Protein AF-0000000076552785 (afdb_homodimer)

Organism: NCBI:txid570835

Solvent-accessible surface area (backbone atoms only — not comparable to full-atom values): 45585 Å² total; per-residue (Å²): 137,87,78,84,79,91,76,84,92,82,88,76,88,84,87,91,82,83,87,80,86,81,86,78,82,76,82,75,79,79,81,74,72,75,74,73,79,79,72,74,72,74,62,76,78,62,68,53,62,39,38,68,69,53,44,40,52,40,20,77,73,41,15,27,67,57,55,25,51,53,31,51,42,54,27,35,51,18,46,29,50,49,29,61,46,51,78,46,39,34,40,36,37,34,40,32,50,36,43,78,82,39,64,87,55,67,40,73,65,37,52,42,48,60,18,32,40,37,45,29,45,31,38,64,45,79,33,63,58,36,49,61,30,36,26,48,23,33,49,32,45,31,53,22,44,47,23,48,44,48,33,50,51,49,52,48,43,40,52,46,51,48,39,50,46,51,26,46,43,22,47,53,47,28,52,50,28,50,49,50,42,60,60,47,50,55,52,47,54,50,41,51,53,33,37,76,70,63,74,42,53,70,66,57,45,48,53,48,52,52,50,50,50,50,32,52,50,45,28,48,53,23,49,46,46,27,56,43,31,50,44,54,41,38,49,51,25,12,48,84,74,53,67,91,65,48,46,78,43,78,79,91,62,92,75,93,80,57,85,54,70,66,59,45,40,57,49,18,76,74,44,28,32,60,45,51,19,28,52,36,37,28,55,20,27,49,30,44,25,53,27,32,53,14,66,30,38,63,45,41,35,40,31,44,31,40,36,38,40,55,77,36,80,46,78,47,81,46,78,48,66,67,76,69,76,86,69,44,44,59,66,58,30,48,51,28,50,52,43,26,53,50,27,47,52,49,28,52,51,40,50,55,47,46,47,49,43,30,52,52,24,49,53,49,29,54,52,32,47,51,53,39,46,53,38,73,71,41,51,56,58,51,31,50,50,48,25,53,50,30,46,52,29,31,76,69,68,71,40,48,69,65,52,26,53,49,27,45,49,50,27,49,52,50,53,52,47,44,49,52,34,46,42,52,28,56,43,25,53,47,42,30,26,54,34,24,42,43,88,80,68,100,139,78,79,76,80,80,74,77,77,76,78,72,77,70,76,72,73,79,73,79,76,73,76,69,72,74,73,77,74,73,79,67,70,74,73,73,78,77,74,73,73,73,61,81,71,66,67,51,64,39,39,67,69,51,45,40,54,40,19,75,74,42,15,63,70,58,56,57,51,52,48,51,41,54,53,35,53,54,47,29,56,61,30,60,56,74,78,71,69,44,83,46,74,50,79,41,71,68,48,78,92,39,64,91,53,69,39,73,64,37,51,41,49,60,16,32,42,37,44,28,46,31,41,63,47,79,32,66,58,39,49,61,31,38,25,49,23,34,48,33,47,31,53,22,43,48,24,48,43,48,33,50,50,50,52,47,43,40,52,44,52,48,38,50,46,50,27,47,42,23,48,52,48,26,53,50,27,49,49,51,39,60,61,48,49,54,52,46,54,51,41,52,52,33,38,75,71,63,75,43,55,70,69,55,43,48,53,50,51,53,50,50,50,51,33,52,51,46,31,54,53,23,49,49,47,27,54,52,30,50,52,57,40,37,54,53,26,13,63,83,74,53,67,89,67,48,46,80,43,77,80,91,64,93,74,92,80,59,84,53,68,67,58,46,40,58,46,18,76,75,44,27,30,60,47,50,18,30,51,33,39,28,54,22,27,48,30,44,26,52,30,33,52,14,65,31,37,60,46,38,36,40,32,44,31,41,36,38,39,55,77,36,63,24,35,25,43,38,38,37,35,55,44,70,76,61,47,45,44,59,19,58,30,47,22,30,49,34,44,26,53,25,28,46,27,46,27,52,39,40,50,37,48,45,48,41,43,30,51,43,24,48,49,48,28,52,48,31,46,52,54,39,48,54,40,72,72,43,50,57,58,49,32,50,49,47,26,52,51,32,45,52,29,33,77,71,68,72,39,51,68,67,55,27,53,50,28,45,50,51,28,50,52,49,55,52,49,45,49,52,36,47,42,51,29,54,43,25,51,48,44,31,26,54,34,24,41,42,86,81,69,98

Secondary structure (DSSP, 8-state):
------------------------------------------------EE-HHHHHHHHHHH-HHHHHHHHHHHHHHHHHHHHTPPPPPEEEEEEEEE-TT-GGG-SHHHHHHT-EEEEEEEEEE--TTHHHHHHHHHHHHHHHHHHHHHHHHHHHHHHHHHHHHHHHHHHHHHHHHHHHHHHHHHHHHHHHHHHHHTSS-HHHHHHHHHHHHHHHHHHHHHHHHHHHHHHHHHHHH-GGGS-TT-EE------------HHHHHHHHHHH-HHHHHHHHHHHHHHHHHHHHHHHTSPPEEEEEEEEEETTEEEEEEEEEE---SS-SSHHHHHHHHHHHHHHHHHHHHHHHHHHHHHHHHHHHHHHHHHHHHHIIIIIHHHHHHHHHHHHHHHHTTSS-HHHHHHHHHHHHHHHHHHHHHHHHHHHHHHHHHHHHT-S---/------------------------------------------------EE-HHHHHHHHHHH-HHHHHHHHHHHHHHHHHHHHTPPPPPEEEEEEE---TT-GGG-SHHHHHHT-EEEEEEEEEE--TTHHHHHHHHHHHHHHHHHHHHHHHHHHHHHHHHHHHHHHHHHHHHHHHHHHHHHHHHHHHHHHHHHHHHTSS-HHHHHHHHHHHHHHHHHHHHHHHHHHHHHHHHHHHH-GGGS-TT-EE------------HHHHHHHHHHH-HHHHHHHHHHHHHHHHHHHHHHHTSPPEEEEEEEEEETTEEEEEEEEEEE--SS-SSHHHHHHHHHHHHHHHHHHHHHHHHHHHHHHHHHHHHHHHHHHHHHIIIIIHHHHHHHHHHHHHHHHTTSS-HHHHHHHHHHHHHHHHHHHHHHHHHHHHHHHHHHHHT-S---

Radius of gyration: 43.54 Å; Cα contacts (8 Å, |Δi|>4): 1171; chains: 2; bounding box: 84×146×122 Å

InterPro domains:
  IPR003423 Outer membrane efflux protein [PF02321] (56-238)
  IPR003423 Outer membrane efflux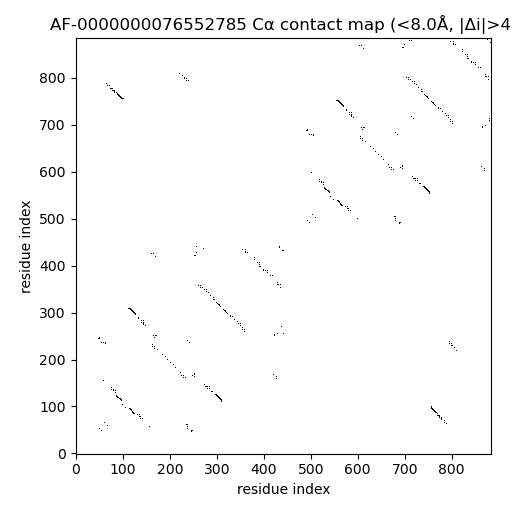 protein [PF02321] (267-438)
  IPR010131 Multidrug resistance outer membrane protein MdtP/Nodulation protein T-like [PTHR30203] (11-438)

Nearest PDB structures (foldseek):
  5iuy-assembly1_A  TM=8.165E-01  e=3.822E-18  Pseudomonas aeruginosa PAO1
  4k7r-assembly1_A  TM=7.882E-01  e=1.301E-18  Escherichia coli K-12
  5azs-assembly1_B  TM=8.243E-01  e=1.071E-17  Pseudomonas aeruginosa PAO1
  5azs-assembly1_C  TM=8.173E-01  e=8.475E-18  Pseudomonas aeruginosa PAO1
  4mt4-assembly1_C  TM=8.279E-01  e=8.028E-17  Campylobacter jejuni

pLDDT: mean 86.81, std 20.61, range [17.77, 98.88]

Sequence (884 aa):
MCLPRLRLPILLVTVSFFGVAGAQSPPAPNQTPSPPPAQALAQNQGSVTISLDDAIQMALQHNHNLLAARTTIQQNEAEEITANLRPNPVLIGDAQFLPVFQPSQFSSDYLDNTAQFDLGVGYLFERGKKRQHRLQAAKDLTTVTRSQVADNERSLGFSVASQFINVELAESTLELAMQDLKSFQNTVDIGEARYKAGDIGEGDLLKIKLQMLQFQTDVSAAQLAKVQGLSDLRQLLGYESIAPDYDVAGAFDYQPVKGNLEDFQAKALVSRPDLQAAQQGVTAANSQHELQKAIGKRDVTGQVNYTHISSLNTVSLFGQIQMPIFDRNQGEIARAGFAITQAQEQAKFTTGQVLTDVRDAFENLRTNDKVVGLYRSGYLDQAKQSRDISEYAYRHGAASLLDFLDAERSYRATQLGYRQALASYLLTIEQLRQAVGTRSLPMCLPRLRLPILLVTVSFFGVAGAQSPPAPNQTPSPPPAQALAQNQGSVTISLDDAIQMALQHNHNLLAARTTIQQNEAEEITANLRPNPVLIGDAQFLPVFQPSQFSSDYLDNTAQFDLGVGYLFERGKKRQHRLQAAKDLTTVTRSQVADNERSLGFSVASQFINVELAESTLELAMQDLKSFQNTVDIGEARYKAGDIGEGDLLKIKLQMLQFQTDVSAAQLAKVQGLSDLRQLLGYESIAPDYDVAGAFDYQPVKGNLEDFQAKALVSRPDLQAAQQGVTAANSQHELQKAIGKRDVTGQVNYTHISSLNTVSLFGQIQMPIFDRNQGEIARAGFAITQAQEQAKFTTGQVLTDVRDAFENLRTNDKVVGLYRSGYLDQAKQSRDISEYAYRHGAASLLDFLDAERSYRATQLGYRQALASYLLTIEQLRQAVGTRSLP

Structure (mmCIF, N/CA/C/O backbone):
data_AF-0000000076552785-model_v1
#
loop_
_entity.id
_entity.type
_entity.pdbx_description
1 polymer 'Cobalt-zinc-cadmium efflux system outer membrane protein'
#
loop_
_atom_site.group_PDB
_atom_site.id
_atom_site.type_symbol
_atom_site.label_atom_id
_atom_site.label_alt_id
_atom_site.label_comp_id
_atom_site.label_asym_id
_atom_site.label_entity_id
_atom_site.label_seq_id
_atom_site.pdbx_PDB_ins_code
_atom_site.Cartn_x
_atom_site.Cartn_y
_atom_site.Cartn_z
_atom_site.occupancy
_atom_site.B_iso_or_equiv
_atom_site.auth_seq_id
_atom_site.auth_comp_id
_atom_site.auth_asym_id
_atom_site.auth_atom_id
_atom_site.pdbx_PDB_model_num
ATOM 1 N N . MET A 1 1 ? 15.812 -77.938 -18.062 1 21.67 1 MET A N 1
ATOM 2 C CA . MET A 1 1 ? 16.734 -78.438 -17.047 1 21.67 1 MET A CA 1
ATOM 3 C C . MET A 1 1 ? 16.297 -78.062 -15.648 1 21.67 1 MET A C 1
ATOM 5 O O . MET A 1 1 ? 15.562 -77.062 -15.484 1 21.67 1 MET A O 1
ATOM 9 N N . CYS A 1 2 ? 16.906 -78.5 -14.492 1 23.67 2 CYS A N 1
ATOM 10 C CA . CYS A 1 2 ? 16.719 -78.812 -13.07 1 23.67 2 CYS A CA 1
ATOM 11 C C . CYS A 1 2 ? 16.484 -77.5 -12.281 1 23.67 2 CYS A C 1
ATOM 13 O O . CYS A 1 2 ? 17 -76.438 -12.648 1 23.67 2 CYS A O 1
ATOM 15 N N . LEU A 1 3 ? 15.516 -77.5 -11.242 1 26.86 3 LEU A N 1
ATOM 16 C CA . LEU A 1 3 ? 14.758 -76.938 -10.148 1 26.86 3 LEU A CA 1
ATOM 17 C C . LEU A 1 3 ? 15.672 -76.5 -9 1 26.86 3 LEU A C 1
ATOM 19 O O . LEU A 1 3 ? 16 -77.312 -8.148 1 26.86 3 LEU A O 1
ATOM 23 N N . PRO A 1 4 ? 16.781 -75.75 -9.273 1 20.81 4 PRO A N 1
ATOM 24 C CA . PRO A 1 4 ? 17.625 -76.125 -8.133 1 20.81 4 PRO A CA 1
ATOM 25 C C . PRO A 1 4 ? 16.953 -75.812 -6.793 1 20.81 4 PRO A C 1
ATOM 27 O O . PRO A 1 4 ? 16.016 -75 -6.73 1 20.81 4 PRO A O 1
ATOM 30 N N . ARG A 1 5 ? 17.75 -76.062 -5.691 1 20.19 5 ARG A N 1
ATOM 31 C CA . ARG A 1 5 ? 17.781 -76.812 -4.418 1 20.19 5 ARG A CA 1
ATOM 32 C C . ARG A 1 5 ? 17.438 -75.875 -3.258 1 20.19 5 ARG A C 1
ATOM 34 O O . ARG A 1 5 ? 16.703 -76.25 -2.352 1 20.19 5 ARG A O 1
ATOM 41 N N . LEU A 1 6 ? 18.062 -74.625 -2.912 1 19.69 6 LEU A N 1
ATOM 42 C CA . LEU A 1 6 ? 18.891 -74.75 -1.722 1 19.69 6 LEU A CA 1
ATOM 43 C C . LEU A 1 6 ? 18.125 -74.375 -0.469 1 19.69 6 LEU A C 1
ATOM 45 O O . LEU A 1 6 ? 17.547 -73.25 -0.41 1 19.69 6 LEU A O 1
ATOM 49 N N . ARG A 1 7 ? 17.984 -75.125 0.552 1 20.06 7 ARG A N 1
ATOM 50 C CA . ARG A 1 7 ? 17.391 -75.438 1.847 1 20.06 7 ARG A CA 1
ATOM 51 C C . ARG A 1 7 ? 17.859 -74.5 2.912 1 20.06 7 ARG A C 1
ATOM 53 O O . ARG A 1 7 ? 17.047 -73.938 3.689 1 20.06 7 ARG A O 1
ATOM 60 N N . LEU A 1 8 ? 19.203 -74.125 3.336 1 20.19 8 LEU A N 1
ATOM 61 C CA . LEU A 1 8 ? 19.531 -74.75 4.586 1 20.19 8 LEU A CA 1
ATOM 62 C C . LEU A 1 8 ? 19.078 -73.938 5.785 1 20.19 8 LEU A C 1
ATOM 64 O O . LEU A 1 8 ? 18.812 -72.75 5.656 1 20.19 8 LEU A O 1
ATOM 68 N N . PRO A 1 9 ? 20.047 -73.5 6.758 1 21.58 9 PRO A N 1
ATOM 69 C CA . PRO A 1 9 ? 20.25 -74.062 8.109 1 21.58 9 PRO A CA 1
ATOM 70 C C . PRO A 1 9 ? 19.609 -73.188 9.188 1 21.58 9 PRO A C 1
ATOM 72 O O . PRO A 1 9 ? 19.297 -72 8.93 1 21.58 9 PRO A O 1
ATOM 75 N N . ILE A 1 10 ? 19.812 -73.438 10.594 1 20.86 10 ILE A N 1
ATOM 76 C CA . ILE A 1 10 ? 19.297 -73.812 11.914 1 20.86 10 ILE A CA 1
ATOM 77 C C . ILE A 1 10 ? 19.609 -72.688 12.891 1 20.86 10 ILE A C 1
ATOM 79 O O . ILE A 1 10 ? 18.781 -72.312 13.734 1 20.86 10 ILE A O 1
ATOM 83 N N . LEU A 1 11 ? 20.688 -71.812 12.867 1 19.89 11 LEU A N 1
ATOM 84 C CA . LEU A 1 11 ? 21.469 -71.875 14.102 1 19.89 11 LEU A CA 1
ATOM 85 C C . LEU A 1 11 ? 20.75 -71.188 15.258 1 19.89 11 LEU A C 1
ATOM 87 O O . LEU A 1 11 ? 20.156 -70.125 15.07 1 19.89 11 LEU A O 1
ATOM 91 N N . LEU A 1 12 ? 20.984 -71.625 16.594 1 19.33 12 LEU A N 1
ATOM 92 C CA . LEU A 1 12 ? 20.547 -71.875 17.969 1 19.33 12 LEU A CA 1
ATOM 93 C C . LEU A 1 12 ? 20.859 -70.688 18.859 1 19.33 12 LEU A C 1
ATOM 95 O O . LEU A 1 12 ? 20.188 -70.5 19.875 1 19.33 12 LEU A O 1
ATOM 99 N N . VAL A 1 13 ? 21.75 -69.75 18.625 1 19.88 13 VAL A N 1
ATOM 100 C CA . VAL A 1 13 ? 22.641 -69.625 19.766 1 19.88 13 VAL A CA 1
ATOM 101 C C . VAL A 1 13 ? 21.875 -69.062 20.969 1 19.88 13 VAL A C 1
ATOM 103 O O . VAL A 1 13 ? 21 -68.188 20.797 1 19.88 13 VAL A O 1
ATOM 106 N N . THR A 1 14 ? 22.453 -69.188 22.188 1 18.62 14 THR A N 1
ATOM 107 C CA . THR A 1 14 ? 22.281 -69.562 23.594 1 18.62 14 THR A CA 1
ATOM 108 C C . THR A 1 14 ? 21.922 -68.312 24.406 1 18.62 14 THR A C 1
ATOM 110 O O . THR A 1 14 ? 20.906 -68.25 25.109 1 18.62 14 THR A O 1
ATOM 113 N N . VAL A 1 15 ? 22.859 -67.75 25.406 1 18.64 15 VAL A N 1
ATOM 114 C CA . VAL A 1 15 ? 22.953 -68.125 26.812 1 18.64 15 VAL A CA 1
ATOM 115 C C . VAL A 1 15 ? 22.438 -66.938 27.688 1 18.64 15 VAL A C 1
ATOM 117 O O . VAL A 1 15 ? 21.562 -67.125 28.531 1 18.64 15 VAL A O 1
ATOM 120 N N . SER A 1 16 ? 23.375 -66.062 28.359 1 18.91 16 SER A N 1
ATOM 121 C CA . SER A 1 16 ? 23.656 -66.062 29.797 1 18.91 16 SER A CA 1
ATOM 122 C C . SER A 1 16 ? 22.812 -65 30.531 1 18.91 16 SER A C 1
ATOM 124 O O . SER A 1 16 ? 22.391 -64 29.953 1 18.91 16 SER A O 1
ATOM 126 N N . PHE A 1 17 ? 22.688 -65.125 32.031 1 19.62 17 PHE A N 1
ATOM 127 C CA . PHE A 1 17 ? 21.859 -65.062 33.219 1 19.62 17 PHE A CA 1
ATOM 128 C C . PHE A 1 17 ? 22.047 -63.688 33.875 1 19.62 17 PHE A C 1
ATOM 130 O O . PHE A 1 17 ? 21.203 -63.219 34.625 1 19.62 17 PHE A O 1
ATOM 137 N N . PHE A 1 18 ? 23.141 -62.875 33.688 1 19.19 18 PHE A N 1
ATOM 138 C CA . PHE A 1 18 ? 23.734 -62.531 34.969 1 19.19 18 PHE A CA 1
ATOM 139 C C . PHE A 1 18 ? 22.797 -61.656 35.781 1 19.19 18 PHE A C 1
ATOM 141 O O . PHE A 1 18 ? 21.922 -60.969 35.219 1 19.19 18 PHE A O 1
ATOM 148 N N . GLY A 1 19 ? 23.312 -61.25 37.031 1 19.11 19 GLY A N 1
ATOM 149 C CA . GLY A 1 19 ? 23.094 -61.125 38.438 1 19.11 19 GLY A CA 1
ATOM 150 C C . GLY A 1 19 ? 22.391 -59.812 38.812 1 19.11 19 GLY A C 1
ATOM 151 O O . GLY A 1 19 ? 22.359 -58.875 38.031 1 19.11 19 GLY A O 1
ATOM 152 N N . VAL A 1 20 ? 22.094 -59.688 40.188 1 20.88 20 VAL A N 1
ATOM 153 C CA . VAL A 1 20 ? 21.141 -59.281 41.188 1 20.88 20 VAL A CA 1
ATOM 154 C C . VAL A 1 20 ? 21.406 -57.844 41.625 1 20.88 20 VAL A C 1
ATOM 156 O O . VAL A 1 20 ? 20.562 -57.188 42.25 1 20.88 20 VAL A O 1
ATOM 159 N N . ALA A 1 21 ? 22.516 -57.062 41.156 1 19.06 21 ALA A N 1
ATOM 160 C CA . ALA A 1 21 ? 23.094 -56.406 42.312 1 19.06 21 ALA A CA 1
ATOM 161 C C . ALA A 1 21 ? 22.156 -55.375 42.906 1 19.06 21 ALA A C 1
ATOM 163 O O . ALA A 1 21 ? 21.391 -54.75 42.156 1 19.06 21 ALA A O 1
ATOM 164 N N . GLY A 1 22 ? 22.25 -55.094 44.25 1 17.77 22 GLY A N 1
ATOM 165 C CA . GLY A 1 22 ? 21.594 -54.656 45.438 1 17.77 22 GLY A CA 1
ATOM 166 C C . GLY A 1 22 ? 21.359 -53.156 45.5 1 17.77 22 GLY A C 1
ATOM 167 O O . GLY A 1 22 ? 20.281 -52.688 45.875 1 17.77 22 GLY A O 1
ATOM 168 N N . ALA A 1 23 ? 22.562 -52.25 45.469 1 20.83 23 ALA A N 1
ATOM 169 C CA . ALA A 1 23 ? 22.906 -51.469 46.656 1 20.83 23 ALA A CA 1
ATOM 170 C C . ALA A 1 23 ? 21.922 -50.344 46.875 1 20.83 23 ALA A C 1
ATOM 172 O O . ALA A 1 23 ? 21.172 -49.969 45.938 1 20.83 23 ALA A O 1
ATOM 173 N N . GLN A 1 24 ? 22.469 -49.094 47.094 1 19.3 24 GLN A N 1
ATOM 174 C CA . GLN A 1 24 ? 22.609 -48.281 48.281 1 19.3 24 GLN A CA 1
ATOM 175 C C . GLN A 1 24 ? 21.734 -47.031 48.188 1 19.3 24 GLN A C 1
ATOM 177 O O . GLN A 1 24 ? 21.438 -46.562 47.094 1 19.3 24 GLN A O 1
ATOM 182 N N . SER A 1 25 ? 21.141 -46.656 49.312 1 23.5 25 SER A N 1
ATOM 183 C CA . SER A 1 25 ? 20.094 -45.75 49.781 1 23.5 25 SER A CA 1
ATOM 184 C C . SER A 1 25 ? 20.5 -44.281 49.562 1 23.5 25 SER A C 1
ATOM 186 O O . SER A 1 25 ? 19.734 -43.375 49.906 1 23.5 25 SER A O 1
ATOM 188 N N . PRO A 1 26 ? 21.203 -43.875 48.375 1 23.98 26 PRO A N 1
ATOM 189 C CA . PRO A 1 26 ? 21.969 -42.688 48.812 1 23.98 26 PRO A CA 1
ATOM 190 C C . PRO A 1 26 ? 21.109 -41.656 49.531 1 23.98 26 PRO A C 1
ATOM 192 O O . PRO A 1 26 ? 19.891 -41.594 49.281 1 23.98 26 PRO A O 1
ATOM 195 N N . PRO A 1 27 ? 21.812 -40.906 50.344 1 22.31 27 PRO A N 1
ATOM 196 C CA . PRO A 1 27 ? 21.531 -40.031 51.469 1 22.31 27 PRO A CA 1
ATOM 197 C C . PRO A 1 27 ? 20.688 -38.812 51.094 1 22.31 27 PRO A C 1
ATOM 199 O O . PRO A 1 27 ? 20.469 -38.562 49.906 1 22.31 27 PRO A O 1
ATOM 202 N N . ALA A 1 28 ? 20.906 -37.688 51.938 1 28.16 28 ALA A N 1
ATOM 203 C CA . ALA A 1 28 ? 20.219 -36.656 52.719 1 28.16 28 ALA A CA 1
ATOM 204 C C . ALA A 1 28 ? 19.969 -35.438 51.844 1 28.16 28 ALA A C 1
ATOM 206 O O . ALA A 1 28 ? 19.375 -34.438 52.312 1 28.16 28 ALA A O 1
ATOM 207 N N . PRO A 1 29 ? 19.594 -35.344 50.5 1 24.16 29 PRO A N 1
ATOM 208 C CA . PRO A 1 29 ? 20.109 -34.094 49.938 1 24.16 29 PRO A CA 1
ATOM 209 C C . PRO A 1 29 ? 19.734 -32.875 50.781 1 24.16 29 PRO A C 1
ATOM 211 O O . PRO A 1 29 ? 18.688 -32.875 51.438 1 24.16 29 PRO A O 1
ATOM 214 N N . ASN A 1 30 ? 20.797 -32.031 51.094 1 25.94 30 ASN A N 1
ATOM 215 C CA . ASN A 1 30 ? 20.938 -30.781 51.812 1 25.94 30 ASN A CA 1
ATOM 216 C C . ASN A 1 30 ? 19.891 -29.766 51.375 1 25.94 30 ASN A C 1
ATOM 218 O O . ASN A 1 30 ? 19.438 -29.781 50.219 1 25.94 30 ASN A O 1
ATOM 222 N N . GLN A 1 31 ? 19.406 -29.062 52.438 1 25.84 31 GLN A N 1
ATOM 223 C CA . GLN A 1 31 ? 18.359 -28.062 52.594 1 25.84 31 GLN A CA 1
ATOM 224 C C . GLN A 1 31 ? 18.594 -26.859 51.688 1 25.84 31 GLN A C 1
ATOM 226 O O . GLN A 1 31 ? 19.594 -26.156 51.844 1 25.84 31 GLN A O 1
ATOM 231 N N . THR A 1 32 ? 18.516 -27.016 50.344 1 29.83 32 THR A N 1
ATOM 232 C CA . THR A 1 32 ? 18.859 -25.844 49.562 1 29.83 32 THR A CA 1
ATOM 233 C C . THR A 1 32 ? 18.156 -24.609 50.094 1 29.83 32 THR A C 1
ATOM 235 O O . THR A 1 32 ? 16.953 -24.594 50.312 1 29.83 32 THR A O 1
ATOM 238 N N . PRO A 1 33 ? 19.031 -23.719 50.688 1 31.62 33 PRO A N 1
ATOM 239 C CA . PRO A 1 33 ? 18.547 -22.484 51.281 1 31.62 33 PRO A CA 1
ATOM 240 C C . PRO A 1 33 ? 17.531 -21.75 50.406 1 31.62 33 PRO A C 1
ATOM 242 O O . PRO A 1 33 ? 17.531 -21.906 49.188 1 31.62 33 PRO A O 1
ATOM 245 N N . SER A 1 34 ? 16.438 -21.328 51.125 1 31.81 34 SER A N 1
ATOM 246 C CA . SER A 1 34 ? 15.281 -20.609 50.594 1 31.81 34 SER A CA 1
ATOM 247 C C . SER A 1 34 ? 15.711 -19.422 49.75 1 31.81 34 SER A C 1
ATOM 249 O O . SER A 1 34 ? 16.562 -18.641 50.156 1 31.81 34 SER A O 1
ATOM 251 N N . PRO A 1 35 ? 15.695 -19.625 48.375 1 34.31 35 PRO A N 1
ATOM 252 C CA . PRO A 1 35 ? 16.219 -18.5 47.625 1 34.31 35 PRO A CA 1
ATOM 253 C C . PRO A 1 35 ? 15.719 -17.156 48.156 1 34.31 35 PRO A C 1
ATOM 255 O O . PRO A 1 35 ? 14.633 -17.078 48.719 1 34.31 35 PRO A O 1
ATOM 258 N N . PRO A 1 36 ? 16.672 -16.281 48.531 1 34.56 36 PRO A N 1
ATOM 259 C CA . PRO A 1 36 ? 16.328 -14.969 49.094 1 34.56 36 PRO A CA 1
ATOM 260 C C . PRO A 1 36 ? 15.172 -14.305 48.344 1 34.56 36 PRO A C 1
ATOM 262 O O . PRO A 1 36 ? 14.938 -14.586 47.156 1 34.56 36 PRO A O 1
ATOM 265 N N . PRO A 1 37 ? 14.234 -13.719 49.125 1 29.11 37 PRO A N 1
ATOM 266 C CA . PRO A 1 37 ? 13.055 -13.07 48.562 1 29.11 37 PRO A CA 1
ATOM 267 C C . PRO A 1 37 ? 13.406 -12.117 47.406 1 29.11 37 PRO A C 1
ATOM 269 O O . PRO A 1 37 ? 14.477 -11.516 47.406 1 29.11 37 PRO A O 1
ATOM 272 N N . ALA A 1 38 ? 12.914 -12.398 46.156 1 32.34 38 ALA A N 1
ATOM 273 C CA . ALA A 1 38 ? 13.039 -11.547 45 1 32.34 38 ALA A CA 1
ATOM 274 C C . ALA A 1 38 ? 12.82 -10.078 45.344 1 32.34 38 ALA A C 1
ATOM 276 O O . ALA A 1 38 ? 11.719 -9.688 45.719 1 32.34 38 ALA A O 1
ATOM 277 N N . GLN A 1 39 ? 13.781 -9.422 46.062 1 30.56 39 GLN A N 1
ATOM 278 C CA . GLN A 1 39 ? 13.641 -7.973 46.094 1 30.56 39 GLN A CA 1
ATOM 279 C C . GLN A 1 39 ? 13.125 -7.434 44.75 1 30.56 39 GLN A C 1
ATOM 281 O O . GLN A 1 39 ? 13.75 -7.641 43.719 1 30.56 39 GLN A O 1
ATOM 286 N N . ALA A 1 40 ? 11.867 -7.332 44.656 1 32.97 40 ALA A N 1
ATOM 287 C CA . ALA A 1 40 ? 11.195 -6.57 43.594 1 32.97 40 ALA A CA 1
ATOM 288 C C . ALA A 1 40 ? 11.93 -5.262 43.312 1 32.97 40 ALA A C 1
ATOM 290 O O . ALA A 1 40 ? 11.812 -4.301 44.094 1 32.97 40 ALA A O 1
ATOM 291 N N . LEU A 1 41 ? 13.273 -5.336 43 1 30.48 41 LEU A N 1
ATOM 292 C CA . LEU A 1 41 ? 13.742 -4.027 42.562 1 30.48 41 LEU A CA 1
ATOM 293 C C . LEU A 1 41 ? 12.727 -3.355 41.656 1 30.48 41 LEU A C 1
ATOM 295 O O . LEU A 1 41 ? 12.391 -3.883 40.594 1 30.48 41 LEU A O 1
ATOM 299 N N . ALA A 1 42 ? 11.695 -2.836 42.125 1 32.72 42 ALA A N 1
ATOM 300 C CA . ALA A 1 42 ? 11.016 -1.726 41.469 1 32.72 42 ALA A CA 1
ATOM 301 C C . ALA A 1 42 ? 12.008 -0.853 40.688 1 32.72 42 ALA A C 1
ATOM 303 O O . ALA A 1 42 ? 12.578 0.086 41.25 1 32.72 42 ALA A O 1
ATOM 304 N N . GLN A 1 43 ? 13.023 -1.445 40 1 34.31 43 GLN A N 1
ATOM 305 C CA . GLN A 1 43 ? 13.898 -0.552 39.25 1 34.31 43 GLN A CA 1
ATOM 306 C C . GLN A 1 43 ? 13.102 0.56 38.562 1 34.31 43 GLN A C 1
ATOM 308 O O . GLN A 1 43 ? 12.023 0.316 38.031 1 34.31 43 GLN A O 1
ATOM 313 N N . ASN A 1 44 ? 13.094 1.696 39.031 1 36.47 44 ASN A N 1
ATOM 314 C CA . ASN A 1 44 ? 12.711 2.934 38.375 1 36.47 44 ASN A CA 1
ATOM 315 C C . ASN A 1 44 ? 12.883 2.828 36.875 1 36.47 44 ASN A C 1
ATOM 317 O O . ASN A 1 44 ? 14.008 2.83 36.375 1 36.47 44 ASN A O 1
ATOM 321 N N . GLN A 1 45 ? 12.359 1.936 36.219 1 42.81 45 GLN A N 1
ATOM 322 C CA . GLN A 1 45 ? 12.492 1.666 34.781 1 42.81 45 GLN A CA 1
ATOM 323 C C . GLN A 1 45 ? 12.609 2.963 33.969 1 42.81 45 GLN A C 1
ATOM 325 O O . GLN A 1 45 ? 11.625 3.689 33.812 1 42.81 45 GLN A O 1
ATOM 330 N N . GLY A 1 46 ? 13.586 3.76 34.219 1 49.25 46 GLY A N 1
ATOM 331 C CA . GLY A 1 46 ? 13.977 4.961 33.5 1 49.25 46 GLY A CA 1
ATOM 332 C C . GLY A 1 46 ? 13.688 4.883 32 1 49.25 46 GLY A C 1
ATOM 333 O O . GLY A 1 46 ? 13.508 3.793 31.453 1 49.25 46 GLY A O 1
ATOM 334 N N . SER A 1 47 ? 13.195 5.961 31.391 1 68.19 47 SER A N 1
ATOM 335 C CA . SER A 1 47 ? 12.898 6.109 29.969 1 68.19 47 SER A CA 1
ATOM 336 C C . SER A 1 47 ? 14.047 5.602 29.109 1 68.19 47 SER A C 1
ATOM 338 O O . SER A 1 47 ? 15.203 5.969 29.328 1 68.19 47 SER A O 1
ATOM 340 N N . VAL A 1 48 ? 14 4.383 28.562 1 86.19 48 VAL A N 1
ATOM 341 C CA . VAL A 1 48 ? 14.953 3.783 27.625 1 86.19 48 VAL A CA 1
ATOM 342 C C . VAL A 1 48 ? 15.242 4.754 26.484 1 86.19 48 VAL A C 1
ATOM 344 O O . VAL A 1 48 ? 14.32 5.293 25.875 1 86.19 48 VAL A O 1
ATOM 347 N N . THR A 1 49 ? 16.484 5.188 26.406 1 93.62 49 THR A N 1
ATOM 348 C CA . THR A 1 49 ? 16.906 6.023 25.297 1 93.62 49 THR A CA 1
ATOM 349 C C . THR A 1 49 ? 17.672 5.199 24.25 1 93.62 49 THR A C 1
ATOM 351 O O . THR A 1 49 ? 18.453 4.32 24.609 1 93.62 49 THR A O 1
ATOM 354 N N . ILE A 1 50 ? 17.359 5.43 23 1 95.94 50 ILE A N 1
ATOM 355 C CA . ILE A 1 50 ? 18.016 4.668 21.953 1 95.94 50 ILE A CA 1
ATOM 356 C C . ILE A 1 50 ? 18.734 5.621 21 1 95.94 50 ILE A C 1
ATOM 358 O O . ILE A 1 50 ? 18.266 6.738 20.766 1 95.94 50 ILE A O 1
ATOM 362 N N . SER A 1 51 ? 19.891 5.137 20.469 1 96.19 51 SER A N 1
ATOM 363 C CA . SER A 1 51 ? 20.641 5.875 19.453 1 96.19 51 SER A CA 1
ATOM 364 C C . SER A 1 51 ? 20.109 5.562 18.062 1 96.19 51 SER A C 1
ATOM 366 O O . SER A 1 51 ? 19.266 4.68 17.891 1 96.19 51 SER A O 1
ATOM 368 N N . LEU A 1 52 ? 20.578 6.324 17.109 1 95.81 52 LEU A N 1
ATOM 369 C CA . LEU A 1 52 ? 20.188 6.074 15.727 1 95.81 52 LEU A CA 1
ATOM 370 C C . LEU A 1 52 ? 20.594 4.672 15.289 1 95.81 52 LEU A C 1
ATOM 372 O O . LEU A 1 52 ? 19.797 3.953 14.68 1 95.81 52 LEU A O 1
ATOM 376 N N . ASP A 1 53 ? 21.812 4.238 15.625 1 95.12 53 ASP A N 1
ATOM 377 C CA . ASP A 1 53 ? 22.297 2.908 15.266 1 95.12 53 ASP A CA 1
ATOM 378 C C . ASP A 1 53 ? 21.453 1.823 15.93 1 95.12 53 ASP A C 1
ATOM 380 O O . ASP A 1 53 ? 21.125 0.815 15.305 1 95.12 53 ASP A O 1
ATOM 384 N N . ASP A 1 54 ? 21.125 2.086 17.188 1 96.12 54 ASP A N 1
ATOM 385 C CA . ASP A 1 54 ? 20.234 1.156 17.891 1 96.12 54 ASP A CA 1
ATOM 386 C C . ASP A 1 54 ? 18.891 1.045 17.188 1 96.12 54 ASP A C 1
ATOM 388 O O . ASP A 1 54 ? 18.359 -0.056 17.016 1 96.12 54 ASP A O 1
ATOM 392 N N . ALA A 1 55 ? 18.391 2.207 16.797 1 97.38 55 ALA A N 1
ATOM 393 C CA . ALA A 1 55 ? 17.078 2.244 16.156 1 97.38 55 ALA A CA 1
ATOM 394 C C . ALA A 1 55 ? 17.078 1.462 14.844 1 97.38 55 ALA A C 1
ATOM 396 O O . ALA A 1 55 ? 16.172 0.676 14.57 1 97.38 55 ALA A O 1
ATOM 397 N N . ILE A 1 56 ? 18.125 1.645 14.078 1 97.5 56 ILE A N 1
ATOM 398 C CA . ILE A 1 56 ? 18.219 0.955 12.797 1 97.5 56 ILE A CA 1
ATOM 399 C C . ILE A 1 56 ? 18.344 -0.55 13.031 1 97.5 56 ILE A C 1
ATOM 401 O O . ILE A 1 56 ? 17.656 -1.342 12.375 1 97.5 56 ILE A O 1
ATOM 405 N N . GLN A 1 57 ? 19.141 -0.945 13.992 1 97.31 57 GLN A N 1
ATOM 406 C CA . GLN A 1 57 ? 19.312 -2.363 14.289 1 97.31 57 GLN A CA 1
ATOM 407 C C . GLN A 1 57 ? 18.016 -2.992 14.781 1 97.31 57 GLN A C 1
ATOM 409 O O . GLN A 1 57 ? 17.672 -4.102 14.375 1 97.31 57 GLN A O 1
ATOM 414 N N . MET A 1 58 ? 17.328 -2.273 15.625 1 97.38 58 MET A N 1
ATOM 415 C CA . MET A 1 58 ? 16.047 -2.762 16.125 1 97.38 58 MET A CA 1
ATOM 416 C C . MET A 1 58 ? 15.055 -2.943 14.977 1 97.38 58 MET A C 1
ATOM 418 O O . MET A 1 58 ? 14.352 -3.953 14.914 1 97.38 58 MET A O 1
ATOM 422 N N . ALA A 1 59 ? 14.992 -1.922 14.07 1 98.19 59 ALA A N 1
ATOM 423 C CA . ALA A 1 59 ? 14.078 -2.002 12.93 1 98.19 59 ALA A CA 1
ATOM 424 C C . ALA A 1 59 ? 14.406 -3.193 12.039 1 98.19 59 ALA A C 1
ATOM 426 O O . ALA A 1 59 ? 13.516 -3.91 11.594 1 98.19 59 ALA A O 1
ATOM 427 N N . LEU A 1 60 ? 15.727 -3.418 11.828 1 97.88 60 LEU A N 1
ATOM 428 C CA . LEU A 1 60 ? 16.156 -4.516 10.969 1 97.88 60 LEU A CA 1
ATOM 429 C C . LEU A 1 60 ? 15.789 -5.863 11.594 1 97.88 60 LEU A C 1
ATOM 431 O O . LEU A 1 60 ? 15.539 -6.836 10.875 1 97.88 60 LEU A O 1
ATOM 435 N N . GLN A 1 61 ? 15.633 -5.895 12.875 1 97.44 61 GLN A N 1
ATOM 436 C CA . GLN A 1 61 ? 15.383 -7.156 13.562 1 97.44 61 GLN A CA 1
ATOM 437 C C . GLN A 1 61 ? 13.891 -7.367 13.797 1 97.44 61 GLN A C 1
ATOM 439 O O . GLN A 1 61 ? 13.414 -8.508 13.812 1 97.44 61 GLN A O 1
ATOM 444 N N . HIS A 1 62 ? 13.141 -6.25 13.93 1 97.25 62 HIS A N 1
ATOM 445 C CA . HIS A 1 62 ? 11.812 -6.445 14.5 1 97.25 62 HIS A CA 1
ATOM 446 C C . HIS A 1 62 ? 10.734 -5.824 13.617 1 97.25 62 HIS A C 1
ATOM 448 O O . HIS A 1 62 ? 9.539 -5.98 13.883 1 97.25 62 HIS A O 1
ATOM 454 N N . ASN A 1 63 ? 11.109 -5.062 12.594 1 97.88 63 ASN A N 1
ATOM 455 C CA . ASN A 1 63 ? 10.102 -4.488 11.719 1 97.88 63 ASN A CA 1
ATOM 456 C C . ASN A 1 63 ? 9.289 -5.57 11.008 1 97.88 63 ASN A C 1
ATOM 458 O O . ASN A 1 63 ? 9.836 -6.34 10.211 1 97.88 63 ASN A O 1
ATOM 462 N N . HIS A 1 64 ? 8.031 -5.598 11.242 1 97.44 64 HIS A N 1
ATOM 463 C CA . HIS A 1 64 ? 7.195 -6.711 10.797 1 97.44 64 HIS A CA 1
ATOM 464 C C . HIS A 1 64 ? 7.047 -6.711 9.281 1 97.44 64 HIS A C 1
ATOM 466 O O . HIS A 1 64 ? 6.922 -7.773 8.664 1 97.44 64 HIS A O 1
ATOM 472 N N . ASN A 1 65 ? 7.078 -5.539 8.625 1 97.06 65 ASN A N 1
ATOM 473 C CA . ASN A 1 65 ? 7.039 -5.5 7.168 1 97.06 65 ASN A CA 1
ATOM 474 C C . ASN A 1 65 ? 8.289 -6.129 6.555 1 97.06 65 ASN A C 1
ATOM 476 O O . ASN A 1 65 ? 8.195 -6.836 5.555 1 97.06 65 ASN A O 1
ATOM 480 N N . LEU A 1 66 ? 9.438 -5.875 7.164 1 97.75 66 LEU A N 1
ATOM 481 C CA . LEU A 1 66 ? 10.68 -6.48 6.684 1 97.75 66 LEU A CA 1
ATOM 482 C C . LEU A 1 66 ? 10.672 -7.988 6.922 1 97.75 66 LEU A C 1
ATOM 484 O O . LEU A 1 66 ? 11.086 -8.758 6.055 1 97.75 66 LEU A O 1
ATOM 488 N N . LEU A 1 67 ? 10.188 -8.367 8.117 1 97.44 67 LEU A N 1
ATOM 489 C CA . LEU A 1 67 ? 10.125 -9.789 8.422 1 97.44 67 LEU A CA 1
ATOM 490 C C . LEU A 1 67 ? 9.195 -10.516 7.453 1 97.44 67 LEU A C 1
ATOM 492 O O . LEU A 1 67 ? 9.508 -11.625 7.012 1 97.44 67 LEU A O 1
ATOM 496 N N . ALA A 1 68 ? 8.094 -9.875 7.102 1 97.38 68 ALA A N 1
ATOM 497 C CA . ALA A 1 68 ? 7.199 -10.438 6.09 1 97.38 68 ALA A CA 1
ATOM 498 C C . ALA A 1 68 ? 7.902 -10.555 4.738 1 97.38 68 ALA A C 1
ATOM 500 O O . ALA A 1 68 ? 7.785 -11.57 4.055 1 97.38 68 ALA A O 1
ATOM 501 N N . ALA A 1 69 ? 8.641 -9.516 4.379 1 97 69 ALA A N 1
ATOM 502 C CA . ALA A 1 69 ? 9.359 -9.523 3.107 1 97 69 ALA A CA 1
ATOM 503 C C . ALA A 1 69 ? 10.406 -10.633 3.074 1 97 69 ALA A C 1
ATOM 505 O O . ALA A 1 69 ? 10.625 -11.258 2.033 1 97 69 ALA A O 1
ATOM 506 N N . ARG A 1 70 ? 11.031 -10.938 4.152 1 97.81 70 ARG A N 1
ATOM 507 C CA . ARG A 1 70 ? 12.062 -11.969 4.23 1 97.81 70 ARG A CA 1
ATOM 508 C C . ARG A 1 70 ? 11.469 -13.352 3.998 1 97.81 70 ARG A C 1
ATOM 510 O O . ARG A 1 70 ? 12.156 -14.25 3.502 1 97.81 70 ARG A O 1
ATOM 517 N N . THR A 1 71 ? 10.18 -13.523 4.336 1 98.06 71 THR A N 1
ATOM 518 C CA . THR A 1 71 ? 9.539 -14.812 4.102 1 98.06 71 THR A CA 1
ATOM 519 C C . THR A 1 71 ? 9.438 -15.102 2.607 1 98.06 71 THR A C 1
ATOM 521 O O . THR A 1 71 ? 9.328 -16.266 2.201 1 98.06 71 THR A O 1
ATOM 524 N N . THR A 1 72 ? 9.492 -14.07 1.757 1 97.88 72 THR A N 1
ATOM 525 C CA . THR A 1 72 ? 9.414 -14.266 0.313 1 97.88 72 THR A CA 1
ATOM 526 C C . THR A 1 72 ? 10.633 -15.031 -0.194 1 97.88 72 THR A C 1
ATOM 528 O O . THR A 1 72 ? 10.531 -15.828 -1.13 1 97.88 72 THR A O 1
ATOM 531 N N . ILE A 1 73 ? 11.805 -14.82 0.439 1 98.25 73 ILE A N 1
ATOM 532 C CA . ILE A 1 73 ? 12.992 -15.586 0.101 1 98.25 73 ILE A CA 1
ATOM 533 C C . ILE A 1 73 ? 12.742 -17.078 0.37 1 98.25 73 ILE A C 1
ATOM 535 O O . ILE A 1 73 ? 13.016 -17.922 -0.484 1 98.25 73 ILE A O 1
ATOM 539 N N . GLN A 1 74 ? 12.133 -17.359 1.536 1 97.94 74 GLN A N 1
ATOM 540 C CA . GLN A 1 74 ? 11.836 -18.734 1.915 1 97.94 74 GLN A CA 1
ATOM 541 C C . GLN A 1 74 ? 10.805 -19.344 0.977 1 97.94 74 GLN A C 1
ATOM 543 O O . GLN A 1 74 ? 10.906 -20.531 0.622 1 97.94 74 GLN A O 1
ATOM 548 N N . GLN A 1 75 ? 9.852 -18.562 0.626 1 98.31 75 GLN A N 1
ATOM 549 C CA . GLN A 1 75 ? 8.852 -19.031 -0.322 1 98.31 75 GLN A CA 1
ATOM 550 C C . GLN A 1 75 ? 9.484 -19.375 -1.67 1 98.31 75 GLN A C 1
ATOM 552 O O . GLN A 1 75 ? 9.156 -20.391 -2.285 1 98.31 75 GLN A O 1
ATOM 557 N N . ASN A 1 76 ? 10.438 -18.516 -2.131 1 98.12 76 ASN A N 1
ATOM 558 C CA . ASN A 1 76 ? 11.156 -18.812 -3.363 1 98.12 76 ASN A CA 1
ATOM 559 C C . ASN A 1 76 ? 12.016 -20.078 -3.227 1 98.12 76 ASN A C 1
ATOM 561 O O . ASN A 1 76 ? 12.125 -20.859 -4.168 1 98.12 76 ASN A O 1
ATOM 565 N N . GLU A 1 77 ? 12.594 -20.266 -2.068 1 98.38 77 GLU A N 1
ATOM 566 C CA . GLU A 1 77 ? 13.367 -21.469 -1.812 1 98.38 77 GLU A CA 1
ATOM 567 C C . GLU A 1 77 ? 12.477 -22.719 -1.866 1 98.38 77 GLU A C 1
ATOM 569 O O . GLU A 1 77 ? 12.906 -23.766 -2.346 1 98.38 77 GLU A O 1
ATOM 574 N N . ALA A 1 78 ? 11.273 -22.578 -1.353 1 98.38 78 ALA A N 1
ATOM 575 C CA . ALA A 1 78 ? 10.305 -23.672 -1.461 1 98.38 78 ALA A CA 1
ATOM 576 C C . ALA A 1 78 ? 9.977 -23.969 -2.92 1 98.38 78 ALA A C 1
ATOM 578 O O . ALA A 1 78 ? 9.789 -25.125 -3.301 1 98.38 78 ALA A O 1
ATOM 579 N N . GLU A 1 79 ? 9.953 -22.953 -3.742 1 97.62 79 GLU A N 1
ATOM 580 C CA . GLU A 1 79 ? 9.703 -23.125 -5.168 1 97.62 79 GLU A CA 1
ATOM 581 C C . GLU A 1 79 ? 10.859 -23.859 -5.844 1 97.62 79 GLU A C 1
ATOM 583 O O . GLU A 1 79 ? 10.656 -24.562 -6.836 1 97.62 79 GLU A O 1
ATOM 588 N N . GLU A 1 80 ? 12.078 -23.719 -5.316 1 98.5 80 GLU A N 1
ATOM 589 C CA . GLU A 1 80 ? 13.211 -24.484 -5.812 1 98.5 80 GLU A CA 1
ATOM 590 C C . GLU A 1 80 ? 13.016 -25.969 -5.582 1 98.5 80 GLU A C 1
ATOM 592 O O . GLU A 1 80 ? 13.43 -26.797 -6.402 1 98.5 80 GLU A O 1
ATOM 597 N N . ILE A 1 81 ? 12.375 -26.328 -4.43 1 98.19 81 ILE A N 1
ATOM 598 C CA . ILE A 1 81 ? 12.07 -27.719 -4.152 1 98.19 81 ILE A CA 1
ATOM 599 C C . ILE A 1 81 ? 11.141 -28.266 -5.238 1 98.19 81 ILE A C 1
ATOM 601 O O . ILE A 1 81 ? 11.406 -29.328 -5.82 1 98.19 81 ILE A O 1
ATOM 605 N N . THR A 1 82 ? 10.125 -27.5 -5.551 1 97.38 82 THR A N 1
ATOM 606 C CA . THR A 1 82 ? 9.172 -27.906 -6.578 1 97.38 82 THR A CA 1
ATOM 607 C C . THR A 1 82 ? 9.859 -28.031 -7.934 1 97.38 82 THR A C 1
ATOM 609 O O . THR A 1 82 ? 9.617 -28.984 -8.672 1 97.38 82 THR A O 1
ATOM 612 N N . ALA A 1 83 ? 10.734 -27.062 -8.195 1 97.69 83 ALA A N 1
ATOM 613 C CA . ALA A 1 83 ? 11.414 -27.016 -9.484 1 97.69 83 ALA A CA 1
ATOM 614 C C . ALA A 1 83 ? 12.336 -28.219 -9.664 1 97.69 83 ALA A C 1
ATOM 616 O O . ALA A 1 83 ? 12.617 -28.625 -10.789 1 97.69 83 ALA A O 1
ATOM 617 N N . ASN A 1 84 ? 12.766 -28.859 -8.586 1 97.5 84 ASN A N 1
ATOM 618 C CA . ASN A 1 84 ? 13.727 -29.938 -8.633 1 97.5 84 ASN A CA 1
ATOM 619 C C . ASN A 1 84 ? 13.039 -31.312 -8.617 1 97.5 84 ASN A C 1
ATOM 621 O O . ASN A 1 84 ? 13.695 -32.344 -8.516 1 97.5 84 ASN A O 1
ATOM 625 N N . LEU A 1 85 ? 11.727 -31.359 -8.727 1 96.5 85 LEU A N 1
ATOM 626 C CA . LEU A 1 85 ? 10.992 -32.625 -8.625 1 96.5 85 LEU A CA 1
ATOM 627 C C . LEU A 1 85 ? 10.953 -33.344 -9.969 1 96.5 85 LEU A C 1
ATOM 629 O O . LEU A 1 85 ? 10.852 -32.688 -11.016 1 96.5 85 LEU A O 1
ATOM 633 N N . ARG A 1 86 ? 11 -34.656 -9.914 1 96.56 86 ARG A N 1
ATOM 634 C CA . ARG A 1 86 ? 10.789 -35.531 -11.078 1 96.56 86 ARG A CA 1
ATOM 635 C C . ARG A 1 86 ? 9.328 -35.938 -11.203 1 96.56 86 ARG A C 1
ATOM 637 O O . ARG A 1 86 ? 8.594 -35.938 -10.211 1 96.56 86 ARG A O 1
ATOM 644 N N . PRO A 1 87 ? 8.938 -36.156 -12.469 1 95.19 87 PRO A N 1
ATOM 645 C CA . PRO A 1 87 ? 7.574 -36.656 -12.594 1 95.19 87 PRO A CA 1
ATOM 646 C C . PRO A 1 87 ? 7.371 -37.969 -11.859 1 95.19 87 PRO A C 1
ATOM 648 O O . PRO A 1 87 ? 8.305 -38.781 -11.734 1 95.19 87 PRO A O 1
ATOM 651 N N . ASN A 1 88 ? 6.18 -38.25 -11.367 1 95.25 88 ASN A N 1
ATOM 652 C CA . ASN A 1 88 ? 5.832 -39.5 -10.703 1 95.25 88 ASN A CA 1
ATOM 653 C C . ASN A 1 88 ? 5.426 -40.562 -11.711 1 95.25 88 ASN A C 1
ATOM 655 O O . ASN A 1 88 ? 4.82 -40.281 -12.742 1 95.25 88 ASN A O 1
ATOM 659 N N . PRO A 1 89 ? 5.73 -41.781 -11.469 1 96.5 89 PRO A N 1
ATOM 660 C CA . PRO A 1 89 ? 5.172 -42.875 -12.289 1 96.5 89 PRO A CA 1
ATOM 661 C C . PRO A 1 89 ? 3.67 -43.062 -12.086 1 96.5 89 PRO A C 1
ATOM 663 O O . PRO A 1 89 ? 3.133 -42.656 -11.055 1 96.5 89 PRO A O 1
ATOM 666 N N . VAL A 1 90 ? 3.086 -43.625 -13.078 1 96.25 90 VAL A N 1
ATOM 667 C CA . VAL A 1 90 ? 1.652 -43.875 -13.016 1 96.25 90 VAL A CA 1
ATOM 668 C C . VAL A 1 90 ? 1.401 -45.375 -13.039 1 96.25 90 VAL A C 1
ATOM 670 O O . VAL A 1 90 ? 1.88 -46.094 -13.93 1 96.25 90 VAL A O 1
ATOM 673 N N . LEU A 1 91 ? 0.71 -45.906 -12.008 1 96.25 91 LEU A N 1
ATOM 674 C CA . LEU A 1 91 ? 0.298 -47.281 -11.945 1 96.25 91 LEU A CA 1
ATOM 675 C C . LEU A 1 91 ? -1.077 -47.469 -12.578 1 96.25 91 LEU A C 1
ATOM 677 O O . LEU A 1 91 ? -2.012 -46.75 -12.281 1 96.25 91 LEU A O 1
ATOM 681 N N . ILE A 1 92 ? -1.129 -48.375 -13.477 1 95.19 92 ILE A N 1
ATOM 682 C CA . ILE A 1 92 ? -2.385 -48.688 -14.156 1 95.19 92 ILE A CA 1
ATOM 683 C C . ILE A 1 92 ? -2.729 -50.156 -13.984 1 95.19 92 ILE A C 1
ATOM 685 O O . ILE A 1 92 ? -1.85 -51.031 -14.062 1 95.19 92 ILE A O 1
ATOM 689 N N . GLY A 1 93 ? -3.938 -50.531 -13.633 1 93.81 93 GLY A N 1
ATOM 690 C CA . GLY A 1 93 ? -4.457 -51.906 -13.562 1 93.81 93 GLY A CA 1
ATOM 691 C C . GLY A 1 93 ? -5.852 -52.031 -14.148 1 93.81 93 GLY A C 1
ATOM 692 O O . GLY A 1 93 ? -6.652 -51.094 -14.078 1 93.81 93 GLY A O 1
ATOM 693 N N . ASP A 1 94 ? -5.977 -53.25 -14.812 1 91.44 94 ASP A N 1
ATOM 694 C CA . ASP A 1 94 ? -7.336 -53.469 -15.289 1 91.44 94 ASP A CA 1
ATOM 695 C C . ASP A 1 94 ? -7.672 -54.969 -15.328 1 91.44 94 ASP A C 1
ATOM 697 O O . ASP A 1 94 ? -6.777 -55.812 -15.273 1 91.44 94 ASP A O 1
ATOM 701 N N . ALA A 1 95 ? -8.898 -55.312 -15.148 1 90.81 95 ALA A N 1
ATOM 702 C CA . ALA A 1 95 ? -9.516 -56.625 -15.375 1 90.81 95 ALA A CA 1
ATOM 703 C C . ALA A 1 95 ? -10.578 -56.531 -16.469 1 90.81 95 ALA A C 1
ATOM 705 O O . ALA A 1 95 ? -11.523 -55.75 -16.375 1 90.81 95 ALA A O 1
ATOM 706 N N . GLN A 1 96 ? -10.305 -57.312 -17.5 1 88.44 96 GLN A N 1
ATOM 707 C CA . GLN A 1 96 ? -11.195 -57.219 -18.656 1 88.44 96 GLN A CA 1
ATOM 708 C C . GLN A 1 96 ? -11.891 -58.562 -18.906 1 88.44 96 GLN A C 1
ATOM 710 O O . GLN A 1 96 ? -11.438 -59.594 -18.438 1 88.44 96 GLN A O 1
ATOM 715 N N . PHE A 1 97 ? -13.016 -58.5 -19.578 1 84.69 97 PHE A N 1
ATOM 716 C CA . PHE A 1 97 ? -13.82 -59.594 -20.047 1 84.69 97 PHE A CA 1
ATOM 717 C C . PHE A 1 97 ? -14.383 -60.406 -18.875 1 84.69 97 PHE A C 1
ATOM 719 O O . PHE A 1 97 ? -14.422 -61.625 -18.922 1 84.69 97 PHE A O 1
ATOM 726 N N . LEU A 1 98 ? -14.711 -59.812 -17.938 1 84.69 98 LEU A N 1
ATOM 727 C CA . LEU A 1 98 ? -15.359 -60.469 -16.812 1 84.69 98 LEU A CA 1
ATOM 728 C C . LEU A 1 98 ? -16.797 -60.844 -17.172 1 84.69 98 LEU A C 1
ATOM 730 O O . LEU A 1 98 ? -17.562 -60.031 -17.672 1 84.69 98 LEU A O 1
ATOM 734 N N . PRO A 1 99 ? -17.094 -62.094 -17 1 79.94 99 PRO A N 1
ATOM 735 C CA . PRO A 1 99 ? -18.406 -62.562 -17.406 1 79.94 99 PRO A CA 1
ATOM 736 C C . PRO A 1 99 ? -19.5 -62.219 -16.391 1 79.94 99 PRO A C 1
ATOM 738 O O . PRO A 1 99 ? -20.234 -63.094 -15.93 1 79.94 99 PRO A O 1
ATOM 741 N N . VAL A 1 100 ? -19.688 -61.031 -16.219 1 80.06 100 VAL A N 1
ATOM 742 C CA . VAL A 1 100 ? -20.594 -60.594 -15.156 1 80.06 100 VAL A CA 1
ATOM 743 C C . VAL A 1 100 ? -22.031 -60.938 -15.547 1 80.06 100 VAL A C 1
ATOM 745 O O . VAL A 1 100 ? -22.891 -61.125 -14.68 1 80.06 100 VAL A O 1
ATOM 748 N N . PHE A 1 101 ? -22.234 -61.062 -16.844 1 81.31 101 PHE A N 1
ATOM 749 C CA . PHE A 1 101 ? -23.594 -61.312 -17.312 1 81.31 101 PHE A CA 1
ATOM 750 C C . PHE A 1 101 ? -23.828 -62.812 -17.531 1 81.31 101 PHE A C 1
ATOM 752 O O . PHE A 1 101 ? -24.922 -63.219 -17.906 1 81.31 101 PHE A O 1
ATOM 759 N N . GLN A 1 102 ? -22.828 -63.625 -17.312 1 79.44 102 GLN A N 1
ATOM 760 C CA . GLN A 1 102 ? -22.938 -65.062 -17.344 1 79.44 102 GLN A CA 1
ATOM 761 C C . GLN A 1 102 ? -22.266 -65.688 -16.141 1 79.44 102 GLN A C 1
ATOM 763 O O . GLN A 1 102 ? -21.234 -66.375 -16.266 1 79.44 102 GLN A O 1
ATOM 768 N N . PRO A 1 103 ? -23.016 -65.688 -14.961 1 77.31 103 PRO A N 1
ATOM 769 C CA . PRO A 1 103 ? -22.391 -66.125 -13.711 1 77.31 103 PRO A CA 1
ATOM 770 C C . PRO A 1 103 ? -22 -67.562 -13.734 1 77.31 103 PRO A C 1
ATOM 772 O O . PRO A 1 103 ? -21.078 -68 -13.023 1 77.31 103 PRO A O 1
ATOM 775 N N . SER A 1 104 ? -22.703 -68.25 -14.609 1 79.62 104 SER A N 1
ATOM 776 C CA . SER A 1 104 ? -22.391 -69.688 -14.688 1 79.62 104 SER A CA 1
ATOM 777 C C . SER A 1 104 ? -20.984 -69.875 -15.234 1 79.62 104 SER A C 1
ATOM 779 O O . SER A 1 104 ? -20.375 -70.938 -15 1 79.62 104 SER A O 1
ATOM 781 N N . GLN A 1 105 ? -20.594 -68.875 -15.852 1 74.69 105 GLN A N 1
ATOM 782 C CA . GLN A 1 105 ? -19.281 -69 -16.484 1 74.69 105 GLN A CA 1
ATOM 783 C C . GLN A 1 105 ? -18.172 -68.5 -15.562 1 74.69 105 GLN A C 1
ATOM 785 O O . GLN A 1 105 ? -16.984 -68.625 -15.875 1 74.69 105 GLN A O 1
ATOM 790 N N . PHE A 1 106 ? -18.656 -68 -14.32 1 78.62 106 PHE A N 1
ATOM 791 C CA . PHE A 1 106 ? -17.641 -67.5 -13.398 1 78.62 106 PHE A CA 1
ATOM 792 C C . PHE A 1 106 ? -16.906 -68.688 -12.727 1 78.62 106 PHE A C 1
ATOM 794 O O . PHE A 1 106 ? -17.328 -69.125 -11.68 1 78.62 106 PHE A O 1
ATOM 801 N N . SER A 1 107 ? -16.016 -69.188 -13.359 1 81.06 107 SER A N 1
ATOM 802 C CA . SER A 1 107 ? -15.211 -70.312 -12.883 1 81.06 107 SER A CA 1
ATOM 803 C C . SER A 1 107 ? -13.719 -70 -12.977 1 81.06 107 SER A C 1
ATOM 805 O O . SER A 1 107 ? -13.32 -69 -13.633 1 81.06 107 SER A O 1
ATOM 807 N N . SER A 1 108 ? -12.969 -70.688 -12.203 1 80.81 108 SER A N 1
ATOM 808 C CA . SER A 1 108 ? -11.516 -70.562 -12.266 1 80.81 108 SER A CA 1
ATOM 809 C C . SER A 1 108 ? -10.992 -70.75 -13.68 1 80.81 108 SER A C 1
ATOM 811 O O . SER A 1 108 ? -10.055 -70.125 -14.117 1 80.81 108 SER A O 1
ATOM 813 N N . ASP A 1 109 ? -11.695 -71.688 -14.289 1 80.62 109 ASP A N 1
ATOM 814 C CA . ASP A 1 109 ? -11.297 -72 -15.656 1 80.62 109 ASP A CA 1
ATOM 815 C C . ASP A 1 109 ? -11.555 -70.812 -16.578 1 80.62 109 ASP A C 1
ATOM 817 O O . ASP A 1 109 ? -10.719 -70.5 -17.438 1 80.62 109 ASP A O 1
ATOM 821 N N . TYR A 1 110 ? -12.594 -70.125 -16.469 1 80.44 110 TYR A N 1
ATOM 822 C CA . TYR A 1 110 ? -12.93 -69 -17.281 1 80.44 110 TYR A CA 1
ATOM 823 C C . TYR A 1 110 ? -11.953 -67.875 -17.031 1 80.44 110 TYR A C 1
ATOM 825 O O . TYR A 1 110 ? -11.453 -67.25 -17.969 1 80.44 110 TYR A O 1
ATOM 833 N N . LEU A 1 111 ? -11.695 -67.688 -15.734 1 78.62 111 LEU A N 1
ATOM 834 C CA . LEU A 1 111 ? -10.82 -66.562 -15.359 1 78.62 111 LEU A CA 1
ATOM 835 C C . LEU A 1 111 ? -9.414 -66.812 -15.906 1 78.62 111 LEU A C 1
ATOM 837 O O . LEU A 1 111 ? -8.758 -65.812 -16.312 1 78.62 111 LEU A O 1
ATOM 841 N N . ASP A 1 112 ? -9.07 -67.938 -15.93 1 80 112 ASP A N 1
ATOM 842 C CA . ASP A 1 112 ? -7.719 -68.25 -16.391 1 80 112 ASP A CA 1
ATOM 843 C C . ASP A 1 112 ? -7.645 -68.25 -17.922 1 80 112 ASP A C 1
ATOM 845 O O . ASP A 1 112 ? -6.605 -67.938 -18.484 1 80 112 ASP A O 1
ATOM 849 N N . ASN A 1 113 ? -8.805 -68.562 -18.547 1 81 113 ASN A N 1
ATOM 850 C CA . ASN A 1 113 ? -8.695 -68.812 -19.984 1 81 113 ASN A CA 1
ATOM 851 C C . ASN A 1 113 ? -9.359 -67.688 -20.781 1 81 113 ASN A C 1
ATOM 853 O O . ASN A 1 113 ? -9.117 -67.562 -21.984 1 81 113 ASN A O 1
ATOM 857 N N . THR A 1 114 ? -10.125 -66.812 -20.141 1 80.62 114 THR A N 1
ATOM 858 C CA . THR A 1 114 ? -10.883 -65.875 -20.938 1 80.62 114 THR A CA 1
ATOM 859 C C . THR A 1 114 ? -10.68 -64.438 -20.406 1 80.62 114 THR A C 1
ATOM 861 O O . THR A 1 114 ? -10.461 -63.531 -21.172 1 80.62 114 THR A O 1
ATOM 864 N N . ALA A 1 115 ? -10.602 -64.375 -19.062 1 82.56 115 ALA A N 1
ATOM 865 C CA . ALA A 1 115 ? -10.43 -63.031 -18.484 1 82.56 115 ALA A CA 1
ATOM 866 C C . ALA A 1 115 ? -9.016 -62.531 -18.719 1 82.56 115 ALA A C 1
ATOM 868 O O . ALA A 1 115 ? -8.086 -63.312 -18.922 1 82.56 115 ALA A O 1
ATOM 869 N N . GLN A 1 116 ? -8.961 -61.188 -18.844 1 88.56 116 GLN A N 1
ATOM 870 C CA . GLN A 1 116 ? -7.672 -60.531 -19.016 1 88.56 116 GLN A CA 1
ATOM 871 C C . GLN A 1 116 ? -7.332 -59.625 -17.828 1 88.56 116 GLN A C 1
ATOM 873 O O . GLN A 1 116 ? -8.188 -58.875 -17.344 1 88.56 116 GLN A O 1
ATOM 878 N N . PHE A 1 117 ? -6.117 -59.844 -17.281 1 91.06 117 PHE A N 1
ATOM 879 C CA . PHE A 1 117 ? -5.609 -59 -16.203 1 91.06 117 PHE A CA 1
ATOM 880 C C . PHE A 1 117 ? -4.352 -58.25 -16.641 1 91.06 117 PHE A C 1
ATOM 882 O O . PHE A 1 117 ? -3.418 -58.875 -17.172 1 91.06 117 PHE A O 1
ATOM 889 N N . ASP A 1 118 ? -4.445 -56.938 -16.469 1 92.81 118 ASP A N 1
ATOM 890 C CA . ASP A 1 118 ? -3.289 -56.125 -16.812 1 92.81 118 ASP A CA 1
ATOM 891 C C . ASP A 1 118 ? -2.793 -55.344 -15.609 1 92.81 118 ASP A C 1
ATOM 893 O O . ASP A 1 118 ? -3.594 -54.844 -14.82 1 92.81 118 ASP A O 1
ATOM 897 N N . LEU A 1 119 ? -1.468 -55.25 -15.422 1 94.69 119 LEU A N 1
ATOM 898 C CA . LEU A 1 119 ? -0.757 -54.344 -14.523 1 94.69 119 LEU A CA 1
ATOM 899 C C . LEU A 1 119 ? 0.368 -53.625 -15.25 1 94.69 119 LEU A C 1
ATOM 901 O O . LEU A 1 119 ? 1.184 -54.25 -15.922 1 94.69 119 LEU A O 1
ATOM 905 N N . GLY A 1 120 ? 0.275 -52.312 -15.141 1 96.06 120 GLY A N 1
ATOM 906 C CA . GLY A 1 120 ? 1.27 -51.562 -15.875 1 96.06 120 GLY A CA 1
ATOM 907 C C . GLY A 1 120 ? 1.805 -50.375 -15.109 1 96.06 120 GLY A C 1
ATOM 908 O O . GLY A 1 120 ? 1.188 -49.906 -14.133 1 96.06 120 GLY A O 1
ATOM 909 N N . VAL A 1 121 ? 2.977 -49.906 -15.469 1 96.25 121 VAL A N 1
ATOM 910 C CA . VAL A 1 121 ? 3.605 -48.719 -14.938 1 96.25 121 VAL A CA 1
ATOM 911 C C . VAL A 1 121 ? 4.047 -47.812 -16.078 1 96.25 121 VAL A C 1
ATOM 913 O O . VAL A 1 121 ? 4.699 -48.281 -17.031 1 96.25 121 VAL A O 1
ATOM 916 N N . GLY A 1 122 ? 3.521 -46.594 -15.992 1 96.31 122 GLY A N 1
ATOM 917 C CA . GLY A 1 122 ? 3.936 -45.562 -16.938 1 96.31 122 GLY A CA 1
ATOM 918 C C . GLY A 1 122 ? 4.82 -44.5 -16.328 1 96.31 122 GLY A C 1
ATOM 919 O O . GLY A 1 122 ? 4.656 -44.156 -15.156 1 96.31 122 GLY A O 1
ATOM 920 N N . TYR A 1 123 ? 5.75 -43.969 -17.156 1 96 123 TYR A N 1
ATOM 921 C CA . TYR A 1 123 ? 6.668 -42.969 -16.688 1 96 123 TYR A CA 1
ATOM 922 C C . TYR A 1 123 ? 6.977 -41.938 -17.781 1 96 123 TYR A C 1
ATOM 924 O O . TYR A 1 123 ? 7.172 -42.344 -18.938 1 96 123 TYR A O 1
ATOM 932 N N . LEU A 1 124 ? 6.918 -40.688 -17.375 1 96.12 124 LEU A N 1
ATOM 933 C CA . LEU A 1 124 ? 7.254 -39.594 -18.297 1 96.12 124 LEU A CA 1
ATOM 934 C C . LEU A 1 124 ? 8.727 -39.219 -18.188 1 96.12 124 LEU A C 1
ATOM 936 O O . LEU A 1 124 ? 9.195 -38.812 -17.125 1 96.12 124 LEU A O 1
ATOM 940 N N . PHE A 1 125 ? 9.461 -39.469 -19.219 1 95.75 125 PHE A N 1
ATOM 941 C CA . PHE A 1 125 ? 10.875 -39.094 -19.297 1 95.75 125 PHE A CA 1
ATOM 942 C C . PHE A 1 125 ? 11.031 -37.656 -19.844 1 95.75 125 PHE A C 1
ATOM 944 O O . PHE A 1 125 ? 10.781 -37.438 -21.016 1 95.75 125 PHE A O 1
ATOM 951 N N . GLU A 1 126 ? 11.461 -36.812 -18.969 1 95.88 126 GLU A N 1
ATOM 952 C CA . GLU A 1 126 ? 11.703 -35.438 -19.391 1 95.88 126 GLU A CA 1
ATOM 953 C C . GLU A 1 126 ? 12.984 -35.312 -20.203 1 95.88 126 GLU A C 1
ATOM 955 O O . GLU A 1 126 ? 14.016 -35.906 -19.844 1 95.88 126 GLU A O 1
ATOM 960 N N . ARG A 1 127 ? 12.859 -34.562 -21.297 1 95.12 127 ARG A N 1
ATOM 961 C CA . ARG A 1 127 ? 14.016 -34.375 -22.172 1 95.12 127 ARG A CA 1
ATOM 962 C C . ARG A 1 127 ? 14.492 -32.938 -22.156 1 95.12 127 ARG A C 1
ATOM 964 O O . ARG A 1 127 ? 13.82 -32.062 -21.609 1 95.12 127 ARG A O 1
ATOM 971 N N . GLY A 1 128 ? 15.688 -32.688 -22.625 1 96.12 128 GLY A N 1
ATOM 972 C CA . GLY A 1 128 ? 16.219 -31.359 -22.766 1 96.12 128 GLY A CA 1
ATOM 973 C C . GLY A 1 128 ? 16.75 -30.781 -21.469 1 96.12 128 GLY A C 1
ATOM 974 O O . GLY A 1 128 ? 16.844 -29.562 -21.312 1 96.12 128 GLY A O 1
ATOM 975 N N . LYS A 1 129 ? 17.016 -31.594 -20.453 1 97.56 129 LYS A N 1
ATOM 976 C CA . LYS A 1 129 ? 17.5 -31.172 -19.156 1 97.56 129 LYS A CA 1
ATOM 977 C C . LYS A 1 129 ? 16.516 -30.203 -18.484 1 97.56 129 LYS A C 1
ATOM 979 O O . LYS A 1 129 ? 16.938 -29.219 -17.875 1 97.56 129 LYS A O 1
ATOM 984 N N . LYS A 1 130 ? 15.273 -30.359 -18.625 1 97.44 130 LYS A N 1
ATOM 985 C CA . LYS A 1 130 ? 14.211 -29.5 -18.125 1 97.44 130 LYS A CA 1
ATOM 986 C C . LYS A 1 130 ? 14.336 -29.281 -16.625 1 97.44 130 LYS A C 1
ATOM 988 O O . LYS A 1 130 ? 14.211 -28.156 -16.141 1 97.44 130 LYS A O 1
ATOM 993 N N . ARG A 1 131 ? 14.594 -30.391 -15.898 1 97.5 131 ARG A N 1
ATOM 994 C CA . ARG A 1 131 ? 14.703 -30.281 -14.445 1 97.5 131 ARG A CA 1
ATOM 995 C C . ARG A 1 131 ? 15.844 -29.359 -14.055 1 97.5 131 ARG A C 1
ATOM 997 O O . ARG A 1 131 ? 15.68 -28.5 -13.18 1 97.5 131 ARG A O 1
ATOM 1004 N N . GLN A 1 132 ? 16.938 -29.531 -14.711 1 98.12 132 GLN A N 1
ATOM 1005 C CA . GLN A 1 132 ? 18.094 -28.703 -14.422 1 98.12 132 GLN A CA 1
ATOM 1006 C C . GLN A 1 132 ? 17.812 -27.234 -14.734 1 98.12 132 GLN A C 1
ATOM 1008 O O . GLN A 1 132 ? 18.141 -26.359 -13.945 1 98.12 132 GLN A O 1
ATOM 1013 N N . HIS A 1 133 ? 17.156 -26.953 -15.883 1 98.5 133 HIS A N 1
ATOM 1014 C CA . HIS A 1 133 ? 16.859 -25.594 -16.281 1 98.5 133 HIS A CA 1
ATOM 1015 C C . HIS A 1 133 ? 15.773 -24.984 -15.383 1 98.5 133 HIS A C 1
ATOM 1017 O O . HIS A 1 133 ? 15.82 -23.797 -15.055 1 98.5 133 HIS A O 1
ATOM 1023 N N . ARG A 1 134 ? 14.812 -25.812 -15 1 98.19 134 ARG A N 1
ATOM 1024 C CA . ARG A 1 134 ? 13.773 -25.359 -14.078 1 98.19 134 ARG A CA 1
ATOM 1025 C C . ARG A 1 134 ? 14.375 -24.953 -12.734 1 98.19 134 ARG A C 1
ATOM 1027 O O . ARG A 1 134 ? 14.039 -23.891 -12.195 1 98.19 134 ARG A O 1
ATOM 1034 N N . LEU A 1 135 ? 15.273 -25.781 -12.195 1 98.56 135 LEU A N 1
ATOM 1035 C CA . LEU A 1 135 ? 15.914 -25.5 -10.914 1 98.56 135 LEU A CA 1
ATOM 1036 C C . LEU A 1 135 ? 16.781 -24.25 -11.008 1 98.56 135 LEU A C 1
ATOM 1038 O O . LEU A 1 135 ? 16.75 -23.391 -10.117 1 98.56 135 LEU A O 1
ATOM 1042 N N . GLN A 1 136 ? 17.5 -24.156 -12.078 1 98.69 136 GLN A N 1
ATOM 1043 C CA . GLN A 1 136 ? 18.359 -23 -12.242 1 98.69 136 GLN A CA 1
ATOM 1044 C C . GLN A 1 136 ? 17.547 -21.703 -12.336 1 98.69 136 GLN A C 1
ATOM 1046 O O . GLN A 1 136 ? 17.922 -20.688 -11.727 1 98.69 136 GLN A O 1
ATOM 1051 N N . ALA A 1 137 ? 16.453 -21.688 -13.086 1 98.62 137 ALA A N 1
ATOM 1052 C CA . ALA A 1 137 ? 15.57 -20.531 -13.18 1 98.62 137 ALA A CA 1
ATOM 1053 C C . ALA A 1 137 ? 15.023 -20.141 -11.812 1 98.62 137 ALA A C 1
ATOM 1055 O O . ALA A 1 137 ? 14.969 -18.953 -11.469 1 98.62 137 ALA A O 1
ATOM 1056 N N . ALA A 1 138 ? 14.648 -21.125 -11.062 1 98.69 138 ALA A N 1
ATOM 1057 C CA . ALA A 1 138 ? 14.125 -20.875 -9.719 1 98.69 138 ALA A CA 1
ATOM 1058 C C . ALA A 1 138 ? 15.203 -20.281 -8.812 1 98.69 138 ALA A C 1
ATOM 1060 O O . ALA A 1 138 ? 14.938 -19.344 -8.07 1 98.69 138 ALA A O 1
ATOM 1061 N N . LYS A 1 139 ? 16.406 -20.859 -8.883 1 98.81 139 LYS A N 1
ATOM 1062 C CA . LYS A 1 139 ? 17.516 -20.375 -8.062 1 98.81 139 LYS A CA 1
ATOM 1063 C C . LYS A 1 139 ? 17.859 -18.922 -8.414 1 98.81 139 LYS A C 1
ATOM 1065 O O . LYS A 1 139 ? 18.109 -18.109 -7.523 1 98.81 139 LYS A O 1
ATOM 1070 N N . ASP A 1 140 ? 17.859 -18.656 -9.711 1 98.75 140 ASP A N 1
ATOM 1071 C CA . ASP A 1 140 ? 18.188 -17.297 -10.148 1 98.75 140 ASP A CA 1
ATOM 1072 C C . ASP A 1 140 ? 17.109 -16.312 -9.688 1 98.75 140 ASP A C 1
ATOM 1074 O O . ASP A 1 140 ? 17.422 -15.18 -9.305 1 98.75 140 ASP A O 1
ATOM 1078 N N . LEU A 1 141 ? 15.898 -16.703 -9.695 1 98.31 141 LEU A N 1
ATOM 1079 C CA . LEU A 1 141 ? 14.828 -15.852 -9.188 1 98.31 141 LEU A CA 1
ATOM 1080 C C . LEU A 1 141 ? 14.984 -15.617 -7.691 1 98.31 141 LEU A C 1
ATOM 1082 O O . LEU A 1 141 ? 14.734 -14.508 -7.207 1 98.31 141 LEU A O 1
ATOM 1086 N N . THR A 1 142 ? 15.398 -16.688 -6.957 1 98.69 142 THR A N 1
ATOM 1087 C CA . THR A 1 142 ? 15.648 -16.547 -5.527 1 98.69 142 THR A CA 1
ATOM 1088 C C . THR A 1 142 ? 16.75 -15.523 -5.266 1 98.69 142 THR A C 1
ATOM 1090 O O . THR A 1 142 ? 16.656 -14.719 -4.34 1 98.69 142 THR A O 1
ATOM 1093 N N . THR A 1 143 ? 17.734 -15.562 -6.129 1 98.69 143 THR A N 1
ATOM 1094 C CA . THR A 1 143 ? 18.844 -14.625 -5.996 1 98.69 143 THR A CA 1
ATOM 1095 C C . THR A 1 143 ? 18.375 -13.188 -6.203 1 98.69 143 THR A C 1
ATOM 1097 O O . THR A 1 143 ? 18.766 -12.289 -5.465 1 98.69 143 THR A O 1
ATOM 1100 N N . VAL A 1 144 ? 17.5 -12.93 -7.16 1 98.62 144 VAL A N 1
ATOM 1101 C CA . VAL A 1 144 ? 16.922 -11.609 -7.398 1 98.62 144 VAL A CA 1
ATOM 1102 C C . VAL A 1 144 ? 16.141 -11.164 -6.16 1 98.62 144 VAL A C 1
ATOM 1104 O O . VAL A 1 144 ? 16.312 -10.031 -5.695 1 98.62 144 VAL A O 1
ATOM 1107 N N . THR A 1 145 ? 15.367 -12.062 -5.594 1 98.62 145 THR A N 1
ATOM 1108 C CA . THR A 1 145 ? 14.523 -11.75 -4.441 1 98.62 145 THR A CA 1
ATOM 1109 C C . THR A 1 145 ? 15.383 -11.406 -3.227 1 98.62 145 THR A C 1
ATOM 1111 O O . THR A 1 145 ? 15.031 -10.516 -2.447 1 98.62 145 THR A O 1
ATOM 1114 N N . ARG A 1 146 ? 16.484 -12.117 -3.092 1 98.62 146 ARG A N 1
ATOM 1115 C CA . ARG A 1 146 ? 17.391 -11.805 -1.993 1 98.62 146 ARG A CA 1
ATOM 1116 C C . ARG A 1 146 ? 17.891 -10.367 -2.086 1 98.62 146 ARG A C 1
ATOM 1118 O O . ARG A 1 146 ? 17.922 -9.648 -1.082 1 98.62 146 ARG A O 1
ATOM 1125 N N . SER A 1 147 ? 18.203 -9.898 -3.293 1 98.44 147 SER A N 1
ATOM 1126 C CA . SER A 1 147 ? 18.641 -8.523 -3.49 1 98.44 147 SER A CA 1
ATOM 1127 C C . SER A 1 147 ? 17.5 -7.539 -3.309 1 98.44 147 SER A C 1
ATOM 1129 O O . SER A 1 147 ? 17.703 -6.426 -2.822 1 98.44 147 SER A O 1
ATOM 1131 N N . GLN A 1 148 ? 16.344 -7.918 -3.666 1 98.19 148 GLN A N 1
ATOM 1132 C CA . GLN A 1 148 ? 15.172 -7.07 -3.455 1 98.19 148 GLN A CA 1
ATOM 1133 C C . GLN A 1 148 ? 14.891 -6.883 -1.968 1 98.19 148 GLN A C 1
ATOM 1135 O O . GLN A 1 148 ? 14.539 -5.785 -1.531 1 98.19 148 GLN A O 1
ATOM 1140 N N . VAL A 1 149 ? 15.07 -7.984 -1.18 1 98.38 149 VAL A N 1
ATOM 1141 C CA . VAL A 1 149 ? 14.875 -7.895 0.264 1 98.38 149 VAL A CA 1
ATOM 1142 C C . VAL A 1 149 ? 15.969 -7.023 0.876 1 98.38 149 VAL A C 1
ATOM 1144 O O . VAL A 1 149 ? 15.711 -6.238 1.791 1 98.38 149 VAL A O 1
ATOM 1147 N N . ALA A 1 150 ? 17.141 -7.148 0.338 1 97.75 150 ALA A N 1
ATOM 1148 C CA . ALA A 1 150 ? 18.234 -6.277 0.781 1 97.75 150 ALA A CA 1
ATOM 1149 C C . ALA A 1 150 ? 17.906 -4.812 0.499 1 97.75 150 ALA A C 1
ATOM 1151 O O . ALA A 1 150 ? 18.266 -3.93 1.284 1 97.75 150 ALA A O 1
ATOM 1152 N N . ASP A 1 151 ? 17.25 -4.523 -0.575 1 97.69 151 ASP A N 1
ATOM 1153 C CA . ASP A 1 151 ? 16.844 -3.16 -0.907 1 97.69 151 ASP A CA 1
ATOM 1154 C C . ASP A 1 151 ? 15.773 -2.66 0.051 1 97.69 151 ASP A C 1
ATOM 1156 O O . ASP A 1 151 ? 15.742 -1.476 0.394 1 97.69 151 ASP A O 1
ATOM 1160 N N . ASN A 1 152 ? 14.891 -3.562 0.466 1 97.5 152 ASN A N 1
ATOM 1161 C CA . ASN A 1 152 ? 13.93 -3.217 1.508 1 97.5 152 ASN A CA 1
ATOM 1162 C C . ASN A 1 152 ? 14.633 -2.807 2.801 1 97.5 152 ASN A C 1
ATOM 1164 O O . ASN A 1 152 ? 14.203 -1.866 3.473 1 97.5 152 ASN A O 1
ATOM 1168 N N . GLU A 1 153 ? 15.648 -3.52 3.078 1 97.62 153 GLU A N 1
ATOM 1169 C CA . GLU A 1 153 ? 16.422 -3.203 4.273 1 97.62 153 GLU A CA 1
ATOM 1170 C C . GLU A 1 153 ? 17.062 -1.82 4.168 1 97.62 153 GLU A C 1
ATOM 1172 O O . GLU A 1 153 ? 17.031 -1.047 5.129 1 97.62 153 GLU A O 1
ATOM 1177 N N . ARG A 1 154 ? 17.562 -1.495 3.006 1 96.38 154 ARG A N 1
ATOM 1178 C CA . ARG A 1 154 ? 18.141 -0.18 2.754 1 96.38 154 ARG A CA 1
ATOM 1179 C C . ARG A 1 154 ? 17.094 0.918 2.904 1 96.38 154 ARG A C 1
ATOM 1181 O O . ARG A 1 154 ? 17.344 1.929 3.568 1 96.38 154 ARG A O 1
ATOM 1188 N N . SER A 1 155 ? 15.953 0.719 2.324 1 97 155 SER A N 1
ATOM 1189 C CA . SER A 1 155 ? 14.867 1.693 2.389 1 97 155 SER A CA 1
ATOM 1190 C C . SER A 1 155 ? 14.383 1.881 3.822 1 97 155 SER A C 1
ATOM 1192 O O . SER A 1 155 ? 14.102 3.004 4.246 1 97 155 SER A O 1
ATOM 1194 N N . LEU A 1 156 ? 14.336 0.749 4.582 1 97.62 156 LEU A N 1
ATOM 1195 C CA . LEU A 1 156 ? 13.914 0.821 5.977 1 97.62 156 LEU A CA 1
ATOM 1196 C C . LEU A 1 156 ? 14.922 1.604 6.809 1 97.62 156 LEU A C 1
ATOM 1198 O O . LEU A 1 156 ? 14.547 2.43 7.641 1 97.62 156 LEU A O 1
ATOM 1202 N N . GLY A 1 157 ? 16.188 1.32 6.492 1 97.56 157 GLY A N 1
ATOM 1203 C CA . GLY A 1 157 ? 17.219 2.078 7.195 1 97.56 157 GLY A CA 1
ATOM 1204 C C . GLY A 1 157 ? 17.078 3.578 7.016 1 97.56 157 GLY A C 1
ATOM 1205 O O . GLY A 1 157 ? 17.172 4.336 7.984 1 97.56 157 GLY A O 1
ATOM 1206 N N . PHE A 1 158 ? 16.812 4.02 5.836 1 97 158 PHE A N 1
ATOM 1207 C CA . PHE A 1 158 ? 16.625 5.434 5.547 1 97 158 PHE A CA 1
ATOM 1208 C C . PHE A 1 158 ? 15.375 5.973 6.234 1 97 158 PHE A C 1
ATOM 1210 O O . PHE A 1 158 ? 15.391 7.07 6.797 1 97 158 PHE A O 1
ATOM 1217 N N . SER A 1 159 ? 14.273 5.23 6.164 1 98.25 159 SER A N 1
ATOM 1218 C CA . SER A 1 159 ? 13.031 5.664 6.793 1 98.25 159 SER A CA 1
ATOM 1219 C C . SER A 1 159 ? 13.203 5.863 8.297 1 98.25 159 SER A C 1
ATOM 1221 O O . SER A 1 159 ? 12.727 6.848 8.859 1 98.25 159 SER A O 1
ATOM 1223 N N . VAL A 1 160 ? 13.906 4.918 8.898 1 98.25 160 VAL A N 1
ATOM 1224 C CA . VAL A 1 160 ? 14.156 5.004 10.328 1 98.25 160 VAL A CA 1
ATOM 1225 C C . VAL A 1 160 ? 15.031 6.223 10.625 1 98.25 160 VAL A C 1
ATOM 1227 O O . VAL A 1 160 ? 14.719 7.008 11.523 1 98.25 160 VAL A O 1
ATOM 1230 N N . ALA A 1 161 ? 16.062 6.414 9.859 1 97.5 161 ALA A N 1
ATOM 1231 C CA . ALA A 1 161 ? 16.969 7.543 10.078 1 97.5 161 ALA A CA 1
ATOM 1232 C C . ALA A 1 161 ? 16.25 8.867 9.898 1 97.5 161 ALA A C 1
ATOM 1234 O O . ALA A 1 161 ? 16.422 9.789 10.695 1 97.5 161 ALA A O 1
ATOM 1235 N N . SER A 1 162 ? 15.477 8.969 8.836 1 97.75 162 SER A N 1
ATOM 1236 C CA . SER A 1 162 ? 14.711 10.18 8.57 1 97.75 162 SER A CA 1
ATOM 1237 C C . SER A 1 162 ? 13.75 10.492 9.711 1 97.75 162 SER A C 1
ATOM 1239 O O . SER A 1 162 ? 13.68 11.633 10.18 1 97.75 162 SER A O 1
ATOM 1241 N N . GLN A 1 163 ? 13.047 9.445 10.148 1 97.94 163 GLN A N 1
ATOM 1242 C CA . GLN A 1 163 ? 12.102 9.641 11.242 1 97.94 163 GLN A CA 1
ATOM 1243 C C . GLN A 1 163 ? 12.828 9.969 12.547 1 97.94 163 GLN A C 1
ATOM 1245 O O . GLN A 1 163 ? 12.336 10.766 13.352 1 97.94 163 GLN A O 1
ATOM 1250 N N . PHE A 1 164 ? 13.969 9.383 12.742 1 97.88 164 PHE A N 1
ATOM 1251 C CA . PHE A 1 164 ? 14.789 9.664 13.914 1 97.88 164 PHE A CA 1
ATOM 1252 C C . PHE A 1 164 ? 15.195 11.133 13.945 1 97.88 164 PHE A C 1
ATOM 1254 O O . PHE A 1 164 ? 15.055 11.805 14.977 1 97.88 164 PHE A O 1
ATOM 1261 N N . ILE A 1 165 ? 15.633 11.672 12.836 1 97.69 165 ILE A N 1
ATOM 1262 C CA . ILE A 1 165 ? 16.047 13.07 12.727 1 97.69 165 ILE A CA 1
ATOM 1263 C C . ILE A 1 165 ? 14.836 13.977 12.938 1 97.69 165 ILE A C 1
ATOM 1265 O O . ILE A 1 165 ? 14.953 15.039 13.562 1 97.69 165 ILE A O 1
ATOM 1269 N N . ASN A 1 166 ? 13.703 13.555 12.445 1 97.5 166 ASN A N 1
ATOM 1270 C CA . ASN A 1 166 ? 12.484 14.32 12.664 1 97.5 166 ASN A CA 1
ATOM 1271 C C . ASN A 1 166 ? 12.141 14.414 14.148 1 97.5 166 ASN A C 1
ATOM 1273 O O . ASN A 1 166 ? 11.68 15.453 14.625 1 97.5 166 ASN A O 1
ATOM 1277 N N . VAL A 1 167 ? 12.367 13.32 14.859 1 97.56 167 VAL A N 1
ATOM 1278 C CA . VAL A 1 167 ? 12.117 13.328 16.297 1 97.56 167 VAL A CA 1
ATOM 1279 C C . VAL A 1 167 ? 13.109 14.258 17 1 97.56 167 VAL A C 1
ATOM 1281 O O . VAL A 1 167 ? 12.742 15.023 17.891 1 97.56 167 VAL A O 1
ATOM 1284 N N . GLU A 1 168 ? 14.352 14.242 16.562 1 97.19 168 GLU A N 1
ATOM 1285 C CA . GLU A 1 168 ? 15.352 15.141 17.125 1 97.19 168 GLU A CA 1
ATOM 1286 C C . GLU A 1 168 ? 14.984 16.609 16.875 1 97.19 168 GLU A C 1
ATOM 1288 O O . GLU A 1 168 ? 15.133 17.453 17.766 1 97.19 168 GLU A O 1
ATOM 1293 N N . LEU A 1 169 ? 14.531 16.859 15.656 1 97.56 169 LEU A N 1
ATOM 1294 C CA . LEU A 1 169 ? 14.078 18.203 15.328 1 97.56 169 LEU A CA 1
ATOM 1295 C C . LEU A 1 169 ? 12.914 18.625 16.219 1 97.56 169 LEU A C 1
ATOM 1297 O O . LEU A 1 169 ? 12.906 19.734 16.75 1 97.56 169 LEU A O 1
ATOM 1301 N N . ALA A 1 170 ? 11.969 17.719 16.375 1 97.12 170 ALA A N 1
ATOM 1302 C CA . ALA A 1 170 ? 10.805 18.016 17.219 1 97.12 170 ALA A CA 1
ATOM 1303 C C . ALA A 1 170 ? 11.219 18.281 18.656 1 97.12 170 ALA A C 1
ATOM 1305 O O . ALA A 1 170 ? 10.703 19.188 19.297 1 97.12 170 ALA A O 1
ATOM 1306 N N . GLU A 1 171 ? 12.141 17.531 19.125 1 96.19 171 GLU A N 1
ATOM 1307 C CA . GLU A 1 171 ? 12.641 17.703 20.484 1 96.19 171 GLU A CA 1
ATOM 1308 C C . GLU A 1 171 ? 13.352 19.047 20.656 1 96.19 171 GLU A C 1
ATOM 1310 O O . GLU A 1 171 ? 13.102 19.766 21.625 1 96.19 171 GLU A O 1
ATOM 1315 N N . SER A 1 172 ? 14.18 19.375 19.734 1 96.69 172 SER A N 1
ATOM 1316 C CA . SER A 1 172 ? 14.898 20.641 19.766 1 96.69 172 SER A CA 1
ATOM 1317 C C . SER A 1 172 ? 13.93 21.828 19.672 1 96.69 172 SER A C 1
ATOM 1319 O O . SER A 1 172 ? 14.102 22.828 20.375 1 96.69 172 SER A O 1
ATOM 1321 N N . THR A 1 173 ? 12.945 21.641 18.828 1 97.12 173 THR A N 1
ATOM 1322 C CA . THR A 1 173 ? 11.938 22.688 18.672 1 97.12 173 THR A CA 1
ATOM 1323 C C . THR A 1 173 ? 11.133 22.875 19.953 1 97.12 173 THR A C 1
ATOM 1325 O O . THR A 1 173 ? 10.812 24 20.344 1 97.12 173 THR A O 1
ATOM 1328 N N . LEU A 1 174 ? 10.828 21.781 20.594 1 96.62 174 LEU A N 1
ATOM 1329 C CA . LEU A 1 174 ? 10.109 21.844 21.859 1 96.62 174 LEU A CA 1
ATOM 1330 C C . LEU A 1 174 ? 10.938 22.547 22.922 1 96.62 174 LEU A C 1
ATOM 1332 O O . LEU A 1 174 ? 10.43 23.391 23.656 1 96.62 174 LEU A O 1
ATOM 1336 N N . GLU A 1 175 ? 12.188 22.281 22.969 1 96.06 175 GLU A N 1
ATOM 1337 C CA . GLU A 1 175 ? 13.086 22.938 23.922 1 96.06 175 GLU A CA 1
ATOM 1338 C C . GLU A 1 175 ? 13.117 24.438 23.703 1 96.06 175 GLU A C 1
ATOM 1340 O O . GLU A 1 175 ? 13.031 25.219 24.656 1 96.06 175 GLU A O 1
ATOM 1345 N N . LEU A 1 176 ? 13.203 24.812 22.438 1 95.88 176 LEU A N 1
ATOM 1346 C CA . LEU A 1 176 ? 13.203 26.234 22.109 1 95.88 176 LEU A CA 1
ATOM 1347 C C . LEU A 1 176 ? 11.883 26.891 22.5 1 95.88 176 LEU A C 1
ATOM 1349 O O . LEU A 1 176 ? 11.883 27.969 23.094 1 95.88 176 LEU A O 1
ATOM 1353 N N . ALA A 1 177 ? 10.82 26.219 22.141 1 95.81 177 ALA A N 1
ATOM 1354 C CA . ALA A 1 177 ? 9.5 26.781 22.438 1 95.81 177 ALA A CA 1
ATOM 1355 C C . ALA A 1 177 ? 9.312 26.953 23.938 1 95.81 177 ALA A C 1
ATOM 1357 O O . ALA A 1 177 ? 8.766 27.969 24.391 1 95.81 177 ALA A O 1
ATOM 1358 N N . MET A 1 178 ? 9.75 26.016 24.703 1 96 178 MET A N 1
ATOM 1359 C CA . MET A 1 178 ? 9.641 26.094 26.156 1 96 178 MET A CA 1
ATOM 1360 C C . MET A 1 178 ? 10.5 27.219 26.719 1 96 178 MET A C 1
ATOM 1362 O O . MET A 1 178 ? 10.078 27.938 27.625 1 96 178 MET A O 1
ATOM 1366 N N . GLN A 1 179 ? 11.656 27.422 26.172 1 94.12 179 GLN A N 1
ATOM 1367 C CA . GLN A 1 179 ? 12.531 28.516 26.578 1 94.12 179 GLN A CA 1
ATOM 1368 C C . GLN A 1 179 ? 11.906 29.875 26.25 1 94.12 179 GLN A C 1
ATOM 1370 O O . GLN A 1 179 ? 11.961 30.797 27.062 1 94.12 179 GLN A O 1
ATOM 1375 N N . ASP A 1 180 ? 11.352 29.922 25.062 1 92.38 180 ASP A N 1
ATOM 1376 C CA . ASP A 1 180 ? 10.695 31.156 24.656 1 92.38 180 ASP A CA 1
ATOM 1377 C C . ASP A 1 180 ? 9.531 31.5 25.594 1 92.38 180 ASP A C 1
ATOM 1379 O O . ASP A 1 180 ? 9.375 32.656 26 1 92.38 180 ASP A O 1
ATOM 1383 N N . LEU A 1 181 ? 8.758 30.516 25.859 1 93.25 181 LEU A N 1
ATOM 1384 C CA . LEU A 1 181 ? 7.609 30.719 26.734 1 93.25 181 LEU A CA 1
ATOM 1385 C C . LEU A 1 181 ? 8.055 31.188 28.109 1 93.25 181 LEU A C 1
ATOM 1387 O O . LEU A 1 181 ? 7.516 32.156 28.641 1 93.25 181 LEU A O 1
ATOM 1391 N N . LYS A 1 182 ? 9.023 30.609 28.641 1 93.12 182 LYS A N 1
ATOM 1392 C CA . LYS A 1 182 ? 9.539 30.953 29.953 1 93.12 182 LYS A CA 1
ATOM 1393 C C . LYS A 1 182 ? 10.117 32.375 29.969 1 93.12 182 LYS A C 1
ATOM 1395 O O . LYS A 1 182 ? 9.852 33.125 30.891 1 93.12 182 LYS A O 1
ATOM 1400 N N . SER A 1 183 ? 10.859 32.719 28.891 1 88.88 183 SER A N 1
ATOM 1401 C CA . SER A 1 183 ? 11.492 34.031 28.812 1 88.88 183 SER A CA 1
ATOM 1402 C C . SER A 1 183 ? 10.445 35.125 28.641 1 88.88 183 SER A C 1
ATOM 1404 O O . SER A 1 183 ? 10.594 36.219 29.219 1 88.88 183 SER A O 1
ATOM 1406 N N . PHE A 1 184 ? 9.367 34.844 27.953 1 91.19 184 PHE A N 1
ATOM 1407 C CA . PHE A 1 184 ? 8.383 35.875 27.625 1 91.19 184 PHE A CA 1
ATOM 1408 C C . PHE A 1 184 ? 7.438 36.094 28.797 1 91.19 184 PHE A C 1
ATOM 1410 O O . PHE A 1 184 ? 6.777 37.125 28.875 1 91.19 184 PHE A O 1
ATOM 1417 N N . GLN A 1 185 ? 7.348 35.156 29.734 1 91.06 185 GLN A N 1
ATOM 1418 C CA . GLN A 1 185 ? 6.523 35.312 30.938 1 91.06 185 GLN A CA 1
ATOM 1419 C C . GLN A 1 185 ? 6.949 36.531 31.75 1 91.06 185 GLN A C 1
ATOM 1421 O O . GLN A 1 185 ? 6.105 37.25 32.281 1 91.06 185 GLN A O 1
ATOM 1426 N N . ASN A 1 186 ? 8.172 36.781 31.766 1 87.81 186 ASN A N 1
ATOM 1427 C CA . ASN A 1 186 ? 8.68 37.969 32.438 1 87.81 186 ASN A CA 1
ATOM 1428 C C . ASN A 1 186 ? 8.195 39.25 31.781 1 87.81 186 ASN A C 1
ATOM 1430 O O . ASN A 1 186 ? 7.875 40.25 32.469 1 87.81 186 ASN A O 1
ATOM 1434 N N . THR A 1 187 ? 8.195 39.188 30.516 1 87.56 187 THR A N 1
ATOM 1435 C CA . THR A 1 187 ? 7.715 40.312 29.766 1 87.56 187 THR A CA 1
ATOM 1436 C C . THR A 1 187 ? 6.242 40.594 30.062 1 87.56 187 THR A C 1
ATOM 1438 O O . THR A 1 187 ? 5.816 41.75 30.172 1 87.56 187 THR A O 1
ATOM 1441 N N . VAL A 1 188 ? 5.484 39.594 30.141 1 89.44 188 VAL A N 1
ATOM 1442 C CA . VAL A 1 188 ? 4.066 39.719 30.453 1 89.44 188 VAL A CA 1
ATOM 1443 C C . VAL A 1 188 ? 3.906 40.312 31.844 1 89.44 188 VAL A C 1
ATOM 1445 O O . VAL A 1 188 ? 3.113 41.25 32.031 1 89.44 188 VAL A O 1
ATOM 1448 N N . ASP A 1 189 ? 4.699 39.938 32.812 1 90.94 189 ASP A N 1
ATOM 1449 C CA . ASP A 1 189 ? 4.629 40.438 34.188 1 90.94 189 ASP A CA 1
ATOM 1450 C C . ASP A 1 189 ? 4.961 41.906 34.25 1 90.94 189 ASP A C 1
ATOM 1452 O O . ASP A 1 189 ? 4.254 42.688 34.875 1 90.94 189 ASP A O 1
ATOM 1456 N N . ILE A 1 190 ? 5.918 42.219 33.5 1 87.38 190 ILE A N 1
ATOM 1457 C CA . ILE A 1 190 ? 6.328 43.594 33.438 1 87.38 190 ILE A CA 1
ATOM 1458 C C . ILE A 1 190 ? 5.258 44.438 32.719 1 87.38 190 ILE A C 1
ATOM 1460 O O . ILE A 1 190 ? 4.922 45.531 33.156 1 87.38 190 ILE A O 1
ATOM 1464 N N . GLY A 1 191 ? 4.734 43.875 31.625 1 87.38 191 GLY A N 1
ATOM 1465 C CA . GLY A 1 191 ? 3.678 44.562 30.906 1 87.38 191 GLY A CA 1
ATOM 1466 C C . GLY A 1 191 ? 2.438 44.812 31.734 1 87.38 191 GLY A C 1
ATOM 1467 O O . GLY A 1 191 ? 1.847 45.875 31.688 1 87.38 191 GLY A O 1
ATOM 1468 N N . GLU A 1 192 ? 2.15 43.938 32.562 1 89.75 192 GLU A N 1
ATOM 1469 C CA . GLU A 1 192 ? 0.999 44.062 33.469 1 89.75 192 GLU A CA 1
ATOM 1470 C C . GLU A 1 192 ? 1.245 45.156 34.5 1 89.75 192 GLU A C 1
ATOM 1472 O O . GLU A 1 192 ? 0.36 45.938 34.812 1 89.75 192 GLU A O 1
ATOM 1477 N N . ALA A 1 193 ? 2.432 45.156 35.031 1 90.38 193 ALA A N 1
ATOM 1478 C CA . ALA A 1 193 ? 2.799 46.188 36.031 1 90.38 193 ALA A CA 1
ATOM 1479 C C . ALA A 1 193 ? 2.793 47.562 35.406 1 90.38 193 ALA A C 1
ATOM 1481 O O . ALA A 1 193 ? 2.309 48.531 36.031 1 90.38 193 ALA A O 1
ATOM 1482 N N . ARG A 1 194 ? 3.232 47.688 34.25 1 89.31 194 ARG A N 1
ATOM 1483 C CA . ARG A 1 194 ? 3.301 49 33.562 1 89.31 194 ARG A CA 1
ATOM 1484 C C . ARG A 1 194 ? 1.91 49.469 33.188 1 89.31 194 ARG A C 1
ATOM 1486 O O . ARG A 1 194 ? 1.644 50.688 33.188 1 89.31 194 ARG A O 1
ATOM 1493 N N . TYR A 1 195 ? 1.095 48.531 32.812 1 89.06 195 TYR A N 1
ATOM 1494 C CA . TYR A 1 195 ? -0.282 48.906 32.5 1 89.06 195 TYR A CA 1
ATOM 1495 C C . TYR A 1 195 ? -1.005 49.438 33.719 1 89.06 195 TYR A C 1
ATOM 1497 O O . TYR A 1 195 ? -1.701 50.438 33.656 1 89.06 195 TYR A O 1
ATOM 1505 N N . LYS A 1 196 ? -0.79 48.812 34.844 1 91.25 196 LYS A N 1
ATOM 1506 C CA . LYS A 1 196 ? -1.396 49.25 36.094 1 91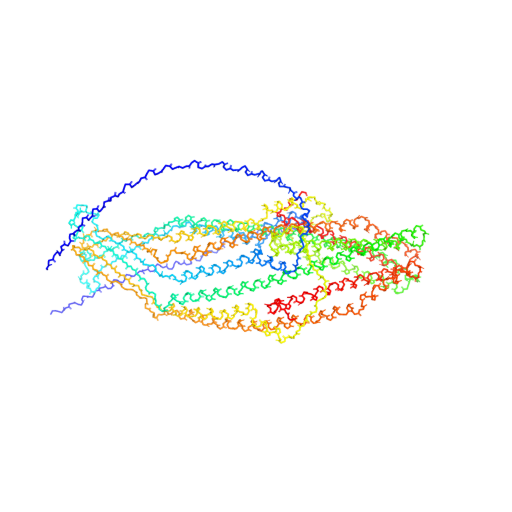.25 196 LYS A CA 1
ATOM 1507 C C . LYS A 1 196 ? -0.879 50.625 36.5 1 91.25 196 LYS A C 1
ATOM 1509 O O . LYS A 1 196 ? -1.625 51.438 37.062 1 91.25 196 LYS A O 1
ATOM 1514 N N . ALA A 1 197 ? 0.358 50.875 36.094 1 91.12 197 ALA A N 1
ATOM 1515 C CA . ALA A 1 197 ? 0.987 52.156 36.438 1 91.12 197 ALA A CA 1
ATOM 1516 C C . ALA A 1 197 ? 0.62 53.219 35.406 1 91.12 197 ALA A C 1
ATOM 1518 O O . ALA A 1 197 ? 0.931 54.406 35.594 1 91.12 197 ALA A O 1
ATOM 1519 N N . GLY A 1 198 ? -0.032 52.844 34.281 1 87.5 198 GLY A N 1
ATOM 1520 C CA . GLY A 1 198 ? -0.466 53.781 33.25 1 87.5 198 GLY A CA 1
ATOM 1521 C C . GLY A 1 198 ? 0.611 54.094 32.219 1 87.5 198 GLY A C 1
ATOM 1522 O O . GLY A 1 198 ? 0.468 55 31.438 1 87.5 198 GLY A O 1
ATOM 1523 N N . ASP A 1 199 ? 1.62 53.312 32.312 1 87.12 199 ASP A N 1
ATOM 1524 C CA . ASP A 1 199 ? 2.773 53.562 31.438 1 87.12 199 ASP A CA 1
ATOM 1525 C C . ASP A 1 199 ? 2.51 53.062 30.016 1 87.12 199 ASP A C 1
ATOM 1527 O O . ASP A 1 199 ? 3.105 53.562 29.062 1 87.12 199 ASP A O 1
ATOM 1531 N N . ILE A 1 200 ? 1.698 52 29.859 1 84.56 200 ILE A N 1
ATOM 1532 C CA . ILE A 1 200 ? 1.38 51.5 28.531 1 84.56 200 ILE A CA 1
ATOM 1533 C C . ILE A 1 200 ? -0.134 51.375 28.391 1 84.56 200 ILE A C 1
ATOM 1535 O O . ILE A 1 200 ? -0.862 51.312 29.375 1 84.56 200 ILE A O 1
ATOM 1539 N N . GLY A 1 201 ? -0.557 51.469 27.188 1 80.25 201 GLY A N 1
ATOM 1540 C CA . GLY A 1 201 ? -1.976 51.344 26.891 1 80.25 201 GLY A CA 1
ATOM 1541 C C . GLY A 1 201 ? -2.475 49.906 26.922 1 80.25 201 GLY A C 1
ATOM 1542 O O . GLY A 1 201 ? -1.681 48.969 27 1 80.25 201 GLY A O 1
ATOM 1543 N N . GLU A 1 202 ? -3.74 49.812 26.906 1 76.19 202 GLU A N 1
ATOM 1544 C CA . GLU A 1 202 ? -4.387 48.5 26.891 1 76.19 202 GLU A CA 1
ATOM 1545 C C . GLU A 1 202 ? -4.02 47.719 25.625 1 76.19 202 GLU A C 1
ATOM 1547 O O . GLU A 1 202 ? -3.893 46.5 25.656 1 76.19 202 GLU A O 1
ATOM 1552 N N . GLY A 1 203 ? -3.844 48.438 24.594 1 74.62 203 GLY A N 1
ATOM 1553 C CA . GLY A 1 203 ? -3.453 47.844 23.328 1 74.62 203 GLY A CA 1
ATOM 1554 C C . GLY A 1 203 ? -2.098 47.156 23.391 1 74.62 203 GLY A C 1
ATOM 1555 O O . GLY A 1 203 ? -1.923 46.062 22.859 1 74.62 203 GLY A O 1
ATOM 1556 N N . ASP A 1 204 ? -1.272 47.812 24.094 1 80.88 204 ASP A N 1
ATOM 1557 C CA . ASP A 1 204 ? 0.068 47.25 24.219 1 80.88 204 ASP A CA 1
ATOM 1558 C C . ASP A 1 204 ? 0.048 45.969 25.062 1 80.88 204 ASP A C 1
ATOM 1560 O O . ASP A 1 204 ? 0.681 44.969 24.719 1 80.88 204 ASP A O 1
ATOM 1564 N N . LEU A 1 205 ? -0.663 46 26.125 1 82.81 205 LEU A N 1
ATOM 1565 C CA . LEU A 1 205 ? -0.775 44.844 26.969 1 82.81 205 LEU A CA 1
ATOM 1566 C C . LEU A 1 205 ? -1.421 43.688 26.219 1 82.81 205 LEU A C 1
ATOM 1568 O O . LEU A 1 205 ? -0.992 42.531 26.344 1 82.81 205 LEU A O 1
ATOM 1572 N N . LEU A 1 206 ? -2.395 44.031 25.438 1 75.62 206 LEU A N 1
ATOM 1573 C CA . LEU A 1 206 ? -3.055 43 24.641 1 75.62 206 LEU A CA 1
ATOM 1574 C C . LEU A 1 206 ? -2.08 42.375 23.656 1 75.62 206 LEU A C 1
ATOM 1576 O O . LEU A 1 206 ? -2.1 41.156 23.453 1 75.62 206 LEU A O 1
ATOM 1580 N N . LYS A 1 207 ? -1.276 43.125 23 1 80.88 207 LYS A N 1
ATOM 1581 C CA . LYS A 1 207 ? -0.276 42.625 22.078 1 80.88 207 LYS A CA 1
ATOM 1582 C C . LYS A 1 207 ? 0.673 41.656 22.781 1 80.88 207 LYS A C 1
ATOM 1584 O O . LYS A 1 207 ? 1.029 40.625 22.219 1 80.88 207 LYS A O 1
ATOM 1589 N N . ILE A 1 208 ? 1.064 41.938 23.984 1 84.81 208 ILE A N 1
ATOM 1590 C CA . ILE A 1 208 ? 1.958 41.094 24.766 1 84.81 208 ILE A CA 1
ATOM 1591 C C . ILE A 1 208 ? 1.262 39.781 25.109 1 84.81 208 ILE A C 1
ATOM 1593 O O . ILE A 1 208 ? 1.848 38.688 24.953 1 84.81 208 ILE A O 1
ATOM 1597 N N . LYS A 1 209 ? 0.03 39.938 25.438 1 81.5 209 LYS A N 1
ATOM 1598 C CA . LYS A 1 209 ? -0.725 38.75 25.828 1 81.5 209 LYS A CA 1
ATOM 1599 C C . LYS A 1 209 ? -0.976 37.844 24.609 1 81.5 209 LYS A C 1
ATOM 1601 O O . LYS A 1 209 ? -0.933 36.625 24.734 1 81.5 209 LYS A O 1
ATOM 1606 N N . LEU A 1 210 ? -1.217 38.438 23.5 1 77.38 210 LEU A N 1
ATOM 1607 C CA . LEU A 1 210 ? -1.416 37.656 22.281 1 77.38 210 LEU A CA 1
ATOM 1608 C C . LEU A 1 210 ? -0.136 36.938 21.891 1 77.38 210 LEU A C 1
ATOM 1610 O O . LEU A 1 210 ? -0.185 35.812 21.375 1 77.38 210 LEU A O 1
ATOM 1614 N N . GLN A 1 211 ? 0.924 37.625 22.094 1 86.12 211 GLN A N 1
ATOM 1615 C CA . GLN A 1 211 ? 2.199 36.969 21.812 1 86.12 211 GLN A CA 1
ATOM 1616 C C . GLN A 1 211 ? 2.439 35.812 22.75 1 86.12 211 GLN A C 1
ATOM 1618 O O . GLN A 1 211 ? 2.975 34.781 22.344 1 86.12 211 GLN A O 1
ATOM 1623 N N . MET A 1 212 ? 2.09 35.938 23.984 1 86.06 212 MET A N 1
ATOM 1624 C CA . MET A 1 212 ? 2.188 34.844 24.938 1 86.06 212 MET A CA 1
ATOM 1625 C C . MET A 1 212 ? 1.346 33.656 24.484 1 86.06 212 MET A C 1
ATOM 1627 O O . MET A 1 212 ? 1.796 32.5 24.562 1 86.06 212 MET A O 1
ATOM 1631 N N . LEU A 1 213 ? 0.192 33.938 24.031 1 80.5 213 LEU A N 1
ATOM 1632 C CA . LEU A 1 213 ? -0.689 32.906 23.531 1 80.5 213 LEU A CA 1
ATOM 1633 C C . LEU A 1 213 ? -0.039 32.156 22.359 1 80.5 213 LEU A C 1
ATOM 1635 O O . LEU A 1 213 ? -0.142 30.938 22.281 1 80.5 213 LEU A O 1
ATOM 1639 N N . GLN A 1 214 ? 0.567 32.906 21.484 1 86.31 214 GLN A N 1
ATOM 1640 C CA . GLN A 1 214 ? 1.263 32.281 20.359 1 86.31 214 GLN A CA 1
ATOM 1641 C C . GLN A 1 214 ? 2.355 31.328 20.844 1 86.31 214 GLN A C 1
ATOM 1643 O O . GLN A 1 214 ? 2.523 30.234 20.297 1 86.31 214 GLN A O 1
ATOM 1648 N N . PHE A 1 215 ? 3.09 31.719 21.891 1 89.75 215 PHE A N 1
ATOM 1649 C CA . PHE A 1 215 ? 4.164 30.875 22.406 1 89.75 215 PHE A CA 1
ATOM 1650 C C . PHE A 1 215 ? 3.598 29.625 23.062 1 89.75 215 PHE A C 1
ATOM 1652 O O . PHE A 1 215 ? 4.176 28.547 22.953 1 89.75 215 PHE A O 1
ATOM 1659 N N . GLN A 1 216 ? 2.502 29.812 23.734 1 86.69 216 GLN A N 1
ATOM 1660 C CA . GLN A 1 216 ? 1.84 28.656 24.328 1 86.69 216 GLN A CA 1
ATOM 1661 C C . GLN A 1 216 ? 1.389 27.672 23.266 1 86.69 216 GLN A C 1
ATOM 1663 O O . GLN A 1 216 ? 1.552 26.453 23.422 1 86.69 216 GLN A O 1
ATOM 1668 N N . THR A 1 217 ? 0.859 28.156 22.172 1 86.5 217 THR A N 1
ATOM 1669 C CA . THR A 1 217 ? 0.441 27.328 21.047 1 86.5 217 THR A CA 1
ATOM 1670 C C . THR A 1 217 ? 1.645 26.641 20.406 1 86.5 217 THR A C 1
ATOM 1672 O O . THR A 1 217 ? 1.561 25.484 20 1 86.5 217 THR A O 1
ATOM 1675 N N . ASP A 1 218 ? 2.729 27.359 20.359 1 91.62 218 ASP A N 1
ATOM 1676 C CA . ASP A 1 218 ? 3.949 26.797 19.797 1 91.62 218 ASP A CA 1
ATOM 1677 C C . ASP A 1 218 ? 4.43 25.594 20.609 1 91.62 218 ASP A C 1
ATOM 1679 O O . ASP A 1 218 ? 4.871 24.594 20.062 1 91.62 218 ASP A O 1
ATOM 1683 N N . VAL A 1 219 ? 4.367 25.75 21.938 1 92.31 219 VAL A N 1
ATOM 1684 C CA . VAL A 1 219 ? 4.777 24.656 22.812 1 92.31 219 VAL A CA 1
ATOM 1685 C C . VAL A 1 219 ? 3.873 23.453 22.578 1 92.31 219 VAL A C 1
ATOM 1687 O O . VAL A 1 219 ? 4.359 22.328 22.438 1 92.31 219 VAL A O 1
ATOM 1690 N N . SER A 1 220 ? 2.592 23.656 22.531 1 89.12 220 SER A N 1
ATOM 1691 C CA . SER A 1 220 ? 1.641 22.578 22.312 1 89.12 220 SER A CA 1
ATOM 1692 C C . SER A 1 220 ? 1.881 21.875 20.984 1 89.12 220 SER A C 1
ATOM 1694 O O . SER A 1 220 ? 1.867 20.656 20.891 1 89.12 220 SER A O 1
ATOM 1696 N N . ALA A 1 221 ? 2.119 22.656 19.922 1 91.56 221 ALA A N 1
ATOM 1697 C CA . ALA A 1 221 ? 2.379 22.109 18.594 1 91.56 221 ALA A CA 1
ATOM 1698 C C . ALA A 1 221 ? 3.67 21.297 18.578 1 91.56 221 ALA A C 1
ATOM 1700 O O . ALA A 1 221 ? 3.73 20.234 17.969 1 91.56 221 ALA A O 1
ATOM 1701 N N . ALA A 1 222 ? 4.676 21.844 19.266 1 94.62 222 ALA A N 1
ATOM 1702 C CA . ALA A 1 222 ? 5.957 21.156 19.297 1 94.62 222 ALA A CA 1
ATOM 1703 C C . ALA A 1 222 ? 5.848 19.844 20.094 1 94.62 222 ALA A C 1
ATOM 1705 O O . ALA A 1 222 ? 6.473 18.844 19.734 1 94.62 222 ALA A O 1
ATOM 1706 N N . GLN A 1 223 ? 5.09 19.875 21.156 1 94 223 GLN A N 1
ATOM 1707 C CA . GLN A 1 223 ? 4.859 18.672 21.938 1 94 223 GLN A CA 1
ATOM 1708 C C . GLN A 1 223 ? 4.156 17.594 21.109 1 94 223 GLN A C 1
ATOM 1710 O O . GLN A 1 223 ? 4.531 16.422 21.172 1 94 223 GLN A O 1
ATOM 1715 N N . LEU A 1 224 ? 3.201 17.953 20.406 1 93 224 LEU A N 1
ATOM 1716 C CA . LEU A 1 224 ? 2.482 17.031 19.547 1 93 224 LEU A CA 1
ATOM 1717 C C . LEU A 1 224 ? 3.418 16.406 18.516 1 93 224 LEU A C 1
ATOM 1719 O O . LEU A 1 224 ? 3.387 15.203 18.281 1 93 224 LEU A O 1
ATOM 1723 N N . ALA A 1 225 ? 4.215 17.266 17.891 1 95.75 225 ALA A N 1
ATOM 1724 C CA . ALA A 1 225 ? 5.148 16.781 16.875 1 95.75 225 ALA A CA 1
ATOM 1725 C C . ALA A 1 225 ? 6.09 15.727 17.453 1 95.75 225 ALA A C 1
ATOM 1727 O O . ALA A 1 225 ? 6.387 14.727 16.781 1 95.75 225 ALA A O 1
ATOM 1728 N N . LYS A 1 226 ? 6.566 15.961 18.641 1 95.88 226 LYS A N 1
ATOM 1729 C CA . LYS A 1 226 ? 7.469 15.008 19.281 1 95.88 226 LYS A CA 1
ATOM 1730 C C . LYS A 1 226 ? 6.762 13.688 19.562 1 95.88 226 LYS A C 1
ATOM 1732 O O . LYS A 1 226 ? 7.273 12.617 19.234 1 95.88 226 LYS A O 1
ATOM 1737 N N . VAL A 1 227 ? 5.613 13.734 20.141 1 94.69 227 VAL A N 1
ATOM 1738 C CA . VAL A 1 227 ? 4.863 12.539 20.516 1 94.69 227 VAL A CA 1
ATOM 1739 C C . VAL A 1 227 ? 4.52 11.742 19.266 1 94.69 227 VAL A C 1
ATOM 1741 O O . VAL A 1 227 ? 4.688 10.516 19.234 1 94.69 227 VAL A O 1
ATOM 1744 N N . GLN A 1 228 ? 4.074 12.398 18.234 1 94.5 228 GLN A N 1
ATOM 1745 C CA . GLN A 1 228 ? 3.75 11.727 16.984 1 94.5 228 GLN A CA 1
ATOM 1746 C C . GLN A 1 228 ? 5 11.141 16.328 1 94.5 228 GLN A C 1
ATOM 1748 O O . GLN A 1 228 ? 4.965 10.031 15.797 1 94.5 228 GLN A O 1
ATOM 1753 N N . GLY A 1 229 ? 6.055 11.961 16.375 1 96.69 229 GLY A N 1
ATOM 1754 C CA . GLY A 1 229 ? 7.309 11.461 15.828 1 96.69 229 GLY A CA 1
ATOM 1755 C C . GLY A 1 229 ? 7.777 10.188 16.5 1 96.69 229 GLY A C 1
ATOM 1756 O O . GLY A 1 229 ? 8.188 9.234 15.812 1 96.69 229 GLY A O 1
ATOM 1757 N N . LEU A 1 230 ? 7.695 10.18 17.781 1 96.25 230 LEU A N 1
ATOM 1758 C CA . LEU A 1 230 ? 8.117 9 18.547 1 96.25 230 LEU A CA 1
ATOM 1759 C C . LEU A 1 230 ? 7.203 7.816 18.25 1 96.25 230 LEU A C 1
ATOM 1761 O O . LEU A 1 230 ? 7.668 6.676 18.172 1 96.25 230 LEU A O 1
ATOM 1765 N N . SER A 1 231 ? 5.953 8.07 18.156 1 94.81 231 SER A N 1
ATOM 1766 C CA . SER A 1 231 ? 4.996 7.016 17.828 1 94.81 231 SER A CA 1
ATOM 1767 C C . SER A 1 231 ? 5.277 6.402 16.469 1 94.81 231 SER A C 1
ATOM 1769 O O . SER A 1 231 ? 5.289 5.18 16.312 1 94.81 231 SER A O 1
ATOM 1771 N N . ASP A 1 232 ? 5.535 7.238 15.492 1 95.88 232 ASP A N 1
ATOM 1772 C CA . ASP A 1 232 ? 5.832 6.77 14.141 1 95.88 232 ASP A CA 1
ATOM 1773 C C . ASP A 1 232 ? 7.148 5.996 14.109 1 95.88 232 ASP A C 1
ATOM 1775 O O . ASP A 1 232 ? 7.262 4.988 13.406 1 95.88 232 ASP A O 1
ATOM 1779 N N . LEU A 1 233 ? 8.109 6.508 14.852 1 97.38 233 LEU A N 1
ATOM 1780 C CA . LEU A 1 233 ? 9.383 5.797 14.914 1 97.38 233 LEU A CA 1
ATOM 1781 C C . LEU A 1 233 ? 9.203 4.414 15.531 1 97.38 233 LEU A C 1
ATOM 1783 O O . LEU A 1 233 ? 9.758 3.434 15.047 1 97.38 233 LEU A O 1
ATOM 1787 N N . ARG A 1 234 ? 8.414 4.328 16.562 1 96.12 234 ARG A N 1
ATOM 1788 C CA . ARG A 1 234 ? 8.164 3.057 17.234 1 96.12 234 ARG A CA 1
ATOM 1789 C C . ARG A 1 234 ? 7.582 2.031 16.266 1 96.12 234 ARG A C 1
ATOM 1791 O O . ARG A 1 234 ? 7.949 0.855 16.312 1 96.12 234 ARG A O 1
ATOM 1798 N N . GLN A 1 235 ? 6.695 2.48 15.406 1 95.5 235 GLN A N 1
ATOM 1799 C CA . GLN A 1 235 ? 6.109 1.601 14.398 1 95.5 235 GLN A CA 1
ATOM 1800 C C . GLN A 1 235 ? 7.184 1.029 13.477 1 95.5 235 GLN A C 1
ATOM 1802 O O . GLN A 1 235 ? 7.148 -0.154 13.133 1 95.5 235 GLN A O 1
ATOM 1807 N N . LEU A 1 236 ? 8.172 1.835 13.086 1 97.19 236 LEU A N 1
ATOM 1808 C CA . LEU A 1 236 ? 9.242 1.391 12.203 1 97.19 236 LEU A CA 1
ATOM 1809 C C . LEU A 1 236 ? 10.148 0.388 12.914 1 97.19 236 LEU A C 1
ATOM 1811 O O . LEU A 1 236 ? 10.703 -0.515 12.281 1 97.19 236 LEU A O 1
ATOM 1815 N N . LEU A 1 237 ? 10.328 0.512 14.242 1 97.06 237 LEU A N 1
ATOM 1816 C CA . LEU A 1 237 ? 11.242 -0.318 15.023 1 97.06 237 LEU A CA 1
ATOM 1817 C C . LEU A 1 237 ? 10.633 -1.692 15.281 1 97.06 237 LEU A C 1
ATOM 1819 O O . LEU A 1 237 ? 11.352 -2.643 15.609 1 97.06 237 LEU A O 1
ATOM 1823 N N . GLY A 1 238 ? 9.43 -1.891 15 1 95 238 GLY A N 1
ATOM 1824 C CA . GLY A 1 238 ? 8.641 -2.984 15.547 1 95 238 GLY A CA 1
ATOM 1825 C C . GLY A 1 238 ? 7.918 -2.615 16.828 1 95 238 GLY A C 1
ATOM 1826 O O . GLY A 1 238 ? 8.523 -2.588 17.906 1 95 238 GLY A O 1
ATOM 1827 N N . TYR A 1 239 ? 6.734 -2.398 16.734 1 91.25 239 TYR A N 1
ATOM 1828 C CA . TYR A 1 239 ? 5.918 -1.749 17.75 1 91.25 239 TYR A CA 1
ATOM 1829 C C . TYR A 1 239 ? 6.18 -2.359 19.125 1 91.25 239 TYR A C 1
ATOM 1831 O O . TYR A 1 239 ? 6.289 -1.641 20.125 1 91.25 239 TYR A O 1
ATOM 1839 N N . GLU A 1 240 ? 6.387 -3.627 19.234 1 92.69 240 GLU A N 1
ATOM 1840 C CA . GLU A 1 240 ? 6.535 -4.312 20.516 1 92.69 240 GLU A CA 1
ATOM 1841 C C . GLU A 1 240 ? 8 -4.363 20.953 1 92.69 240 GLU A C 1
ATOM 1843 O O . GLU A 1 240 ? 8.312 -4.809 22.062 1 92.69 240 GLU A O 1
ATOM 1848 N N . SER A 1 241 ? 8.859 -3.912 20.125 1 93.31 241 SER A N 1
ATOM 1849 C CA . SER A 1 241 ? 10.289 -4.145 20.344 1 93.31 241 SER A CA 1
ATOM 1850 C C . SER A 1 241 ? 10.852 -3.17 21.359 1 93.31 241 SER A C 1
ATOM 1852 O O . SER A 1 241 ? 11.961 -3.365 21.875 1 93.31 241 SER A O 1
ATOM 1854 N N . ILE A 1 242 ? 10.086 -2.113 21.656 1 92.38 242 ILE A N 1
ATOM 1855 C CA . ILE A 1 242 ? 10.562 -1.108 22.594 1 92.38 242 ILE A CA 1
ATOM 1856 C C . ILE A 1 242 ? 9.398 -0.63 23.469 1 92.38 242 ILE A C 1
ATOM 1858 O O . ILE A 1 242 ? 8.242 -0.661 23.047 1 92.38 242 ILE A O 1
ATOM 1862 N N . ALA A 1 243 ? 9.75 -0.158 24.625 1 91.38 243 ALA A N 1
ATOM 1863 C CA . ALA A 1 243 ? 8.734 0.315 25.562 1 91.38 243 ALA A CA 1
ATOM 1864 C C . ALA A 1 243 ? 8.086 1.605 25.062 1 91.38 243 ALA A C 1
ATOM 1866 O O . ALA A 1 243 ? 8.703 2.373 24.328 1 91.38 243 ALA A O 1
ATOM 1867 N N . PRO A 1 244 ? 6.867 1.916 25.453 1 88.38 244 PRO A N 1
ATOM 1868 C CA . PRO A 1 244 ? 6.148 3.104 24.984 1 88.38 244 PRO A CA 1
ATOM 1869 C C . PRO A 1 244 ? 6.793 4.406 25.453 1 88.38 244 PRO A C 1
ATOM 1871 O O . PRO A 1 244 ? 6.656 5.438 24.797 1 88.38 244 PRO A O 1
ATOM 1874 N N . ASP A 1 245 ? 7.457 4.398 26.578 1 90.44 245 ASP A N 1
ATOM 1875 C CA . ASP A 1 245 ? 8.008 5.629 27.141 1 90.44 245 ASP A CA 1
ATOM 1876 C C . ASP A 1 245 ? 9.477 5.793 26.766 1 90.44 245 ASP A C 1
ATOM 1878 O O . ASP A 1 245 ? 10.227 6.469 27.469 1 90.44 245 ASP A O 1
ATOM 1882 N N . TYR A 1 246 ? 9.836 5.344 25.625 1 94.06 246 TYR A N 1
ATOM 1883 C CA . TYR A 1 246 ? 11.219 5.484 25.188 1 94.06 246 TYR A CA 1
ATOM 1884 C C . TYR A 1 246 ? 11.477 6.879 24.641 1 94.06 246 TYR A C 1
ATOM 1886 O O . TYR A 1 246 ? 10.539 7.648 24.406 1 94.06 246 TYR A O 1
ATOM 1894 N N . ASP A 1 247 ? 12.742 7.199 24.594 1 94.81 247 ASP A N 1
ATOM 1895 C CA . ASP A 1 247 ? 13.172 8.453 23.984 1 94.81 247 ASP A CA 1
ATOM 1896 C C . ASP A 1 247 ? 14.43 8.258 23.141 1 94.81 247 ASP A C 1
ATOM 1898 O O . ASP A 1 247 ? 14.977 7.152 23.094 1 94.81 247 ASP A O 1
ATOM 1902 N N . VAL A 1 248 ? 14.727 9.234 22.359 1 94.31 248 VAL A N 1
ATOM 1903 C CA . VAL A 1 248 ? 15.875 9.117 21.484 1 94.31 248 VAL A CA 1
ATOM 1904 C C . VAL A 1 248 ? 17.094 9.805 22.109 1 94.31 248 VAL A C 1
ATOM 1906 O O . VAL A 1 248 ? 16.938 10.812 22.812 1 94.31 248 VAL A O 1
ATOM 1909 N N . ALA A 1 249 ? 18.188 9.07 21.922 1 88.75 249 ALA A N 1
ATOM 1910 C CA . ALA A 1 249 ? 19.453 9.633 22.359 1 88.75 249 ALA A CA 1
ATOM 1911 C C . ALA A 1 249 ? 20.312 10.094 21.172 1 88.75 249 ALA A C 1
ATOM 1913 O O . ALA A 1 249 ? 20.281 9.477 20.109 1 88.75 249 ALA A O 1
ATOM 1914 N N . GLY A 1 250 ? 20.828 11.281 21.188 1 77.62 250 GLY A N 1
ATOM 1915 C CA . GLY A 1 250 ? 21.734 11.727 20.141 1 77.62 250 GLY A CA 1
ATOM 1916 C C . GLY A 1 250 ? 21.906 13.234 20.109 1 77.62 250 GLY A C 1
ATOM 1917 O O . GLY A 1 250 ? 21.125 13.969 20.719 1 77.62 250 GLY A O 1
ATOM 1918 N N . ALA A 1 251 ? 23.031 13.516 19.562 1 79.25 251 ALA A N 1
ATOM 1919 C CA . ALA A 1 251 ? 23.328 14.945 19.438 1 79.25 251 ALA A CA 1
ATOM 1920 C C . ALA A 1 251 ? 22.719 15.516 18.156 1 79.25 251 ALA A C 1
ATOM 1922 O O . ALA A 1 251 ? 22.938 14.984 17.078 1 79.25 251 ALA A O 1
ATOM 1923 N N . PHE A 1 252 ? 21.688 16.312 18.25 1 92 252 PHE A N 1
ATOM 1924 C CA . PHE A 1 252 ? 21.172 17.094 17.141 1 92 252 PHE A CA 1
ATOM 1925 C C . PHE A 1 252 ? 22.125 18.234 16.781 1 92 252 PHE A C 1
ATOM 1927 O O . PHE A 1 252 ? 21.875 19.391 17.125 1 92 252 PHE A O 1
ATOM 1934 N N . ASP A 1 253 ? 23.266 17.703 16.219 1 93 253 ASP A N 1
ATOM 1935 C CA . ASP A 1 253 ? 24.344 18.641 15.945 1 93 253 ASP A CA 1
ATOM 1936 C C . ASP A 1 253 ? 24.938 18.438 14.555 1 93 253 ASP A C 1
ATOM 1938 O O . ASP A 1 253 ? 24.734 17.375 13.945 1 93 253 ASP A O 1
ATOM 1942 N N . TYR A 1 254 ? 25.625 19.422 14.117 1 94.06 254 TYR A N 1
ATOM 1943 C CA . TYR A 1 254 ? 26.281 19.406 12.812 1 94.06 254 TYR A CA 1
ATOM 1944 C C . TYR A 1 254 ? 27.344 18.328 12.758 1 94.06 254 TYR A C 1
ATOM 1946 O O . TYR A 1 254 ? 28.109 18.141 13.711 1 94.06 254 TYR A O 1
ATOM 1954 N N . GLN A 1 255 ? 27.344 17.516 11.664 1 90.94 255 GLN A N 1
ATOM 1955 C CA . GLN A 1 255 ? 28.312 16.469 11.383 1 90.94 255 GLN A CA 1
ATOM 1956 C C . GLN A 1 255 ? 28.938 16.656 10.008 1 90.94 255 GLN A C 1
ATOM 1958 O O . GLN A 1 255 ? 28.281 16.469 8.984 1 90.94 255 GLN A O 1
ATOM 1963 N N . PRO A 1 256 ? 30.219 16.969 9.945 1 91.44 256 PRO A N 1
ATOM 1964 C CA . PRO A 1 256 ? 30.828 17.156 8.633 1 91.44 256 PRO A CA 1
ATOM 1965 C C . PRO A 1 256 ? 30.984 15.867 7.848 1 91.44 256 PRO A C 1
ATOM 1967 O O . PRO A 1 256 ? 31.25 14.812 8.438 1 91.44 256 PRO A O 1
ATOM 1970 N N . VAL A 1 257 ? 30.719 15.875 6.574 1 91.12 257 VAL A N 1
ATOM 1971 C CA . VAL A 1 257 ? 30.906 14.75 5.664 1 91.12 257 VAL A CA 1
ATOM 1972 C C . VAL A 1 257 ? 31.969 15.086 4.625 1 91.12 257 VAL A C 1
ATOM 1974 O O . VAL A 1 257 ? 31.953 16.172 4.043 1 91.12 257 VAL A O 1
ATOM 1977 N N . LYS A 1 258 ? 32.906 14.117 4.469 1 90.19 258 LYS A N 1
ATOM 1978 C CA . LYS A 1 258 ? 33.969 14.305 3.479 1 90.19 258 LYS A CA 1
ATOM 1979 C C . LYS A 1 258 ? 33.844 13.305 2.336 1 90.19 258 LYS A C 1
ATOM 1981 O O . LYS A 1 258 ? 33.25 12.234 2.504 1 90.19 258 LYS A O 1
ATOM 1986 N N . GLY A 1 259 ? 34.312 13.641 1.168 1 91.38 259 GLY A N 1
ATOM 1987 C CA . GLY A 1 259 ? 34.312 12.766 0.006 1 91.38 259 GLY A CA 1
ATOM 1988 C C . GLY A 1 259 ? 33.969 13.492 -1.284 1 91.38 259 GLY A C 1
ATOM 1989 O O . GLY A 1 259 ? 33.625 14.672 -1.268 1 91.38 259 GLY A O 1
ATOM 1990 N N . ASN A 1 260 ? 34.188 12.766 -2.393 1 93.94 260 ASN A N 1
ATOM 1991 C CA . ASN A 1 260 ? 33.875 13.359 -3.686 1 93.94 260 ASN A CA 1
ATOM 1992 C C . ASN A 1 260 ? 32.812 12.539 -4.43 1 93.94 260 ASN A C 1
ATOM 1994 O O . ASN A 1 260 ? 32.562 11.383 -4.082 1 93.94 260 ASN A O 1
ATOM 1998 N N . LEU A 1 261 ? 32.188 13.203 -5.309 1 96.38 261 LEU A N 1
ATOM 1999 C CA . LEU A 1 261 ? 31.078 12.641 -6.062 1 96.38 261 LEU A CA 1
ATOM 2000 C C . LEU A 1 261 ? 31.484 11.352 -6.762 1 96.38 261 LEU A C 1
ATOM 2002 O O . LEU A 1 261 ? 30.766 10.352 -6.703 1 96.38 261 LEU A O 1
ATOM 2006 N N . GLU A 1 262 ? 32.656 11.312 -7.336 1 96.5 262 GLU A N 1
ATOM 2007 C CA . GLU A 1 262 ? 33.125 10.172 -8.109 1 96.5 262 GLU A CA 1
ATOM 2008 C C . GLU A 1 262 ? 33.312 8.938 -7.223 1 96.5 262 GLU A C 1
ATOM 2010 O O . GLU A 1 262 ? 32.969 7.828 -7.613 1 96.5 262 GLU A O 1
ATOM 2015 N N . ASP A 1 263 ? 33.875 9.156 -6.086 1 95.5 263 ASP A N 1
ATOM 2016 C CA . ASP A 1 263 ? 34.062 8.055 -5.156 1 95.5 263 ASP A CA 1
ATOM 2017 C C . ASP A 1 263 ? 32.75 7.484 -4.676 1 95.5 263 ASP A C 1
ATOM 2019 O O . ASP A 1 263 ? 32.562 6.266 -4.578 1 95.5 263 ASP A O 1
ATOM 2023 N N . PHE A 1 264 ? 31.781 8.336 -4.387 1 97 264 PHE A N 1
ATOM 2024 C CA . PHE A 1 264 ? 30.469 7.891 -3.934 1 97 264 PHE A CA 1
ATOM 2025 C C . PHE A 1 264 ? 29.75 7.125 -5.035 1 97 264 PHE A C 1
ATOM 2027 O O . PHE A 1 264 ? 29.094 6.113 -4.773 1 97 264 PHE A O 1
ATOM 2034 N N . GLN A 1 265 ? 29.859 7.625 -6.258 1 97.5 265 GLN A N 1
ATOM 2035 C CA . GLN A 1 265 ? 29.219 6.945 -7.383 1 97.5 265 GLN A CA 1
ATOM 2036 C C . GLN A 1 265 ? 29.844 5.57 -7.613 1 97.5 265 GLN A C 1
ATOM 2038 O O . GLN A 1 265 ? 29.125 4.598 -7.859 1 97.5 265 GLN A O 1
ATOM 2043 N N . ALA A 1 266 ? 31.172 5.461 -7.508 1 96.44 266 ALA A N 1
ATOM 2044 C CA . ALA A 1 266 ? 31.859 4.188 -7.676 1 96.44 266 ALA A CA 1
ATOM 2045 C C . ALA A 1 266 ? 31.422 3.186 -6.609 1 96.44 266 ALA A C 1
ATOM 2047 O O . ALA A 1 266 ? 31.188 2.012 -6.91 1 96.44 266 ALA A O 1
ATOM 2048 N N . LYS A 1 267 ? 31.312 3.65 -5.43 1 96.12 267 LYS A N 1
ATOM 2049 C CA . LYS A 1 267 ? 30.891 2.795 -4.328 1 96.12 267 LYS A CA 1
ATOM 2050 C C . LYS A 1 267 ? 29.438 2.35 -4.504 1 96.12 267 LYS A C 1
ATOM 2052 O O . LYS A 1 267 ? 29.109 1.193 -4.242 1 96.12 267 LYS A O 1
ATOM 2057 N N . ALA A 1 268 ? 28.531 3.23 -4.965 1 97.81 268 ALA A N 1
ATOM 2058 C CA . ALA A 1 268 ? 27.109 2.932 -5.156 1 97.81 268 ALA A CA 1
ATOM 2059 C C . ALA A 1 268 ? 26.922 1.856 -6.219 1 97.81 268 ALA A C 1
ATOM 2061 O O . ALA A 1 268 ? 26.047 0.994 -6.086 1 97.81 268 ALA A O 1
ATOM 2062 N N . LEU A 1 269 ? 27.812 1.886 -7.223 1 97.38 269 LEU A N 1
ATOM 2063 C CA . LEU A 1 269 ? 27.672 0.946 -8.336 1 97.38 269 LEU A CA 1
ATOM 2064 C C . LEU A 1 269 ? 27.953 -0.481 -7.871 1 97.38 269 LEU A C 1
ATOM 2066 O O . LEU A 1 269 ? 27.516 -1.44 -8.523 1 97.38 269 LEU A O 1
ATOM 2070 N N . VAL A 1 270 ? 28.578 -0.628 -6.684 1 95.12 270 VAL A N 1
ATOM 2071 C CA . VAL A 1 270 ? 28.922 -1.956 -6.188 1 95.12 270 VAL A CA 1
ATOM 2072 C C . VAL A 1 270 ? 28.016 -2.314 -5.004 1 95.12 270 VAL A C 1
ATOM 2074 O O . VAL A 1 270 ? 27.734 -3.49 -4.77 1 95.12 270 VAL A O 1
ATOM 2077 N N . SER A 1 271 ? 27.453 -1.324 -4.371 1 94.81 271 SER A N 1
ATOM 2078 C CA . SER A 1 271 ? 26.828 -1.573 -3.078 1 94.81 271 SER A CA 1
ATOM 2079 C C . SER A 1 271 ? 25.297 -1.545 -3.188 1 94.81 271 SER A C 1
ATOM 2081 O O . SER A 1 271 ? 24.609 -2.064 -2.316 1 94.81 271 SER A O 1
ATOM 2083 N N . ARG A 1 272 ? 24.719 -0.938 -4.234 1 97.38 272 ARG A N 1
ATOM 2084 C CA . ARG A 1 272 ? 23.266 -0.727 -4.328 1 97.38 272 ARG A CA 1
ATOM 2085 C C . ARG A 1 272 ? 22.547 -2.033 -4.633 1 97.38 272 ARG A C 1
ATOM 2087 O O . ARG A 1 272 ? 22.688 -2.59 -5.723 1 97.38 272 ARG A O 1
ATOM 2094 N N . PRO A 1 273 ? 21.719 -2.477 -3.674 1 97.94 273 PRO A N 1
ATOM 2095 C CA . PRO A 1 273 ? 21.047 -3.764 -3.869 1 97.94 273 PRO A CA 1
ATOM 2096 C C . PRO A 1 273 ? 20.031 -3.732 -5.016 1 97.94 273 PRO A C 1
ATOM 2098 O O . PRO A 1 273 ? 19.781 -4.762 -5.648 1 97.94 273 PRO A O 1
ATOM 2101 N N . ASP A 1 274 ? 19.406 -2.572 -5.328 1 98.12 274 ASP A N 1
ATOM 2102 C CA . ASP A 1 274 ? 18.469 -2.488 -6.438 1 98.12 274 ASP A CA 1
ATOM 2103 C C . ASP A 1 274 ? 19.172 -2.705 -7.773 1 98.12 274 ASP A C 1
ATOM 2105 O O . ASP A 1 274 ? 18.609 -3.346 -8.672 1 98.12 274 ASP A O 1
ATOM 2109 N N . LEU A 1 275 ? 20.406 -2.215 -7.883 1 98.44 275 LEU A N 1
ATOM 2110 C CA . LEU A 1 275 ? 21.188 -2.477 -9.086 1 98.44 275 LEU A CA 1
ATOM 2111 C C . LEU A 1 275 ? 21.562 -3.951 -9.18 1 98.44 275 LEU A C 1
ATOM 2113 O O . LEU A 1 275 ? 21.484 -4.555 -10.25 1 98.44 275 LEU A O 1
ATOM 2117 N N . GLN A 1 276 ? 21.953 -4.527 -8.055 1 98.44 276 GLN A N 1
ATOM 2118 C CA . GLN A 1 276 ? 22.266 -5.953 -8.039 1 98.44 276 GLN A CA 1
ATOM 2119 C C . GLN A 1 276 ? 21.047 -6.781 -8.469 1 98.44 276 GLN A C 1
ATOM 2121 O O . GLN A 1 276 ? 21.188 -7.711 -9.266 1 98.44 276 GLN A O 1
ATOM 2126 N N . ALA A 1 277 ? 19.844 -6.43 -7.965 1 98.69 277 ALA A N 1
ATOM 2127 C CA . ALA A 1 277 ? 18.609 -7.129 -8.344 1 98.69 277 ALA A CA 1
ATOM 2128 C C . ALA A 1 277 ? 18.359 -7.023 -9.844 1 98.69 277 ALA A C 1
ATOM 2130 O O . ALA A 1 277 ? 17.984 -8.008 -10.492 1 98.69 277 ALA A O 1
ATOM 2131 N N . ALA A 1 278 ? 18.609 -5.832 -10.367 1 98.69 278 ALA A N 1
ATOM 2132 C CA . ALA A 1 278 ? 18.391 -5.625 -11.797 1 98.69 278 ALA A CA 1
ATOM 2133 C C . ALA A 1 278 ? 19.344 -6.465 -12.625 1 98.69 278 ALA A C 1
ATOM 2135 O O . ALA A 1 278 ? 18.953 -7.086 -13.617 1 98.69 278 ALA A O 1
ATOM 2136 N N . GLN A 1 279 ? 20.625 -6.52 -12.242 1 98.69 279 GLN A N 1
ATOM 2137 C CA . GLN A 1 279 ? 21.625 -7.32 -12.945 1 98.69 279 GLN A CA 1
ATOM 2138 C C . GLN A 1 279 ? 21.312 -8.812 -12.828 1 98.69 279 GLN A C 1
ATOM 2140 O O . GLN A 1 279 ? 21.406 -9.547 -13.812 1 98.69 279 GLN A O 1
ATOM 2145 N N . GLN A 1 280 ? 20.938 -9.164 -11.633 1 98.81 280 GLN A N 1
ATOM 2146 C CA . GLN A 1 280 ? 20.547 -10.555 -11.422 1 98.81 280 GLN A CA 1
ATOM 2147 C C . GLN A 1 280 ? 19.266 -10.883 -12.195 1 98.81 280 GLN A C 1
ATOM 2149 O O . GLN A 1 280 ? 19.062 -12.031 -12.594 1 98.81 280 GLN A O 1
ATOM 2154 N N . GLY A 1 281 ? 18.438 -9.859 -12.438 1 98.75 281 GLY A N 1
ATOM 2155 C CA . GLY A 1 281 ? 17.25 -10.031 -13.25 1 98.75 281 GLY A CA 1
ATOM 2156 C C . GLY A 1 281 ? 17.547 -10.445 -14.68 1 98.75 281 GLY A C 1
ATOM 2157 O O . GLY A 1 281 ? 16.812 -11.234 -15.281 1 98.75 281 GLY A O 1
ATOM 2158 N N . VAL A 1 282 ? 18.641 -9.992 -15.211 1 98.81 282 VAL A N 1
ATOM 2159 C CA . VAL A 1 282 ? 19.078 -10.391 -16.547 1 98.81 282 VAL A CA 1
ATOM 2160 C C . VAL A 1 282 ? 19.469 -11.867 -16.531 1 98.81 282 VAL A C 1
ATOM 2162 O O . VAL A 1 282 ? 19.094 -12.617 -17.438 1 98.81 282 VAL A O 1
ATOM 2165 N N . THR A 1 283 ? 20.188 -12.273 -15.508 1 98.81 283 THR A N 1
ATOM 2166 C CA . THR A 1 283 ? 20.594 -13.672 -15.359 1 98.81 283 THR A CA 1
ATOM 2167 C C . THR A 1 283 ? 19.375 -14.57 -15.234 1 98.81 283 THR A C 1
ATOM 2169 O O . THR A 1 283 ? 19.312 -15.641 -15.852 1 98.81 283 THR A O 1
ATOM 2172 N N . ALA A 1 284 ? 18.391 -14.117 -14.453 1 98.81 284 ALA A N 1
ATOM 2173 C CA . ALA A 1 284 ? 17.156 -14.883 -14.281 1 98.81 284 ALA A CA 1
ATOM 2174 C C . ALA A 1 284 ? 16.391 -15.008 -15.594 1 98.81 284 ALA A C 1
ATOM 2176 O O . ALA A 1 284 ? 15.844 -16.062 -15.906 1 98.81 284 ALA A O 1
ATOM 2177 N N . ALA A 1 285 ? 16.391 -13.898 -16.344 1 98.81 285 ALA A N 1
ATOM 2178 C CA . ALA A 1 285 ? 15.727 -13.938 -17.656 1 98.81 285 ALA A CA 1
ATOM 2179 C C . ALA A 1 285 ? 16.422 -14.922 -18.594 1 98.81 285 ALA A C 1
ATOM 2181 O O . ALA A 1 285 ? 15.758 -15.633 -19.359 1 98.81 285 ALA A O 1
ATOM 2182 N N . ASN A 1 286 ? 17.75 -14.977 -18.578 1 98.88 286 ASN A N 1
ATOM 2183 C CA . ASN A 1 286 ? 18.5 -15.938 -19.375 1 98.88 286 ASN A CA 1
ATOM 2184 C C . ASN A 1 286 ? 18.156 -17.375 -19 1 98.88 286 ASN A C 1
ATOM 2186 O O . ASN A 1 286 ? 17.953 -18.219 -19.875 1 98.88 286 ASN A O 1
ATOM 2190 N N . SER A 1 287 ? 18.094 -17.531 -17.688 1 98.81 287 SER A N 1
ATOM 2191 C CA . SER A 1 287 ? 17.766 -18.875 -17.234 1 98.81 287 SER A CA 1
ATOM 2192 C C . SER A 1 287 ? 16.344 -19.25 -17.641 1 98.81 287 SER A C 1
ATOM 2194 O O . SER A 1 287 ? 16.062 -20.406 -17.984 1 98.81 287 SER A O 1
ATOM 2196 N N . GLN A 1 288 ? 15.438 -18.312 -17.672 1 98.75 288 GLN A N 1
ATOM 2197 C CA . GLN A 1 288 ? 14.07 -18.562 -18.109 1 98.75 288 GLN A CA 1
ATOM 2198 C C . GLN A 1 288 ? 14.023 -18.875 -19.609 1 98.75 288 GLN A C 1
ATOM 2200 O O . GLN A 1 288 ? 13.242 -19.719 -20.047 1 98.75 288 GLN A O 1
ATOM 2205 N N . HIS A 1 289 ? 14.867 -18.203 -20.359 1 98.81 289 HIS A N 1
ATOM 2206 C CA . HIS A 1 289 ? 14.961 -18.469 -21.781 1 98.81 289 HIS A CA 1
ATOM 2207 C C . HIS A 1 289 ? 15.445 -19.891 -22.047 1 98.81 289 HIS A C 1
ATOM 2209 O O . HIS A 1 289 ? 14.883 -20.609 -22.891 1 98.81 289 HIS A O 1
ATOM 2215 N N . GLU A 1 290 ? 16.391 -20.328 -21.297 1 98.75 290 GLU A N 1
ATOM 2216 C CA . GLU A 1 290 ? 16.906 -21.688 -21.438 1 98.75 290 GLU A CA 1
ATOM 2217 C C . GLU A 1 290 ? 15.844 -22.719 -21.047 1 98.75 290 GLU A C 1
ATOM 2219 O O . GLU A 1 290 ? 15.742 -23.781 -21.656 1 98.75 290 GLU A O 1
ATOM 2224 N N . LEU A 1 291 ? 15.086 -22.375 -20.047 1 98.62 291 LEU A N 1
ATOM 2225 C CA . LEU A 1 291 ? 13.992 -23.266 -19.625 1 98.62 291 LEU A CA 1
ATOM 2226 C C . LEU A 1 291 ? 12.945 -23.391 -20.734 1 98.62 291 LEU A C 1
ATOM 2228 O O . LEU A 1 291 ? 12.469 -24.484 -21.016 1 98.62 291 LEU A O 1
ATOM 2232 N N . GLN A 1 292 ? 12.664 -22.266 -21.406 1 98.5 292 GLN A N 1
ATOM 2233 C CA . GLN A 1 292 ? 11.672 -22.312 -22.469 1 98.5 292 GLN A CA 1
ATOM 2234 C C . GLN A 1 292 ? 12.172 -23.125 -23.656 1 98.5 292 GLN A C 1
ATOM 2236 O O . GLN A 1 292 ? 11.391 -23.828 -24.312 1 98.5 292 GLN A O 1
ATOM 2241 N N . LYS A 1 293 ? 13.461 -23.094 -23.969 1 98.19 293 LYS A N 1
ATOM 2242 C CA . LYS A 1 293 ? 14.039 -23.953 -25 1 98.19 293 LYS A CA 1
ATOM 2243 C C . LYS A 1 293 ? 13.914 -25.422 -24.625 1 98.19 293 LYS A C 1
ATOM 2245 O O . LYS A 1 293 ? 13.586 -26.266 -25.484 1 98.19 293 LYS A O 1
ATOM 2250 N N . ALA A 1 294 ? 14.156 -25.609 -23.344 1 97.88 294 ALA A N 1
ATOM 2251 C CA . ALA A 1 294 ? 14.039 -26.984 -22.859 1 97.88 294 ALA A CA 1
ATOM 2252 C C . ALA A 1 294 ? 12.602 -27.484 -22.953 1 97.88 294 ALA A C 1
ATOM 2254 O O . ALA A 1 294 ? 12.359 -28.641 -23.328 1 97.88 294 ALA A O 1
ATOM 2255 N N . ILE A 1 295 ? 11.617 -26.625 -22.672 1 96.94 295 ILE A N 1
ATOM 2256 C CA . ILE A 1 295 ? 10.203 -26.969 -22.719 1 96.94 295 ILE A CA 1
ATOM 2257 C C . ILE A 1 295 ? 9.797 -27.297 -24.156 1 96.94 295 ILE A C 1
ATOM 2259 O O . ILE A 1 295 ? 8.906 -28.109 -24.391 1 96.94 295 ILE A O 1
ATOM 2263 N N . GLY A 1 296 ? 10.547 -26.766 -25.141 1 95.25 296 GLY A N 1
ATOM 2264 C CA . GLY A 1 296 ? 10.289 -27.062 -26.547 1 95.25 296 GLY A CA 1
ATOM 2265 C C . GLY A 1 296 ? 10.672 -28.469 -26.938 1 95.25 296 GLY A C 1
ATOM 2266 O O . GLY A 1 296 ? 10.195 -28.984 -27.953 1 95.25 296 GLY A O 1
ATOM 2267 N N . LYS A 1 297 ? 11.453 -29.031 -26.078 1 95.25 297 LYS A N 1
ATOM 2268 C CA . LYS A 1 297 ? 11.805 -30.422 -26.344 1 95.25 297 LYS A CA 1
ATOM 2269 C C . LYS A 1 297 ? 10.742 -31.375 -25.812 1 95.25 297 LYS A C 1
ATOM 2271 O O . LYS A 1 297 ? 10.414 -31.344 -24.625 1 95.25 297 LYS A O 1
ATOM 2276 N N . ARG A 1 298 ? 10.156 -32.125 -26.609 1 92.19 298 ARG A N 1
ATOM 2277 C CA . ARG A 1 298 ? 9 -32.938 -26.25 1 92.19 298 ARG A CA 1
ATOM 2278 C C . ARG A 1 298 ? 9.406 -34.125 -25.359 1 92.19 298 ARG A C 1
ATOM 2280 O O . ARG A 1 298 ? 10.461 -34.719 -25.578 1 92.19 298 ARG A O 1
ATOM 2287 N N . ASP A 1 299 ? 8.656 -34.406 -24.359 1 95.31 299 ASP A N 1
ATOM 2288 C CA . ASP A 1 299 ? 8.844 -35.5 -23.422 1 95.31 299 ASP A CA 1
ATOM 2289 C C . ASP A 1 299 ? 8.344 -36.812 -24.031 1 95.31 299 ASP A C 1
ATOM 2291 O O . ASP A 1 299 ? 7.578 -36.812 -25 1 95.31 299 ASP A O 1
ATOM 2295 N N . VAL A 1 300 ? 8.875 -37.938 -23.516 1 96.19 300 VAL A N 1
ATOM 2296 C CA . VAL A 1 300 ? 8.484 -39.281 -23.953 1 96.19 300 VAL A CA 1
ATOM 2297 C C . VAL A 1 300 ? 7.883 -40.031 -22.781 1 96.19 300 VAL A C 1
ATOM 2299 O O . VAL A 1 300 ? 8.43 -40.031 -21.672 1 96.19 300 VAL A O 1
ATOM 2302 N N . THR A 1 301 ? 6.75 -40.594 -23.031 1 96.38 301 THR A N 1
ATOM 2303 C CA . THR A 1 301 ? 6.148 -41.438 -22.016 1 96.38 301 THR A CA 1
ATOM 2304 C C . THR A 1 301 ? 6.293 -42.906 -22.375 1 96.38 301 THR A C 1
ATOM 2306 O O . THR A 1 301 ? 6.004 -43.312 -23.5 1 96.38 301 THR A O 1
ATOM 2309 N N . GLY A 1 302 ? 6.875 -43.625 -21.422 1 96.38 302 GLY A N 1
ATOM 2310 C CA . GLY A 1 302 ? 6.953 -45.062 -21.547 1 96.38 302 GLY A CA 1
ATOM 2311 C C . GLY A 1 302 ? 6.066 -45.812 -20.562 1 96.38 302 GLY A C 1
ATOM 2312 O O . GLY A 1 302 ? 5.871 -45.344 -19.438 1 96.38 302 GLY A O 1
ATOM 2313 N N . GLN A 1 303 ? 5.52 -46.906 -21.078 1 95.69 303 GLN A N 1
ATOM 2314 C CA . GLN A 1 303 ? 4.672 -47.75 -20.219 1 95.69 303 GLN A CA 1
ATOM 2315 C C . GLN A 1 303 ? 4.926 -49.219 -20.453 1 95.69 303 GLN A C 1
ATOM 2317 O O . GLN A 1 303 ? 5.105 -49.656 -21.578 1 95.69 303 GLN A O 1
ATOM 2322 N N . VAL A 1 304 ? 5.09 -49.969 -19.406 1 95.94 304 VAL A N 1
ATOM 2323 C CA . VAL A 1 304 ? 5.219 -51.438 -19.438 1 95.94 304 VAL A CA 1
ATOM 2324 C C . VAL A 1 304 ? 4.008 -52.062 -18.766 1 95.94 304 VAL A C 1
ATOM 2326 O O . VAL A 1 304 ? 3.609 -51.656 -17.672 1 95.94 304 VAL A O 1
ATOM 2329 N N . ASN A 1 305 ? 3.477 -52.938 -19.547 1 94.38 305 ASN A N 1
ATOM 2330 C CA . ASN A 1 305 ? 2.312 -53.625 -19.016 1 94.38 305 ASN A CA 1
ATOM 2331 C C . ASN A 1 305 ? 2.539 -55.125 -18.938 1 94.38 305 ASN A C 1
ATOM 2333 O O . ASN A 1 305 ? 3.143 -55.719 -19.844 1 94.38 305 ASN A O 1
ATOM 2337 N N . TYR A 1 306 ? 2.164 -55.75 -17.828 1 94.38 306 TYR A N 1
ATOM 2338 C CA . TYR A 1 306 ? 2.01 -57.219 -17.688 1 94.38 306 TYR A CA 1
ATOM 2339 C C . TYR A 1 306 ? 0.562 -57.625 -17.922 1 94.38 306 TYR A C 1
ATOM 2341 O O . TYR A 1 306 ? -0.356 -57.062 -17.312 1 94.38 306 TYR A O 1
ATOM 2349 N N . THR A 1 307 ? 0.408 -58.562 -18.859 1 92.38 307 THR A N 1
ATOM 2350 C CA . THR A 1 307 ? -0.939 -59 -19.203 1 92.38 307 THR A CA 1
ATOM 2351 C C . THR A 1 307 ? -1.076 -60.5 -19.016 1 92.38 307 THR A C 1
ATOM 2353 O O . THR A 1 307 ? -0.236 -61.281 -19.484 1 92.38 307 THR A O 1
ATOM 2356 N N . HIS A 1 308 ? -2.057 -60.969 -18.281 1 90.56 308 HIS A N 1
ATOM 2357 C CA . HIS A 1 308 ? -2.477 -62.375 -18.219 1 90.56 308 HIS A CA 1
ATOM 2358 C C . HIS A 1 308 ? -3.793 -62.594 -18.953 1 90.56 308 HIS A C 1
ATOM 2360 O O . HIS A 1 308 ? -4.824 -62.031 -18.578 1 90.56 308 HIS A O 1
ATOM 2366 N N . ILE A 1 309 ? -3.674 -63.344 -20.062 1 84.81 309 ILE A N 1
ATOM 2367 C CA . ILE A 1 309 ? -4.887 -63.656 -20.812 1 84.81 309 ILE A CA 1
ATOM 2368 C C . ILE A 1 309 ? -4.801 -65.062 -21.391 1 84.81 309 ILE A C 1
ATOM 2370 O O . ILE A 1 309 ? -3.736 -65.5 -21.859 1 84.81 309 ILE A O 1
ATOM 2374 N N . SER A 1 310 ? -5.836 -65.812 -21.406 1 83.38 310 SER A N 1
ATOM 2375 C CA . SER A 1 310 ? -5.941 -67.125 -22 1 83.38 310 SER A CA 1
ATOM 2376 C C . SER A 1 310 ? -4.793 -68 -21.547 1 83.38 310 SER A C 1
ATOM 2378 O O . SER A 1 310 ? -4.113 -68.625 -22.375 1 83.38 310 SER A O 1
ATOM 2380 N N . SER A 1 311 ? -4.457 -68 -20.25 1 81.69 311 SER A N 1
ATOM 2381 C CA . SER A 1 311 ? -3.43 -68.812 -19.594 1 81.69 311 SER A CA 1
ATOM 2382 C C . SER A 1 311 ? -2.033 -68.438 -20.047 1 81.69 311 SER A C 1
ATOM 2384 O O . SER A 1 311 ? -1.08 -69.188 -19.906 1 81.69 311 SER A O 1
ATOM 2386 N N . LEU A 1 312 ? -1.997 -67.25 -20.719 1 86.31 312 LEU A N 1
ATOM 2387 C CA . LEU A 1 312 ? -0.706 -66.75 -21.156 1 86.31 312 LEU A CA 1
ATOM 2388 C C . LEU A 1 312 ? -0.329 -65.5 -20.391 1 86.31 312 LEU A C 1
ATOM 2390 O O . LEU A 1 312 ? -1.189 -64.625 -20.094 1 86.31 312 LEU A O 1
ATOM 2394 N N . ASN A 1 313 ? 0.935 -65.438 -20 1 88.88 313 ASN A N 1
ATOM 2395 C CA . ASN A 1 313 ? 1.526 -64.25 -19.422 1 88.88 313 ASN A CA 1
ATOM 2396 C C . ASN A 1 313 ? 2.393 -63.469 -20.438 1 88.88 313 ASN A C 1
ATOM 2398 O O . ASN A 1 313 ? 3.35 -64.062 -20.969 1 88.88 313 ASN A O 1
ATOM 2402 N N . THR A 1 314 ? 1.988 -62.25 -20.719 1 91 314 THR A N 1
ATOM 2403 C CA . THR A 1 314 ? 2.74 -61.5 -21.703 1 91 314 THR A CA 1
ATOM 2404 C C . THR A 1 314 ? 3.115 -60.094 -21.172 1 91 314 THR A C 1
ATOM 2406 O O . THR A 1 314 ? 2.633 -59.688 -20.109 1 91 314 THR A O 1
ATOM 2409 N N . VAL A 1 315 ? 4.109 -59.562 -21.828 1 92.44 315 VAL A N 1
ATOM 2410 C CA . VAL A 1 315 ? 4.543 -58.188 -21.531 1 92.44 315 VAL A CA 1
ATOM 2411 C C . VAL A 1 315 ? 4.309 -57.312 -22.766 1 92.44 315 VAL A C 1
ATOM 2413 O O . VAL A 1 315 ? 4.508 -57.719 -23.891 1 92.44 315 VAL A O 1
ATOM 2416 N N . SER A 1 316 ? 3.688 -56.125 -22.5 1 92.69 316 SER A N 1
ATOM 2417 C CA . SER A 1 316 ? 3.529 -55.125 -23.562 1 92.69 316 SER A CA 1
ATOM 2418 C C . SER A 1 316 ? 4.285 -53.844 -23.25 1 92.69 316 SER A C 1
ATOM 2420 O O . SER A 1 316 ? 4.367 -53.438 -22.094 1 92.69 316 SER A O 1
ATOM 2422 N N . LEU A 1 317 ? 4.855 -53.312 -24.266 1 94.94 317 LEU A N 1
ATOM 2423 C CA . LEU A 1 317 ? 5.547 -52.031 -24.203 1 94.94 317 LEU A CA 1
ATOM 2424 C C . LEU A 1 317 ? 4.801 -50.969 -24.984 1 94.94 317 LEU A C 1
ATOM 2426 O O . LEU A 1 317 ? 4.387 -51.188 -26.125 1 94.94 317 LEU A O 1
ATOM 2430 N N . PHE A 1 318 ? 4.531 -49.906 -24.25 1 93.88 318 PHE A N 1
ATOM 2431 C CA . PHE A 1 318 ? 3.889 -48.781 -24.906 1 93.88 318 PHE A CA 1
ATOM 2432 C C . PHE A 1 318 ? 4.785 -47.531 -24.875 1 93.88 318 PHE A C 1
ATOM 2434 O O . PHE A 1 318 ? 5.508 -47.312 -23.891 1 93.88 318 PHE A O 1
ATOM 2441 N N . GLY A 1 319 ? 4.746 -46.719 -25.969 1 94.19 319 GLY A N 1
ATOM 2442 C CA . GLY A 1 319 ? 5.422 -45.438 -26.047 1 94.19 319 GLY A CA 1
ATOM 2443 C C . GLY A 1 319 ? 4.562 -44.344 -26.672 1 94.19 319 GLY A C 1
ATOM 2444 O O . GLY A 1 319 ? 3.736 -44.625 -27.547 1 94.19 319 GLY A O 1
ATOM 2445 N N . GLN A 1 320 ? 4.707 -43.188 -26.031 1 94.88 320 GLN A N 1
ATOM 2446 C CA . GLN A 1 320 ? 3.973 -42.062 -26.578 1 94.88 320 GLN A CA 1
ATOM 2447 C C . GLN A 1 320 ? 4.852 -40.812 -26.625 1 94.88 320 GLN A C 1
ATOM 2449 O O . GLN A 1 320 ? 5.637 -40.562 -25.703 1 94.88 320 GLN A O 1
ATOM 2454 N N . ILE A 1 321 ? 4.855 -40.125 -27.75 1 93.88 321 ILE A N 1
ATOM 2455 C CA . ILE A 1 321 ? 5.582 -38.844 -27.906 1 93.88 321 ILE A CA 1
ATOM 2456 C C . ILE A 1 321 ? 4.746 -37.875 -28.719 1 93.88 321 ILE A C 1
ATOM 2458 O O . ILE A 1 321 ? 4.098 -38.25 -29.688 1 93.88 321 ILE A O 1
ATOM 2462 N N . GLN A 1 322 ? 4.664 -36.688 -28.234 1 93.12 322 GLN A N 1
ATOM 2463 C CA . GLN A 1 322 ? 4.059 -35.656 -29.047 1 93.12 322 GLN A CA 1
ATOM 2464 C C . GLN A 1 322 ? 5.012 -35.188 -30.141 1 93.12 322 GLN A C 1
ATOM 2466 O O . GLN A 1 322 ? 6.121 -34.719 -29.859 1 93.12 322 GLN A O 1
ATOM 2471 N N . MET A 1 323 ? 4.652 -35.375 -31.328 1 93.38 323 MET A N 1
ATOM 2472 C CA . MET A 1 323 ? 5.508 -34.969 -32.438 1 93.38 323 MET A CA 1
ATOM 2473 C C . MET A 1 323 ? 5.535 -33.438 -32.562 1 93.38 323 MET A C 1
ATOM 2475 O O . MET A 1 323 ? 4.488 -32.812 -32.688 1 93.38 323 MET A O 1
ATOM 2479 N N . PRO A 1 324 ? 6.699 -32.781 -32.5 1 91.94 324 PRO A N 1
ATOM 2480 C CA . PRO A 1 324 ? 6.809 -31.328 -32.562 1 91.94 324 PRO A CA 1
ATOM 2481 C C . PRO A 1 324 ? 6.77 -30.797 -34 1 91.94 324 PRO A C 1
ATOM 2483 O O . PRO A 1 324 ? 7.758 -30.219 -34.469 1 91.94 324 PRO A O 1
ATOM 2486 N N . ILE A 1 325 ? 5.594 -30.938 -34.531 1 94.19 325 ILE A N 1
ATOM 2487 C CA . ILE A 1 325 ? 5.469 -30.547 -35.938 1 94.19 325 ILE A CA 1
ATOM 2488 C C . ILE A 1 325 ? 5.113 -29.062 -36.031 1 94.19 325 ILE A C 1
ATOM 2490 O O . ILE A 1 325 ? 5.809 -28.281 -36.688 1 94.19 325 ILE A O 1
ATOM 2494 N N . PHE A 1 326 ? 4.012 -28.672 -35.25 1 94.94 326 PHE A N 1
ATOM 2495 C CA . PHE A 1 326 ? 3.498 -27.312 -35.375 1 94.94 326 PHE A CA 1
ATOM 2496 C C . PHE A 1 326 ? 3.936 -26.469 -34.188 1 94.94 326 PHE A C 1
ATOM 2498 O O . PHE A 1 326 ? 4.359 -25.328 -34.344 1 94.94 326 PHE A O 1
ATOM 2505 N N . ASP A 1 327 ? 3.842 -26.984 -32.938 1 94.5 327 ASP A N 1
ATOM 2506 C CA . ASP A 1 327 ? 4.16 -26.281 -31.703 1 94.5 327 ASP A CA 1
ATOM 2507 C C . ASP A 1 327 ? 5.469 -26.797 -31.109 1 94.5 327 ASP A C 1
ATOM 2509 O O . ASP A 1 327 ? 5.523 -27.906 -30.578 1 94.5 327 ASP A O 1
ATOM 2513 N N . ARG A 1 328 ? 6.5 -26.047 -31.219 1 94.94 328 ARG A N 1
ATOM 2514 C CA . ARG A 1 328 ? 7.801 -26.344 -30.625 1 94.94 328 ARG A CA 1
ATOM 2515 C C . ARG A 1 328 ? 8.141 -25.328 -29.531 1 94.94 328 ARG A C 1
ATOM 2517 O O . ARG A 1 328 ? 9.312 -25.094 -29.234 1 94.94 328 ARG A O 1
ATOM 2524 N N . ASN A 1 329 ? 7.145 -24.625 -29 1 97.06 329 ASN A N 1
ATOM 2525 C CA . ASN A 1 329 ? 7.25 -23.594 -27.984 1 97.06 329 ASN A CA 1
ATOM 2526 C C . ASN A 1 329 ? 7.965 -22.359 -28.516 1 97.06 329 ASN A C 1
ATOM 2528 O O . ASN A 1 329 ? 8.625 -21.641 -27.766 1 97.06 329 ASN A O 1
ATOM 2532 N N . GLN A 1 330 ? 7.898 -22.234 -29.812 1 97.06 330 GLN A N 1
ATOM 2533 C CA . GLN A 1 330 ? 8.664 -21.188 -30.469 1 97.06 330 GLN A CA 1
ATOM 2534 C C . GLN A 1 330 ? 8.219 -19.797 -30.016 1 97.06 330 GLN A C 1
ATOM 2536 O O . GLN A 1 330 ? 9.031 -18.875 -29.938 1 97.06 330 GLN A O 1
ATOM 2541 N N . GLY A 1 331 ? 6.91 -19.562 -29.766 1 97.69 331 GLY A N 1
ATOM 2542 C CA . GLY A 1 331 ? 6.434 -18.281 -29.281 1 97.69 331 GLY A CA 1
ATOM 2543 C C . GLY A 1 331 ? 6.988 -17.922 -27.922 1 97.69 331 GLY A C 1
ATOM 2544 O O . GLY A 1 331 ? 7.457 -16.797 -27.703 1 97.69 331 GLY A O 1
ATOM 2545 N N . GLU A 1 332 ? 6.926 -18.891 -26.953 1 98.12 332 GLU A N 1
ATOM 2546 C CA . GLU A 1 332 ? 7.414 -18.641 -25.594 1 98.12 332 GLU A CA 1
ATOM 2547 C C . GLU A 1 332 ? 8.93 -18.438 -25.594 1 98.12 332 GLU A C 1
ATOM 2549 O O . GLU A 1 332 ? 9.453 -17.656 -24.797 1 98.12 332 GLU A O 1
ATOM 2554 N N . ILE A 1 333 ? 9.664 -19.203 -26.422 1 98.38 333 ILE A N 1
ATOM 2555 C CA . ILE A 1 333 ? 11.109 -19 -26.547 1 98.38 333 ILE A CA 1
ATOM 2556 C C . ILE A 1 333 ? 11.398 -17.578 -27.016 1 98.38 333 ILE A C 1
ATOM 2558 O O . ILE A 1 333 ? 12.25 -16.891 -26.453 1 98.38 333 ILE A O 1
ATOM 2562 N N . ALA A 1 334 ? 10.641 -17.125 -27.969 1 98.38 334 ALA A N 1
ATOM 2563 C CA . ALA A 1 334 ? 10.812 -15.766 -28.469 1 98.38 334 ALA A CA 1
ATOM 2564 C C . ALA A 1 334 ? 10.477 -14.742 -27.391 1 98.38 334 ALA A C 1
ATOM 2566 O O . ALA A 1 334 ? 11.219 -13.781 -27.188 1 98.38 334 ALA A O 1
ATOM 2567 N N . ARG A 1 335 ? 9.336 -14.938 -26.734 1 98.5 335 ARG A N 1
ATOM 2568 C CA . ARG A 1 335 ? 8.93 -14.039 -25.672 1 98.5 335 ARG A CA 1
ATOM 2569 C C . ARG A 1 335 ? 10.016 -13.93 -24.594 1 98.5 335 ARG A C 1
ATOM 2571 O O . ARG A 1 335 ? 10.359 -12.836 -24.156 1 98.5 335 ARG A O 1
ATOM 2578 N N . ALA A 1 336 ? 10.562 -15.07 -24.203 1 98.5 336 ALA A N 1
ATOM 2579 C CA . ALA A 1 336 ? 11.609 -15.086 -23.188 1 98.5 336 ALA A CA 1
ATOM 2580 C C . ALA A 1 336 ? 12.867 -14.367 -23.672 1 98.5 336 ALA A C 1
ATOM 2582 O O . ALA A 1 336 ? 13.57 -13.734 -22.891 1 98.5 336 ALA A O 1
ATOM 2583 N N . GLY A 1 337 ? 13.133 -14.555 -24.969 1 98.56 337 GLY A N 1
ATOM 2584 C CA . GLY A 1 337 ? 14.242 -13.812 -25.531 1 98.56 337 GLY A CA 1
ATOM 2585 C C . GLY A 1 337 ? 14.086 -12.305 -25.406 1 98.56 337 GLY A C 1
ATOM 2586 O O . GLY A 1 337 ? 15.031 -11.609 -25.016 1 98.56 337 GLY A O 1
ATOM 2587 N N . PHE A 1 338 ? 12.891 -11.836 -25.688 1 98.56 338 PHE A N 1
ATOM 2588 C CA . PHE A 1 338 ? 12.625 -10.406 -25.562 1 98.56 338 PHE A CA 1
ATOM 2589 C C . PHE A 1 338 ? 12.625 -9.984 -24.094 1 98.56 338 PHE A C 1
ATOM 2591 O O . PHE A 1 338 ? 12.992 -8.859 -23.766 1 98.56 338 PHE A O 1
ATOM 2598 N N . ALA A 1 339 ? 12.273 -10.93 -23.25 1 98.69 339 ALA A N 1
ATOM 2599 C CA . ALA A 1 339 ? 12.32 -10.641 -21.828 1 98.69 339 ALA A CA 1
ATOM 2600 C C . ALA A 1 339 ? 13.75 -10.391 -21.359 1 98.69 339 ALA A C 1
ATOM 2602 O O . ALA A 1 339 ? 13.984 -9.578 -20.469 1 98.69 339 ALA A O 1
ATOM 2603 N N . ILE A 1 340 ? 14.719 -11.102 -21.969 1 98.69 340 ILE A N 1
ATOM 2604 C CA . ILE A 1 340 ? 16.125 -10.844 -21.672 1 98.69 340 ILE A CA 1
ATOM 2605 C C . ILE A 1 340 ? 16.469 -9.406 -22.031 1 98.69 340 ILE A C 1
ATOM 2607 O O . ILE A 1 340 ? 17.078 -8.688 -21.234 1 98.69 340 ILE A O 1
ATOM 2611 N N . THR A 1 341 ? 16.016 -8.961 -23.203 1 98.69 341 THR A N 1
ATOM 2612 C CA . THR A 1 341 ? 16.281 -7.598 -23.641 1 98.69 341 THR A CA 1
ATOM 2613 C C . THR A 1 341 ? 15.633 -6.586 -22.703 1 98.69 341 THR A C 1
ATOM 2615 O O . THR A 1 341 ? 16.25 -5.574 -22.359 1 98.69 341 THR A O 1
ATOM 2618 N N . GLN A 1 342 ? 14.477 -6.875 -22.328 1 98.44 342 GLN A N 1
ATOM 2619 C CA . GLN A 1 342 ? 13.781 -6.016 -21.375 1 98.44 342 GLN A CA 1
ATOM 2620 C C . GLN A 1 342 ? 14.578 -5.891 -20.078 1 98.44 342 GLN A C 1
ATOM 2622 O O . GLN A 1 342 ? 14.766 -4.785 -19.562 1 98.44 342 GLN A O 1
ATOM 2627 N N . ALA A 1 343 ? 15.031 -7.035 -19.562 1 98.62 343 ALA A N 1
ATOM 2628 C CA . ALA A 1 343 ? 15.797 -7.039 -18.312 1 98.62 343 ALA A CA 1
ATOM 2629 C C . ALA A 1 343 ? 17.094 -6.27 -18.469 1 98.62 343 ALA A C 1
ATOM 2631 O O . ALA A 1 343 ? 17.516 -5.559 -17.547 1 98.62 343 ALA A O 1
ATOM 2632 N N . GLN A 1 344 ? 17.719 -6.383 -19.594 1 98.69 344 GLN A N 1
ATOM 2633 C CA . GLN A 1 344 ? 18.953 -5.664 -19.859 1 98.69 344 GLN A CA 1
ATOM 2634 C C . GLN A 1 344 ? 18.719 -4.156 -19.859 1 98.69 344 GLN A C 1
ATOM 2636 O O . GLN A 1 344 ? 19.5 -3.404 -19.266 1 98.69 344 GLN A O 1
ATOM 2641 N N . GLU A 1 345 ? 17.641 -3.705 -20.484 1 98.62 345 GLU A N 1
ATOM 2642 C CA . GLU A 1 345 ? 17.328 -2.281 -20.516 1 98.62 345 GLU A CA 1
ATOM 2643 C C . GLU A 1 345 ? 17 -1.764 -19.109 1 98.62 345 GLU A C 1
ATOM 2645 O O . GLU A 1 345 ? 17.391 -0.646 -18.75 1 98.62 345 GLU A O 1
ATOM 2650 N N . GLN A 1 346 ? 16.328 -2.57 -18.344 1 98.31 346 GLN A N 1
ATOM 2651 C CA . GLN A 1 346 ? 16.016 -2.199 -16.969 1 98.31 346 GLN A CA 1
ATOM 2652 C C . GLN A 1 346 ? 17.281 -2.064 -16.141 1 98.31 346 GLN A C 1
ATOM 2654 O O . GLN A 1 346 ? 17.375 -1.17 -15.297 1 98.31 346 GLN A O 1
ATOM 2659 N N . ALA A 1 347 ? 18.234 -2.961 -16.359 1 98.44 347 ALA A N 1
ATOM 2660 C CA . ALA A 1 347 ? 19.5 -2.879 -15.633 1 98.44 347 ALA A CA 1
ATOM 2661 C C . ALA A 1 347 ? 20.25 -1.604 -16 1 98.44 347 ALA A C 1
ATOM 2663 O O . ALA A 1 347 ? 20.828 -0.947 -15.133 1 98.44 347 ALA A O 1
ATOM 2664 N N . LYS A 1 348 ? 20.188 -1.228 -17.266 1 98.38 348 LYS A N 1
ATOM 2665 C CA . LYS A 1 348 ? 20.812 0.012 -17.719 1 98.38 348 LYS A CA 1
ATOM 2666 C C . LYS A 1 348 ? 20.141 1.229 -17.078 1 98.38 348 LYS A C 1
ATOM 2668 O O . LYS A 1 348 ? 20.812 2.162 -16.656 1 98.38 348 LYS A O 1
ATOM 2673 N N . PHE A 1 349 ? 18.828 1.224 -17.078 1 98.12 349 PHE A N 1
ATOM 2674 C CA . PHE A 1 349 ? 18.078 2.301 -16.422 1 98.12 349 PHE A CA 1
ATOM 2675 C C . PHE A 1 349 ? 18.484 2.441 -14.969 1 98.12 349 PHE A C 1
ATOM 2677 O O . PHE A 1 349 ? 18.766 3.549 -14.5 1 98.12 349 PHE A O 1
ATOM 2684 N N . THR A 1 350 ? 18.578 1.291 -14.258 1 98.31 350 THR A N 1
ATOM 2685 C CA . THR A 1 350 ? 18.906 1.299 -12.836 1 98.31 350 THR A CA 1
ATOM 2686 C C . THR A 1 350 ? 20.312 1.82 -12.609 1 98.31 350 THR A C 1
ATOM 2688 O O . THR A 1 350 ? 20.562 2.533 -11.633 1 98.31 350 THR A O 1
ATOM 2691 N N . THR A 1 351 ? 21.188 1.462 -13.531 1 98.19 351 THR A N 1
ATOM 2692 C CA . THR A 1 351 ? 22.562 1.965 -13.438 1 98.19 351 THR A CA 1
ATOM 2693 C C . THR A 1 351 ? 22.578 3.49 -13.5 1 98.19 351 THR A C 1
ATOM 2695 O O . THR A 1 351 ? 23.203 4.141 -12.656 1 98.19 351 THR A O 1
ATOM 2698 N N . GLY A 1 352 ? 21.891 4.066 -14.5 1 98.19 352 GLY A N 1
ATOM 2699 C CA . GLY A 1 352 ? 21.781 5.516 -14.594 1 98.19 352 GLY A CA 1
ATOM 2700 C C . GLY A 1 352 ? 21.094 6.141 -13.398 1 98.19 352 GLY A C 1
ATOM 2701 O O . GLY A 1 352 ? 21.5 7.207 -12.93 1 98.19 352 GLY A O 1
ATOM 2702 N N . GLN A 1 353 ? 20.094 5.465 -12.922 1 97.81 353 GLN A N 1
ATOM 2703 C CA . GLN A 1 353 ? 19.359 5.969 -11.766 1 97.81 353 GLN A CA 1
ATOM 2704 C C . GLN A 1 353 ? 20.234 6.02 -10.523 1 97.81 353 GLN A C 1
ATOM 2706 O O . GLN A 1 353 ? 20.172 6.969 -9.742 1 97.81 353 GLN A O 1
ATOM 2711 N N . VAL A 1 354 ? 21.062 4.977 -10.32 1 98.31 354 VAL A N 1
ATOM 2712 C CA . VAL A 1 354 ? 21.984 4.938 -9.188 1 98.31 354 VAL A CA 1
ATOM 2713 C C . VAL A 1 354 ? 22.922 6.141 -9.242 1 98.31 354 VAL A C 1
ATOM 2715 O O . VAL A 1 354 ? 23.094 6.84 -8.242 1 98.31 354 VAL A O 1
ATOM 2718 N N . LEU A 1 355 ? 23.453 6.473 -10.398 1 98.31 355 LEU A N 1
ATOM 2719 C CA . LEU A 1 355 ? 24.375 7.586 -10.562 1 98.31 355 LEU A CA 1
ATOM 2720 C C . LEU A 1 355 ? 23.672 8.922 -10.336 1 98.31 355 LEU A C 1
ATOM 2722 O O . LEU A 1 355 ? 24.203 9.805 -9.672 1 98.31 355 LEU A O 1
ATOM 2726 N N . THR A 1 356 ? 22.453 9.047 -10.812 1 98.25 356 THR A N 1
ATOM 2727 C CA . THR A 1 356 ? 21.656 10.258 -10.641 1 98.25 356 THR A CA 1
ATOM 2728 C C . THR A 1 356 ? 21.297 10.469 -9.172 1 98.25 356 THR A C 1
ATOM 2730 O O . THR A 1 356 ? 21.422 11.578 -8.648 1 98.25 356 THR A O 1
ATOM 2733 N N . ASP A 1 357 ? 20.938 9.375 -8.555 1 98.31 357 ASP A N 1
ATOM 2734 C CA . ASP A 1 357 ? 20.578 9.453 -7.141 1 98.31 357 ASP A CA 1
ATOM 2735 C C . ASP A 1 357 ? 21.75 9.969 -6.309 1 98.31 357 ASP A C 1
ATOM 2737 O O . ASP A 1 357 ? 21.578 10.828 -5.441 1 98.31 357 ASP A O 1
ATOM 2741 N N . VAL A 1 358 ? 22.891 9.445 -6.57 1 98.31 358 VAL A N 1
ATOM 2742 C CA . VAL A 1 358 ? 24.078 9.82 -5.805 1 98.31 358 VAL A CA 1
ATOM 2743 C C . VAL A 1 358 ? 24.422 11.281 -6.086 1 98.31 358 VAL A C 1
ATOM 2745 O O . VAL A 1 358 ? 24.719 12.047 -5.164 1 98.31 358 VAL A O 1
ATOM 2748 N N . ARG A 1 359 ? 24.344 11.734 -7.34 1 98.25 359 ARG A N 1
ATOM 2749 C CA . ARG A 1 359 ? 24.641 13.125 -7.691 1 98.25 359 ARG A CA 1
ATOM 2750 C C . ARG A 1 359 ? 23.672 14.078 -7.004 1 98.25 359 ARG A C 1
ATOM 2752 O O . ARG A 1 359 ? 24.094 15.07 -6.402 1 98.25 359 ARG A O 1
ATOM 2759 N N . ASP A 1 360 ? 22.406 13.773 -7.062 1 98.06 360 ASP A N 1
ATOM 2760 C CA . ASP A 1 360 ? 21.391 14.617 -6.449 1 98.06 360 ASP A CA 1
ATOM 2761 C C . ASP A 1 360 ? 21.594 14.711 -4.938 1 98.06 360 ASP A C 1
ATOM 2763 O O . ASP A 1 360 ? 21.547 15.805 -4.367 1 98.06 360 ASP A O 1
ATOM 2767 N N . ALA A 1 361 ? 21.875 13.547 -4.34 1 98.19 361 ALA A N 1
ATOM 2768 C CA . ALA A 1 361 ? 22.078 13.516 -2.895 1 98.19 361 ALA A CA 1
ATOM 2769 C C . ALA A 1 361 ? 23.328 14.297 -2.498 1 98.19 361 ALA A C 1
ATOM 2771 O O . ALA A 1 361 ? 23.312 15.023 -1.505 1 98.19 361 ALA A O 1
ATOM 2772 N N . PHE A 1 362 ? 24.344 14.227 -3.299 1 97.44 362 PHE A N 1
ATOM 2773 C CA . PHE A 1 362 ? 25.609 14.906 -3.025 1 97.44 362 PHE A CA 1
ATOM 2774 C C . PHE A 1 362 ? 25.438 16.406 -3.139 1 97.44 362 PHE A C 1
ATOM 2776 O O . PHE A 1 362 ? 25.875 17.156 -2.254 1 97.44 362 PHE A O 1
ATOM 2783 N N . GLU A 1 363 ? 24.766 16.859 -4.199 1 98 363 GLU A N 1
ATOM 2784 C CA . GLU A 1 363 ? 24.547 18.281 -4.395 1 98 363 GLU A CA 1
ATOM 2785 C C . GLU A 1 363 ? 23.625 18.859 -3.328 1 98 363 GLU A C 1
ATOM 2787 O O . GLU A 1 363 ? 23.812 19.984 -2.871 1 98 363 GLU A O 1
ATOM 2792 N N . ASN A 1 364 ? 22.625 18.078 -2.982 1 98 364 ASN A N 1
ATOM 2793 C CA . ASN A 1 364 ? 21.734 18.5 -1.896 1 98 364 ASN A CA 1
ATOM 2794 C C . ASN A 1 364 ? 22.5 18.656 -0.585 1 98 364 ASN A C 1
ATOM 2796 O O . ASN A 1 364 ? 22.297 19.625 0.144 1 98 364 ASN A O 1
ATOM 2800 N N . LEU A 1 365 ? 23.422 17.688 -0.318 1 97.38 365 LEU A N 1
ATOM 2801 C CA . LEU A 1 365 ? 24.25 17.75 0.89 1 97.38 365 LEU A CA 1
ATOM 2802 C C . LEU A 1 365 ? 25.109 19.016 0.902 1 97.38 365 LEU A C 1
ATOM 2804 O O . LEU A 1 365 ? 25.141 19.734 1.899 1 97.38 365 LEU A O 1
ATOM 2808 N N . ARG A 1 366 ? 25.688 19.328 -0.214 1 96.81 366 ARG A N 1
ATOM 2809 C CA . ARG A 1 366 ? 26.547 20.484 -0.319 1 96.81 366 ARG A CA 1
ATOM 2810 C C . ARG A 1 366 ? 25.766 21.781 -0.133 1 96.81 366 ARG A C 1
ATOM 2812 O O . ARG A 1 366 ? 26.203 22.688 0.575 1 96.81 366 ARG A O 1
ATOM 2819 N N . THR A 1 367 ? 24.625 21.812 -0.737 1 97.69 367 THR A N 1
ATOM 2820 C CA . THR A 1 367 ? 23.781 23 -0.643 1 97.69 367 THR A CA 1
ATOM 2821 C C . THR A 1 367 ? 23.312 23.219 0.791 1 97.69 367 THR A C 1
ATOM 2823 O O . THR A 1 367 ? 23.391 24.328 1.319 1 97.69 367 THR A O 1
ATOM 2826 N N . ASN A 1 368 ? 22.844 22.172 1.423 1 97.88 368 ASN A N 1
ATOM 2827 C CA . ASN A 1 368 ? 22.359 22.297 2.795 1 97.88 368 ASN A CA 1
ATOM 2828 C C . ASN A 1 368 ? 23.5 22.562 3.77 1 97.88 368 ASN A C 1
ATOM 2830 O O . ASN A 1 368 ? 23.312 23.25 4.781 1 97.88 368 ASN A O 1
ATOM 2834 N N . ASP A 1 369 ? 24.688 22.078 3.432 1 96.88 369 ASP A N 1
ATOM 2835 C CA . ASP A 1 369 ? 25.875 22.391 4.219 1 96.88 369 ASP A CA 1
ATOM 2836 C C . ASP A 1 369 ? 26.156 23.891 4.219 1 96.88 369 ASP A C 1
ATOM 2838 O O . ASP A 1 369 ? 26.422 24.469 5.273 1 96.88 369 ASP A O 1
ATOM 2842 N N . LYS A 1 370 ? 26.016 24.484 3.078 1 96.44 370 LYS A N 1
ATOM 2843 C CA . LYS A 1 370 ? 26.219 25.922 2.955 1 96.44 370 LYS A CA 1
ATOM 2844 C C . LYS A 1 370 ? 25.172 26.703 3.77 1 96.44 370 LYS A C 1
ATOM 2846 O O . LYS A 1 370 ? 25.516 27.688 4.434 1 96.44 370 LYS A O 1
ATOM 2851 N N . VAL A 1 371 ? 23.984 26.219 3.729 1 96.44 371 VAL A N 1
ATOM 2852 C CA . VAL A 1 371 ? 22.906 26.906 4.438 1 96.44 371 VAL A CA 1
ATOM 2853 C C . VAL A 1 371 ? 23.156 26.844 5.941 1 96.44 371 VAL A C 1
ATOM 2855 O O . VAL A 1 371 ? 23.062 27.859 6.633 1 96.44 371 VAL A O 1
ATOM 2858 N N . VAL A 1 372 ? 23.547 25.703 6.457 1 96.81 372 VAL A N 1
ATOM 2859 C CA . VAL A 1 372 ? 23.844 25.562 7.879 1 96.81 372 VAL A CA 1
ATOM 2860 C C . VAL A 1 372 ? 25.047 26.438 8.242 1 96.81 372 VAL A C 1
ATOM 2862 O O . VAL A 1 372 ? 25.078 27.062 9.305 1 96.81 372 VAL A O 1
ATOM 2865 N N . GLY A 1 373 ? 25.984 26.5 7.328 1 95.38 373 GLY A N 1
ATOM 2866 C CA . GLY A 1 373 ? 27.156 27.328 7.535 1 95.38 373 GLY A CA 1
ATOM 2867 C C . GLY A 1 373 ? 26.828 28.812 7.668 1 95.38 373 GLY A C 1
ATOM 2868 O O . GLY A 1 373 ? 27.422 29.516 8.492 1 95.38 373 GLY A O 1
ATOM 2869 N N . LEU A 1 374 ? 25.875 29.25 6.914 1 94.38 374 LEU A N 1
ATOM 2870 C CA . LEU A 1 374 ? 25.453 30.641 6.98 1 94.38 374 LEU A CA 1
ATOM 2871 C C . LEU A 1 374 ? 24.844 30.969 8.344 1 94.38 374 LEU A C 1
ATOM 2873 O O . LEU A 1 374 ? 25.156 32 8.93 1 94.38 374 LEU A O 1
ATOM 2877 N N . TYR A 1 375 ? 24.047 30.094 8.875 1 94.88 375 TYR A N 1
ATOM 2878 C CA . TYR A 1 375 ? 23.469 30.312 10.195 1 94.88 375 TYR A CA 1
ATOM 2879 C C . TYR A 1 375 ? 24.547 30.312 11.273 1 94.88 375 TYR A C 1
ATOM 2881 O O . TYR A 1 375 ? 24.516 31.125 12.195 1 94.88 375 TYR A O 1
ATOM 2889 N N . ARG A 1 376 ? 25.484 29.422 11.148 1 93 376 ARG A N 1
ATOM 2890 C CA . ARG A 1 376 ? 26.484 29.203 12.188 1 93 376 ARG A CA 1
ATOM 2891 C C . ARG A 1 376 ? 27.562 30.281 12.125 1 93 376 ARG A C 1
ATOM 2893 O O . ARG A 1 376 ? 28.312 30.484 13.086 1 93 376 ARG A O 1
ATOM 2900 N N . SER A 1 377 ? 27.688 31.031 10.953 1 89.88 377 SER A N 1
ATOM 2901 C CA . SER A 1 377 ? 28.719 32.031 10.766 1 89.88 377 SER A CA 1
ATOM 2902 C C . SER A 1 377 ? 28.297 33.375 11.352 1 89.88 377 SER A C 1
ATOM 2904 O O . SER A 1 377 ? 28.859 34.406 10.992 1 89.88 377 SER A O 1
ATOM 2906 N N . GLY A 1 378 ? 27.312 33.438 12.227 1 87.94 378 GLY A N 1
ATOM 2907 C CA . GLY A 1 378 ? 27.078 34.719 12.891 1 87.94 378 GLY A CA 1
ATOM 2908 C C . GLY A 1 378 ? 25.609 35.094 12.977 1 87.94 378 GLY A C 1
ATOM 2909 O O . GLY A 1 378 ? 25.203 35.875 13.844 1 87.94 378 GLY A O 1
ATOM 2910 N N . TYR A 1 379 ? 24.828 34.562 12.102 1 91 379 TYR A N 1
ATOM 2911 C CA . TYR A 1 379 ? 23.422 34.938 12.07 1 91 379 TYR A CA 1
ATOM 2912 C C . TYR A 1 379 ? 22.734 34.625 13.398 1 91 379 TYR A C 1
ATOM 2914 O O . TYR A 1 379 ? 21.922 35.406 13.883 1 91 379 TYR A O 1
ATOM 2922 N N . LEU A 1 380 ? 23.062 33.469 13.953 1 93.88 380 LEU A N 1
ATOM 2923 C CA . LEU A 1 380 ? 22.453 33.094 15.219 1 93.88 380 LEU A CA 1
ATOM 2924 C C . LEU A 1 380 ? 22.828 34.062 16.328 1 93.88 380 LEU A C 1
ATOM 2926 O O . LEU A 1 380 ? 21.969 34.531 17.078 1 93.88 380 LEU A O 1
ATOM 2930 N N . ASP A 1 381 ? 24.078 34.469 16.375 1 93.38 381 ASP A N 1
ATOM 2931 C CA . ASP A 1 381 ? 24.578 35.344 17.406 1 93.38 381 ASP A CA 1
ATOM 2932 C C . ASP A 1 381 ? 24.031 36.781 17.219 1 93.38 381 ASP A C 1
ATOM 2934 O O . ASP A 1 381 ? 23.656 37.438 18.188 1 93.38 381 ASP A O 1
ATOM 2938 N N . GLN A 1 382 ? 23.969 37.156 16.016 1 93.5 382 GLN A N 1
ATOM 2939 C CA . GLN A 1 382 ? 23.453 38.5 15.719 1 93.5 382 GLN A CA 1
ATOM 2940 C C . GLN A 1 382 ? 21.984 38.625 16.078 1 93.5 382 GLN A C 1
ATOM 2942 O O . GLN A 1 382 ? 21.562 39.656 16.641 1 93.5 382 GLN A O 1
ATOM 2947 N N . ALA A 1 383 ? 21.188 37.594 15.742 1 93.88 383 ALA A N 1
ATOM 2948 C CA . ALA A 1 383 ? 19.766 37.625 16.078 1 93.88 383 ALA A CA 1
ATOM 2949 C C . ALA A 1 383 ? 19.547 37.625 17.578 1 93.88 383 ALA A C 1
ATOM 2951 O O . ALA A 1 383 ? 18.688 38.344 18.078 1 93.88 383 ALA A O 1
ATOM 2952 N N . LYS A 1 384 ? 20.344 36.875 18.297 1 93.25 384 LYS A N 1
ATOM 2953 C CA . LYS A 1 384 ? 20.25 36.844 19.75 1 93.25 384 LYS A CA 1
ATOM 2954 C C . LYS A 1 384 ? 20.625 38.188 20.344 1 93.25 384 LYS A C 1
ATOM 2956 O O . LYS A 1 384 ? 19.938 38.719 21.219 1 93.25 384 LYS A O 1
ATOM 2961 N N . GLN A 1 385 ? 21.719 38.844 19.844 1 93.56 385 GLN A N 1
ATOM 2962 C CA . GLN A 1 385 ? 22.172 40.125 20.328 1 93.56 385 GLN A CA 1
ATOM 2963 C C . GLN A 1 385 ? 21.141 41.219 20.047 1 93.56 385 GLN A C 1
ATOM 2965 O O . GLN A 1 385 ? 20.875 42.062 20.891 1 93.56 385 GLN A O 1
ATOM 2970 N N . SER A 1 386 ? 20.609 41.125 18.844 1 93.75 386 SER A N 1
ATOM 2971 C CA . SER A 1 386 ? 19.594 42.094 18.469 1 93.75 386 SER A CA 1
ATOM 2972 C C . SER A 1 386 ? 18.375 42 19.391 1 93.75 386 SER A C 1
ATOM 2974 O O . SER A 1 386 ? 17.844 43.031 19.844 1 93.75 386 SER A O 1
ATOM 2976 N N . ARG A 1 387 ? 17.953 40.844 19.656 1 93.19 387 ARG A N 1
ATOM 2977 C CA . ARG A 1 387 ? 16.828 40.625 20.562 1 93.19 387 ARG A CA 1
ATOM 2978 C C . ARG A 1 387 ? 17.172 41.125 21.969 1 93.19 387 ARG A C 1
ATOM 2980 O O . ARG A 1 387 ? 16.359 41.812 22.594 1 93.19 387 ARG A O 1
ATOM 2987 N N . ASP A 1 388 ? 18.375 40.875 22.5 1 92.44 388 ASP A N 1
ATOM 2988 C CA . ASP A 1 388 ? 18.781 41.281 23.844 1 92.44 388 ASP A CA 1
ATOM 2989 C C . ASP A 1 388 ? 18.875 42.781 23.969 1 92.44 388 ASP A C 1
ATOM 2991 O O . ASP A 1 388 ? 18.422 43.375 24.953 1 92.44 388 ASP A O 1
ATOM 2995 N N . ILE A 1 389 ? 19.344 43.406 22.922 1 92.88 389 ILE A N 1
ATOM 2996 C CA . ILE A 1 389 ? 19.469 44.844 22.891 1 92.88 389 ILE A CA 1
ATOM 2997 C C . ILE A 1 389 ? 18.078 45.5 22.859 1 92.88 389 ILE A C 1
ATOM 2999 O O . ILE A 1 389 ? 17.812 46.438 23.609 1 92.88 389 ILE A O 1
ATOM 3003 N N . SER A 1 390 ? 17.234 44.906 22.016 1 92.69 390 SER A N 1
ATOM 3004 C CA . SER A 1 390 ? 15.883 45.469 21.891 1 92.69 390 SER A CA 1
ATOM 3005 C C . SER A 1 390 ? 15.086 45.281 23.172 1 92.69 390 SER A C 1
ATOM 3007 O O . SER A 1 390 ? 14.297 46.156 23.547 1 92.69 390 SER A O 1
ATOM 3009 N N . GLU A 1 391 ? 15.25 44.188 23.812 1 90.38 391 GLU A N 1
ATOM 3010 C CA . GLU A 1 391 ? 14.578 43.969 25.078 1 90.38 391 GLU A CA 1
ATOM 3011 C C . GLU A 1 391 ? 15.031 44.969 26.141 1 90.38 391 GLU A C 1
ATOM 3013 O O . GLU A 1 391 ? 14.211 45.531 26.859 1 90.38 391 GLU A O 1
ATOM 3018 N N . TYR A 1 392 ? 16.328 45.188 26.188 1 89.69 392 TYR A N 1
ATOM 3019 C CA . TYR A 1 392 ? 16.906 46.125 27.141 1 89.69 392 TYR A CA 1
ATOM 3020 C C . TYR A 1 392 ? 16.422 47.562 26.859 1 89.69 392 TYR A C 1
ATOM 3022 O O . TYR A 1 392 ? 16.031 48.281 27.781 1 89.69 392 TYR A O 1
ATOM 3030 N N . ALA A 1 393 ? 16.359 47.906 25.625 1 91.75 393 ALA A N 1
ATOM 3031 C CA . ALA A 1 393 ? 15.914 49.25 25.234 1 91.75 393 ALA A CA 1
ATOM 3032 C C . ALA A 1 393 ? 14.438 49.438 25.562 1 91.75 393 ALA A C 1
ATOM 3034 O O . ALA A 1 393 ? 14.039 50.531 26.016 1 91.75 393 ALA A O 1
ATOM 3035 N N . TYR A 1 394 ? 13.672 48.438 25.312 1 89.5 394 TYR A N 1
ATOM 3036 C CA . TYR A 1 394 ? 12.242 48.531 25.594 1 89.5 394 TYR A CA 1
ATOM 3037 C C . TYR A 1 394 ? 12 48.656 27.094 1 89.5 394 TYR A C 1
ATOM 3039 O O . TYR A 1 394 ? 11.211 49.5 27.547 1 89.5 394 TYR A O 1
ATOM 3047 N N . ARG A 1 395 ? 12.734 47.906 27.875 1 84.81 395 ARG A N 1
ATOM 3048 C CA . ARG A 1 395 ? 12.562 47.906 29.328 1 84.81 395 ARG A CA 1
ATOM 3049 C C . ARG A 1 395 ? 12.953 49.281 29.922 1 84.81 395 ARG A C 1
ATOM 3051 O O . ARG A 1 395 ? 12.398 49.688 30.938 1 84.81 395 ARG A O 1
ATOM 3058 N N . HIS A 1 396 ? 13.828 50.031 29.203 1 85.88 396 HIS A N 1
ATOM 3059 C CA . HIS A 1 396 ? 14.305 51.312 29.703 1 85.88 396 HIS A CA 1
ATOM 3060 C C . HIS A 1 396 ? 13.656 52.469 28.953 1 85.88 396 HIS A C 1
ATOM 3062 O O . HIS A 1 396 ? 14.102 53.594 29.062 1 85.88 396 HIS A O 1
ATOM 3068 N N . GLY A 1 397 ? 12.68 52.094 28.125 1 83.31 397 GLY A N 1
ATOM 3069 C CA . GLY A 1 397 ? 11.867 53.125 27.484 1 83.31 397 GLY A CA 1
ATOM 3070 C C . GLY A 1 397 ? 12.516 53.719 26.25 1 83.31 397 GLY A C 1
ATOM 3071 O O . GLY A 1 397 ? 12.055 54.719 25.719 1 83.31 397 GLY A O 1
ATOM 3072 N N . ALA A 1 398 ? 13.523 53.062 25.812 1 87.81 398 ALA A N 1
ATOM 3073 C CA . ALA A 1 398 ? 14.289 53.594 24.688 1 87.81 398 ALA A CA 1
ATOM 3074 C C . ALA A 1 398 ? 13.812 53 23.359 1 87.81 398 ALA A C 1
ATOM 3076 O O . ALA A 1 398 ? 14.289 53.406 22.297 1 87.81 398 ALA A O 1
ATOM 3077 N N . ALA A 1 399 ? 12.875 52.062 23.391 1 87.12 399 ALA A N 1
ATOM 3078 C CA . ALA A 1 399 ? 12.336 51.469 22.172 1 87.12 399 ALA A CA 1
ATOM 3079 C C . ALA A 1 399 ? 10.859 51.125 22.328 1 87.12 399 ALA A C 1
ATOM 3081 O O . ALA A 1 399 ? 10.359 51.031 23.453 1 87.12 399 ALA A O 1
ATOM 3082 N N . SER A 1 400 ? 10.281 51.062 21.25 1 86.94 400 SER A N 1
ATOM 3083 C CA . SER A 1 400 ? 8.859 50.719 21.266 1 86.94 400 SER A CA 1
ATOM 3084 C C . SER A 1 400 ? 8.633 49.25 21.5 1 86.94 400 SER A C 1
ATOM 3086 O O . SER A 1 400 ? 9.531 48.438 21.281 1 86.94 400 SER A O 1
ATOM 3088 N N . LEU A 1 401 ? 7.461 48.969 22.031 1 83.81 401 LEU A N 1
ATOM 3089 C CA . LEU A 1 401 ? 7.07 47.562 22.188 1 83.81 401 LEU A CA 1
ATOM 3090 C C . LEU A 1 401 ? 7.152 46.812 20.859 1 83.81 401 LEU A C 1
ATOM 3092 O O . LEU A 1 401 ? 7.59 45.688 20.812 1 83.81 401 LEU A O 1
ATOM 3096 N N . LEU A 1 402 ? 6.797 47.5 19.875 1 82.94 402 LEU A N 1
ATOM 3097 C CA . LEU A 1 402 ? 6.797 46.906 18.547 1 82.94 402 LEU A CA 1
ATOM 3098 C C . LEU A 1 402 ? 8.211 46.531 18.125 1 82.94 402 LEU A C 1
ATOM 3100 O O . LEU A 1 402 ? 8.422 45.5 17.484 1 82.94 402 LEU A O 1
ATOM 3104 N N . ASP A 1 403 ? 9.156 47.406 18.531 1 88.62 403 ASP A N 1
ATOM 3105 C CA . ASP A 1 403 ? 10.555 47.125 18.219 1 88.62 403 ASP A CA 1
ATOM 3106 C C . ASP A 1 403 ? 11.039 45.875 18.922 1 88.62 403 ASP A C 1
ATOM 3108 O O . ASP A 1 403 ? 11.703 45.031 18.328 1 88.62 403 ASP A O 1
ATOM 3112 N N . PHE A 1 404 ? 10.664 45.656 20.109 1 89.69 404 PHE A N 1
ATOM 3113 C CA . PHE A 1 404 ? 11.062 44.5 20.906 1 89.69 404 PHE A CA 1
ATOM 3114 C C . PHE A 1 404 ? 10.414 43.219 20.359 1 89.69 404 PHE A C 1
ATOM 3116 O O . PHE A 1 404 ? 11.094 42.219 20.141 1 89.69 404 PHE A O 1
ATOM 3123 N N . LEU A 1 405 ? 9.125 43.375 20.094 1 88.44 405 LEU A N 1
ATOM 3124 C CA . LEU A 1 405 ? 8.406 42.219 19.609 1 88.44 405 LEU A CA 1
ATOM 3125 C C . LEU A 1 405 ? 8.922 41.781 18.234 1 88.44 405 LEU A C 1
ATOM 3127 O O . LEU A 1 405 ? 8.969 40.594 17.922 1 88.44 405 LEU A O 1
ATOM 3131 N N . ASP A 1 406 ? 9.297 42.656 17.406 1 90.94 406 ASP A N 1
ATOM 3132 C CA . ASP A 1 406 ? 9.867 42.375 16.094 1 90.94 406 ASP A CA 1
ATOM 3133 C C . ASP A 1 406 ? 11.219 41.656 16.234 1 90.94 406 ASP A C 1
ATOM 3135 O O . ASP A 1 406 ? 11.484 40.688 15.523 1 90.94 406 ASP A O 1
ATOM 3139 N N . ALA A 1 407 ? 12.008 42.219 17.172 1 91.25 407 ALA A N 1
ATOM 3140 C CA . ALA A 1 407 ? 13.305 41.594 17.422 1 91.25 407 ALA A CA 1
ATOM 3141 C C . ALA A 1 407 ? 13.133 40.188 17.969 1 91.25 407 ALA A C 1
ATOM 3143 O O . ALA A 1 407 ? 13.883 39.281 17.609 1 91.25 407 ALA A O 1
ATOM 3144 N N . GLU A 1 408 ? 12.148 40.062 18.797 1 90.44 408 GLU A N 1
ATOM 3145 C CA . GLU A 1 408 ? 11.82 38.75 19.359 1 90.44 408 GLU A CA 1
ATOM 3146 C C . GLU A 1 408 ? 11.383 37.781 18.266 1 90.44 408 GLU A C 1
ATOM 3148 O O . GLU A 1 408 ? 11.836 36.625 18.234 1 90.44 408 GLU A O 1
ATOM 3153 N N . ARG A 1 409 ? 10.578 38.188 17.484 1 90.06 409 ARG A N 1
ATOM 3154 C CA . ARG A 1 409 ? 10.109 37.375 16.359 1 90.06 409 ARG A CA 1
ATOM 3155 C C . ARG A 1 409 ? 11.273 36.969 15.461 1 90.06 409 ARG A C 1
ATOM 3157 O O . ARG A 1 409 ? 11.359 35.812 15.031 1 90.06 409 ARG A O 1
ATOM 3164 N N . SER A 1 410 ? 12.078 37.938 15.164 1 92.5 410 SER A N 1
ATOM 3165 C CA . SER A 1 410 ? 13.234 37.688 14.305 1 92.5 410 SER A CA 1
ATOM 3166 C C . SER A 1 410 ? 14.172 36.656 14.938 1 92.5 410 SER A C 1
ATOM 3168 O O . SER A 1 410 ? 14.695 35.781 14.258 1 92.5 410 SER A O 1
ATOM 3170 N N . TYR A 1 411 ? 14.438 36.781 16.219 1 93.25 411 TYR A N 1
ATOM 3171 C CA . TYR A 1 411 ? 15.266 35.812 16.969 1 93.25 411 TYR A CA 1
ATOM 3172 C C . TYR A 1 411 ? 14.688 34.406 16.891 1 93.25 411 TYR A C 1
ATOM 3174 O O . TYR A 1 411 ? 15.398 33.469 16.547 1 93.25 411 TYR A O 1
ATOM 3182 N N . ARG A 1 412 ? 13.477 34.312 17.109 1 93.31 412 ARG A N 1
ATOM 3183 C CA . ARG A 1 412 ? 12.82 33 17.094 1 93.31 412 ARG A CA 1
ATOM 3184 C C . ARG A 1 412 ? 12.836 32.406 15.695 1 93.31 412 ARG A C 1
ATOM 3186 O O . ARG A 1 412 ? 13.102 31.203 15.531 1 93.31 412 ARG A O 1
ATOM 3193 N N . ALA A 1 413 ? 12.508 33.188 14.773 1 93.5 413 ALA A N 1
ATOM 3194 C CA . ALA A 1 413 ? 12.5 32.719 13.391 1 93.5 413 ALA A CA 1
ATOM 3195 C C . ALA A 1 413 ? 13.875 32.188 12.977 1 93.5 413 ALA A C 1
ATOM 3197 O O . ALA A 1 413 ? 13.984 31.188 12.289 1 93.5 413 ALA A O 1
ATOM 3198 N N . THR A 1 414 ? 14.891 32.938 13.453 1 94.81 414 THR A N 1
ATOM 3199 C CA . THR A 1 414 ? 16.25 32.531 13.125 1 94.81 414 THR A CA 1
ATOM 3200 C C . THR A 1 414 ? 16.609 31.219 13.805 1 94.81 414 THR A C 1
ATOM 3202 O O . THR A 1 414 ? 17.188 30.328 13.172 1 94.81 414 THR A O 1
ATOM 3205 N N . GLN A 1 415 ? 16.25 31.125 15.047 1 95.38 415 GLN A N 1
ATOM 3206 C CA . GLN A 1 415 ? 16.516 29.906 15.789 1 95.38 415 GLN A CA 1
ATOM 3207 C C . GLN A 1 415 ? 15.789 28.719 15.172 1 95.38 415 GLN A C 1
ATOM 3209 O O . GLN A 1 415 ? 16.359 27.641 15.016 1 95.38 415 GLN A O 1
ATOM 3214 N N . LEU A 1 416 ? 14.57 28.875 14.828 1 96 416 LEU A N 1
ATOM 3215 C CA . LEU A 1 416 ? 13.781 27.828 14.188 1 96 416 LEU A CA 1
ATOM 3216 C C . LEU A 1 416 ? 14.344 27.484 12.812 1 96 416 LEU A C 1
ATOM 3218 O O . LEU A 1 416 ? 14.422 26.312 12.445 1 96 416 LEU A O 1
ATOM 3222 N N . GLY A 1 417 ? 14.703 28.531 12.086 1 96.75 417 GLY A N 1
ATOM 3223 C CA . GLY A 1 417 ? 15.305 28.328 10.781 1 96.75 417 GLY A CA 1
ATOM 3224 C C . GLY A 1 417 ? 16.578 27.5 10.836 1 96.75 417 GLY A C 1
ATOM 3225 O O . GLY A 1 417 ? 16.781 26.609 10.008 1 96.75 417 GLY A O 1
ATOM 3226 N N . TYR A 1 418 ? 17.406 27.797 11.82 1 96.56 418 TYR A N 1
ATOM 3227 C CA . TYR A 1 418 ? 18.625 27.031 11.984 1 96.56 418 TYR A CA 1
ATOM 3228 C C . TYR A 1 418 ? 18.328 25.562 12.266 1 96.56 418 TYR A C 1
ATOM 3230 O O . TYR A 1 418 ? 18.938 24.672 11.68 1 96.56 418 TYR A O 1
ATOM 3238 N N . ARG A 1 419 ? 17.438 25.328 13.18 1 97 419 ARG A N 1
ATOM 3239 C CA . ARG A 1 419 ? 17.078 23.953 13.547 1 97 419 ARG A CA 1
ATOM 3240 C C . ARG A 1 419 ? 16.531 23.203 12.344 1 97 419 ARG A C 1
ATOM 3242 O O . ARG A 1 419 ? 16.859 22.031 12.141 1 97 419 ARG A O 1
ATOM 3249 N N . GLN A 1 420 ? 15.727 23.844 11.539 1 97.56 420 GLN A N 1
ATOM 3250 C CA . GLN A 1 420 ? 15.203 23.25 10.312 1 97.56 420 GLN A CA 1
ATOM 3251 C C . GLN A 1 420 ? 16.328 22.969 9.312 1 97.56 420 GLN A C 1
ATOM 3253 O O . GLN A 1 420 ? 16.344 21.922 8.672 1 97.56 420 GLN A O 1
ATOM 3258 N N . ALA A 1 421 ? 17.172 23.953 9.203 1 97.38 421 ALA A N 1
ATOM 3259 C CA . ALA A 1 421 ? 18.297 23.781 8.297 1 97.38 421 ALA A CA 1
ATOM 3260 C C . ALA A 1 421 ? 19.188 22.625 8.727 1 97.38 421 ALA A C 1
ATOM 3262 O O . ALA A 1 421 ? 19.656 21.844 7.895 1 97.38 421 ALA A O 1
ATOM 3263 N N . LEU A 1 422 ? 19.453 22.562 10.008 1 97.31 422 LEU A N 1
ATOM 3264 C CA . LEU A 1 422 ? 20.281 21.484 10.539 1 97.31 422 LEU A CA 1
ATOM 3265 C C . LEU A 1 422 ? 19.641 20.125 10.289 1 97.31 422 LEU A C 1
ATOM 3267 O O . LEU A 1 422 ? 20.312 19.172 9.875 1 97.31 422 LEU A O 1
ATOM 3271 N N . ALA A 1 423 ? 18.375 19.969 10.562 1 97.81 423 ALA A N 1
ATOM 3272 C CA . ALA A 1 423 ? 17.656 18.734 10.289 1 97.81 423 ALA A CA 1
ATOM 3273 C C . ALA A 1 423 ? 17.75 18.359 8.812 1 97.81 423 ALA A C 1
ATOM 3275 O O . ALA A 1 423 ? 17.984 17.188 8.477 1 97.81 423 ALA A O 1
ATOM 3276 N N . SER A 1 424 ? 17.484 19.359 7.957 1 98.06 424 SER A N 1
ATOM 3277 C CA . SER A 1 424 ? 17.594 19.125 6.52 1 98.06 424 SER A CA 1
ATOM 3278 C C . SER A 1 424 ? 18.984 18.625 6.137 1 98.06 424 SER A C 1
ATOM 3280 O O . SER A 1 424 ? 19.109 17.688 5.344 1 98.06 424 SER A O 1
ATOM 3282 N N . TYR A 1 425 ? 19.969 19.281 6.707 1 97.62 425 TYR A N 1
ATOM 3283 C CA . TYR A 1 425 ? 21.344 18.875 6.453 1 97.62 425 TYR A CA 1
ATOM 3284 C C . TYR A 1 425 ? 21.578 17.438 6.895 1 97.62 425 TYR A C 1
ATOM 3286 O O . TYR A 1 425 ? 22.094 16.625 6.125 1 97.62 425 TYR A O 1
ATOM 3294 N N . LEU A 1 426 ? 21.188 17.094 8.078 1 97.31 426 LEU A N 1
ATOM 3295 C CA . LEU A 1 426 ? 21.359 15.734 8.586 1 97.31 426 LEU A CA 1
ATOM 3296 C C . LEU A 1 426 ? 20.609 14.727 7.719 1 97.31 426 LEU A C 1
ATOM 3298 O O . LEU A 1 426 ? 21.094 13.625 7.477 1 97.31 426 LEU A O 1
ATOM 3302 N N . LEU A 1 427 ? 19.406 15.086 7.266 1 97.69 427 LEU A N 1
ATOM 3303 C CA . LEU A 1 427 ? 18.609 14.227 6.383 1 97.69 427 LEU A CA 1
ATOM 3304 C C . LEU A 1 427 ? 19.344 13.977 5.07 1 97.69 427 LEU A C 1
ATOM 3306 O O . LEU A 1 427 ? 19.281 12.875 4.52 1 97.69 427 LEU A O 1
ATOM 3310 N N . THR A 1 428 ? 20 15.031 4.594 1 97.75 428 THR A N 1
ATOM 3311 C CA . THR A 1 428 ? 20.703 14.867 3.33 1 97.75 428 THR A CA 1
ATOM 3312 C C . THR A 1 428 ? 21.891 13.922 3.49 1 97.75 428 THR A C 1
ATOM 3314 O O . THR A 1 428 ? 22.266 13.219 2.549 1 97.75 428 THR A O 1
ATOM 3317 N N . ILE A 1 429 ? 22.516 13.867 4.664 1 96.62 429 ILE A N 1
ATOM 3318 C CA . ILE A 1 429 ? 23.562 12.875 4.926 1 96.62 429 ILE A CA 1
ATOM 3319 C C . ILE A 1 429 ? 22.984 11.469 4.797 1 96.62 429 ILE A C 1
ATOM 3321 O O . ILE A 1 429 ? 23.562 10.609 4.141 1 96.62 429 ILE A O 1
ATOM 3325 N N . GLU A 1 430 ? 21.828 11.273 5.434 1 96.75 430 GLU A N 1
ATOM 3326 C CA . GLU A 1 430 ? 21.172 9.969 5.367 1 96.75 430 GLU A CA 1
ATOM 3327 C C . GLU A 1 430 ? 20.734 9.641 3.945 1 96.75 430 GLU A C 1
ATOM 3329 O O . GLU A 1 430 ? 20.75 8.484 3.535 1 96.75 430 GLU A O 1
ATOM 3334 N N . GLN A 1 431 ? 20.312 10.688 3.225 1 97.56 431 GLN A N 1
ATOM 3335 C CA . GLN A 1 431 ? 19.953 10.492 1.824 1 97.56 431 GLN A CA 1
ATOM 3336 C C . GLN A 1 431 ? 21.156 10.047 1.001 1 97.56 431 GLN A C 1
ATOM 3338 O O . GLN A 1 431 ? 21.031 9.203 0.106 1 97.56 431 GLN A O 1
ATOM 3343 N N . LEU A 1 432 ? 22.281 10.648 1.275 1 97.44 432 LEU A N 1
ATOM 3344 C CA . LEU A 1 432 ? 23.5 10.242 0.581 1 97.44 432 LEU A CA 1
ATOM 3345 C C . LEU A 1 432 ? 23.859 8.797 0.919 1 97.44 432 LEU A C 1
ATOM 3347 O O . LEU A 1 432 ? 24.219 8.016 0.032 1 97.44 432 LEU A O 1
ATOM 3351 N N . ARG A 1 433 ? 23.75 8.461 2.162 1 96.69 433 ARG A N 1
ATOM 3352 C CA . ARG A 1 433 ? 24 7.09 2.58 1 96.69 433 ARG A CA 1
ATOM 3353 C C . ARG A 1 433 ? 23.078 6.117 1.853 1 96.69 433 ARG A C 1
ATOM 3355 O O . ARG A 1 433 ? 23.516 5.062 1.392 1 96.69 433 ARG A O 1
ATOM 3362 N N . GLN A 1 434 ? 21.797 6.508 1.757 1 96.62 434 GLN A N 1
ATOM 3363 C CA . GLN A 1 434 ? 20.812 5.695 1.04 1 96.62 434 GLN A CA 1
ATOM 3364 C C . GLN A 1 434 ? 21.172 5.578 -0.438 1 96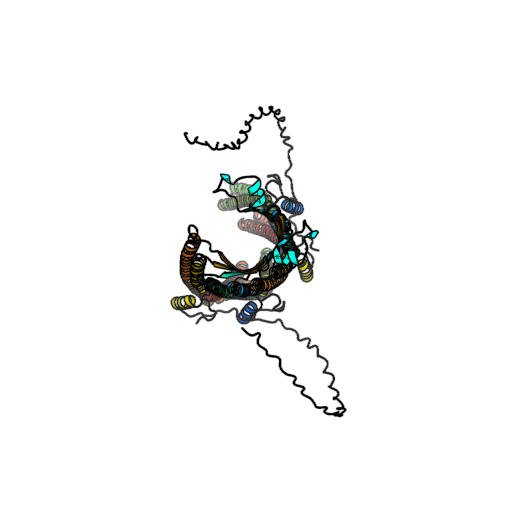.62 434 GLN A C 1
ATOM 3366 O O . GLN A 1 434 ? 21.062 4.5 -1.026 1 96.62 434 GLN A O 1
ATOM 3371 N N . ALA A 1 435 ? 21.578 6.684 -1.017 1 97.75 435 ALA A N 1
ATOM 3372 C CA . ALA A 1 435 ? 21.906 6.711 -2.439 1 97.75 435 ALA A CA 1
ATOM 3373 C C . ALA A 1 435 ? 23.141 5.863 -2.736 1 97.75 435 ALA A C 1
ATOM 3375 O O . ALA A 1 435 ? 23.203 5.188 -3.768 1 97.75 435 ALA A O 1
ATOM 3376 N N . VAL A 1 436 ? 24.109 5.887 -1.865 1 96.25 436 VAL A N 1
ATOM 3377 C CA . VAL A 1 436 ? 25.344 5.133 -2.055 1 96.25 436 VAL A CA 1
ATOM 3378 C C . VAL A 1 436 ? 25.109 3.664 -1.714 1 96.25 436 VAL A C 1
ATOM 3380 O O . VAL A 1 436 ? 25.766 2.779 -2.27 1 96.25 436 VAL A O 1
ATOM 3383 N N . GLY A 1 437 ? 24.219 3.396 -0.823 1 93.81 437 GLY A N 1
ATOM 3384 C CA . GLY A 1 437 ? 23.891 2.029 -0.456 1 93.81 437 GLY A CA 1
ATOM 3385 C C . GLY A 1 437 ? 24.719 1.507 0.708 1 93.81 437 GLY A C 1
ATOM 3386 O O . GLY A 1 437 ? 24.859 0.294 0.875 1 93.81 437 GLY A O 1
ATOM 3387 N N . THR A 1 438 ? 25.344 2.42 1.469 1 89.38 438 THR A N 1
ATOM 3388 C CA . THR A 1 438 ? 26.109 2.053 2.65 1 89.38 438 THR A CA 1
ATOM 3389 C C . THR A 1 438 ? 26.062 3.156 3.701 1 89.38 438 THR A C 1
ATOM 3391 O O . THR A 1 438 ? 25.906 4.336 3.363 1 89.38 438 THR A O 1
ATOM 3394 N N . ARG A 1 439 ? 26.141 2.686 4.941 1 87.94 439 ARG A N 1
ATOM 3395 C CA . ARG A 1 439 ? 26.094 3.668 6.02 1 87.94 439 ARG A CA 1
ATOM 3396 C C . ARG A 1 439 ? 27.484 4.156 6.379 1 87.94 439 ARG A C 1
ATOM 3398 O O . ARG A 1 439 ? 27.641 5.152 7.09 1 87.94 439 ARG A O 1
ATOM 3405 N N . SER A 1 440 ? 28.453 3.467 5.832 1 84 440 SER A N 1
ATOM 3406 C CA . SER A 1 440 ? 29.828 3.865 6.102 1 84 440 SER A CA 1
ATOM 3407 C C . SER A 1 440 ? 30.344 4.812 5.027 1 84 440 SER A C 1
ATOM 3409 O O . SER A 1 440 ? 30.75 4.371 3.945 1 84 440 SER A O 1
ATOM 3411 N N . LEU A 1 441 ? 30.156 6.035 5.258 1 81.19 441 LEU A N 1
ATOM 3412 C CA . LEU A 1 441 ? 30.703 7.043 4.363 1 81.19 441 LEU A CA 1
ATOM 3413 C C . LEU A 1 441 ? 32.062 7.547 4.879 1 81.19 441 LEU A C 1
ATOM 3415 O O . LEU A 1 441 ? 32.312 7.484 6.082 1 81.19 441 LEU A O 1
ATOM 3419 N N . PRO A 1 442 ? 33.094 7.871 4.113 1 69.75 442 PRO A N 1
ATOM 3420 C CA . PRO A 1 442 ? 34.375 8.398 4.617 1 69.75 442 PRO A CA 1
ATOM 3421 C C . PRO A 1 442 ? 34.188 9.719 5.371 1 69.75 442 PRO A C 1
ATOM 3423 O O . PRO A 1 442 ? 33.25 10.461 5.113 1 69.75 442 PRO A O 1
ATOM 3426 N N . MET B 1 1 ? -19.953 -63.031 -70.5 1 27.47 1 MET B N 1
ATOM 3427 C CA . MET B 1 1 ? -20.938 -62.719 -69.438 1 27.47 1 MET B CA 1
ATOM 3428 C C . MET B 1 1 ? -20.391 -61.688 -68.5 1 27.47 1 MET B C 1
ATOM 3430 O O . MET B 1 1 ? -19.359 -61.906 -67.812 1 27.47 1 MET B O 1
ATOM 3434 N N . CYS B 1 2 ? -20.688 -60.406 -68.688 1 32.69 2 CYS B N 1
ATOM 3435 C CA . CYS B 1 2 ? -20.25 -59.031 -68.438 1 32.69 2 CYS B CA 1
ATOM 3436 C C . CYS B 1 2 ? -20.484 -58.656 -67 1 32.69 2 CYS B C 1
ATOM 3438 O O . CYS B 1 2 ? -21.547 -58.906 -66.438 1 32.69 2 CYS B O 1
ATOM 3440 N N . LEU B 1 3 ? -19.438 -58.719 -66.188 1 31.16 3 LEU B N 1
ATOM 3441 C CA . LEU B 1 3 ? -19.359 -58.562 -64.75 1 31.16 3 LEU B CA 1
ATOM 3442 C C . LEU B 1 3 ? -20.047 -57.281 -64.312 1 31.16 3 LEU B C 1
ATOM 3444 O O . LEU B 1 3 ? -19.656 -56.188 -64.688 1 31.16 3 LEU B O 1
ATOM 3448 N N . PRO B 1 4 ? -21.312 -57.344 -64 1 29.06 4 PRO B N 1
ATOM 3449 C CA . PRO B 1 4 ? -22.094 -56.125 -63.781 1 29.06 4 PRO B CA 1
ATOM 3450 C C . PRO B 1 4 ? -21.562 -55.281 -62.625 1 29.06 4 PRO B C 1
ATOM 3452 O O . PRO B 1 4 ? -20.938 -55.812 -61.719 1 29.06 4 PRO B O 1
ATOM 3455 N N . ARG B 1 5 ? -21.359 -53.906 -62.812 1 32.81 5 ARG B N 1
ATOM 3456 C CA . ARG B 1 5 ? -20.766 -52.719 -62.188 1 32.81 5 ARG B CA 1
ATOM 3457 C C . ARG B 1 5 ? -21.484 -52.375 -60.875 1 32.81 5 ARG B C 1
ATOM 3459 O O . ARG B 1 5 ? -22.641 -51.969 -60.875 1 32.81 5 ARG B O 1
ATOM 3466 N N . LEU B 1 6 ? -21.391 -53.312 -59.844 1 29.33 6 LEU B N 1
ATOM 3467 C CA . LEU B 1 6 ? -22.219 -53.156 -58.656 1 29.33 6 LEU B CA 1
ATOM 3468 C C . LEU B 1 6 ? -22.047 -51.75 -58.031 1 29.33 6 LEU B C 1
ATOM 3470 O O . LEU B 1 6 ? -20.938 -51.375 -57.625 1 29.33 6 LEU B O 1
ATOM 3474 N N . ARG B 1 7 ? -22.719 -50.688 -58.469 1 31.17 7 ARG B N 1
ATOM 3475 C CA . ARG B 1 7 ? -22.719 -49.281 -58.125 1 31.17 7 ARG B CA 1
ATOM 3476 C C . ARG B 1 7 ? -23.141 -49.062 -56.688 1 31.17 7 ARG B C 1
ATOM 3478 O O . ARG B 1 7 ? -24.25 -49.469 -56.281 1 31.17 7 ARG B O 1
ATOM 3485 N N . LEU B 1 8 ? -22.25 -49.312 -55.75 1 31.95 8 LEU B N 1
ATOM 3486 C CA . LEU B 1 8 ? -22.531 -49.156 -54.312 1 31.95 8 LEU B CA 1
ATOM 3487 C C . LEU B 1 8 ? -23.141 -47.781 -54.031 1 31.95 8 LEU B C 1
ATOM 3489 O O . LEU B 1 8 ? -22.531 -46.75 -54.375 1 31.95 8 LEU B O 1
ATOM 3493 N N . PRO B 1 9 ? -24.453 -47.656 -54 1 32.47 9 PRO B N 1
ATOM 3494 C CA . PRO B 1 9 ? -25.125 -46.375 -53.875 1 32.47 9 PRO B CA 1
ATOM 3495 C C . PRO B 1 9 ? -24.734 -45.625 -52.594 1 32.47 9 PRO B C 1
ATOM 3497 O O . PRO B 1 9 ? -24.578 -46.25 -51.531 1 32.47 9 PRO B O 1
ATOM 3500 N N . ILE B 1 10 ? -23.891 -44.625 -52.656 1 32.41 10 ILE B N 1
ATOM 3501 C CA . ILE B 1 10 ? -23.344 -43.656 -51.719 1 32.41 10 ILE B CA 1
ATOM 3502 C C . ILE B 1 10 ? -24.469 -42.969 -50.969 1 32.41 10 ILE B C 1
ATOM 3504 O O . ILE B 1 10 ? -25.312 -42.281 -51.562 1 32.41 10 ILE B O 1
ATOM 3508 N N . LEU B 1 11 ? -25.031 -43.75 -49.969 1 29.91 11 LEU B N 1
ATOM 3509 C CA . LEU B 1 11 ? -26.156 -43.219 -49.188 1 29.91 11 LEU B CA 1
ATOM 3510 C C . LEU B 1 11 ? -25.828 -41.844 -48.656 1 29.91 11 LEU B C 1
ATOM 3512 O O . LEU B 1 11 ? -24.891 -41.688 -47.875 1 29.91 11 LEU B O 1
ATOM 3516 N N . LEU B 1 12 ? -26.047 -40.844 -49.406 1 28.69 12 LEU B N 1
ATOM 3517 C CA . LEU B 1 12 ? -25.938 -39.406 -49.188 1 28.69 12 LEU B CA 1
ATOM 3518 C C . LEU B 1 12 ? -26.734 -38.969 -47.969 1 28.69 12 LEU B C 1
ATOM 3520 O O . LEU B 1 12 ? -27.969 -39.031 -47.969 1 28.69 12 LEU B O 1
ATOM 3524 N N . VAL B 1 13 ? -26.328 -39.5 -46.75 1 30.31 13 VAL B N 1
ATOM 3525 C CA . VAL B 1 13 ? -27.094 -39.125 -45.562 1 30.31 13 VAL B CA 1
ATOM 3526 C C . VAL B 1 13 ? -27.219 -37.594 -45.5 1 30.31 13 VAL B C 1
ATOM 3528 O O . VAL B 1 13 ? -26.219 -36.875 -45.344 1 30.31 13 VAL B O 1
ATOM 3531 N N . THR B 1 14 ? -28.047 -37.062 -46.312 1 27.55 14 THR B N 1
ATOM 3532 C CA . THR B 1 14 ? -28.328 -35.656 -46.406 1 27.55 14 THR B CA 1
ATOM 3533 C C . THR B 1 14 ? -28.766 -35.094 -45.062 1 27.55 14 THR B C 1
ATOM 3535 O O . THR B 1 14 ? -29.812 -35.469 -44.531 1 27.55 14 THR B O 1
ATOM 3538 N N . VAL B 1 15 ? -27.812 -35 -44.094 1 29.97 15 VAL B N 1
ATOM 3539 C CA . VAL B 1 15 ? -28.125 -34.375 -42.812 1 29.97 15 VAL B CA 1
ATOM 3540 C C . VAL B 1 15 ? -28.766 -33 -43.062 1 29.97 15 VAL B C 1
ATOM 3542 O O . VAL B 1 15 ? -28.109 -32.094 -43.594 1 29.97 15 VAL B O 1
ATOM 3545 N N . SER B 1 16 ? -29.969 -33.062 -43.469 1 26.39 16 SER B N 1
ATOM 3546 C CA . SER B 1 16 ? -30.734 -31.875 -43.812 1 26.39 16 SER B CA 1
ATOM 3547 C C . SER B 1 16 ? -30.703 -30.859 -42.656 1 26.39 16 SER B C 1
ATOM 3549 O O . SER B 1 16 ? -31.047 -31.188 -41.531 1 26.39 16 SER B O 1
ATOM 3551 N N . PHE B 1 17 ? -29.75 -29.953 -42.781 1 28.09 17 PHE B N 1
ATOM 3552 C CA . PHE B 1 17 ? -29.562 -28.719 -42.031 1 28.09 17 PHE B CA 1
ATOM 3553 C C . PHE B 1 17 ? -30.875 -27.938 -41.969 1 28.09 17 PHE B C 1
ATOM 3555 O O . PHE B 1 17 ? -31.484 -27.641 -43 1 28.09 17 PHE B O 1
ATOM 3562 N N . PHE B 1 18 ? -31.609 -28.281 -40.844 1 28.08 18 PHE B N 1
ATOM 3563 C CA . PHE B 1 18 ? -32.875 -27.594 -40.531 1 28.08 18 PHE B CA 1
ATOM 3564 C C . PHE B 1 18 ? -32.719 -26.094 -40.781 1 28.08 18 PHE B C 1
ATOM 3566 O O . PHE B 1 18 ? -31.672 -25.5 -40.531 1 28.08 18 PHE B O 1
ATOM 3573 N N . GLY B 1 19 ? -33.531 -25.719 -41.75 1 24.84 19 GLY B N 1
ATOM 3574 C CA . GLY B 1 19 ? -33.875 -24.453 -42.344 1 24.84 19 GLY B CA 1
ATOM 3575 C C . GLY B 1 19 ? -34.031 -23.328 -41.312 1 24.84 19 GLY B C 1
ATOM 3576 O O . GLY B 1 19 ? -34.344 -23.594 -40.156 1 24.84 19 GLY B O 1
ATOM 3577 N N . VAL B 1 20 ? -33.344 -22.359 -41.719 1 28.44 20 VAL B N 1
ATOM 3578 C CA . VAL B 1 20 ? -33.156 -20.984 -41.281 1 28.44 20 VAL B CA 1
ATOM 3579 C C . VAL B 1 20 ? -34.531 -20.375 -40.969 1 28.44 20 VAL B C 1
ATOM 3581 O O . VAL B 1 20 ? -35.406 -20.312 -41.844 1 28.44 20 VAL B O 1
ATOM 3584 N N . ALA B 1 21 ? -34.969 -20.547 -39.719 1 28.38 21 ALA B N 1
ATOM 3585 C CA . ALA B 1 21 ? -36.188 -19.969 -39.125 1 28.38 21 ALA B CA 1
ATOM 3586 C C . ALA B 1 21 ? -36.344 -18.516 -39.531 1 28.38 21 ALA B C 1
ATOM 3588 O O . ALA B 1 21 ? -35.406 -17.719 -39.438 1 28.38 21 ALA B O 1
ATOM 3589 N N . GLY B 1 22 ? -37.125 -18.328 -40.562 1 24.27 22 GLY B N 1
ATOM 3590 C CA . GLY B 1 22 ? -37.531 -17.031 -41.062 1 24.27 22 GLY B CA 1
ATOM 3591 C C . GLY B 1 22 ? -37.844 -16.031 -39.969 1 24.27 22 GLY B C 1
ATOM 3592 O O . GLY B 1 22 ? -38.406 -16.391 -38.938 1 24.27 22 GLY B O 1
ATOM 3593 N N . ALA B 1 23 ? -36.969 -15 -39.969 1 28.36 23 ALA B N 1
ATOM 3594 C CA . ALA B 1 23 ? -36.969 -13.789 -39.156 1 28.36 23 ALA B CA 1
ATOM 3595 C C . ALA B 1 23 ? -38.344 -13.125 -39.188 1 28.36 23 ALA B C 1
ATOM 3597 O O . ALA B 1 23 ? -38.75 -12.57 -40.219 1 28.36 23 ALA B O 1
ATOM 3598 N N . GLN B 1 24 ? -39.375 -14.023 -38.812 1 25.89 24 GLN B N 1
ATOM 3599 C CA . GLN B 1 24 ? -40.625 -13.258 -38.875 1 25.89 24 GLN B CA 1
ATOM 3600 C C . GLN B 1 24 ? -40.438 -11.875 -38.25 1 25.89 24 GLN B C 1
ATOM 3602 O O . GLN B 1 24 ? -39.75 -11.727 -37.219 1 25.89 24 GLN B O 1
ATOM 3607 N N . SER B 1 25 ? -40.531 -10.906 -39.125 1 30.5 25 SER B N 1
ATOM 3608 C CA . SER B 1 25 ? -40.5 -9.477 -38.844 1 30.5 25 SER B CA 1
ATOM 3609 C C . SER B 1 25 ? -41.469 -9.117 -37.719 1 30.5 25 SER B C 1
ATOM 3611 O O . SER B 1 25 ? -42.625 -9.469 -37.75 1 30.5 25 SER B O 1
ATOM 3613 N N . PRO B 1 26 ? -40.906 -9.266 -36.469 1 32.75 26 PRO B N 1
ATOM 3614 C CA . PRO B 1 26 ? -41.875 -8.969 -35.406 1 32.75 26 PRO B CA 1
ATOM 3615 C C . PRO B 1 26 ? -42.75 -7.754 -35.688 1 32.75 26 PRO B C 1
ATOM 3617 O O . PRO B 1 26 ? -42.312 -6.855 -36.438 1 32.75 26 PRO B O 1
ATOM 3620 N N . PRO B 1 27 ? -44.031 -8.023 -35.781 1 30.52 27 PRO B N 1
ATOM 3621 C CA . PRO B 1 27 ? -44.969 -6.93 -36.094 1 30.52 27 PRO B CA 1
ATOM 3622 C C . PRO B 1 27 ? -44.594 -5.641 -35.344 1 30.52 27 PRO B C 1
ATOM 3624 O O . PRO B 1 27 ? -43.875 -5.676 -34.344 1 30.52 27 PRO B O 1
ATOM 3627 N N . ALA B 1 28 ? -45 -4.5 -36 1 35.16 28 ALA B N 1
ATOM 3628 C CA . ALA B 1 28 ? -44.812 -3.094 -35.656 1 35.16 28 ALA B CA 1
ATOM 3629 C C . ALA B 1 28 ? -45.25 -2.807 -34.219 1 35.16 28 ALA B C 1
ATOM 3631 O O . ALA B 1 28 ? -46.375 -3.178 -33.844 1 35.16 28 ALA B O 1
ATOM 3632 N N . PRO B 1 29 ? -44.281 -2.783 -33.281 1 30.34 29 PRO B N 1
ATOM 3633 C CA . PRO B 1 29 ? -44.719 -2.549 -31.922 1 30.34 29 PRO B CA 1
ATOM 3634 C C . PRO B 1 29 ? -45.812 -1.494 -31.828 1 30.34 29 PRO B C 1
ATOM 3636 O O . PRO B 1 29 ? -45.875 -0.574 -32.656 1 30.34 29 PRO B O 1
ATOM 3639 N N . ASN B 1 30 ? -47.094 -1.99 -31.547 1 32.31 30 ASN B N 1
ATOM 3640 C CA . ASN B 1 30 ? -48.156 -1.037 -31.266 1 32.31 30 ASN B CA 1
ATOM 3641 C C . ASN B 1 30 ? -47.625 0.19 -30.516 1 32.31 30 ASN B C 1
ATOM 3643 O O . ASN B 1 30 ? -46.75 0.076 -29.672 1 32.31 30 ASN B O 1
ATOM 3647 N N . GLN B 1 31 ? -47.875 1.341 -31.219 1 31.94 31 GLN B N 1
ATOM 3648 C CA . GLN B 1 31 ? -47.562 2.682 -30.734 1 31.94 31 GLN B CA 1
ATOM 3649 C C . GLN B 1 31 ? -48.062 2.893 -29.312 1 31.94 31 GLN B C 1
ATOM 3651 O O . GLN B 1 31 ? -49.281 2.857 -29.078 1 31.94 31 GLN B O 1
ATOM 3656 N N . THR B 1 32 ? -47.406 2.082 -28.328 1 34.81 32 THR B N 1
ATOM 3657 C CA . THR B 1 32 ? -47.844 2.424 -26.984 1 34.81 32 THR B CA 1
ATOM 3658 C C . THR B 1 32 ? -48.062 3.926 -26.859 1 34.81 32 THR B C 1
ATOM 3660 O O . THR B 1 32 ? -47.25 4.723 -27.281 1 34.81 32 THR B O 1
ATOM 3663 N N . PRO B 1 33 ? -49.375 4.277 -26.625 1 35.88 33 PRO B N 1
ATOM 3664 C CA . PRO B 1 33 ? -49.656 5.699 -26.453 1 35.88 33 PRO B CA 1
ATOM 3665 C C . PRO B 1 33 ? -48.625 6.438 -25.625 1 35.88 33 PRO B C 1
ATOM 3667 O O . PRO B 1 33 ? -47.938 5.828 -24.812 1 35.88 33 PRO B O 1
ATOM 3670 N N . SER B 1 34 ? -48.156 7.551 -26.234 1 36.44 34 SER B N 1
ATOM 3671 C CA . SER B 1 34 ? -47.188 8.477 -25.625 1 36.44 34 SER B CA 1
ATOM 3672 C C . SER B 1 34 ? -47.531 8.727 -24.156 1 36.44 34 SER B C 1
ATOM 3674 O O . SER B 1 34 ? -48.688 9 -23.828 1 36.44 34 SER B O 1
ATOM 3676 N N . PRO B 1 35 ? -46.781 7.949 -23.234 1 38.72 35 PRO B N 1
ATOM 3677 C CA . PRO B 1 35 ? -47.188 8.273 -21.859 1 38.72 35 PRO B CA 1
ATOM 3678 C C . PRO B 1 35 ? -47.469 9.758 -21.672 1 38.72 35 PRO B C 1
ATOM 3680 O O . PRO B 1 35 ? -46.969 10.594 -22.422 1 38.72 35 PRO B O 1
ATOM 3683 N N . PRO B 1 36 ? -48.594 10.07 -21.078 1 37.72 36 PRO B N 1
ATOM 3684 C CA . PRO B 1 36 ? -48.969 11.469 -20.859 1 37.72 36 PRO B CA 1
ATOM 3685 C C . PRO B 1 36 ? -47.75 12.312 -20.406 1 37.72 36 PRO B C 1
ATOM 3687 O O . PRO B 1 36 ? -46.812 11.789 -19.844 1 37.72 36 PRO B O 1
ATOM 3690 N N . PRO B 1 37 ? -47.594 13.469 -21 1 31.69 37 PRO B N 1
ATOM 3691 C CA . PRO B 1 37 ? -46.5 14.359 -20.625 1 31.69 37 PRO B CA 1
ATOM 3692 C C . PRO B 1 37 ? -46.344 14.484 -19.109 1 31.69 37 PRO B C 1
ATOM 3694 O O . PRO B 1 37 ? -47.312 14.492 -18.375 1 31.69 37 PRO B O 1
ATOM 3697 N N . ALA B 1 38 ? -45.219 13.961 -18.562 1 33.72 38 ALA B N 1
ATOM 3698 C CA . ALA B 1 38 ? -44.844 14.227 -17.172 1 33.72 38 ALA B CA 1
ATOM 3699 C C . ALA B 1 38 ? -45.156 15.664 -16.781 1 33.72 38 ALA B C 1
ATOM 3701 O O . ALA B 1 38 ? -44.594 16.609 -17.375 1 33.72 38 ALA B O 1
ATOM 3702 N N . GLN B 1 39 ? -46.312 16.031 -16.484 1 31.38 39 GLN B N 1
ATOM 3703 C CA . GLN B 1 39 ? -46.438 17.297 -15.766 1 31.38 39 GLN B CA 1
ATOM 3704 C C . GLN B 1 39 ? -45.281 17.469 -14.766 1 31.38 39 GLN B C 1
ATOM 3706 O O . GLN B 1 39 ? -45.156 16.672 -13.828 1 31.38 39 GLN B O 1
ATOM 3711 N N . ALA B 1 40 ? -44.219 18.047 -15.242 1 34.16 40 ALA B N 1
ATOM 3712 C CA . ALA B 1 40 ? -43.156 18.594 -14.383 1 34.16 40 ALA B CA 1
ATOM 3713 C C . ALA B 1 40 ? -43.781 19.312 -13.18 1 34.16 40 ALA B C 1
ATOM 3715 O O . ALA B 1 40 ? -44.312 20.406 -13.32 1 34.16 40 ALA B O 1
ATOM 3716 N N . LEU B 1 41 ? -44.5 18.672 -12.281 1 32.19 41 LEU B N 1
ATOM 3717 C CA . LEU B 1 41 ? -44.656 19.422 -11.047 1 32.19 41 LEU B CA 1
ATOM 3718 C C . LEU B 1 41 ? -43.312 20.078 -10.648 1 32.19 41 LEU B C 1
ATOM 3720 O O . LEU B 1 41 ? -42.344 19.375 -10.422 1 32.19 41 LEU B O 1
ATOM 3724 N N . ALA B 1 42 ? -43 21.156 -11.211 1 34.22 42 ALA B N 1
ATOM 3725 C CA . ALA B 1 42 ? -42.062 22.094 -10.602 1 34.22 42 ALA B CA 1
ATOM 3726 C C . ALA B 1 42 ? -42.312 22.203 -9.102 1 34.22 42 ALA B C 1
ATOM 3728 O O . ALA B 1 42 ? -43.094 23.031 -8.641 1 34.22 42 ALA B O 1
ATOM 3729 N N . GLN B 1 43 ? -42.656 21.141 -8.359 1 34.41 43 GLN B N 1
ATOM 3730 C CA . GLN B 1 43 ? -42.594 21.406 -6.926 1 34.41 43 GLN B CA 1
ATOM 3731 C C . GLN B 1 43 ? -41.375 22.234 -6.566 1 34.41 43 GLN B C 1
ATOM 3733 O O . GLN B 1 43 ? -40.281 22.031 -7.141 1 34.41 43 GLN B O 1
ATOM 3738 N N . ASN B 1 44 ? -41.5 23.438 -6.266 1 37.25 44 ASN B N 1
ATOM 3739 C CA . ASN B 1 44 ? -40.5 24.25 -5.582 1 37.25 44 ASN B CA 1
ATOM 3740 C C . ASN B 1 44 ? -39.594 23.406 -4.695 1 37.25 44 ASN B C 1
ATOM 3742 O O . ASN B 1 44 ? -39.969 23.047 -3.574 1 37.25 44 ASN B O 1
ATOM 3746 N N . GLN B 1 45 ? -39.094 22.328 -5.098 1 43.03 45 GLN B N 1
ATOM 3747 C CA . GLN B 1 45 ? -38.25 21.391 -4.359 1 43.03 45 GLN B CA 1
ATOM 3748 C C . GLN B 1 45 ? -37.219 22.125 -3.498 1 43.03 45 GLN B C 1
ATOM 3750 O O . GLN B 1 45 ? -36.344 22.812 -4.02 1 43.03 45 GLN B O 1
ATOM 3755 N N . GLY B 1 46 ? -37.625 22.781 -2.434 1 49.81 46 GLY B N 1
ATOM 3756 C CA . GLY B 1 46 ? -36.75 23.359 -1.425 1 49.81 46 GLY B CA 1
ATOM 3757 C C . GLY B 1 46 ? -35.438 22.641 -1.309 1 49.81 46 GLY B C 1
ATOM 3758 O O . GLY B 1 46 ? -35.281 21.5 -1.721 1 49.81 46 GLY B O 1
ATOM 3759 N N . SER B 1 47 ? -34.344 23.438 -1.223 1 67.81 47 SER B N 1
ATOM 3760 C CA . SER B 1 47 ? -32.969 22.953 -1.128 1 67.81 47 SER B CA 1
ATOM 3761 C C . SER B 1 47 ? -32.844 21.875 -0.055 1 67.81 47 SER B C 1
ATOM 3763 O O . SER B 1 47 ? -33.281 22.062 1.082 1 67.81 47 SER B O 1
ATOM 3765 N N . VAL B 1 48 ? -32.844 20.672 -0.356 1 85.62 48 VAL B N 1
ATOM 3766 C CA . VAL B 1 48 ? -32.625 19.516 0.507 1 85.62 48 VAL B CA 1
ATOM 3767 C C . VAL B 1 48 ? -31.359 19.688 1.329 1 85.62 48 VAL B C 1
ATOM 3769 O O . VAL B 1 48 ? -30.312 20.016 0.785 1 85.62 48 VAL B O 1
ATOM 3772 N N . THR B 1 49 ? -31.516 19.797 2.625 1 93.25 49 THR B N 1
ATOM 3773 C CA . THR B 1 49 ? -30.359 19.844 3.521 1 93.25 49 THR B CA 1
ATOM 3774 C C . THR B 1 49 ? -30.109 18.484 4.152 1 93.25 49 THR B C 1
ATOM 3776 O O . THR B 1 49 ? -31.047 17.766 4.512 1 93.25 49 THR B O 1
ATOM 3779 N N . ILE B 1 50 ? -28.859 18.109 4.188 1 95.44 50 ILE B N 1
ATOM 3780 C CA . ILE B 1 50 ? -28.516 16.812 4.75 1 95.44 50 ILE B CA 1
ATOM 3781 C C . ILE B 1 50 ? -27.547 16.984 5.918 1 95.44 50 ILE B C 1
ATOM 3783 O O . ILE B 1 50 ? -26.703 17.891 5.91 1 95.44 50 ILE B O 1
ATOM 3787 N N . SER B 1 51 ? -27.688 16.109 6.934 1 95.88 51 SER B N 1
ATOM 3788 C CA . SER B 1 51 ? -26.766 16.047 8.062 1 95.88 51 SER B CA 1
ATOM 3789 C C . SER B 1 51 ? -25.562 15.172 7.762 1 95.88 51 SER B C 1
ATOM 3791 O O . SER B 1 51 ? -25.516 14.523 6.715 1 95.88 51 SER B O 1
ATOM 3793 N N . LEU B 1 52 ? -24.609 15.25 8.633 1 95.75 52 LEU B N 1
ATOM 3794 C CA . LEU B 1 52 ? -23.438 14.406 8.469 1 95.75 52 LEU B CA 1
ATOM 3795 C C . LEU B 1 52 ? -23.828 12.93 8.461 1 95.75 52 LEU B C 1
ATOM 3797 O O . LEU B 1 52 ? -23.359 12.172 7.613 1 95.75 52 LEU B O 1
ATOM 3801 N N . ASP B 1 53 ? -24.703 12.492 9.352 1 94.88 53 ASP B N 1
ATOM 3802 C CA . ASP B 1 53 ? -25.141 11.102 9.422 1 94.88 53 ASP B CA 1
ATOM 3803 C C . ASP B 1 53 ? -25.875 10.695 8.148 1 94.88 53 ASP B C 1
ATOM 3805 O O . ASP B 1 53 ? -25.672 9.594 7.633 1 94.88 53 ASP B O 1
ATOM 3809 N N . ASP B 1 54 ? -26.656 11.656 7.695 1 95.75 54 ASP B N 1
ATOM 3810 C CA . ASP B 1 54 ? -27.344 11.414 6.43 1 95.75 54 ASP B CA 1
ATOM 3811 C C . ASP B 1 54 ? -26.344 11.211 5.293 1 95.75 54 ASP B C 1
ATOM 3813 O O . ASP B 1 54 ? -26.5 10.305 4.473 1 95.75 54 ASP B O 1
ATOM 3817 N N . ALA B 1 55 ? -25.375 12.086 5.273 1 97.31 55 ALA B N 1
ATOM 3818 C CA . ALA B 1 55 ? -24.375 12.031 4.215 1 97.31 55 ALA B CA 1
ATOM 3819 C C . ALA B 1 55 ? -23.625 10.703 4.234 1 97.31 55 ALA B C 1
ATOM 3821 O O . ALA B 1 55 ? -23.438 10.078 3.188 1 97.31 55 ALA B O 1
ATOM 3822 N N . ILE B 1 56 ? -23.266 10.258 5.406 1 97.44 56 ILE B N 1
ATOM 3823 C CA . ILE B 1 56 ? -22.531 9 5.535 1 97.44 56 ILE B CA 1
ATOM 3824 C C . ILE B 1 56 ? -23.422 7.836 5.094 1 97.44 56 ILE B C 1
ATOM 3826 O O . ILE B 1 56 ? -22.984 6.965 4.344 1 97.44 56 ILE B O 1
ATOM 3830 N N . GLN B 1 57 ? -24.672 7.844 5.492 1 97 57 GLN B N 1
ATOM 3831 C CA . GLN B 1 57 ? -25.594 6.777 5.121 1 97 57 GLN B CA 1
ATOM 3832 C C . GLN B 1 57 ? -25.828 6.746 3.611 1 97 57 GLN B C 1
ATOM 3834 O O . GLN B 1 57 ? -25.844 5.676 3.002 1 97 57 GLN B O 1
ATOM 3839 N N . MET B 1 58 ? -25.953 7.934 3.068 1 97.12 58 MET B N 1
ATOM 3840 C CA . MET B 1 58 ? -26.141 8.023 1.622 1 97.12 58 MET B CA 1
ATOM 3841 C C . MET B 1 58 ? -24.922 7.469 0.886 1 97.12 58 MET B C 1
ATOM 3843 O O . MET B 1 58 ? -25.062 6.723 -0.085 1 97.12 58 MET B O 1
ATOM 3847 N N . ALA B 1 59 ? -23.719 7.883 1.341 1 98.31 59 ALA B N 1
ATOM 3848 C CA . ALA B 1 59 ? -22.5 7.391 0.708 1 98.31 59 ALA B CA 1
ATOM 3849 C C . ALA B 1 59 ? -22.406 5.871 0.814 1 98.31 59 ALA B C 1
ATOM 3851 O O . ALA B 1 59 ? -22.031 5.199 -0.153 1 98.31 59 ALA B O 1
ATOM 3852 N N . LEU B 1 60 ? -22.766 5.305 1.97 1 97.88 60 LEU B N 1
ATOM 3853 C CA . LEU B 1 60 ? -22.688 3.865 2.189 1 97.88 60 LEU B CA 1
ATOM 3854 C C . LEU B 1 60 ? -23.656 3.121 1.277 1 97.88 60 LEU B C 1
ATOM 3856 O O . LEU B 1 60 ? -23.391 1.983 0.882 1 97.88 60 LEU B O 1
ATOM 3860 N N . GLN B 1 61 ? -24.688 3.803 0.877 1 97.5 61 GLN B N 1
ATOM 3861 C CA . GLN B 1 61 ? -25.719 3.15 0.08 1 97.5 61 GLN B CA 1
ATOM 3862 C C . GLN B 1 61 ? -25.484 3.367 -1.411 1 97.5 61 GLN B C 1
ATOM 3864 O O . GLN B 1 61 ? -25.812 2.51 -2.23 1 97.5 61 GLN B O 1
ATOM 3869 N N . HIS B 1 62 ? -24.828 4.551 -1.72 1 97.56 62 HIS B N 1
ATOM 3870 C CA . HIS B 1 62 ? -24.938 4.93 -3.123 1 97.56 62 HIS B CA 1
ATOM 3871 C C . HIS B 1 62 ? -23.547 5.184 -3.727 1 97.56 62 HIS B C 1
ATOM 3873 O O . HIS B 1 62 ? -23.438 5.402 -4.934 1 97.56 62 HIS B O 1
ATOM 3879 N N . ASN B 1 63 ? -22.484 5.207 -2.98 1 98.12 63 ASN B N 1
ATOM 3880 C CA . ASN B 1 63 ? -21.156 5.418 -3.547 1 98.12 63 ASN B CA 1
ATOM 3881 C C . ASN B 1 63 ? -20.766 4.289 -4.5 1 98.12 63 ASN B C 1
ATOM 3883 O O . ASN B 1 63 ? -20.641 3.135 -4.082 1 98.12 63 ASN B O 1
ATOM 3887 N N . HIS B 1 64 ? -20.406 4.613 -5.738 1 97.69 64 HIS B N 1
ATOM 3888 C CA . HIS B 1 64 ? -20.234 3.6 -6.77 1 97.69 64 HIS B CA 1
ATOM 3889 C C . HIS B 1 64 ? -18.922 2.836 -6.578 1 97.69 64 HIS B C 1
ATOM 3891 O O . HIS B 1 64 ? -18.828 1.662 -6.941 1 97.69 64 HIS B O 1
ATOM 3897 N N . ASN B 1 65 ? -17.953 3.498 -6.051 1 97.88 65 ASN B N 1
ATOM 3898 C CA . ASN B 1 65 ? -16.734 2.77 -5.754 1 97.88 65 ASN B CA 1
ATOM 3899 C C . ASN B 1 65 ? -16.953 1.702 -4.688 1 97.88 65 ASN B C 1
ATOM 3901 O O . ASN B 1 65 ? -16.422 0.594 -4.793 1 97.88 65 ASN B O 1
ATOM 3905 N N . LEU B 1 66 ? -17.719 1.982 -3.631 1 98.06 66 LEU B N 1
ATOM 3906 C CA . LEU B 1 66 ? -18.016 1.013 -2.582 1 98.06 66 LE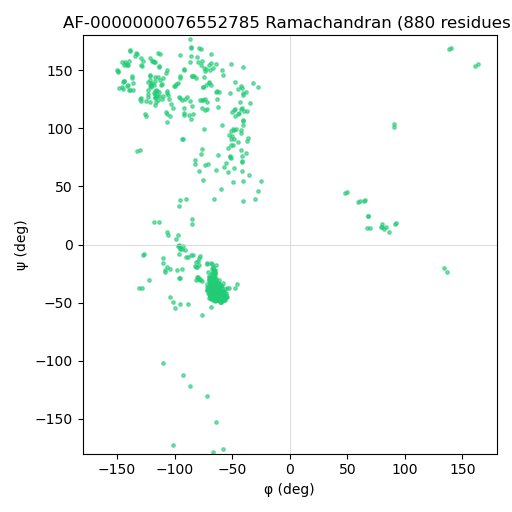U B CA 1
ATOM 3907 C C . LEU B 1 66 ? -18.875 -0.124 -3.121 1 98.06 66 LEU B C 1
ATOM 3909 O O . LEU B 1 66 ? -18.641 -1.291 -2.797 1 98.06 66 LEU B O 1
ATOM 3913 N N . LEU B 1 67 ? -19.828 0.245 -3.934 1 97.69 67 LEU B N 1
ATOM 3914 C CA . LEU B 1 67 ? -20.688 -0.778 -4.523 1 97.69 67 LEU B CA 1
ATOM 3915 C C . LEU B 1 67 ? -19.875 -1.733 -5.391 1 97.69 67 LEU B C 1
ATOM 3917 O O . LEU B 1 67 ? -20.109 -2.945 -5.367 1 97.69 67 LEU B O 1
ATOM 3921 N N . ALA B 1 68 ? -18.969 -1.195 -6.164 1 98.19 68 ALA B N 1
ATOM 3922 C CA . ALA B 1 68 ? -18.062 -2.035 -6.957 1 98.19 68 ALA B CA 1
ATOM 3923 C C . ALA B 1 68 ? -17.25 -2.955 -6.059 1 98.19 68 ALA B C 1
ATOM 3925 O O . ALA B 1 68 ? -17.094 -4.141 -6.352 1 98.19 68 ALA B O 1
ATOM 3926 N N . ALA B 1 69 ? -16.75 -2.428 -4.961 1 97.62 69 ALA B N 1
ATOM 3927 C CA . ALA B 1 69 ? -15.961 -3.225 -4.02 1 97.62 69 ALA B CA 1
ATOM 3928 C C . ALA B 1 69 ? -16.797 -4.344 -3.414 1 97.62 69 ALA B C 1
ATOM 3930 O O . ALA B 1 69 ? -16.312 -5.453 -3.199 1 97.62 69 ALA B O 1
ATOM 3931 N N . ARG B 1 70 ? -18.047 -4.133 -3.178 1 98.06 70 ARG B N 1
ATOM 3932 C CA . ARG B 1 70 ? -18.922 -5.125 -2.574 1 98.06 70 ARG B CA 1
ATOM 3933 C C . ARG B 1 70 ? -19.141 -6.309 -3.512 1 98.06 70 ARG B C 1
ATOM 3935 O O . ARG B 1 70 ? -19.375 -7.43 -3.059 1 98.06 70 ARG B O 1
ATOM 3942 N N . THR B 1 71 ? -19 -6.066 -4.871 1 98.44 71 THR B N 1
ATOM 3943 C CA . THR B 1 71 ? -19.172 -7.156 -5.824 1 98.44 71 THR B CA 1
ATOM 3944 C C . THR B 1 71 ? -18.047 -8.18 -5.672 1 98.44 71 THR B C 1
ATOM 3946 O O . THR B 1 71 ? -18.188 -9.336 -6.082 1 98.44 71 THR B O 1
ATOM 3949 N N . THR B 1 72 ? -16.969 -7.758 -5.094 1 98.31 72 THR B N 1
ATOM 3950 C CA . THR B 1 72 ? -15.867 -8.68 -4.902 1 98.31 72 THR B CA 1
ATOM 3951 C C . THR B 1 72 ? -16.25 -9.789 -3.92 1 98.31 72 THR B C 1
ATOM 3953 O O . THR B 1 72 ? -15.812 -10.93 -4.066 1 98.31 72 THR B O 1
ATOM 3956 N N . ILE B 1 73 ? -17.062 -9.477 -2.924 1 98.38 73 ILE B N 1
ATOM 3957 C CA . ILE B 1 73 ? -17.547 -10.484 -1.995 1 98.38 73 ILE B CA 1
ATOM 3958 C C . ILE B 1 73 ? -18.359 -11.539 -2.756 1 98.38 73 ILE B C 1
ATOM 3960 O O . ILE B 1 73 ? -18.141 -12.742 -2.58 1 98.38 73 ILE B O 1
ATOM 3964 N N . GLN B 1 74 ? -19.203 -11.055 -3.684 1 98.31 74 GLN B N 1
ATOM 3965 C CA . GLN B 1 74 ? -20.047 -11.945 -4.484 1 98.31 74 GLN B CA 1
ATOM 3966 C C . GLN B 1 74 ? -19.188 -12.805 -5.418 1 98.31 74 GLN B C 1
ATOM 3968 O O . GLN B 1 74 ? -19.469 -13.984 -5.625 1 98.31 74 GLN B O 1
ATOM 3973 N N . GLN B 1 75 ? -18.219 -12.148 -5.961 1 98.62 75 GLN B N 1
ATOM 3974 C CA . GLN B 1 75 ? -17.297 -12.898 -6.805 1 98.62 75 GLN B CA 1
ATOM 3975 C C . GLN B 1 75 ? -16.625 -14.016 -6.023 1 98.62 75 GLN B C 1
ATOM 3977 O O . GLN B 1 75 ? -16.484 -15.141 -6.52 1 98.62 75 GLN B O 1
ATOM 3982 N N . ASN B 1 76 ? -16.219 -13.781 -4.785 1 98.56 76 ASN B N 1
ATOM 3983 C CA . ASN B 1 76 ? -15.602 -14.797 -3.938 1 98.56 76 ASN B CA 1
ATOM 3984 C C . ASN B 1 76 ? -16.594 -15.898 -3.568 1 98.56 76 ASN B C 1
ATOM 3986 O O . ASN B 1 76 ? -16.234 -17.078 -3.506 1 98.56 76 ASN B O 1
ATOM 3990 N N . GLU B 1 77 ? -17.828 -15.5 -3.361 1 98.44 77 GLU B N 1
ATOM 3991 C CA . GLU B 1 77 ? -18.859 -16.484 -3.092 1 98.44 77 GLU B CA 1
ATOM 3992 C C . GLU B 1 77 ? -19.062 -17.422 -4.281 1 98.44 77 GLU B C 1
ATOM 3994 O O . GLU B 1 77 ? -19.312 -18.609 -4.109 1 98.44 77 GLU B O 1
ATOM 3999 N N . ALA B 1 78 ? -18.969 -16.828 -5.508 1 98.69 78 ALA B N 1
ATOM 4000 C CA . ALA B 1 78 ? -19.031 -17.656 -6.711 1 98.69 78 ALA B CA 1
ATOM 4001 C C . ALA B 1 78 ? -17.859 -18.625 -6.773 1 98.69 78 ALA B C 1
ATOM 4003 O O . ALA B 1 78 ? -18.016 -19.766 -7.23 1 98.69 78 ALA B O 1
ATOM 4004 N N . GLU B 1 79 ? -16.766 -18.234 -6.262 1 98.31 79 GLU B N 1
ATOM 4005 C CA . GLU B 1 79 ? -15.594 -19.125 -6.219 1 98.31 79 GLU B CA 1
ATOM 4006 C C . GLU B 1 79 ? -15.797 -20.266 -5.23 1 98.31 79 GLU B C 1
ATOM 4008 O O . GLU B 1 79 ? -15.25 -21.344 -5.414 1 98.31 79 GLU B O 1
ATOM 4013 N N . GLU B 1 80 ? -16.594 -20.031 -4.188 1 98.5 80 GLU B N 1
ATOM 4014 C CA . GLU B 1 80 ? -16.938 -21.109 -3.254 1 98.5 80 GLU B CA 1
ATOM 4015 C C . GLU B 1 80 ? -17.734 -22.203 -3.943 1 98.5 80 GLU B C 1
ATOM 4017 O O . GLU B 1 80 ? -17.578 -23.391 -3.629 1 98.5 80 GLU B O 1
ATOM 4022 N N . ILE B 1 81 ? -18.609 -21.812 -4.934 1 98.38 81 ILE B N 1
ATOM 4023 C CA . ILE B 1 81 ? -19.375 -22.781 -5.695 1 98.38 81 ILE B CA 1
ATOM 4024 C C . ILE B 1 81 ? -18.422 -23.703 -6.457 1 98.38 81 ILE B C 1
ATOM 4026 O O . ILE B 1 81 ? -18.547 -24.922 -6.395 1 98.38 81 ILE B O 1
ATOM 4030 N N . THR B 1 82 ? -17.484 -23.078 -7.109 1 98.25 82 THR B N 1
ATOM 4031 C CA . THR B 1 82 ? -16.5 -23.844 -7.867 1 98.25 82 THR B CA 1
ATOM 4032 C C . THR B 1 82 ? -15.695 -24.75 -6.949 1 98.25 82 THR B C 1
ATOM 4034 O O . THR B 1 82 ? -15.445 -25.922 -7.277 1 98.25 82 THR B O 1
ATOM 4037 N N . ALA B 1 83 ? -15.336 -24.219 -5.758 1 98.06 83 ALA B N 1
ATOM 4038 C CA . ALA B 1 83 ? -14.508 -24.969 -4.812 1 98.06 83 ALA B CA 1
ATOM 4039 C C . ALA B 1 83 ? -15.242 -26.188 -4.273 1 98.06 83 ALA B C 1
ATOM 4041 O O . ALA B 1 83 ? -14.617 -27.172 -3.887 1 98.06 83 ALA B O 1
ATOM 4042 N N . ASN B 1 84 ? -16.547 -26.156 -4.395 1 97.81 84 ASN B N 1
ATOM 4043 C CA . ASN B 1 84 ? -17.359 -27.234 -3.814 1 97.81 84 ASN B CA 1
ATOM 4044 C C . ASN B 1 84 ? -17.75 -28.266 -4.863 1 97.81 84 ASN B C 1
ATOM 4046 O O . ASN B 1 84 ? -18.516 -29.188 -4.574 1 97.81 84 ASN B O 1
ATOM 4050 N N . LEU B 1 85 ? -17.266 -28.125 -6.07 1 97.44 85 LEU B N 1
ATOM 4051 C CA . LEU B 1 85 ? -17.688 -29.016 -7.145 1 97.44 85 LEU B CA 1
ATOM 4052 C C . LEU B 1 85 ? -16.891 -30.328 -7.109 1 97.44 85 LEU B C 1
ATOM 4054 O O . LEU B 1 85 ? -15.711 -30.328 -6.773 1 97.44 85 LEU B O 1
ATOM 4058 N N . ARG B 1 86 ? -17.578 -31.406 -7.457 1 96.88 86 ARG B N 1
ATOM 4059 C CA . ARG B 1 86 ? -16.953 -32.719 -7.652 1 96.88 86 ARG B CA 1
ATOM 4060 C C . ARG B 1 86 ? -16.562 -32.906 -9.109 1 96.88 86 ARG B C 1
ATOM 4062 O O . ARG B 1 86 ? -17.156 -32.312 -10.008 1 96.88 86 ARG B O 1
ATOM 4069 N N . PRO B 1 87 ? -15.508 -33.719 -9.281 1 96.25 87 PRO B N 1
ATOM 4070 C CA . PRO B 1 87 ? -15.172 -34.031 -10.68 1 96.25 87 PRO B CA 1
ATOM 4071 C C . PRO B 1 87 ? -16.328 -34.688 -11.43 1 96.25 87 PRO B C 1
ATOM 4073 O O . PRO B 1 87 ? -17.094 -35.438 -10.836 1 96.25 87 PRO B O 1
ATOM 4076 N N . ASN B 1 88 ? -16.422 -34.375 -12.734 1 96 88 ASN B N 1
ATOM 4077 C CA . ASN B 1 88 ? -17.406 -35.031 -13.578 1 96 88 ASN B CA 1
ATOM 4078 C C . ASN B 1 88 ? -16.938 -36.406 -14.047 1 96 88 ASN B C 1
ATOM 4080 O O . ASN B 1 88 ? -15.742 -36.594 -14.297 1 96 88 ASN B O 1
ATOM 4084 N N . PRO B 1 89 ? -17.844 -37.438 -14.164 1 96.56 89 PRO B N 1
ATOM 4085 C CA . PRO B 1 89 ? -17.484 -38.656 -14.836 1 96.56 89 PRO B CA 1
ATOM 4086 C C . PRO B 1 89 ? -17.172 -38.469 -16.328 1 96.56 89 PRO B C 1
ATOM 4088 O O . PRO B 1 89 ? -17.594 -37.469 -16.906 1 96.56 89 PRO B O 1
ATOM 4091 N N . VAL B 1 90 ? -16.422 -39.344 -16.812 1 96.62 90 VAL B N 1
ATOM 4092 C CA . VAL B 1 90 ? -16.062 -39.281 -18.234 1 96.62 90 VAL B CA 1
ATOM 4093 C C . VAL B 1 90 ? -16.656 -40.5 -18.953 1 96.62 90 VAL B C 1
ATOM 4095 O O . VAL B 1 90 ? -16.406 -41.656 -18.547 1 96.62 90 VAL B O 1
ATOM 4098 N N . LEU B 1 91 ? -17.469 -40.219 -20.047 1 96.69 91 LEU B N 1
ATOM 4099 C CA . LEU B 1 91 ? -18.016 -41.281 -20.891 1 96.69 91 LEU B CA 1
ATOM 4100 C C . LEU B 1 91 ? -17.062 -41.562 -22.047 1 96.69 91 LEU B C 1
ATOM 4102 O O . LEU B 1 91 ? -16.609 -40.656 -22.75 1 96.69 91 LEU B O 1
ATOM 4106 N N . ILE B 1 92 ? -16.75 -42.875 -22.062 1 94.56 92 ILE B N 1
ATOM 4107 C CA . ILE B 1 92 ? -15.867 -43.281 -23.141 1 94.56 92 ILE B CA 1
ATOM 4108 C C . ILE B 1 92 ? -16.562 -44.344 -24 1 94.56 92 ILE B C 1
ATOM 4110 O O . ILE B 1 92 ? -17.234 -45.25 -23.469 1 94.56 92 ILE B O 1
ATOM 4114 N N . GLY B 1 93 ? -16.484 -44.281 -25.359 1 93.19 93 GLY B N 1
ATOM 4115 C CA . GLY B 1 93 ? -16.969 -45.25 -26.312 1 93.19 93 GLY B CA 1
ATOM 4116 C C . GLY B 1 93 ? -16.047 -45.438 -27.5 1 93.19 93 GLY B C 1
ATOM 4117 O O . GLY B 1 93 ? -15.383 -44.469 -27.938 1 93.19 93 GLY B O 1
ATOM 4118 N N . ASP B 1 94 ? -15.969 -46.781 -27.719 1 90.12 94 ASP B N 1
ATOM 4119 C CA . ASP B 1 94 ? -15.195 -47.031 -28.922 1 90.12 94 ASP B CA 1
ATOM 4120 C C . ASP B 1 94 ? -15.75 -48.219 -29.703 1 90.12 94 ASP B C 1
ATOM 4122 O O . ASP B 1 94 ? -16.531 -49 -29.172 1 90.12 94 ASP B O 1
ATOM 4126 N N . ALA B 1 95 ? -15.516 -48.25 -30.984 1 89.69 95 ALA B N 1
ATOM 4127 C CA . ALA B 1 95 ? -15.734 -49.375 -31.906 1 89.69 95 ALA B CA 1
ATOM 4128 C C . ALA B 1 95 ? -14.43 -49.781 -32.594 1 89.69 95 ALA B C 1
ATOM 4130 O O . ALA B 1 95 ? -13.727 -48.938 -33.156 1 89.69 95 ALA B O 1
ATOM 4131 N N . GLN B 1 96 ? -14.234 -51.156 -32.281 1 86.88 96 GLN B N 1
ATOM 4132 C CA . GLN B 1 96 ? -12.969 -51.656 -32.812 1 86.88 96 GLN B CA 1
ATOM 4133 C C . GLN B 1 96 ? -13.195 -52.75 -33.844 1 86.88 96 GLN B C 1
ATOM 4135 O O . GLN B 1 96 ? -14.258 -53.375 -33.844 1 86.88 96 GLN B O 1
ATOM 4140 N N . PHE B 1 97 ? -12.25 -53 -34.75 1 86 97 PHE B N 1
ATOM 4141 C CA . PHE B 1 97 ? -12.156 -54.062 -35.75 1 86 97 PHE B CA 1
ATOM 4142 C C . PHE B 1 97 ? -13.273 -53.906 -36.781 1 86 97 PHE B C 1
ATOM 4144 O O . PHE B 1 97 ? -13.852 -54.906 -37.219 1 86 97 PHE B O 1
ATOM 4151 N N . LEU B 1 98 ? -13.477 -52.781 -37.031 1 85.94 98 LEU B N 1
ATOM 4152 C CA . LEU B 1 98 ? -14.438 -52.531 -38.094 1 85.94 98 LEU B CA 1
ATOM 4153 C C . LEU B 1 98 ? -13.805 -52.812 -39.469 1 85.94 98 LEU B C 1
ATOM 4155 O O . LEU B 1 98 ? -12.68 -52.375 -39.719 1 85.94 98 LEU B O 1
ATOM 4159 N N . PRO B 1 99 ? -14.461 -53.656 -40.156 1 83.44 99 PRO B N 1
ATOM 4160 C CA . PRO B 1 99 ? -13.891 -54.031 -41.438 1 83.44 99 PRO B CA 1
ATOM 4161 C C . PRO B 1 99 ? -14.062 -52.938 -42.5 1 83.44 99 PRO B C 1
ATOM 4163 O O . PRO B 1 99 ? -14.547 -53.219 -43.594 1 83.44 99 PRO B O 1
ATOM 4166 N N . VAL B 1 100 ? -13.633 -51.844 -42.219 1 83.94 100 VAL B N 1
ATOM 4167 C CA . VAL B 1 100 ? -13.867 -50.688 -43.062 1 83.94 100 VAL B CA 1
ATOM 4168 C C . VAL B 1 100 ? -13.195 -50.906 -44.406 1 83.94 100 VAL B C 1
ATOM 4170 O O . VAL B 1 100 ? -13.688 -50.438 -45.438 1 83.94 100 VAL B O 1
ATOM 4173 N N . PHE B 1 101 ? -12.133 -51.656 -44.375 1 86.19 101 PHE B N 1
ATOM 4174 C CA . PHE B 1 101 ? -11.383 -51.844 -45.594 1 86.19 101 PHE B CA 1
ATOM 4175 C C . PHE B 1 101 ? -11.812 -53.156 -46.281 1 86.19 101 PHE B C 1
ATOM 4177 O O . PHE B 1 101 ? -11.258 -53.531 -47.312 1 86.19 101 PHE B O 1
ATOM 4184 N N . GLN B 1 102 ? -12.758 -53.875 -45.656 1 87.19 102 GLN B N 1
ATOM 4185 C CA . GLN B 1 102 ? -13.383 -55.062 -46.281 1 87.19 102 GLN B CA 1
ATOM 4186 C C . GLN B 1 102 ? -14.906 -54.969 -46.188 1 87.19 102 GLN B C 1
ATOM 4188 O O . GLN B 1 102 ? -15.547 -55.719 -45.469 1 87.19 102 GLN B O 1
ATOM 4193 N N . PRO B 1 103 ? -15.531 -54.156 -47.188 1 82.56 103 PRO B N 1
ATOM 4194 C CA . PRO B 1 103 ? -16.969 -53.875 -47.094 1 82.56 103 PRO B CA 1
ATOM 4195 C C . PRO B 1 103 ? -17.828 -55.125 -47.25 1 82.56 103 PRO B C 1
ATOM 4197 O O . PRO B 1 103 ? -18.938 -55.188 -46.75 1 82.56 103 PRO B O 1
ATOM 4200 N N . SER B 1 104 ? -17.297 -56.062 -47.969 1 84.38 104 SER B N 1
ATOM 4201 C CA . SER B 1 104 ? -18.047 -57.281 -48.188 1 84.38 104 SER B CA 1
ATOM 4202 C C . SER B 1 104 ? -18.281 -58.031 -46.875 1 84.38 104 SER B C 1
ATOM 4204 O O . SER B 1 104 ? -19.203 -58.844 -46.75 1 84.38 104 SER B O 1
ATOM 4206 N N . GLN B 1 105 ? -17.422 -57.594 -45.906 1 77.19 105 GLN B N 1
ATOM 4207 C CA . GLN B 1 105 ? -17.5 -58.281 -44.625 1 77.19 105 GLN B CA 1
ATOM 4208 C C . GLN B 1 105 ? -18.359 -57.531 -43.625 1 77.19 105 GLN B C 1
ATOM 4210 O O . GLN B 1 105 ? -18.609 -58 -42.531 1 77.19 105 GLN B O 1
ATOM 4215 N N . PHE B 1 106 ? -18.859 -56.344 -44.156 1 81.69 106 PHE B N 1
ATOM 4216 C CA . PHE B 1 106 ? -19.688 -55.562 -43.25 1 81.69 106 PHE B CA 1
ATOM 4217 C C . PHE B 1 106 ? -21.078 -56.156 -43.125 1 81.69 106 PHE B C 1
ATOM 4219 O O . PHE B 1 106 ? -22 -55.812 -43.875 1 81.69 106 PHE B O 1
ATOM 4226 N N . SER B 1 107 ? -21.25 -57.125 -42.438 1 83.62 107 SER B N 1
ATOM 4227 C CA . SER B 1 107 ? -22.5 -57.844 -42.188 1 83.62 107 SER B CA 1
ATOM 4228 C C . SER B 1 107 ? -22.844 -57.875 -40.719 1 83.62 107 SER B C 1
ATOM 4230 O O . SER B 1 107 ? -21.984 -57.625 -39.875 1 83.62 107 SER B O 1
ATOM 4232 N N . SER B 1 108 ? -24.062 -58.125 -40.469 1 82.12 108 SER B N 1
ATOM 4233 C CA . SER B 1 108 ? -24.5 -58.281 -39.094 1 82.12 108 SER B CA 1
ATOM 4234 C C . SER B 1 108 ? -23.734 -59.406 -38.406 1 82.12 108 SER B C 1
ATOM 4236 O O . SER B 1 108 ? -23.406 -59.281 -37.219 1 82.12 108 SER B O 1
ATOM 4238 N N . ASP B 1 109 ? -23.422 -60.344 -39.188 1 83.69 109 ASP B N 1
ATOM 4239 C CA . ASP B 1 109 ? -22.688 -61.469 -38.625 1 83.69 109 ASP B CA 1
ATOM 4240 C C . ASP B 1 109 ? -21.266 -61.062 -38.219 1 83.69 109 ASP B C 1
ATOM 4242 O O . ASP B 1 109 ? -20.781 -61.469 -37.188 1 83.69 109 ASP B O 1
ATOM 4246 N N . TYR B 1 110 ? -20.656 -60.312 -39 1 83.44 110 TYR B N 1
ATOM 4247 C CA . TYR B 1 110 ? -19.297 -59.875 -38.719 1 83.44 110 TYR B CA 1
ATOM 4248 C C . TYR B 1 110 ? -19.281 -58.938 -37.5 1 83.44 110 TYR B C 1
ATOM 4250 O O . TYR B 1 110 ? -18.438 -59.094 -36.594 1 83.44 110 TYR B O 1
ATOM 4258 N N . LEU B 1 111 ? -20.281 -58.062 -37.5 1 81.19 111 LEU B N 1
ATOM 4259 C CA . LEU B 1 111 ? -20.344 -57.094 -36.406 1 81.19 111 LEU B CA 1
ATOM 4260 C C . LEU B 1 111 ? -20.578 -57.781 -35.062 1 81.19 111 LEU B C 1
ATOM 4262 O O . LEU B 1 111 ? -20.031 -57.375 -34.031 1 81.19 111 LEU B O 1
ATOM 4266 N N . ASP B 1 112 ? -21.297 -58.75 -35.125 1 82.94 112 ASP B N 1
ATOM 4267 C CA . ASP B 1 112 ? -21.641 -59.469 -33.906 1 82.94 112 ASP B CA 1
ATOM 4268 C C . ASP B 1 112 ? -20.5 -60.406 -33.469 1 82.94 112 ASP B C 1
ATOM 4270 O O . ASP B 1 112 ? -20.312 -60.656 -32.281 1 82.94 112 ASP B O 1
ATOM 4274 N N . ASN B 1 113 ? -19.719 -60.844 -34.5 1 83.25 113 ASN B N 1
ATOM 4275 C CA . ASN B 1 113 ? -18.797 -61.938 -34.156 1 83.25 113 ASN B CA 1
ATOM 4276 C C . ASN B 1 113 ? -17.344 -61.438 -34.156 1 83.25 113 ASN B C 1
ATOM 4278 O O . ASN B 1 113 ? -16.453 -62.094 -33.625 1 83.25 113 ASN B O 1
ATOM 4282 N N . THR B 1 114 ? -17.078 -60.281 -34.75 1 83.75 114 THR B N 1
ATOM 4283 C CA . THR B 1 114 ? -15.688 -59.875 -34.906 1 83.75 114 THR B CA 1
ATOM 4284 C C . THR B 1 114 ? -15.453 -58.469 -34.375 1 83.75 114 THR B C 1
ATOM 4286 O O . THR B 1 114 ? -14.461 -58.25 -33.656 1 83.75 114 THR B O 1
ATOM 4289 N N . ALA B 1 115 ? -16.516 -57.625 -34.625 1 85.62 115 ALA B N 1
ATOM 4290 C CA . ALA B 1 115 ? -16.359 -56.25 -34.156 1 85.62 115 ALA B CA 1
ATOM 4291 C C . ALA B 1 115 ? -16.469 -56.188 -32.656 1 85.62 115 ALA B C 1
ATOM 4293 O O . ALA B 1 115 ? -17.078 -57.031 -32 1 85.62 115 ALA B O 1
ATOM 4294 N N . GLN B 1 116 ? -15.766 -55.188 -32.125 1 88.38 116 GLN B N 1
ATOM 4295 C CA . GLN B 1 116 ? -15.805 -54.938 -30.688 1 88.38 116 GLN B CA 1
ATOM 4296 C C . GLN B 1 116 ? -16.406 -53.562 -30.375 1 88.38 116 GLN B C 1
ATOM 4298 O O . GLN B 1 116 ? -16.078 -52.594 -31.016 1 88.38 116 GLN B O 1
ATOM 4303 N N . PHE B 1 117 ? -17.391 -53.594 -29.531 1 90.25 117 PHE B N 1
ATOM 4304 C CA . PHE B 1 117 ? -18 -52.344 -29.047 1 90.25 117 PHE B CA 1
ATOM 4305 C C . PHE B 1 117 ? -17.781 -52.188 -27.547 1 90.25 117 PHE B C 1
ATOM 4307 O O . PHE B 1 117 ? -18.062 -53.094 -26.781 1 90.25 117 PHE B O 1
ATOM 4314 N N . ASP B 1 118 ? -17.234 -50.969 -27.266 1 91.31 118 ASP B N 1
ATOM 4315 C CA . ASP B 1 118 ? -16.984 -50.688 -25.859 1 91.31 118 ASP B CA 1
ATOM 4316 C C . ASP B 1 118 ? -17.734 -49.438 -25.406 1 91.31 118 ASP B C 1
ATOM 4318 O O . ASP B 1 118 ? -17.828 -48.469 -26.156 1 91.31 118 ASP B O 1
ATOM 4322 N N . LEU B 1 119 ? -18.344 -49.469 -24.266 1 94.31 119 LEU B N 1
ATOM 4323 C CA . LEU B 1 119 ? -18.922 -48.344 -23.531 1 94.31 119 LEU B CA 1
ATOM 4324 C C . LEU B 1 119 ? -18.438 -48.344 -22.078 1 94.31 119 LEU B C 1
ATOM 4326 O O . LEU B 1 119 ? -18.5 -49.375 -21.406 1 94.31 119 LEU B O 1
ATOM 4330 N N . GLY B 1 120 ? -17.891 -47.156 -21.75 1 95.25 120 GLY B N 1
ATOM 4331 C CA . GLY B 1 120 ? -17.359 -47.125 -20.406 1 95.25 120 GLY B CA 1
ATOM 4332 C C . GLY B 1 120 ? -17.578 -45.781 -19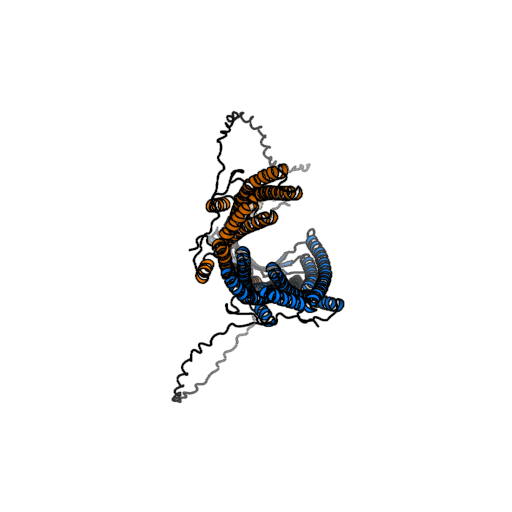.719 1 95.25 120 GLY B C 1
ATOM 4333 O O . GLY B 1 120 ? -17.875 -44.781 -20.375 1 95.25 120 GLY B O 1
ATOM 4334 N N . VAL B 1 121 ? -17.562 -45.812 -18.391 1 96.75 121 VAL B N 1
ATOM 4335 C CA . VAL B 1 121 ? -17.641 -44.594 -17.547 1 96.75 121 VAL B CA 1
ATOM 4336 C C . VAL B 1 121 ? -16.453 -44.562 -16.594 1 96.75 121 VAL B C 1
ATOM 4338 O O . VAL B 1 121 ? -16.141 -45.562 -15.922 1 96.75 121 VAL B O 1
ATOM 4341 N N . GLY B 1 122 ? -15.711 -43.469 -16.688 1 96.12 122 GLY B N 1
ATOM 4342 C CA . GLY B 1 122 ? -14.609 -43.219 -15.766 1 96.12 122 GLY B CA 1
ATOM 4343 C C . GLY B 1 122 ? -14.906 -42.125 -14.75 1 96.12 122 GLY B C 1
ATOM 4344 O O . GLY B 1 122 ? -15.656 -41.188 -15.039 1 96.12 122 GLY B O 1
ATOM 4345 N N . TYR B 1 123 ? -14.273 -42.281 -13.562 1 96.38 123 TYR B N 1
ATOM 4346 C CA . TYR B 1 123 ? -14.469 -41.312 -12.5 1 96.38 123 TYR B CA 1
ATOM 4347 C C . TYR B 1 123 ? -13.195 -41.125 -11.688 1 96.38 123 TYR B C 1
ATOM 4349 O O . TYR B 1 123 ? -12.5 -42.094 -11.383 1 96.38 123 TYR B O 1
ATOM 4357 N N . LEU B 1 124 ? -12.938 -39.812 -11.438 1 96.56 124 LEU B N 1
ATOM 4358 C CA . LEU B 1 124 ? -11.797 -39.469 -10.594 1 96.56 124 LEU B CA 1
ATOM 4359 C C . LEU B 1 124 ? -12.219 -39.344 -9.133 1 96.56 124 LEU B C 1
ATOM 4361 O O . LEU B 1 124 ? -13.062 -38.5 -8.805 1 96.56 124 LEU B O 1
ATOM 4365 N N . PHE B 1 125 ? -11.68 -40.188 -8.281 1 96.38 125 PHE B N 1
ATOM 4366 C CA . PHE B 1 125 ? -11.945 -40.125 -6.852 1 96.38 125 PHE B CA 1
ATOM 4367 C C . PHE B 1 125 ? -10.898 -39.25 -6.148 1 96.38 125 PHE B C 1
ATOM 4369 O O . PHE B 1 125 ? -9.742 -39.656 -6.027 1 96.38 125 PHE B O 1
ATOM 4376 N N . GLU B 1 126 ? -11.336 -38.125 -5.664 1 96 126 GLU B N 1
ATOM 4377 C CA . GLU B 1 126 ? -10.445 -37.25 -4.918 1 96 126 GLU B CA 1
ATOM 4378 C C . GLU B 1 126 ? -10.188 -37.781 -3.514 1 96 126 GLU B C 1
ATOM 4380 O O . GLU B 1 126 ? -11.117 -38.219 -2.822 1 96 126 GLU B O 1
ATOM 4385 N N . ARG B 1 127 ? -8.961 -37.719 -3.16 1 95.19 127 ARG B N 1
ATOM 4386 C CA . ARG B 1 127 ? -8.586 -38.219 -1.835 1 95.19 127 ARG B CA 1
ATOM 4387 C C . ARG B 1 127 ? -8.086 -37.062 -0.958 1 95.19 127 ARG B C 1
ATOM 4389 O O . ARG B 1 127 ? -7.867 -35.969 -1.445 1 95.19 127 ARG B O 1
ATOM 4396 N N . GLY B 1 128 ? -8 -37.312 0.375 1 96.31 128 GLY B N 1
ATOM 4397 C CA . GLY B 1 128 ? -7.438 -36.344 1.31 1 96.31 128 GLY B CA 1
ATOM 4398 C C . GLY B 1 128 ? -8.406 -35.25 1.694 1 96.31 128 GLY B C 1
ATOM 4399 O O . GLY B 1 128 ? -7.996 -34.156 2.127 1 96.31 128 GLY B O 1
ATOM 4400 N N . LYS B 1 129 ? -9.688 -35.406 1.432 1 97.69 129 LYS B N 1
ATOM 4401 C CA . LYS B 1 129 ? -10.711 -34.406 1.732 1 97.69 129 LYS B CA 1
ATOM 4402 C C . LYS B 1 129 ? -10.445 -33.094 0.972 1 97.69 129 LYS B C 1
ATOM 4404 O O . LYS B 1 129 ? -10.617 -32 1.518 1 97.69 129 LYS B O 1
ATOM 4409 N N . LYS B 1 130 ? -9.969 -33.156 -0.254 1 97.62 130 LYS B N 1
ATOM 4410 C CA . LYS B 1 130 ? -9.594 -32.031 -1.079 1 97.62 130 LYS B CA 1
ATOM 4411 C C . LYS B 1 130 ? -10.758 -31.047 -1.25 1 97.62 130 LYS B C 1
ATOM 4413 O O . LYS B 1 130 ? -10.586 -29.844 -1.135 1 97.62 130 LYS B O 1
ATOM 4418 N N . ARG B 1 131 ? -11.922 -31.609 -1.526 1 97.69 131 ARG B N 1
ATOM 4419 C CA . ARG B 1 131 ? -13.086 -30.75 -1.727 1 97.69 131 ARG B CA 1
ATOM 4420 C C . ARG B 1 131 ? -13.383 -29.922 -0.48 1 97.69 131 ARG B C 1
ATOM 4422 O O . ARG B 1 131 ? -13.633 -28.719 -0.572 1 97.69 131 ARG B O 1
ATOM 4429 N N . GLN B 1 132 ? -13.32 -30.609 0.668 1 98.25 132 GLN B N 1
ATOM 4430 C CA . GLN B 1 132 ? -13.586 -29.906 1.924 1 98.25 132 GLN B CA 1
ATOM 4431 C C . GLN B 1 132 ? -12.555 -28.828 2.182 1 98.25 132 GLN B C 1
ATOM 4433 O O . GLN B 1 132 ? -12.906 -27.703 2.58 1 98.25 132 GLN B O 1
ATOM 4438 N N . HIS B 1 133 ? -11.281 -29.125 1.954 1 98.56 133 HIS B N 1
ATOM 4439 C CA . HIS B 1 133 ? -10.219 -28.156 2.172 1 98.56 133 HIS B CA 1
ATOM 4440 C C . HIS B 1 133 ? -10.289 -27.016 1.148 1 98.56 133 HIS B C 1
ATOM 4442 O O . HIS B 1 133 ? -10.023 -25.859 1.478 1 98.56 133 HIS B O 1
ATOM 4448 N N . ARG B 1 134 ? -10.625 -27.344 -0.099 1 98.31 134 ARG B N 1
ATOM 4449 C CA . ARG B 1 134 ? -10.805 -26.328 -1.135 1 98.31 134 ARG B CA 1
ATOM 4450 C C . ARG B 1 134 ? -11.914 -25.359 -0.768 1 98.31 134 ARG B C 1
ATOM 4452 O O . ARG B 1 134 ? -11.75 -24.141 -0.883 1 98.31 134 ARG B O 1
ATOM 4459 N N . LEU B 1 135 ? -13.023 -25.906 -0.341 1 98.62 135 LEU B N 1
ATOM 4460 C CA . LEU B 1 135 ? -14.156 -25.078 0.052 1 98.62 135 LEU B CA 1
ATOM 4461 C C . LEU B 1 135 ? -13.805 -24.203 1.257 1 98.62 135 LEU B C 1
ATOM 4463 O O . LEU B 1 135 ? -14.125 -23.016 1.285 1 98.62 135 LEU B O 1
ATOM 4467 N N . GLN B 1 136 ? -13.164 -24.812 2.229 1 98.75 136 GLN B N 1
ATOM 4468 C CA . GLN B 1 136 ? -12.797 -24.062 3.42 1 98.75 136 GLN B CA 1
ATOM 4469 C C . GLN B 1 136 ? -11.852 -22.906 3.076 1 98.75 136 GLN B C 1
ATOM 4471 O O . GLN B 1 136 ? -12 -21.797 3.588 1 98.75 136 GLN B O 1
ATOM 4476 N N . ALA B 1 137 ? -10.82 -23.141 2.219 1 98.69 137 ALA B N 1
ATOM 4477 C CA . ALA B 1 137 ? -9.898 -22.094 1.78 1 98.69 137 ALA B CA 1
ATOM 4478 C C . ALA B 1 137 ? -10.648 -20.953 1.08 1 98.69 137 ALA B C 1
ATOM 4480 O O . ALA B 1 137 ? -10.367 -19.781 1.312 1 98.69 137 ALA B O 1
ATOM 4481 N N . ALA B 1 138 ? -11.578 -21.344 0.275 1 98.75 138 ALA B N 1
ATOM 4482 C CA . ALA B 1 138 ? -12.367 -20.344 -0.434 1 98.75 138 ALA B CA 1
ATOM 4483 C C . ALA B 1 138 ? -13.211 -19.531 0.537 1 98.75 138 ALA B C 1
ATOM 4485 O O . ALA B 1 138 ? -13.297 -18.297 0.417 1 98.75 138 ALA B O 1
ATOM 4486 N N . LYS B 1 139 ? -13.859 -20.203 1.479 1 98.88 139 LYS B N 1
ATOM 4487 C CA . LYS B 1 139 ? -14.68 -19.531 2.473 1 98.88 139 LYS B CA 1
ATOM 4488 C C . LYS B 1 139 ? -13.852 -18.562 3.305 1 98.88 139 LYS B C 1
ATOM 4490 O O . LYS B 1 139 ? -14.281 -17.438 3.586 1 98.88 139 LYS B O 1
ATOM 4495 N N . ASP B 1 140 ? -12.672 -19.031 3.713 1 98.81 140 ASP B N 1
ATOM 4496 C CA . ASP B 1 140 ? -11.805 -18.172 4.516 1 98.81 140 ASP B CA 1
ATOM 4497 C C . ASP B 1 140 ? -11.359 -16.938 3.725 1 98.81 140 ASP B C 1
ATOM 4499 O O . ASP B 1 140 ? -11.266 -15.844 4.277 1 98.81 140 ASP B O 1
ATOM 4503 N N . LEU B 1 141 ? -11.117 -17.094 2.451 1 98.5 141 LEU B N 1
ATOM 4504 C CA . LEU B 1 141 ? -10.773 -15.961 1.603 1 98.5 141 LEU B CA 1
ATOM 4505 C C . LEU B 1 141 ? -11.945 -14.992 1.491 1 98.5 141 LEU B C 1
ATOM 4507 O O . LEU B 1 141 ? -11.75 -13.773 1.497 1 98.5 141 LEU B O 1
ATOM 4511 N N . THR B 1 142 ? -13.156 -15.531 1.393 1 98.75 142 THR B N 1
ATOM 4512 C CA . THR B 1 142 ? -14.352 -14.695 1.354 1 98.75 142 THR B CA 1
ATOM 4513 C C . THR B 1 142 ? -14.477 -13.875 2.633 1 98.75 142 THR B C 1
ATOM 4515 O O . THR B 1 142 ? -14.828 -12.695 2.586 1 98.75 142 THR B O 1
ATOM 4518 N N . THR B 1 143 ? -14.164 -14.508 3.75 1 98.75 143 THR B N 1
ATOM 4519 C CA . THR B 1 143 ? -14.234 -13.828 5.039 1 98.75 143 THR B CA 1
ATOM 4520 C C . THR B 1 143 ? -13.242 -12.672 5.094 1 98.75 143 THR B C 1
ATOM 4522 O O . THR B 1 143 ? -13.57 -11.586 5.586 1 98.75 143 THR B O 1
ATOM 4525 N N . VAL B 1 144 ? -12 -12.836 4.605 1 98.69 144 VAL B N 1
ATOM 4526 C CA . VAL B 1 144 ? -11.008 -11.773 4.523 1 98.69 144 VAL B CA 1
ATOM 4527 C C . VAL B 1 144 ? -11.555 -10.617 3.682 1 98.69 144 VAL B C 1
ATOM 4529 O O . VAL B 1 144 ? -11.477 -9.453 4.086 1 98.69 144 VAL B O 1
ATOM 4532 N N . THR B 1 145 ? -12.148 -10.953 2.564 1 98.75 145 THR B N 1
ATOM 4533 C CA . THR B 1 145 ? -12.648 -9.953 1.632 1 98.75 145 THR B CA 1
ATOM 4534 C C . THR B 1 145 ? -13.789 -9.148 2.26 1 98.75 145 THR B C 1
ATOM 4536 O O . THR B 1 145 ? -13.898 -7.941 2.047 1 98.75 145 THR B O 1
ATOM 4539 N N . ARG B 1 146 ? -14.617 -9.82 3.01 1 98.75 146 ARG B N 1
ATOM 4540 C CA . ARG B 1 146 ? -15.695 -9.117 3.705 1 98.75 146 ARG B CA 1
ATOM 4541 C C . ARG B 1 146 ? -15.133 -8.047 4.637 1 98.75 146 ARG B C 1
ATOM 4543 O O . ARG B 1 146 ? -15.641 -6.926 4.676 1 98.75 146 ARG B O 1
ATOM 4550 N N . SER B 1 147 ? -14.086 -8.375 5.363 1 98.56 147 SER B N 1
ATOM 4551 C CA . SER B 1 147 ? -13.453 -7.406 6.258 1 98.56 147 SER B CA 1
ATOM 4552 C C . SER B 1 147 ? -12.75 -6.301 5.477 1 98.56 147 SER B C 1
ATOM 4554 O O . SER B 1 147 ? -12.719 -5.148 5.914 1 98.56 147 SER B O 1
ATOM 4556 N N . GLN B 1 148 ? -12.195 -6.617 4.336 1 98.44 148 GLN B N 1
ATOM 4557 C CA . GLN B 1 148 ? -11.578 -5.605 3.486 1 98.44 148 GLN B CA 1
ATOM 4558 C C . GLN B 1 148 ? -12.609 -4.613 2.967 1 98.44 148 GLN B C 1
ATOM 4560 O O . GLN B 1 148 ? -12.344 -3.41 2.904 1 98.44 148 GLN B O 1
ATOM 4565 N N . VAL B 1 149 ? -13.789 -5.129 2.615 1 98.44 149 VAL B N 1
ATOM 4566 C CA . VAL B 1 149 ? -14.867 -4.258 2.158 1 98.44 149 VAL B CA 1
ATOM 4567 C C . VAL B 1 149 ? -15.359 -3.396 3.316 1 98.44 149 VAL B C 1
ATOM 4569 O O . VAL B 1 149 ? -15.664 -2.215 3.135 1 98.44 149 VAL B O 1
ATOM 4572 N N . ALA B 1 150 ? -15.43 -3.986 4.488 1 98.06 150 ALA B N 1
ATOM 4573 C CA . ALA B 1 150 ? -15.789 -3.215 5.676 1 98.06 150 ALA B CA 1
ATOM 4574 C C . ALA B 1 150 ? -14.789 -2.086 5.914 1 98.06 150 ALA B C 1
ATOM 4576 O O . ALA B 1 150 ? -15.164 -1 6.363 1 98.06 150 ALA B O 1
ATOM 4577 N N . ASP B 1 151 ? -13.531 -2.299 5.648 1 98.06 151 ASP B N 1
ATOM 4578 C CA . ASP B 1 151 ? -12.508 -1.267 5.789 1 98.06 151 ASP B CA 1
ATOM 4579 C C . ASP B 1 151 ? -12.703 -0.157 4.762 1 98.06 151 ASP B C 1
ATOM 4581 O O . ASP B 1 151 ? -12.445 1.015 5.047 1 98.06 151 ASP B O 1
ATOM 4585 N N . ASN B 1 152 ? -13.148 -0.535 3.594 1 97.88 152 ASN B N 1
ATOM 4586 C CA . ASN B 1 152 ? -13.516 0.469 2.6 1 97.88 152 ASN B CA 1
ATOM 4587 C C . ASN B 1 152 ? -14.641 1.367 3.096 1 97.88 152 ASN B C 1
ATOM 4589 O O . ASN B 1 152 ? -14.625 2.578 2.869 1 97.88 152 ASN B O 1
ATOM 4593 N N . GLU B 1 153 ? -15.547 0.754 3.713 1 97.88 153 GLU B N 1
ATOM 4594 C CA . GLU B 1 153 ? -16.656 1.511 4.273 1 97.88 153 GLU B CA 1
ATOM 4595 C C . GLU B 1 153 ? -16.188 2.496 5.336 1 97.88 153 GLU B C 1
ATOM 4597 O O . GLU B 1 153 ? -16.625 3.648 5.367 1 97.88 153 GLU B O 1
ATOM 4602 N N . ARG B 1 154 ? -15.297 2.018 6.172 1 96.44 154 ARG B N 1
ATOM 4603 C CA . ARG B 1 154 ? -14.703 2.879 7.191 1 96.44 154 ARG B CA 1
ATOM 4604 C C . ARG B 1 154 ? -13.984 4.066 6.555 1 96.44 154 ARG B C 1
ATOM 4606 O O . ARG B 1 154 ? -14.172 5.211 6.977 1 96.44 154 ARG B O 1
ATOM 4613 N N . SER B 1 155 ? -13.211 3.834 5.539 1 97.12 155 SER B N 1
ATOM 4614 C CA . SER B 1 155 ? -12.461 4.875 4.848 1 97.12 155 SER B CA 1
ATOM 4615 C C . SER B 1 155 ? -13.391 5.871 4.164 1 97.12 155 SER B C 1
ATOM 4617 O O . SER B 1 155 ? -13.148 7.078 4.188 1 97.12 155 SER B O 1
ATOM 4619 N N . LEU B 1 156 ? -14.445 5.344 3.615 1 97.75 156 LEU B N 1
ATOM 4620 C CA . LEU B 1 156 ? -15.422 6.207 2.961 1 97.75 156 LEU B CA 1
ATOM 4621 C C . LEU B 1 156 ? -16.125 7.105 3.979 1 97.75 156 LEU B C 1
ATOM 4623 O O . LEU B 1 156 ? -16.328 8.297 3.73 1 97.75 156 LEU B O 1
ATOM 4627 N N . GLY B 1 157 ? -16.484 6.496 5.086 1 97.56 157 GLY B N 1
ATOM 4628 C CA . GLY B 1 157 ? -17.094 7.297 6.137 1 97.56 157 GLY B CA 1
ATOM 4629 C C . GLY B 1 157 ? -16.234 8.477 6.559 1 97.56 157 GLY B C 1
ATOM 4630 O O . GLY B 1 157 ? -16.734 9.594 6.711 1 97.56 157 GLY B O 1
ATOM 4631 N N . PHE B 1 158 ? -14.945 8.25 6.707 1 97.12 158 PHE B N 1
ATOM 4632 C CA . PHE B 1 158 ? -14.023 9.32 7.078 1 97.12 158 PHE B CA 1
ATOM 4633 C C . PHE B 1 158 ? -13.93 10.367 5.969 1 97.12 158 PHE B C 1
ATOM 4635 O O . PHE B 1 158 ? -13.922 11.57 6.238 1 97.12 158 PHE B O 1
ATOM 4642 N N . SER B 1 159 ? -13.875 9.898 4.73 1 98.25 159 SER B N 1
ATOM 4643 C CA . SER B 1 159 ? -13.766 10.82 3.602 1 98.25 159 SER B CA 1
ATOM 4644 C C . SER B 1 159 ? -14.992 11.734 3.518 1 98.25 159 SER B C 1
ATOM 4646 O O . SER B 1 159 ? -14.859 12.938 3.291 1 98.25 159 SER B O 1
ATOM 4648 N N . VAL B 1 160 ? -16.109 11.141 3.725 1 98.31 160 VAL B N 1
ATOM 4649 C CA . VAL B 1 160 ? -17.344 11.906 3.689 1 98.31 160 VAL B CA 1
ATOM 4650 C C . VAL B 1 160 ? -17.375 12.914 4.836 1 98.31 160 VAL B C 1
ATOM 4652 O O . VAL B 1 160 ? -17.672 14.094 4.633 1 98.31 160 VAL B O 1
ATOM 4655 N N . ALA B 1 161 ? -17.047 12.461 6.027 1 97.5 161 ALA B N 1
ATOM 4656 C CA . ALA B 1 161 ? -17.047 13.336 7.191 1 97.5 161 ALA B CA 1
ATOM 4657 C C . ALA B 1 161 ? -16.062 14.5 7.012 1 97.5 161 ALA B C 1
ATOM 4659 O O . ALA B 1 161 ? -16.391 15.648 7.32 1 97.5 161 ALA B O 1
ATOM 4660 N N . SER B 1 162 ? -14.875 14.203 6.531 1 97.88 162 SER B N 1
ATOM 4661 C CA . SER B 1 162 ? -13.859 15.227 6.297 1 97.88 162 SER B CA 1
ATOM 4662 C C . SER B 1 162 ? -14.344 16.266 5.285 1 97.88 162 SER B C 1
ATOM 4664 O O . SER B 1 162 ? -14.227 17.469 5.516 1 97.88 162 SER B O 1
ATOM 4666 N N . GLN B 1 163 ? -14.922 15.742 4.219 1 98 163 GLN B N 1
ATOM 4667 C CA . GLN B 1 163 ? -15.422 16.656 3.193 1 98 163 GLN B CA 1
ATOM 4668 C C . GLN B 1 163 ? -16.609 17.453 3.705 1 98 163 GLN B C 1
ATOM 4670 O O . GLN B 1 163 ? -16.781 18.641 3.359 1 98 163 GLN B O 1
ATOM 4675 N N . PHE B 1 164 ? -17.453 16.875 4.488 1 98 164 PHE B N 1
ATOM 4676 C CA . PHE B 1 164 ? -18.578 17.562 5.098 1 98 164 PHE B CA 1
ATOM 4677 C C . PHE B 1 164 ? -18.109 18.719 5.969 1 98 164 PHE B C 1
ATOM 4679 O O . PHE B 1 164 ? -18.641 19.828 5.863 1 98 164 PHE B O 1
ATOM 4686 N N . ILE B 1 165 ? -17.125 18.469 6.773 1 97.69 165 ILE B N 1
ATOM 4687 C CA . ILE B 1 165 ? -16.562 19.5 7.648 1 97.69 165 ILE B CA 1
ATOM 4688 C C . ILE B 1 165 ? -15.945 20.609 6.805 1 97.69 165 ILE B C 1
ATOM 4690 O O . ILE B 1 165 ? -16.047 21.797 7.148 1 97.69 165 ILE B O 1
ATOM 4694 N N . ASN B 1 166 ? -15.32 20.266 5.703 1 97.62 166 ASN B N 1
ATOM 4695 C CA . ASN B 1 166 ? -14.758 21.266 4.801 1 97.62 166 ASN B CA 1
ATOM 4696 C C . ASN B 1 166 ? -15.844 22.172 4.223 1 97.62 166 ASN B C 1
ATOM 4698 O O . ASN B 1 166 ? -15.641 23.375 4.059 1 97.62 166 ASN B O 1
ATOM 4702 N N . VAL B 1 167 ? -16.969 21.594 3.949 1 97.69 167 VAL B N 1
ATOM 4703 C CA . VAL B 1 167 ? -18.094 22.375 3.438 1 97.69 167 VAL B CA 1
ATOM 4704 C C . VAL B 1 167 ? -18.609 23.312 4.531 1 97.69 167 VAL B C 1
ATOM 4706 O O . VAL B 1 167 ? -18.922 24.469 4.273 1 97.69 167 VAL B O 1
ATOM 4709 N N . GLU B 1 168 ? -18.688 22.766 5.746 1 97.19 168 GLU B N 1
ATOM 4710 C CA . GLU B 1 168 ? -19.125 23.609 6.863 1 97.19 168 GLU B CA 1
ATOM 4711 C C . GLU B 1 168 ? -18.172 24.781 7.078 1 97.19 168 GLU B C 1
ATOM 4713 O O . GLU B 1 168 ? -18.609 25.906 7.34 1 97.19 168 GLU B O 1
ATOM 4718 N N . LEU B 1 169 ? -16.875 24.5 6.996 1 97.56 169 LEU B N 1
ATOM 4719 C CA . LEU B 1 169 ? -15.883 25.562 7.105 1 97.56 169 LEU B CA 1
ATOM 4720 C C . LEU B 1 169 ? -16.062 26.594 6.004 1 97.56 169 LEU B C 1
ATOM 4722 O O . LEU B 1 169 ? -16.047 27.797 6.27 1 97.56 169 LEU B O 1
ATOM 4726 N N . ALA B 1 170 ? -16.297 26.125 4.793 1 97.38 170 ALA B N 1
ATOM 4727 C CA . ALA B 1 170 ? -16.484 27.031 3.662 1 97.38 170 ALA B CA 1
ATOM 4728 C C . ALA B 1 170 ? -17.734 27.891 3.85 1 97.38 170 ALA B C 1
ATOM 4730 O O . ALA B 1 170 ? -17.719 29.094 3.564 1 97.38 170 ALA B O 1
ATOM 4731 N N . GLU B 1 171 ? -18.766 27.312 4.336 1 96.38 171 GLU B N 1
ATOM 4732 C CA . GLU B 1 171 ? -20.016 28.031 4.594 1 96.38 171 GLU B CA 1
ATOM 4733 C C . GLU B 1 171 ? -19.812 29.078 5.68 1 96.38 171 GLU B C 1
ATOM 4735 O O . GLU B 1 171 ? -20.266 30.219 5.527 1 96.38 171 GLU B O 1
ATOM 4740 N N . SER B 1 172 ? -19.203 28.656 6.723 1 96.69 172 SER B N 1
ATOM 4741 C CA . SER B 1 172 ? -18.938 29.594 7.816 1 96.69 172 SER B CA 1
ATOM 4742 C C . SER B 1 172 ? -18.047 30.75 7.359 1 96.69 172 SER B C 1
ATOM 4744 O O . SER B 1 172 ? -18.266 31.906 7.738 1 96.69 172 SER B O 1
ATOM 4746 N N . THR B 1 173 ? -17.062 30.453 6.543 1 97.31 173 THR B N 1
ATOM 4747 C CA . THR B 1 173 ? -16.156 31.469 6.008 1 97.31 173 THR B CA 1
ATOM 4748 C C . THR B 1 173 ? -16.906 32.438 5.09 1 97.31 173 THR B C 1
ATOM 4750 O O . THR B 1 173 ? -16.672 33.625 5.117 1 97.31 173 THR B O 1
ATOM 4753 N N . LEU B 1 174 ? -17.812 31.906 4.32 1 97.12 174 LEU B N 1
ATOM 4754 C CA . LEU B 1 174 ? -18.625 32.719 3.441 1 97.12 174 LEU B CA 1
ATOM 4755 C C . LEU B 1 174 ? -19.516 33.656 4.25 1 97.12 174 LEU B C 1
ATOM 4757 O O . LEU B 1 174 ? -19.641 34.844 3.932 1 97.12 174 LEU B O 1
ATOM 4761 N N . GLU B 1 175 ? -20.109 33.156 5.262 1 96.38 175 GLU B N 1
ATOM 4762 C CA . GLU B 1 175 ? -20.938 33.969 6.133 1 96.38 175 GLU B CA 1
ATOM 4763 C C . GLU B 1 175 ? -20.141 35.125 6.734 1 96.38 175 GLU B C 1
ATOM 4765 O O . GLU B 1 175 ? -20.609 36.281 6.75 1 96.38 175 GLU B O 1
ATOM 4770 N N . LEU B 1 176 ? -18.969 34.781 7.188 1 96 176 LEU B N 1
ATOM 4771 C CA . LEU B 1 176 ? -18.109 35.812 7.754 1 96 176 LEU B CA 1
ATOM 4772 C C . LEU B 1 176 ? -17.734 36.844 6.699 1 96 176 LEU B C 1
ATOM 4774 O O . LEU B 1 176 ? -17.797 38.062 6.957 1 96 176 LEU B O 1
ATOM 4778 N N . ALA B 1 177 ? -17.359 36.375 5.543 1 96.62 177 ALA B N 1
ATOM 4779 C CA . ALA B 1 177 ? -16.953 37.281 4.465 1 96.62 177 ALA B CA 1
ATOM 4780 C C . ALA B 1 177 ? -18.094 38.188 4.07 1 96.62 177 ALA B C 1
ATOM 4782 O O . ALA B 1 177 ? -17.891 39.406 3.846 1 96.62 177 ALA B O 1
ATOM 4783 N N . MET B 1 178 ? -19.297 37.719 4.035 1 96.75 178 MET B N 1
ATOM 4784 C CA . MET B 1 178 ? -20.469 38.531 3.691 1 96.75 178 MET B CA 1
ATOM 4785 C C . MET B 1 178 ? -20.766 39.562 4.777 1 96.75 178 MET B C 1
ATOM 4787 O O . MET B 1 178 ? -21.109 40.688 4.473 1 96.75 178 MET B O 1
ATOM 4791 N N . GLN B 1 179 ? -20.578 39.156 5.973 1 94.62 179 GLN B N 1
ATOM 4792 C CA . GLN B 1 179 ? -20.766 40.062 7.086 1 94.62 179 GLN B CA 1
ATOM 4793 C C . GLN B 1 179 ? -19.734 41.188 7.059 1 94.62 179 GLN B C 1
ATOM 4795 O O . GLN B 1 179 ? -20.062 42.344 7.285 1 94.62 179 GLN B O 1
ATOM 4800 N N . ASP B 1 180 ? -18.516 40.781 6.781 1 93.06 180 ASP B N 1
ATOM 4801 C CA . ASP B 1 180 ? -17.453 41.781 6.688 1 93.06 180 ASP B CA 1
ATOM 4802 C C . ASP B 1 180 ? -17.719 42.781 5.566 1 93.06 180 ASP B C 1
ATOM 4804 O O . ASP B 1 180 ? -17.562 44 5.754 1 93.06 180 ASP B O 1
ATOM 4808 N N . LEU B 1 181 ? -18.141 42.281 4.477 1 94.56 181 LEU B N 1
ATOM 4809 C CA . LEU B 1 181 ? -18.422 43.125 3.332 1 94.56 181 LEU B CA 1
ATOM 4810 C C . LEU B 1 181 ? -19.562 44.094 3.648 1 94.56 181 LEU B C 1
ATOM 4812 O O . LEU B 1 181 ? -19.453 45.281 3.391 1 94.56 181 LEU B O 1
ATOM 4816 N N . LYS B 1 182 ? -20.562 43.656 4.23 1 94.19 182 LYS B N 1
ATOM 4817 C CA . LYS B 1 182 ? -21.734 44.469 4.574 1 94.19 182 LYS B CA 1
ATOM 4818 C C . LYS B 1 182 ? -21.359 45.531 5.598 1 94.19 182 LYS B C 1
ATOM 4820 O O . LYS B 1 182 ? -21.75 46.688 5.457 1 94.19 182 LYS B O 1
ATOM 4825 N N . SER B 1 183 ? -20.594 45.094 6.594 1 89.44 183 SER B N 1
ATOM 4826 C CA . SER B 1 183 ? -20.203 46 7.648 1 89.44 183 SER B CA 1
ATOM 4827 C C . SER B 1 183 ? -19.281 47.094 7.117 1 89.44 183 SER B C 1
ATOM 4829 O O . SER B 1 183 ? -19.375 48.25 7.531 1 89.44 183 SER B O 1
ATOM 4831 N N . PHE B 1 184 ? -18.422 46.75 6.137 1 92.25 184 PHE B N 1
ATOM 4832 C CA . PHE B 1 184 ? -17.422 47.688 5.652 1 92.25 184 PHE B CA 1
ATOM 4833 C C . PHE B 1 184 ? -18.031 48.688 4.652 1 92.25 184 PHE B C 1
ATOM 4835 O O . PHE B 1 184 ? -17.453 49.75 4.391 1 92.25 184 PHE B O 1
ATOM 4842 N N . GLN B 1 185 ? -19.188 48.375 4.07 1 91.94 185 GLN B N 1
ATOM 4843 C CA . GLN B 1 185 ? -19.891 49.281 3.156 1 91.94 185 GLN B CA 1
ATOM 4844 C C . GLN B 1 185 ? -20.25 50.594 3.84 1 91.94 185 GLN B C 1
ATOM 4846 O O . GLN B 1 185 ? -20.156 51.656 3.229 1 91.94 185 GLN B O 1
ATOM 4851 N N . ASN B 1 186 ? -20.578 50.469 5.051 1 88.5 186 ASN B N 1
ATOM 4852 C CA . ASN B 1 186 ? -20.859 51.688 5.82 1 88.5 186 ASN B CA 1
ATOM 4853 C C . ASN B 1 186 ? -19.625 52.562 5.953 1 88.5 186 ASN B C 1
ATOM 4855 O O . ASN B 1 186 ? -19.719 53.781 5.898 1 88.5 186 ASN B O 1
ATOM 4859 N N . THR B 1 187 ? -18.578 51.906 6.141 1 88.5 187 THR B N 1
ATOM 4860 C CA . THR B 1 187 ? -17.312 52.656 6.246 1 88.5 187 THR B CA 1
ATOM 4861 C C . THR B 1 187 ? -16.984 53.344 4.93 1 88.5 187 THR B C 1
ATOM 4863 O O . THR B 1 187 ? -16.484 54.469 4.93 1 88.5 187 THR B O 1
ATOM 4866 N N . VAL B 1 188 ? -17.203 52.719 3.854 1 92.06 188 VAL B N 1
ATOM 4867 C CA . VAL B 1 188 ? -16.969 53.312 2.547 1 92.06 188 VAL B CA 1
ATOM 4868 C C . VAL B 1 188 ? -17.875 54.531 2.359 1 92.06 188 VAL B C 1
ATOM 4870 O O . VAL B 1 188 ? -17.422 55.594 1.924 1 92.06 188 VAL B O 1
ATOM 4873 N N . ASP B 1 189 ? -19.125 54.469 2.752 1 92.25 189 ASP B N 1
ATOM 4874 C CA . ASP B 1 189 ? -20.078 55.562 2.615 1 92.25 189 ASP B CA 1
ATOM 4875 C C . ASP B 1 189 ? -19.656 56.781 3.443 1 92.25 189 ASP B C 1
ATOM 4877 O O . ASP B 1 189 ? -19.672 57.906 2.953 1 92.25 189 ASP B O 1
ATOM 4881 N N . ILE B 1 190 ? -19.281 56.406 4.586 1 88.5 190 ILE B N 1
ATOM 4882 C CA . ILE B 1 190 ? -18.812 57.469 5.469 1 88.5 190 ILE B CA 1
ATOM 4883 C C . ILE B 1 190 ? -17.531 58.094 4.918 1 88.5 190 ILE B C 1
ATOM 4885 O O . ILE B 1 190 ? -17.359 59.312 4.93 1 88.5 190 ILE B O 1
ATOM 4889 N N . GLY B 1 191 ? -16.594 57.25 4.414 1 88.81 191 GLY B N 1
ATOM 4890 C CA . GLY B 1 191 ? -15.359 57.75 3.82 1 88.81 191 GLY B CA 1
ATOM 4891 C C . GLY B 1 191 ? -15.578 58.625 2.615 1 88.81 191 GLY B C 1
ATOM 4892 O O . GLY B 1 191 ? -14.914 59.656 2.461 1 88.81 191 GLY B O 1
ATOM 4893 N N . GLU B 1 192 ? -16.547 58.344 1.873 1 92.56 192 GLU B N 1
ATOM 4894 C CA . GLU B 1 192 ? -16.875 59.156 0.706 1 92.56 192 GLU B CA 1
ATOM 4895 C C . GLU B 1 192 ? -17.438 60.5 1.118 1 92.56 192 GLU B C 1
ATOM 4897 O O . GLU B 1 192 ? -17.094 61.531 0.536 1 92.56 192 GLU B O 1
ATOM 4902 N N . ALA B 1 193 ? -18.281 60.469 2.121 1 91.88 193 ALA B N 1
ATOM 4903 C CA . ALA B 1 193 ? -18.875 61.719 2.631 1 91.88 193 ALA B CA 1
ATOM 4904 C C . ALA B 1 193 ? -17.797 62.594 3.236 1 91.88 193 ALA B C 1
ATOM 4906 O O . ALA B 1 193 ? -17.812 63.812 3.021 1 91.88 193 ALA B O 1
ATOM 4907 N N . ARG B 1 194 ? -16.938 62.062 3.914 1 91 194 ARG B N 1
ATOM 4908 C CA . ARG B 1 194 ? -15.867 62.812 4.566 1 91 194 ARG B CA 1
ATOM 4909 C C . ARG B 1 194 ? -14.875 63.375 3.543 1 91 194 ARG B C 1
ATOM 4911 O O . ARG B 1 194 ? -14.328 64.438 3.719 1 91 194 ARG B O 1
ATOM 4918 N N . TYR B 1 195 ? -14.648 62.656 2.49 1 92.38 195 TYR B N 1
ATOM 4919 C CA . TYR B 1 195 ? -13.781 63.125 1.413 1 92.38 195 TYR B CA 1
ATOM 4920 C C . TYR B 1 195 ? -14.391 64.312 0.717 1 92.38 195 TYR B C 1
ATOM 4922 O O . TYR B 1 195 ? -13.703 65.312 0.456 1 92.38 195 TYR B O 1
ATOM 4930 N N . LYS B 1 196 ? -15.641 64.25 0.493 1 93.56 196 LYS B N 1
ATOM 4931 C CA . LYS B 1 196 ? -16.359 65.312 -0.141 1 93.56 196 LYS B CA 1
ATOM 4932 C C . LYS B 1 196 ? -16.344 66.562 0.747 1 93.56 196 LYS B C 1
ATOM 4934 O O . LYS B 1 196 ? -16.281 67.688 0.249 1 93.56 196 LYS B O 1
ATOM 4939 N N . ALA B 1 197 ? -16.328 66.312 2.055 1 92.25 197 ALA B N 1
ATOM 4940 C CA . ALA B 1 197 ? -16.312 67.375 3.021 1 92.25 197 ALA B CA 1
ATOM 4941 C C . ALA B 1 197 ? -14.898 67.875 3.252 1 92.25 197 ALA B C 1
ATOM 4943 O O . ALA B 1 197 ? -14.695 68.938 3.916 1 92.25 197 ALA B O 1
ATOM 4944 N N . GLY B 1 198 ? -13.852 67.188 2.703 1 89.94 198 GLY B N 1
ATOM 4945 C CA . GLY B 1 198 ? -12.461 67.625 2.828 1 89.94 198 GLY B CA 1
ATOM 4946 C C . GLY B 1 198 ? -11.82 67.188 4.121 1 89.94 198 GLY B C 1
ATOM 4947 O O . GLY B 1 198 ? -10.727 67.625 4.469 1 89.94 198 GLY B O 1
ATOM 4948 N N . ASP B 1 199 ? -12.492 66.25 4.766 1 89.5 199 ASP B N 1
ATOM 4949 C CA . ASP B 1 199 ? -12.039 65.812 6.078 1 89.5 199 ASP B CA 1
ATOM 4950 C C . ASP B 1 199 ? -10.922 64.812 5.945 1 89.5 199 ASP B C 1
ATOM 4952 O O . ASP B 1 199 ? -10.117 64.625 6.863 1 89.5 199 ASP B O 1
ATOM 4956 N N . ILE B 1 200 ? -10.977 64.062 4.844 1 88.94 200 ILE B N 1
ATOM 4957 C CA . ILE B 1 200 ? -9.93 63.062 4.629 1 88.94 200 ILE B CA 1
ATOM 4958 C C . ILE B 1 200 ? -9.344 63.219 3.227 1 88.94 200 ILE B C 1
ATOM 4960 O O . ILE B 1 200 ? -9.977 63.812 2.348 1 88.94 200 ILE B O 1
ATOM 4964 N N . GLY B 1 201 ? -8.062 62.781 3.047 1 90.5 201 GLY B N 1
ATOM 4965 C CA . GLY B 1 201 ? -7.395 62.875 1.761 1 90.5 201 GLY B CA 1
ATOM 4966 C C . GLY B 1 201 ? -7.809 61.781 0.792 1 90.5 201 GLY B C 1
ATOM 4967 O O . GLY B 1 201 ? -8.508 60.844 1.171 1 90.5 201 GLY B O 1
ATOM 4968 N N . GLU B 1 202 ? -7.406 61.969 -0.393 1 90.75 202 GLU B N 1
ATOM 4969 C CA . GLU B 1 202 ? -7.684 60.969 -1.442 1 90.75 202 GLU B CA 1
ATOM 4970 C C . GLU B 1 202 ? -7.02 59.625 -1.136 1 90.75 202 GLU B C 1
ATOM 4972 O O . GLU B 1 202 ? -7.57 58.594 -1.448 1 90.75 202 GLU B O 1
ATOM 4977 N N . GLY B 1 203 ? -5.887 59.719 -0.574 1 91.12 203 GLY B N 1
ATOM 4978 C CA . GLY B 1 203 ? -5.172 58.5 -0.197 1 91.12 203 GLY B CA 1
ATOM 4979 C C . GLY B 1 203 ? -5.938 57.656 0.79 1 91.12 203 GLY B C 1
ATOM 4980 O O . GLY B 1 203 ? -5.973 56.406 0.656 1 91.12 203 GLY B O 1
ATOM 4981 N N . ASP B 1 204 ? -6.582 58.344 1.688 1 90.75 204 ASP B N 1
ATOM 4982 C CA . ASP B 1 204 ? -7.363 57.625 2.688 1 90.75 204 ASP B CA 1
ATOM 4983 C C . ASP B 1 204 ? -8.578 56.938 2.057 1 90.75 204 ASP B C 1
ATOM 4985 O O . ASP B 1 204 ? -8.875 55.781 2.344 1 90.75 204 ASP B O 1
ATOM 4989 N N . LEU B 1 205 ? -9.211 57.688 1.277 1 91.75 205 LEU B N 1
ATOM 4990 C CA . LEU B 1 205 ? -10.375 57.125 0.596 1 91.75 205 LEU B CA 1
ATOM 4991 C C . LEU B 1 205 ? -9.969 55.938 -0.272 1 91.75 205 LEU B C 1
ATOM 4993 O O . LEU B 1 205 ? -10.68 54.938 -0.331 1 91.75 205 LEU B O 1
ATOM 4997 N N . LEU B 1 206 ? -8.781 56.094 -0.921 1 92.94 206 LEU B N 1
ATOM 4998 C CA . LEU B 1 206 ? -8.289 55 -1.755 1 92.94 206 LEU B CA 1
ATOM 4999 C C . LEU B 1 206 ? -8.016 53.75 -0.917 1 92.94 206 LEU B C 1
ATOM 5001 O O . LEU B 1 206 ? -8.305 52.625 -1.347 1 92.94 206 LEU B O 1
ATOM 5005 N N . LYS B 1 207 ? -7.445 53.844 0.246 1 92.62 207 LYS B N 1
ATOM 5006 C CA . LYS B 1 207 ? -7.191 52.719 1.143 1 92.62 207 LYS B CA 1
ATOM 5007 C C . LYS B 1 207 ? -8.492 52.031 1.534 1 92.62 207 LYS B C 1
ATOM 5009 O O . LYS B 1 207 ? -8.555 50.781 1.59 1 92.62 207 LYS B O 1
ATOM 5014 N N . ILE B 1 208 ? -9.516 52.781 1.794 1 92.19 208 ILE B N 1
ATOM 5015 C CA . ILE B 1 208 ? -10.812 52.25 2.168 1 92.19 208 ILE B CA 1
ATOM 5016 C C . ILE B 1 208 ? -11.406 51.469 0.996 1 92.19 208 ILE B C 1
ATOM 5018 O O . ILE B 1 208 ? -11.891 50.344 1.172 1 92.19 208 ILE B O 1
ATOM 5022 N N . LYS B 1 209 ? -11.188 52.062 -0.154 1 93.19 209 LYS B N 1
ATOM 5023 C CA . LYS B 1 209 ? -11.75 51.406 -1.338 1 93.19 209 LYS B CA 1
ATOM 5024 C C . LYS B 1 209 ? -10.992 50.125 -1.675 1 93.19 209 LYS B C 1
ATOM 5026 O O . LYS B 1 209 ? -11.594 49.156 -2.098 1 93.19 209 LYS B O 1
ATOM 5031 N N . LEU B 1 210 ? -9.695 50.156 -1.534 1 92.94 210 LEU B N 1
ATOM 5032 C CA . LEU B 1 210 ? -8.898 48.969 -1.768 1 92.94 210 LEU B CA 1
ATOM 5033 C C . LEU B 1 210 ? -9.266 47.875 -0.785 1 92.94 210 LEU B C 1
ATOM 5035 O O . LEU B 1 210 ? -9.305 46.688 -1.152 1 92.94 210 LEU B O 1
ATOM 5039 N N . GLN B 1 211 ? -9.547 48.219 0.428 1 93 211 GLN B N 1
ATOM 5040 C CA . GLN B 1 211 ? -9.984 47.25 1.419 1 93 211 GLN B CA 1
ATOM 5041 C C . GLN B 1 211 ? -11.344 46.656 1.057 1 93 211 GLN B C 1
ATOM 5043 O O . GLN B 1 211 ? -11.586 45.469 1.253 1 93 211 GLN B O 1
ATOM 5048 N N . MET B 1 212 ? -12.195 47.469 0.572 1 93.19 212 MET B N 1
ATOM 5049 C CA . MET B 1 212 ? -13.5 47 0.111 1 93.19 212 MET B CA 1
ATOM 5050 C C . MET B 1 212 ? -13.336 45.969 -1.004 1 93.19 212 MET B C 1
ATOM 5052 O O . MET B 1 212 ? -14.016 44.938 -1.011 1 93.19 212 MET B O 1
ATOM 5056 N N . LEU B 1 213 ? -12.422 46.25 -1.908 1 93.69 213 LEU B N 1
ATOM 5057 C CA . LEU B 1 213 ? -12.148 45.312 -2.996 1 93.69 213 LEU B CA 1
ATOM 5058 C C . LEU B 1 213 ? -11.656 43.969 -2.455 1 93.69 213 LEU B C 1
ATOM 5060 O O . LEU B 1 213 ? -12.039 42.906 -2.967 1 93.69 213 LEU B O 1
ATOM 5064 N N . GLN B 1 214 ? -10.82 44 -1.478 1 94.19 214 GLN B N 1
ATOM 5065 C CA . GLN B 1 214 ? -10.328 42.781 -0.851 1 94.19 214 GLN B CA 1
ATOM 5066 C C . GLN B 1 214 ? -11.477 41.969 -0.257 1 94.19 214 GLN B C 1
ATOM 5068 O O . GLN B 1 214 ? -11.516 40.75 -0.392 1 94.19 214 GLN B O 1
ATOM 5073 N N . PHE B 1 215 ? -12.445 42.594 0.413 1 94.44 215 PHE B N 1
ATOM 5074 C CA . PHE B 1 215 ? -13.578 41.906 1.012 1 94.44 215 PHE B CA 1
ATOM 5075 C C . PHE B 1 215 ? -14.461 41.281 -0.063 1 94.44 215 PHE B C 1
ATOM 5077 O O . PHE B 1 215 ? -14.984 40.188 0.117 1 94.44 215 PHE B O 1
ATOM 5084 N N . GLN B 1 216 ? -14.57 42.031 -1.184 1 94.94 216 GLN B N 1
ATOM 5085 C CA . GLN B 1 216 ? -15.328 41.469 -2.303 1 94.94 216 GLN B CA 1
ATOM 5086 C C . GLN B 1 216 ? -14.664 40.219 -2.857 1 94.94 216 GLN B C 1
ATOM 5088 O O . GLN B 1 216 ? -15.344 39.25 -3.158 1 94.94 216 GLN B O 1
ATOM 5093 N N . THR B 1 217 ? -13.352 40.25 -2.982 1 96.56 217 THR B N 1
ATOM 5094 C CA . THR B 1 217 ? -12.59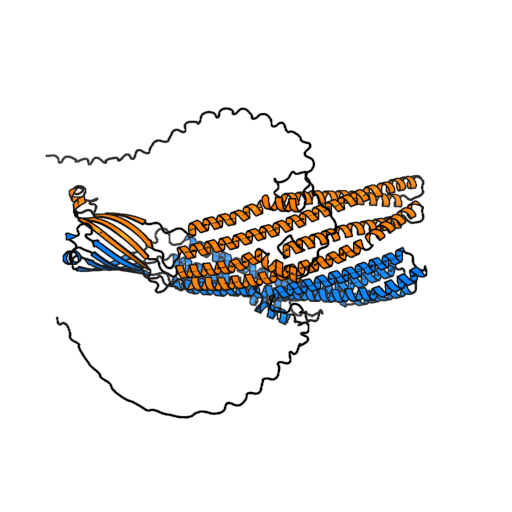4 39.094 -3.447 1 96.56 217 THR B CA 1
ATOM 5095 C C . THR B 1 217 ? -12.719 37.906 -2.463 1 96.56 217 THR B C 1
ATOM 5097 O O . THR B 1 217 ? -12.82 36.75 -2.869 1 96.56 217 THR B O 1
ATOM 5100 N N . ASP B 1 218 ? -12.719 38.25 -1.179 1 96 218 ASP B N 1
ATOM 5101 C CA . ASP B 1 218 ? -12.867 37.219 -0.149 1 96 218 ASP B CA 1
ATOM 5102 C C . ASP B 1 218 ? -14.211 36.5 -0.273 1 96 218 ASP B C 1
ATOM 5104 O O . ASP B 1 218 ? -14.289 35.281 -0.106 1 96 218 ASP B O 1
ATOM 5108 N N . VAL B 1 219 ? -15.266 37.281 -0.509 1 96.69 219 VAL B N 1
ATOM 5109 C CA . VAL B 1 219 ? -16.594 36.688 -0.679 1 96.69 219 VAL B CA 1
ATOM 5110 C C . VAL B 1 219 ? -16.594 35.75 -1.882 1 96.69 219 VAL B C 1
ATOM 5112 O O . VAL B 1 219 ? -17.078 34.625 -1.799 1 96.69 219 VAL B O 1
ATOM 5115 N N . SER B 1 220 ? -16 36.188 -3.014 1 97.19 220 SER B N 1
ATOM 5116 C CA . SER B 1 220 ? -15.945 35.375 -4.223 1 97.19 220 SER B CA 1
ATOM 5117 C C . SER B 1 220 ? -15.164 34.062 -3.984 1 97.19 220 SER B C 1
ATOM 5119 O O . SER B 1 220 ? -15.586 33 -4.41 1 97.19 220 SER B O 1
ATOM 5121 N N . ALA B 1 221 ? -14.023 34.188 -3.316 1 96.88 221 ALA B N 1
ATOM 5122 C CA . ALA B 1 221 ? -13.203 33.031 -3.01 1 96.88 221 ALA B CA 1
ATOM 5123 C C . ALA B 1 221 ? -13.945 32.062 -2.1 1 96.88 221 ALA B C 1
ATOM 5125 O O . ALA B 1 221 ? -13.875 30.828 -2.293 1 96.88 221 ALA B O 1
ATOM 5126 N N . ALA B 1 222 ? -14.617 32.562 -1.075 1 97.12 222 ALA B N 1
ATOM 5127 C CA . ALA B 1 222 ? -15.367 31.719 -0.145 1 97.12 222 ALA B CA 1
ATOM 5128 C C . ALA B 1 222 ? -16.531 31.031 -0.844 1 97.12 222 ALA B C 1
ATOM 5130 O O . ALA B 1 222 ? -16.844 29.875 -0.549 1 97.12 222 ALA B O 1
ATOM 5131 N N . GLN B 1 223 ? -17.172 31.75 -1.771 1 97.12 223 GLN B N 1
ATOM 5132 C CA . GLN B 1 223 ? -18.25 31.172 -2.549 1 97.12 223 GLN B CA 1
ATOM 5133 C C . GLN B 1 223 ? -17.766 30.016 -3.404 1 97.12 223 GLN B C 1
ATOM 5135 O O . GLN B 1 223 ? -18.406 28.969 -3.471 1 97.12 223 GLN B O 1
ATOM 5140 N N . LEU B 1 224 ? -16.672 30.172 -4.023 1 97.06 224 LEU B N 1
ATOM 5141 C CA . LEU B 1 224 ? -16.078 29.109 -4.832 1 97.06 224 LEU B CA 1
ATOM 5142 C C . LEU B 1 224 ? -15.766 27.891 -3.98 1 97.06 224 LEU B C 1
ATOM 5144 O O . LEU B 1 224 ? -16.047 26.766 -4.383 1 97.06 224 LEU B O 1
ATOM 5148 N N . ALA B 1 225 ? -15.164 28.094 -2.844 1 97.5 225 ALA B N 1
ATOM 5149 C CA . ALA B 1 225 ? -14.812 27 -1.945 1 97.5 225 ALA B CA 1
ATOM 5150 C C . ALA B 1 225 ? -16.047 26.203 -1.545 1 97.5 225 ALA B C 1
ATOM 5152 O O . ALA B 1 225 ? -16.016 24.969 -1.478 1 97.5 225 ALA B O 1
ATOM 5153 N N . LYS B 1 226 ? -17.125 26.875 -1.222 1 97.19 226 LYS B N 1
ATOM 5154 C CA . LYS B 1 226 ? -18.359 26.188 -0.842 1 97.19 226 LYS B CA 1
ATOM 5155 C C . LYS B 1 226 ? -18.906 25.359 -2 1 97.19 226 LYS B C 1
ATOM 5157 O O . LYS B 1 226 ? -19.25 24.188 -1.826 1 97.19 226 LYS B O 1
ATOM 5162 N N . VAL B 1 227 ? -18.922 25.953 -3.174 1 97 227 VAL B N 1
ATOM 5163 C CA . VAL B 1 227 ? -19.469 25.281 -4.348 1 97 227 VAL B CA 1
ATOM 5164 C C . VAL B 1 227 ? -18.625 24.047 -4.672 1 97 227 VAL B C 1
ATOM 5166 O O . VAL B 1 227 ? -19.156 22.969 -4.922 1 97 227 VAL B O 1
ATOM 5169 N N . GLN B 1 228 ? -17.312 24.188 -4.645 1 97.44 228 GLN B N 1
ATOM 5170 C CA . GLN B 1 228 ? -16.422 23.062 -4.898 1 97.44 228 GLN B CA 1
ATOM 5171 C C . GLN B 1 228 ? -16.562 22 -3.82 1 97.44 228 GLN B C 1
ATOM 5173 O O . GLN B 1 228 ? -16.547 20.797 -4.121 1 97.44 228 GLN B O 1
ATOM 5178 N N . GLY B 1 229 ? -16.641 22.453 -2.621 1 97.81 229 GLY B N 1
ATOM 5179 C CA . GLY B 1 229 ? -16.812 21.5 -1.53 1 97.81 229 GLY B CA 1
ATOM 5180 C C . GLY B 1 229 ? -18.078 20.672 -1.668 1 97.81 229 GLY B C 1
ATOM 5181 O O . GLY B 1 229 ? -18.047 19.453 -1.469 1 97.81 229 GLY B O 1
ATOM 5182 N N . LEU B 1 230 ? -19.141 21.359 -2.012 1 97.12 230 LEU B N 1
ATOM 5183 C CA . LEU B 1 230 ? -20.422 20.672 -2.186 1 97.12 230 LEU B CA 1
ATOM 5184 C C . LEU B 1 230 ? -20.359 19.703 -3.367 1 97.12 230 LEU B C 1
ATOM 5186 O O . LEU B 1 230 ? -20.922 18.609 -3.311 1 97.12 230 LEU B O 1
ATOM 5190 N N . SER B 1 231 ? -19.672 20.078 -4.402 1 96.94 231 SER B N 1
ATOM 5191 C CA . SER B 1 231 ? -19.516 19.219 -5.57 1 96.94 231 SER B CA 1
ATOM 5192 C C . SER B 1 231 ? -18.734 17.969 -5.227 1 96.94 231 SER B C 1
ATOM 5194 O O . SER B 1 231 ? -19.125 16.859 -5.605 1 96.94 231 SER B O 1
ATOM 5196 N N . ASP B 1 232 ? -17.656 18.141 -4.523 1 97.56 232 ASP B N 1
ATOM 5197 C CA . ASP B 1 232 ? -16.828 17.016 -4.125 1 97.56 232 ASP B CA 1
ATOM 5198 C C . ASP B 1 232 ? -17.578 16.078 -3.182 1 97.56 232 ASP B C 1
ATOM 5200 O O . ASP B 1 232 ? -17.453 14.859 -3.275 1 97.56 232 ASP B O 1
ATOM 5204 N N . LEU B 1 233 ? -18.344 16.656 -2.268 1 98 233 LEU B N 1
ATOM 5205 C CA . LEU B 1 233 ? -19.141 15.852 -1.354 1 98 233 LEU B CA 1
ATOM 5206 C C . LEU B 1 233 ? -20.188 15.031 -2.115 1 98 233 LEU B C 1
ATOM 5208 O O . LEU B 1 233 ? -20.375 13.852 -1.832 1 98 233 LEU B O 1
ATOM 5212 N N . ARG B 1 234 ? -20.75 15.664 -3.082 1 97.06 234 ARG B N 1
ATOM 5213 C CA . ARG B 1 234 ? -21.766 14.984 -3.887 1 97.06 234 ARG B CA 1
ATOM 5214 C C . ARG B 1 234 ? -21.188 13.742 -4.555 1 97.06 234 ARG B C 1
ATOM 5216 O O . ARG B 1 234 ? -21.859 12.711 -4.637 1 97.06 234 ARG B O 1
ATOM 5223 N N . GLN B 1 235 ? -19.984 13.828 -5.047 1 97.38 235 GLN B N 1
ATOM 5224 C CA . GLN B 1 235 ? -19.312 12.68 -5.66 1 97.38 235 GLN B CA 1
ATOM 5225 C C . GLN B 1 235 ? -19.188 11.523 -4.672 1 97.38 235 GLN B C 1
ATOM 5227 O O . GLN B 1 235 ? -19.406 10.367 -5.031 1 97.38 235 GLN B O 1
ATOM 5232 N N . LEU B 1 236 ? -18.891 11.773 -3.412 1 98 236 LEU B N 1
ATOM 5233 C CA . LEU B 1 236 ? -18.719 10.75 -2.391 1 98 236 LEU B CA 1
ATOM 5234 C C . LEU B 1 236 ? -20.062 10.109 -2.049 1 98 236 LEU B C 1
ATOM 5236 O O . LEU B 1 236 ? -20.125 8.93 -1.695 1 98 236 LEU B O 1
ATOM 5240 N N . LEU B 1 237 ? -21.172 10.852 -2.146 1 97.38 237 LEU B N 1
ATOM 5241 C CA . LEU B 1 237 ? -22.5 10.398 -1.749 1 97.38 237 LEU B CA 1
ATOM 5242 C C . LEU B 1 237 ? -23.109 9.492 -2.812 1 97.38 237 LEU B C 1
ATOM 5244 O O . LEU B 1 237 ? -24.062 8.758 -2.539 1 97.38 237 LEU B O 1
ATOM 5248 N N . GLY B 1 238 ? -22.562 9.406 -3.955 1 96.12 238 GLY B N 1
ATOM 5249 C CA . GLY B 1 238 ? -23.234 8.93 -5.156 1 96.12 238 GLY B CA 1
ATOM 5250 C C . GLY B 1 238 ? -23.906 10.031 -5.953 1 96.12 238 GLY B C 1
ATOM 5251 O O . GLY B 1 238 ? -25.016 10.453 -5.621 1 96.12 238 GLY B O 1
ATOM 5252 N N . TYR B 1 239 ? -23.266 10.406 -6.945 1 91.06 239 TYR B N 1
ATOM 5253 C CA . TYR B 1 239 ? -23.547 11.633 -7.68 1 91.06 239 TYR B CA 1
ATOM 5254 C C . TYR B 1 239 ? -25.047 11.781 -7.934 1 91.06 239 TYR B C 1
ATOM 5256 O O . TYR B 1 239 ? -25.594 12.883 -7.82 1 91.06 239 TYR B O 1
ATOM 5264 N N . GLU B 1 240 ? -25.75 10.719 -8.133 1 93.44 240 GLU B N 1
ATOM 5265 C CA . GLU B 1 240 ? -27.172 10.773 -8.5 1 93.44 240 GLU B CA 1
ATOM 5266 C C . GLU B 1 240 ? -28.062 10.648 -7.273 1 93.44 240 GLU B C 1
ATOM 5268 O O . GLU B 1 240 ? -29.281 10.805 -7.367 1 93.44 240 GLU B O 1
ATOM 5273 N N . SER B 1 241 ? -27.5 10.461 -6.156 1 92.69 241 SER B N 1
ATOM 5274 C CA . SER B 1 241 ? -28.281 10.109 -4.969 1 92.69 241 SER B CA 1
ATOM 5275 C C . SER B 1 241 ? -28.906 11.344 -4.34 1 92.69 241 SER B C 1
ATOM 5277 O O . SER B 1 241 ? -29.797 11.234 -3.49 1 92.69 241 SER B O 1
ATOM 5279 N N . ILE B 1 242 ? -28.422 12.539 -4.738 1 91.94 242 ILE B N 1
ATOM 5280 C CA . ILE B 1 242 ? -28.938 13.781 -4.16 1 91.94 242 ILE B CA 1
ATOM 5281 C C . ILE B 1 242 ? -29.062 14.836 -5.25 1 91.94 242 ILE B C 1
ATOM 5283 O O . ILE B 1 242 ? -28.328 14.82 -6.238 1 91.94 242 ILE B O 1
ATOM 5287 N N . ALA B 1 243 ? -29.984 15.758 -4.965 1 91.81 243 ALA B N 1
ATOM 5288 C CA . ALA B 1 243 ? -30.219 16.828 -5.93 1 91.81 243 ALA B CA 1
ATOM 5289 C C . ALA B 1 243 ? -29.031 17.781 -5.996 1 91.81 243 ALA B C 1
ATOM 5291 O O . ALA B 1 243 ? -28.297 17.922 -5.023 1 91.81 243 ALA B O 1
ATOM 5292 N N . PRO B 1 244 ? -28.797 18.391 -7.133 1 90.69 244 PRO B N 1
ATOM 5293 C CA . PRO B 1 244 ? -27.656 19.297 -7.297 1 90.69 244 PRO B CA 1
ATOM 5294 C C . PRO B 1 244 ? -27.719 20.5 -6.359 1 90.69 244 PRO B C 1
ATOM 5296 O O . PRO B 1 244 ? -26.672 21.047 -5.984 1 90.69 244 PRO B O 1
ATOM 5299 N N . ASP B 1 245 ? -28.922 20.938 -6.012 1 90.69 245 ASP B N 1
ATOM 5300 C CA . ASP B 1 245 ? -29.062 22.141 -5.203 1 90.69 245 ASP B CA 1
ATOM 5301 C C . ASP B 1 245 ? -29.203 21.797 -3.723 1 90.69 245 ASP B C 1
ATOM 5303 O O . ASP B 1 245 ? -29.859 22.516 -2.971 1 90.69 245 ASP B O 1
ATOM 5307 N N . TYR B 1 246 ? -28.5 20.828 -3.262 1 93.81 246 TYR B N 1
ATOM 5308 C CA . TYR B 1 246 ? -28.562 20.453 -1.854 1 93.81 246 TYR B CA 1
ATOM 5309 C C . TYR B 1 246 ? -27.594 21.297 -1.029 1 93.81 246 TYR B C 1
ATOM 5311 O O . TYR B 1 246 ? -26.75 22 -1.583 1 93.81 246 TYR B O 1
ATOM 5319 N N . ASP B 1 247 ? -27.859 21.281 0.258 1 94.38 247 ASP B N 1
ATOM 5320 C CA . ASP B 1 247 ? -26.969 21.953 1.198 1 94.38 247 ASP B CA 1
ATOM 5321 C C . ASP B 1 247 ? -26.766 21.109 2.457 1 94.38 247 ASP B C 1
ATOM 5323 O O . ASP B 1 247 ? -27.375 20.047 2.602 1 94.38 247 ASP B O 1
ATOM 5327 N N . VAL B 1 248 ? -25.781 21.516 3.242 1 94.12 248 VAL B N 1
ATOM 5328 C CA . VAL B 1 248 ? -25.484 20.75 4.441 1 94.12 248 VAL B CA 1
ATOM 5329 C C . VAL B 1 248 ? -26.125 21.406 5.66 1 94.12 248 VAL B C 1
ATOM 5331 O O . VAL B 1 248 ? -26.219 22.641 5.723 1 94.12 248 VAL B O 1
ATOM 5334 N N . ALA B 1 249 ? -26.672 20.453 6.457 1 88.12 249 ALA B N 1
ATOM 5335 C CA . ALA B 1 249 ? -27.234 20.906 7.73 1 88.12 249 ALA B CA 1
ATOM 5336 C C . ALA B 1 249 ? -26.328 20.5 8.898 1 88.12 249 ALA B C 1
ATOM 5338 O O . ALA B 1 249 ? -25.688 19.453 8.859 1 88.12 249 ALA B O 1
ATOM 5339 N N . GLY B 1 250 ? -26.016 21.391 9.805 1 77 250 GLY B N 1
ATOM 5340 C CA . GLY B 1 250 ? -25.25 21.047 10.992 1 77 250 GLY B CA 1
ATOM 5341 C C . GLY B 1 250 ? -24.609 22.25 11.656 1 77 250 GLY B C 1
ATOM 5342 O O . GLY B 1 250 ? -24.484 23.312 11.047 1 77 250 GLY B O 1
ATOM 5343 N N . ALA B 1 251 ? -24.453 21.984 12.906 1 78.5 251 ALA B N 1
ATOM 5344 C CA . ALA B 1 251 ? -23.828 23.062 13.672 1 78.5 251 ALA B CA 1
ATOM 5345 C C . ALA B 1 251 ? -22.312 23 13.562 1 78.5 251 ALA B C 1
ATOM 5347 O O . ALA B 1 251 ? -21.703 21.953 13.773 1 78.5 251 ALA B O 1
ATOM 5348 N N . PHE B 1 252 ? -21.672 23.922 12.938 1 91 252 PHE B N 1
ATOM 5349 C CA . PHE B 1 252 ? -20.234 24.125 12.938 1 91 252 PHE B CA 1
ATOM 5350 C C . PHE B 1 252 ? -19.766 24.703 14.266 1 91 252 PHE B C 1
ATOM 5352 O O . PHE B 1 252 ? -19.438 25.891 14.359 1 91 252 PHE B O 1
ATOM 5359 N N . ASP B 1 253 ? -19.922 23.75 15.281 1 92.44 253 ASP B N 1
ATOM 5360 C CA . ASP B 1 253 ? -19.656 24.203 16.641 1 92.44 253 ASP B CA 1
ATOM 5361 C C . ASP B 1 253 ? -18.766 23.203 17.375 1 92.44 253 ASP B C 1
ATOM 5363 O O . ASP B 1 253 ? -18.625 22.047 16.953 1 92.44 253 ASP B O 1
ATOM 5367 N N . TYR B 1 254 ? -18.234 23.672 18.422 1 93.69 254 TYR B N 1
ATOM 5368 C CA . TYR B 1 254 ? -17.359 22.875 19.281 1 93.69 254 TYR B CA 1
ATOM 5369 C C . TYR B 1 254 ? -18.125 21.719 19.906 1 93.69 254 TYR B C 1
ATOM 5371 O O . TYR B 1 254 ? -19.25 21.891 20.375 1 93.69 254 TYR B O 1
ATOM 5379 N N . GLN B 1 255 ? -17.547 20.5 19.812 1 90.56 255 GLN B N 1
ATOM 5380 C CA . GLN B 1 255 ? -18.078 19.281 20.422 1 90.56 255 GLN B CA 1
ATOM 5381 C C . GLN B 1 255 ? -17.047 18.609 21.312 1 90.56 255 GLN B C 1
ATOM 5383 O O . GLN B 1 255 ? -16.047 18.078 20.828 1 90.56 255 GLN B O 1
ATOM 5388 N N . PRO B 1 256 ? -17.281 18.641 22.625 1 91.25 256 PRO B N 1
ATOM 5389 C CA . PRO B 1 256 ? -16.297 18.016 23.516 1 91.25 256 PRO B CA 1
ATOM 5390 C C . PRO B 1 256 ? -16.25 16.5 23.375 1 91.25 256 PRO B C 1
ATOM 5392 O O . PRO B 1 256 ? -17.281 15.867 23.156 1 91.25 256 PRO B O 1
ATOM 5395 N N . VAL B 1 257 ? -15.102 15.945 23.359 1 91.19 257 VAL B N 1
ATOM 5396 C CA . VAL B 1 257 ? -14.883 14.508 23.328 1 91.19 257 VAL B CA 1
ATOM 5397 C C . VAL B 1 257 ? -14.234 14.055 24.641 1 91.19 257 VAL B C 1
ATOM 5399 O O . VAL B 1 257 ? -13.281 14.672 25.109 1 91.19 257 VAL B O 1
ATOM 5402 N N . LYS B 1 258 ? -14.844 12.961 25.219 1 90.06 258 LYS B N 1
ATOM 5403 C CA . LYS B 1 258 ? -14.289 12.406 26.453 1 90.06 258 LYS B CA 1
ATOM 5404 C C . LYS B 1 258 ? -13.727 11.008 26.219 1 90.06 258 LYS B C 1
ATOM 5406 O O . LYS B 1 258 ? -14.133 10.32 25.266 1 90.06 258 LYS B O 1
ATOM 5411 N N . GLY B 1 259 ? -12.773 10.594 27 1 91.25 259 GLY B N 1
ATOM 5412 C CA . GLY B 1 259 ? -12.18 9.266 26.938 1 91.25 259 GLY B CA 1
ATOM 5413 C C . GLY B 1 259 ? -10.672 9.281 27.094 1 91.25 259 GLY B C 1
ATOM 5414 O O . GLY B 1 259 ? -10.055 10.352 27.141 1 91.25 259 GLY B O 1
ATOM 5415 N N . ASN B 1 260 ? -10.172 8.078 27.281 1 93.81 260 ASN B N 1
ATOM 5416 C CA . ASN B 1 260 ? -8.727 7.969 27.438 1 93.81 260 ASN B CA 1
ATOM 5417 C C . ASN B 1 260 ? -8.102 7.109 26.344 1 93.81 260 ASN B C 1
ATOM 5419 O O . ASN B 1 260 ? -8.805 6.355 25.672 1 93.81 260 ASN B O 1
ATOM 5423 N N . LEU B 1 261 ? -6.918 7.301 26.156 1 94.31 261 LEU B N 1
ATOM 5424 C CA . LEU B 1 261 ? -6.16 6.648 25.094 1 94.31 261 LEU B CA 1
ATOM 5425 C C . LEU B 1 261 ? -6.285 5.133 25.188 1 94.31 261 LEU B C 1
ATOM 5427 O O . LEU B 1 261 ? -6.543 4.461 24.188 1 94.31 261 LEU B O 1
ATOM 5431 N N . GLU B 1 262 ? -6.145 4.605 26.375 1 95.06 262 GLU B N 1
ATOM 5432 C CA . GLU B 1 262 ? -6.156 3.16 26.578 1 95.06 262 GLU B CA 1
ATOM 5433 C C . GLU B 1 262 ? -7.496 2.555 26.172 1 95.06 262 GLU B C 1
ATOM 5435 O O . GLU B 1 262 ? -7.539 1.49 25.547 1 95.06 262 GLU B O 1
ATOM 5440 N N . ASP B 1 263 ? -8.539 3.244 26.5 1 95.31 263 ASP B N 1
ATOM 5441 C CA . ASP B 1 263 ? -9.867 2.762 26.141 1 95.31 263 ASP B CA 1
ATOM 5442 C C . ASP B 1 263 ? -10.07 2.781 24.641 1 95.31 263 ASP B C 1
ATOM 5444 O O . ASP B 1 263 ? -10.625 1.84 24.062 1 95.31 263 ASP B O 1
ATOM 5448 N N . PHE B 1 264 ? -9.664 3.842 23.969 1 96.75 264 PHE B N 1
ATOM 5449 C CA . PHE B 1 264 ? -9.797 3.949 22.516 1 96.75 264 PHE B CA 1
ATOM 5450 C C . PHE B 1 264 ? -8.977 2.877 21.812 1 96.75 264 PHE B C 1
ATOM 5452 O O . PHE B 1 264 ? -9.43 2.291 20.828 1 96.75 264 PHE B O 1
ATOM 5459 N N . GLN B 1 265 ? -7.77 2.619 22.375 1 96.38 265 GLN B N 1
ATOM 5460 C CA . GLN B 1 265 ? -6.918 1.588 21.781 1 96.38 265 GLN B CA 1
ATOM 5461 C C . GLN B 1 265 ? -7.539 0.204 21.953 1 96.38 265 GLN B C 1
ATOM 5463 O O . GLN B 1 265 ? -7.523 -0.602 21.016 1 96.38 265 GLN B O 1
ATOM 5468 N N . ALA B 1 266 ? -8.102 -0.089 23.109 1 96.19 266 ALA B N 1
ATOM 5469 C CA . ALA B 1 266 ? -8.75 -1.372 23.359 1 96.19 266 ALA B CA 1
ATOM 5470 C C . ALA B 1 266 ? -9.938 -1.574 22.422 1 96.19 266 ALA B C 1
ATOM 5472 O O . ALA B 1 266 ? -10.125 -2.662 21.875 1 96.19 266 ALA B O 1
ATOM 5473 N N . LYS B 1 267 ? -10.688 -0.519 22.234 1 96.06 267 LYS B N 1
ATOM 5474 C CA . LYS B 1 267 ? -11.836 -0.58 21.344 1 96.06 267 LYS B CA 1
ATOM 5475 C C . LYS B 1 267 ? -11.398 -0.777 19.891 1 96.06 267 LYS B C 1
ATOM 5477 O O . LYS B 1 267 ? -12.016 -1.544 19.141 1 96.06 267 LYS B O 1
ATOM 5482 N N . ALA B 1 268 ? -10.344 -0.11 19.438 1 97.62 268 ALA B N 1
ATOM 5483 C CA . ALA B 1 268 ? -9.844 -0.198 18.078 1 97.62 268 ALA B CA 1
ATOM 5484 C C . ALA B 1 268 ? -9.367 -1.613 17.75 1 97.62 268 ALA B C 1
ATOM 5486 O O . ALA B 1 268 ? -9.578 -2.107 16.641 1 97.62 268 ALA B O 1
ATOM 5487 N N . LEU B 1 269 ? -8.805 -2.297 18.781 1 97.19 269 LEU B N 1
ATOM 5488 C CA . LEU B 1 269 ? -8.25 -3.629 18.578 1 97.19 269 LEU B CA 1
ATOM 5489 C C . LEU B 1 269 ? -9.352 -4.637 18.266 1 97.19 269 LEU B C 1
ATOM 5491 O O . LEU B 1 269 ? -9.094 -5.691 17.688 1 97.19 269 LEU B O 1
ATOM 5495 N N . VAL B 1 270 ? -10.609 -4.25 18.562 1 95.19 270 VAL B N 1
ATOM 5496 C CA . VAL B 1 270 ? -11.727 -5.164 18.328 1 95.19 270 VAL B CA 1
ATOM 5497 C C . VAL B 1 270 ? -12.555 -4.691 17.141 1 95.19 270 VAL B C 1
ATOM 5499 O O . VAL B 1 270 ? -13.156 -5.5 16.438 1 95.19 270 VAL B O 1
ATOM 5502 N N . SER B 1 271 ? -12.469 -3.408 16.859 1 94.69 271 SER B N 1
ATOM 5503 C CA . SER B 1 271 ? -13.438 -2.83 15.93 1 94.69 271 SER B CA 1
ATOM 5504 C C . SER B 1 271 ? -12.82 -2.594 14.555 1 94.69 271 SER B C 1
ATOM 5506 O O . SER B 1 271 ? -13.539 -2.449 13.562 1 94.69 271 SER B O 1
ATOM 5508 N N . ARG B 1 272 ? -11.492 -2.504 14.438 1 97.44 272 ARG B N 1
ATOM 5509 C CA . ARG B 1 272 ? -10.836 -2.123 13.188 1 97.44 272 ARG B CA 1
ATOM 5510 C C . ARG B 1 272 ? -10.922 -3.244 12.156 1 97.44 272 ARG B C 1
ATOM 5512 O O . ARG B 1 272 ? -10.336 -4.312 12.344 1 97.44 272 ARG B O 1
ATOM 5519 N N . PRO B 1 273 ? -11.633 -2.955 11.008 1 98 273 PRO B N 1
ATOM 5520 C CA . PRO B 1 273 ? -11.82 -4.012 10.016 1 98 273 PRO B CA 1
ATOM 5521 C C . PRO B 1 273 ? -10.516 -4.422 9.328 1 98 273 PRO B C 1
ATOM 5523 O O . PRO B 1 273 ? -10.367 -5.57 8.906 1 98 273 PRO B O 1
ATOM 5526 N N . ASP B 1 274 ? -9.531 -3.502 9.195 1 98 274 ASP B N 1
ATOM 5527 C CA . ASP B 1 274 ? -8.25 -3.85 8.578 1 98 274 ASP B CA 1
ATOM 5528 C C . ASP B 1 274 ? -7.488 -4.859 9.438 1 98 274 ASP B C 1
ATOM 5530 O O . ASP B 1 274 ? -6.852 -5.773 8.906 1 98 274 ASP B O 1
ATOM 5534 N N . LEU B 1 275 ? -7.586 -4.703 10.781 1 98.31 275 LEU B N 1
ATOM 5535 C CA . LEU B 1 275 ? -6.973 -5.684 11.664 1 98.31 275 LEU B CA 1
ATOM 5536 C C . LEU B 1 275 ? -7.688 -7.027 11.57 1 98.31 275 LEU B C 1
ATOM 5538 O O . LEU B 1 275 ? -7.043 -8.078 11.531 1 98.31 275 LEU B O 1
ATOM 5542 N N . GLN B 1 276 ? -9.031 -6.969 11.492 1 98.44 276 GLN B N 1
ATOM 5543 C CA . GLN B 1 276 ? -9.797 -8.203 11.312 1 98.44 276 GLN B CA 1
ATOM 5544 C C . GLN B 1 276 ? -9.391 -8.914 10.023 1 98.44 276 GLN B C 1
ATOM 5546 O O . GLN B 1 276 ? -9.188 -10.133 10.016 1 98.44 276 GLN B O 1
ATOM 5551 N N . ALA B 1 277 ? -9.234 -8.18 8.938 1 98.62 277 ALA B N 1
ATOM 5552 C CA . ALA B 1 277 ? -8.82 -8.75 7.652 1 98.62 277 ALA B CA 1
ATOM 5553 C C . ALA B 1 277 ? -7.449 -9.414 7.762 1 98.62 277 ALA B C 1
ATOM 5555 O O . ALA B 1 277 ? -7.238 -10.508 7.23 1 98.62 277 ALA B O 1
ATOM 5556 N N . ALA B 1 278 ? -6.531 -8.711 8.461 1 98.56 278 ALA B N 1
ATOM 5557 C CA . ALA B 1 278 ? -5.184 -9.258 8.617 1 98.56 278 ALA B CA 1
ATOM 5558 C C . ALA B 1 278 ? -5.203 -10.555 9.422 1 98.56 278 ALA B C 1
ATOM 5560 O O . ALA B 1 278 ? -4.531 -11.523 9.062 1 98.56 278 ALA B O 1
ATOM 5561 N N . GLN B 1 279 ? -6.004 -10.586 10.508 1 98.62 279 GLN B N 1
ATOM 5562 C CA . GLN B 1 279 ? -6.117 -11.773 11.336 1 98.62 279 GLN B CA 1
ATOM 5563 C C . GLN B 1 279 ? -6.785 -12.914 10.57 1 98.62 279 GLN B C 1
ATOM 5565 O O . GLN B 1 279 ? -6.34 -14.062 10.641 1 98.62 279 GLN B O 1
ATOM 5570 N N . GLN B 1 280 ? -7.824 -12.523 9.844 1 98.81 280 GLN B N 1
ATOM 5571 C CA . GLN B 1 280 ? -8.5 -13.508 9.008 1 98.81 280 GLN B CA 1
ATOM 5572 C C . GLN B 1 280 ? -7.582 -13.992 7.887 1 98.81 280 GLN B C 1
ATOM 5574 O O . GLN B 1 280 ? -7.699 -15.133 7.434 1 98.81 280 GLN B O 1
ATOM 5579 N N . GLY B 1 281 ? -6.656 -13.133 7.449 1 98.69 281 GLY B N 1
ATOM 5580 C CA . GLY B 1 281 ? -5.66 -13.523 6.469 1 98.69 281 GLY B CA 1
ATOM 5581 C C . GLY B 1 281 ? -4.777 -14.664 6.938 1 98.69 281 GLY B C 1
ATOM 5582 O O . GLY B 1 281 ? -4.387 -15.523 6.145 1 98.69 281 GLY B O 1
ATOM 5583 N N . VAL B 1 282 ? -4.473 -14.711 8.234 1 98.75 282 VAL B N 1
ATOM 5584 C CA . VAL B 1 282 ? -3.697 -15.805 8.812 1 98.75 282 VAL B CA 1
ATOM 5585 C C . VAL B 1 282 ? -4.5 -17.109 8.734 1 98.75 282 VAL B C 1
ATOM 5587 O O . VAL 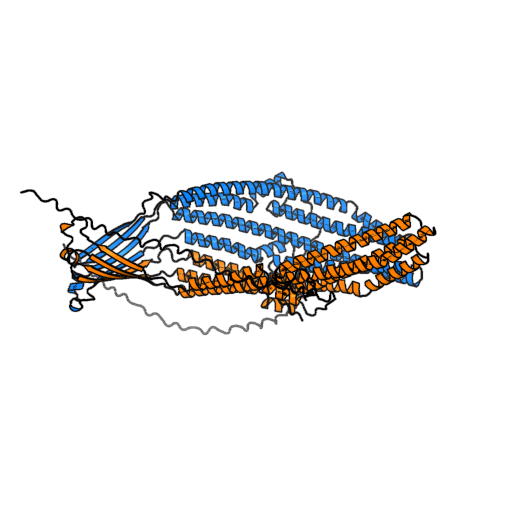B 1 282 ? -3.965 -18.156 8.352 1 98.75 282 VAL B O 1
ATOM 5590 N N . THR B 1 283 ? -5.789 -17.047 9.047 1 98.81 283 THR B N 1
ATOM 5591 C CA . THR B 1 283 ? -6.672 -18.203 8.961 1 98.81 283 THR B CA 1
ATOM 5592 C C . THR B 1 283 ? -6.766 -18.703 7.527 1 98.81 283 THR B C 1
ATOM 5594 O O . THR B 1 283 ? -6.695 -19.906 7.285 1 98.81 283 THR B O 1
ATOM 5597 N N . ALA B 1 284 ? -6.871 -17.781 6.586 1 98.75 284 ALA B N 1
ATOM 5598 C CA . ALA B 1 284 ? -6.938 -18.141 5.172 1 98.75 284 ALA B CA 1
ATOM 5599 C C . ALA B 1 284 ? -5.648 -18.828 4.723 1 98.75 284 ALA B C 1
ATOM 5601 O O . ALA B 1 284 ? -5.691 -19.797 3.957 1 98.75 284 ALA B O 1
ATOM 5602 N N . ALA B 1 285 ? -4.504 -18.297 5.207 1 98.75 285 ALA B N 1
ATOM 5603 C CA . ALA B 1 285 ? -3.225 -18.922 4.875 1 98.75 285 ALA B CA 1
ATOM 5604 C C . ALA B 1 285 ? -3.143 -20.344 5.43 1 98.75 285 ALA B C 1
ATOM 5606 O O . ALA B 1 285 ? -2.609 -21.234 4.777 1 98.75 285 ALA B O 1
ATOM 5607 N N . ASN B 1 286 ? -3.682 -20.547 6.648 1 98.81 286 ASN B N 1
ATOM 5608 C CA . ASN B 1 286 ? -3.719 -21.875 7.238 1 98.81 286 ASN B CA 1
ATOM 5609 C C . ASN B 1 286 ? -4.57 -22.828 6.41 1 98.81 286 ASN B C 1
ATOM 5611 O O . ASN B 1 286 ? -4.168 -23.969 6.152 1 98.81 286 ASN B O 1
ATOM 5615 N N . SER B 1 287 ? -5.707 -22.312 5.988 1 98.81 287 SER B N 1
ATOM 5616 C CA . SER B 1 287 ? -6.578 -23.156 5.164 1 98.81 287 SER B CA 1
ATOM 5617 C C . SER B 1 287 ? -5.926 -23.484 3.826 1 98.81 287 SER B C 1
ATOM 5619 O O . SER B 1 287 ? -6.078 -24.594 3.307 1 98.81 287 SER B O 1
ATOM 5621 N N . GLN B 1 288 ? -5.199 -22.578 3.287 1 98.62 288 GLN B N 1
ATOM 5622 C CA . GLN B 1 288 ? -4.469 -22.812 2.049 1 98.62 288 GLN B CA 1
ATOM 5623 C C . GLN B 1 288 ? -3.373 -23.859 2.252 1 98.62 288 GLN B C 1
ATOM 5625 O O . GLN B 1 288 ? -3.127 -24.688 1.374 1 98.62 288 GLN B O 1
ATOM 5630 N N . HIS B 1 289 ? -2.717 -23.797 3.42 1 98.75 289 HIS B N 1
ATOM 5631 C CA . HIS B 1 289 ? -1.698 -24.781 3.752 1 98.75 289 HIS B CA 1
ATOM 5632 C C . HIS B 1 289 ? -2.299 -26.172 3.844 1 98.75 289 HIS B C 1
ATOM 5634 O O . HIS B 1 289 ? -1.736 -27.141 3.309 1 98.75 289 HIS B O 1
ATOM 5640 N N . GLU B 1 290 ? -3.479 -26.297 4.406 1 98.69 290 GLU B N 1
ATOM 5641 C CA . GLU B 1 290 ? -4.164 -27.578 4.5 1 98.69 290 GLU B CA 1
ATOM 5642 C C . GLU B 1 290 ? -4.59 -28.078 3.123 1 98.69 290 GLU B C 1
ATOM 5644 O O . GLU B 1 290 ? -4.531 -29.281 2.846 1 98.69 290 GLU B O 1
ATOM 5649 N N . LEU B 1 291 ? -4.992 -27.156 2.318 1 98.56 291 LEU B N 1
ATOM 5650 C CA . LEU B 1 291 ? -5.352 -27.516 0.955 1 98.56 291 LEU B CA 1
ATOM 5651 C C . LEU B 1 291 ? -4.145 -28.062 0.203 1 98.56 291 LEU B C 1
ATOM 5653 O O . LEU B 1 291 ? -4.25 -29.062 -0.515 1 98.56 291 LEU B O 1
ATOM 5657 N N . GLN B 1 292 ? -2.988 -27.469 0.416 1 98.31 292 GLN B N 1
ATOM 5658 C CA . GLN B 1 292 ? -1.79 -27.938 -0.268 1 98.31 292 GLN B CA 1
ATOM 5659 C C . GLN B 1 292 ? -1.385 -29.328 0.226 1 98.31 292 GLN B C 1
ATOM 5661 O O . GLN B 1 292 ? -0.902 -30.156 -0.551 1 98.31 292 GLN B O 1
ATOM 5666 N N . LYS B 1 293 ? -1.579 -29.625 1.51 1 98.19 293 LYS B N 1
ATOM 5667 C CA . LYS B 1 293 ? -1.337 -30.969 2.033 1 98.19 293 LYS B CA 1
ATOM 5668 C C . LYS B 1 293 ? -2.271 -31.984 1.389 1 98.19 293 LYS B C 1
ATOM 5670 O O . LYS B 1 293 ? -1.85 -33.094 1.043 1 98.19 293 LYS B O 1
ATOM 5675 N N . ALA B 1 294 ? -3.514 -31.516 1.253 1 97.81 294 ALA B N 1
ATOM 5676 C CA . ALA B 1 294 ? -4.488 -32.406 0.623 1 97.81 294 ALA B CA 1
ATOM 5677 C C . ALA B 1 294 ? -4.121 -32.656 -0.834 1 97.81 294 ALA B C 1
ATOM 5679 O O . ALA B 1 294 ? -4.246 -33.812 -1.313 1 97.81 294 ALA B O 1
ATOM 5680 N N . ILE B 1 295 ? -3.65 -31.672 -1.532 1 96.62 295 ILE B N 1
ATOM 5681 C CA . ILE B 1 295 ? -3.264 -31.797 -2.934 1 96.62 295 ILE B CA 1
ATOM 5682 C C . ILE B 1 295 ? -2.092 -32.75 -3.059 1 96.62 295 ILE B C 1
ATOM 5684 O O . ILE B 1 295 ? -1.955 -33.438 -4.074 1 96.62 295 ILE B O 1
ATOM 5688 N N . GLY B 1 296 ? -1.337 -32.938 -1.955 1 95.12 296 GLY B N 1
ATOM 5689 C CA . GLY B 1 296 ? -0.238 -33.906 -1.938 1 95.12 296 GLY B CA 1
ATOM 5690 C C . GLY B 1 296 ? -0.7 -35.344 -1.93 1 95.12 296 GLY B C 1
ATOM 5691 O O . GLY B 1 296 ? 0.059 -36.25 -2.287 1 95.12 296 GLY B O 1
ATOM 5692 N N . LYS B 1 297 ? -2.002 -35.469 -1.604 1 95.06 297 LYS B N 1
ATOM 5693 C CA . LYS B 1 297 ? -2.561 -36.844 -1.649 1 95.06 297 LYS B CA 1
ATOM 5694 C C . LYS B 1 297 ? -3.055 -37.188 -3.051 1 95.06 297 LYS B C 1
ATOM 5696 O O . LYS B 1 297 ? -3.865 -36.438 -3.627 1 95.06 297 LYS B O 1
ATOM 5701 N N . ARG B 1 298 ? -2.598 -38.188 -3.629 1 92.25 298 ARG B N 1
ATOM 5702 C CA . ARG B 1 298 ? -2.863 -38.5 -5.031 1 92.25 298 ARG B CA 1
ATOM 5703 C C . ARG B 1 298 ? -4.277 -39.031 -5.219 1 92.25 298 ARG B C 1
ATOM 5705 O O . ARG B 1 298 ? -4.766 -39.812 -4.387 1 92.25 298 ARG B O 1
ATOM 5712 N N . ASP B 1 299 ? -4.852 -38.688 -6.281 1 94.88 299 ASP B N 1
ATOM 5713 C CA . ASP B 1 299 ? -6.191 -39.125 -6.648 1 94.88 299 ASP B CA 1
ATOM 5714 C C . ASP B 1 299 ? -6.145 -40.469 -7.391 1 94.88 299 ASP B C 1
ATOM 5716 O O . ASP B 1 299 ? -5.094 -40.844 -7.902 1 94.88 299 ASP B O 1
ATOM 5720 N N . VAL B 1 300 ? -7.277 -41.188 -7.344 1 96 300 VAL B N 1
ATOM 5721 C CA . VAL B 1 300 ? -7.426 -42.438 -8.023 1 96 300 VAL B CA 1
ATOM 5722 C C . VAL B 1 300 ? -8.523 -42.344 -9.086 1 96 300 VAL B C 1
ATOM 5724 O O . VAL B 1 300 ? -9.586 -41.781 -8.836 1 96 300 VAL B O 1
ATOM 5727 N N . THR B 1 301 ? -8.188 -42.812 -10.227 1 96.44 301 THR B N 1
ATOM 5728 C CA . THR B 1 301 ? -9.203 -42.875 -11.273 1 96.44 301 THR B CA 1
ATOM 5729 C C . THR B 1 301 ? -9.672 -44.312 -11.5 1 96.44 301 THR B C 1
ATOM 5731 O O . THR B 1 301 ? -8.852 -45.219 -11.625 1 96.44 301 THR B O 1
ATOM 5734 N N . GLY B 1 302 ? -10.992 -44.5 -11.469 1 95.94 302 GLY B N 1
ATOM 5735 C CA . GLY B 1 302 ? -11.617 -45.75 -11.812 1 95.94 302 GLY B CA 1
ATOM 5736 C C . GLY B 1 302 ? -12.484 -45.688 -13.055 1 95.94 302 GLY B C 1
ATOM 5737 O O . GLY B 1 302 ? -13.094 -44.625 -13.32 1 95.94 302 GLY B O 1
ATOM 5738 N N . GLN B 1 303 ? -12.438 -46.781 -13.773 1 95.69 303 GLN B N 1
ATOM 5739 C CA . GLN B 1 303 ? -13.25 -46.844 -14.984 1 95.69 303 GLN B CA 1
ATOM 5740 C C . GLN B 1 303 ? -13.875 -48.219 -15.156 1 95.69 303 GLN B C 1
ATOM 5742 O O . GLN B 1 303 ? -13.234 -49.25 -14.891 1 95.69 303 GLN B O 1
ATOM 5747 N N . VAL B 1 304 ? -15.133 -48.344 -15.539 1 94.62 304 VAL B N 1
ATOM 5748 C CA . VAL B 1 304 ? -15.859 -49.562 -15.867 1 94.62 304 VAL B CA 1
ATOM 5749 C C . VAL B 1 304 ? -16.281 -49.531 -17.328 1 94.62 304 VAL B C 1
ATOM 5751 O O . VAL B 1 304 ? -16.797 -48.5 -17.812 1 94.62 304 VAL B O 1
ATOM 5754 N N . ASN B 1 305 ? -15.961 -50.562 -17.938 1 93.69 305 ASN B N 1
ATOM 5755 C CA . ASN B 1 305 ? -16.312 -50.625 -19.344 1 93.69 305 ASN B CA 1
ATOM 5756 C C . ASN B 1 305 ? -17.188 -51.875 -19.641 1 93.69 305 ASN B C 1
ATOM 5758 O O . ASN B 1 305 ? -16.969 -52.938 -19.078 1 93.69 305 ASN B O 1
ATOM 5762 N N . TYR B 1 306 ? -18.188 -51.719 -20.484 1 92.5 306 TYR B N 1
ATOM 5763 C CA . TYR B 1 306 ? -18.922 -52.812 -21.156 1 92.5 306 TYR B CA 1
ATOM 5764 C C . TYR B 1 306 ? -18.359 -53.062 -22.547 1 92.5 306 TYR B C 1
ATOM 5766 O O . TYR B 1 306 ? -18.188 -52.156 -23.344 1 92.5 306 TYR B O 1
ATOM 5774 N N . THR B 1 307 ? -18.047 -54.344 -22.703 1 90 307 THR B N 1
ATOM 5775 C CA . THR B 1 307 ? -17.484 -54.688 -24 1 90 307 THR B CA 1
ATOM 5776 C C . THR B 1 307 ? -18.328 -55.781 -24.656 1 90 307 THR B C 1
ATOM 5778 O O . THR B 1 307 ? -18.641 -56.812 -24.031 1 90 307 THR B O 1
ATOM 5781 N N . HIS B 1 308 ? -18.734 -55.625 -25.844 1 87.12 308 HIS B N 1
ATOM 5782 C CA . HIS B 1 308 ? -19.328 -56.656 -26.703 1 87.12 308 HIS B CA 1
ATOM 5783 C C . HIS B 1 308 ? -18.344 -57.062 -27.797 1 87.12 308 HIS B C 1
ATOM 5785 O O . HIS B 1 308 ? -17.953 -56.25 -28.625 1 87.12 308 HIS B O 1
ATOM 5791 N N . ILE B 1 309 ? -17.984 -58.344 -27.594 1 82.69 309 ILE B N 1
ATOM 5792 C CA . ILE B 1 309 ? -17.078 -58.844 -28.609 1 82.69 309 ILE B CA 1
ATOM 5793 C C . ILE B 1 309 ? -17.391 -60.344 -28.859 1 82.69 309 ILE B C 1
ATOM 5795 O O . ILE B 1 309 ? -17.656 -61.094 -27.922 1 82.69 309 ILE B O 1
ATOM 5799 N N . SER B 1 310 ? -17.359 -60.781 -30.109 1 80.69 310 SER B N 1
ATOM 5800 C CA . SER B 1 310 ? -17.578 -62.156 -30.516 1 80.69 310 SER B CA 1
ATOM 5801 C C . SER B 1 310 ? -18.812 -62.75 -29.859 1 80.69 310 SER B C 1
ATOM 5803 O O . SER B 1 310 ? -18.766 -63.812 -29.25 1 80.69 310 SER B O 1
ATOM 5805 N N . SER B 1 311 ? -19.844 -62.031 -29.828 1 77.5 311 SER B N 1
ATOM 5806 C CA . SER B 1 311 ? -21.172 -62.406 -29.312 1 77.5 311 SER B CA 1
ATOM 5807 C C . SER B 1 311 ? -21.156 -62.562 -27.797 1 77.5 311 SER B C 1
ATOM 5809 O O . SER B 1 311 ? -22.031 -63.188 -27.219 1 77.5 311 SER B O 1
ATOM 5811 N N . LEU B 1 312 ? -20.078 -62.062 -27.203 1 79.44 312 LEU B N 1
ATOM 5812 C CA . LEU B 1 312 ? -19.984 -62.094 -25.75 1 79.44 312 LEU B CA 1
ATOM 5813 C C . LEU B 1 312 ? -20.078 -60.719 -25.141 1 79.44 312 LEU B C 1
ATOM 5815 O O . LEU B 1 312 ? -19.547 -59.75 -25.703 1 79.44 312 LEU B O 1
ATOM 5819 N N . ASN B 1 313 ? -20.812 -60.625 -24.062 1 84.94 313 ASN B N 1
ATOM 5820 C CA . ASN B 1 313 ? -20.891 -59.406 -23.25 1 84.94 313 ASN B CA 1
ATOM 5821 C C . ASN B 1 313 ? -20.062 -59.531 -21.984 1 84.94 313 ASN B C 1
ATOM 5823 O O . ASN B 1 313 ? -20.266 -60.469 -21.188 1 84.94 313 ASN B O 1
ATOM 5827 N N . THR B 1 314 ? -19.125 -58.594 -21.906 1 86.06 314 THR B N 1
ATOM 5828 C CA . THR B 1 314 ? -18.219 -58.688 -20.766 1 86.06 314 THR B CA 1
ATOM 5829 C C . THR B 1 314 ? -18.047 -57.312 -20.109 1 86.06 314 THR B C 1
ATOM 5831 O O . THR B 1 314 ? -18.516 -56.281 -20.625 1 86.06 314 THR B O 1
ATOM 5834 N N . VAL B 1 315 ? -17.516 -57.312 -18.906 1 90.38 315 VAL B N 1
ATOM 5835 C CA . VAL B 1 315 ? -17.234 -56.094 -18.141 1 90.38 315 VAL B CA 1
ATOM 5836 C C . VAL B 1 315 ? -15.727 -56 -17.875 1 90.38 315 VAL B C 1
ATOM 5838 O O . VAL B 1 315 ? -15.055 -57.031 -17.703 1 90.38 315 VAL B O 1
ATOM 5841 N N . SER B 1 316 ? -15.273 -54.812 -18.047 1 92.12 316 SER B N 1
ATOM 5842 C CA . SER B 1 316 ? -13.883 -54.531 -17.703 1 92.12 316 SER B CA 1
ATOM 5843 C C . SER B 1 316 ? -13.766 -53.469 -16.641 1 92.12 316 SER B C 1
ATOM 5845 O O . SER B 1 316 ? -14.547 -52.5 -16.625 1 92.12 316 SER B O 1
ATOM 5847 N N . LEU B 1 317 ? -12.867 -53.688 -15.695 1 94.25 317 LEU B N 1
ATOM 5848 C CA . LEU B 1 317 ? -12.531 -52.719 -14.648 1 94.25 317 LEU B CA 1
ATOM 5849 C C . LEU B 1 317 ? -11.125 -52.156 -14.859 1 94.25 317 LEU B C 1
ATOM 5851 O O . LEU B 1 317 ? -10.18 -52.906 -15.117 1 94.25 317 LEU B O 1
ATOM 5855 N N . PHE B 1 318 ? -11.047 -50.812 -14.859 1 94.69 318 PHE B N 1
ATOM 5856 C CA . PHE B 1 318 ? -9.758 -50.156 -14.992 1 94.69 318 PHE B CA 1
ATOM 5857 C C . PHE B 1 318 ? -9.484 -49.25 -13.789 1 94.69 318 PHE B C 1
ATOM 5859 O O . PHE B 1 318 ? -10.391 -48.594 -13.273 1 94.69 318 PHE B O 1
ATOM 5866 N N . GLY B 1 319 ? -8.195 -49.188 -13.297 1 95.06 319 GLY B N 1
ATOM 5867 C CA . GLY B 1 319 ? -7.723 -48.281 -12.25 1 95.06 319 GLY B CA 1
ATOM 5868 C C . GLY B 1 319 ? -6.383 -47.656 -12.562 1 95.06 319 GLY B C 1
ATOM 5869 O O . GLY B 1 319 ? -5.543 -48.25 -13.227 1 95.06 319 GLY B O 1
ATOM 5870 N N . GLN B 1 320 ? -6.289 -46.438 -12.133 1 95.88 320 GLN B N 1
ATOM 5871 C CA . GLN B 1 320 ? -5.027 -45.719 -12.32 1 95.88 320 GLN B CA 1
ATOM 5872 C C . GLN B 1 320 ? -4.73 -44.812 -11.133 1 95.88 320 GLN B C 1
ATOM 5874 O O . GLN B 1 320 ? -5.641 -44.188 -10.578 1 95.88 320 GLN B O 1
ATOM 5879 N N . ILE B 1 321 ? -3.416 -44.719 -10.688 1 94.75 321 ILE B N 1
ATOM 5880 C CA . ILE B 1 321 ? -2.986 -43.844 -9.602 1 94.75 321 ILE B CA 1
ATOM 5881 C C . ILE B 1 321 ? -1.559 -43.375 -9.859 1 94.75 321 ILE B C 1
ATOM 5883 O O . ILE B 1 321 ? -0.712 -44.156 -10.32 1 94.75 321 ILE B O 1
ATOM 5887 N N . GLN B 1 322 ? -1.402 -42.125 -9.664 1 93.88 322 GLN B N 1
ATOM 5888 C CA . GLN B 1 322 ? -0.035 -41.625 -9.688 1 93.88 322 GLN B CA 1
ATOM 5889 C C . GLN B 1 322 ? 0.708 -41.969 -8.398 1 93.88 322 GLN B C 1
ATOM 5891 O O . GLN B 1 322 ? 0.259 -41.625 -7.305 1 93.88 322 GLN B O 1
ATOM 5896 N N . MET B 1 323 ? 1.814 -42.625 -8.516 1 93.56 323 MET B N 1
ATOM 5897 C CA . MET B 1 323 ? 2.586 -43 -7.34 1 93.56 323 MET B CA 1
ATOM 5898 C C . MET B 1 323 ? 3.381 -41.812 -6.793 1 93.56 323 MET B C 1
ATOM 5900 O O . MET B 1 323 ? 4.199 -41.25 -7.508 1 93.56 323 MET B O 1
ATOM 5904 N N . PRO B 1 324 ? 3.176 -41.531 -5.562 1 92.75 324 PRO B N 1
ATOM 5905 C CA . PRO B 1 324 ? 3.861 -40.375 -4.984 1 92.75 324 PRO B CA 1
ATOM 5906 C C . PRO B 1 324 ? 5.293 -40.688 -4.555 1 92.75 324 PRO B C 1
ATOM 5908 O O . PRO B 1 324 ? 5.609 -40.625 -3.363 1 92.75 324 PRO B O 1
ATOM 5911 N N . ILE B 1 325 ? 6.156 -40.844 -5.48 1 93.75 325 ILE B N 1
ATOM 5912 C CA . ILE B 1 325 ? 7.527 -41.219 -5.176 1 93.75 325 ILE B CA 1
ATOM 5913 C C . ILE B 1 325 ? 8.406 -39.969 -5.098 1 93.75 325 ILE B C 1
ATOM 5915 O O . ILE B 1 325 ? 9.062 -39.75 -4.078 1 93.75 325 ILE B O 1
ATOM 5919 N N . PHE B 1 326 ? 8.289 -39.219 -6.086 1 94.88 326 PHE B N 1
ATOM 5920 C CA . PHE B 1 326 ? 9.18 -38.062 -6.164 1 94.88 326 PHE B CA 1
ATOM 5921 C C . PHE B 1 326 ? 8.453 -36.781 -5.746 1 94.88 326 PHE B C 1
ATOM 5923 O O . PHE B 1 326 ? 8.953 -36.031 -4.93 1 94.88 326 PHE B O 1
ATOM 5930 N N . ASP B 1 327 ? 7.309 -36.562 -6.309 1 94.5 327 ASP B N 1
ATOM 5931 C CA . ASP B 1 327 ? 6.52 -35.344 -6.09 1 94.5 327 ASP B CA 1
ATOM 5932 C C . ASP B 1 327 ? 5.336 -35.625 -5.16 1 94.5 327 ASP B C 1
ATOM 5934 O O . ASP B 1 327 ? 4.375 -36.281 -5.555 1 94.5 327 ASP B O 1
ATOM 5938 N N . ARG B 1 328 ? 5.375 -35.125 -4.004 1 95.44 328 ARG B N 1
ATOM 5939 C CA . ARG B 1 328 ? 4.293 -35.219 -3.025 1 95.44 328 ARG B CA 1
ATOM 5940 C C . ARG B 1 328 ? 3.777 -33.812 -2.678 1 95.44 328 ARG B C 1
ATOM 5942 O O . ARG B 1 328 ? 3.248 -33.594 -1.586 1 95.44 328 ARG B O 1
ATOM 5949 N N . ASN B 1 329 ? 4.062 -32.875 -3.533 1 96.75 329 ASN B N 1
ATOM 5950 C CA . ASN B 1 329 ? 3.688 -31.484 -3.383 1 96.75 329 ASN B CA 1
ATOM 5951 C C . ASN B 1 329 ? 4.438 -30.812 -2.23 1 96.75 329 ASN B C 1
ATOM 5953 O O . ASN B 1 329 ? 3.924 -29.891 -1.602 1 96.75 329 ASN B O 1
ATOM 5957 N N . GLN B 1 330 ? 5.57 -31.344 -1.902 1 96.75 330 GLN B N 1
ATOM 5958 C CA . GLN B 1 330 ? 6.312 -30.906 -0.724 1 96.75 330 GLN B CA 1
ATOM 5959 C C . GLN B 1 330 ? 6.758 -29.453 -0.858 1 96.75 330 GLN B C 1
ATOM 5961 O O . GLN B 1 330 ? 6.812 -28.734 0.133 1 96.75 330 GLN B O 1
ATOM 5966 N N . GLY B 1 331 ? 7.141 -28.969 -2.057 1 97.56 331 GLY B N 1
ATOM 5967 C CA . GLY B 1 331 ? 7.516 -27.578 -2.254 1 97.56 331 GLY B CA 1
ATOM 5968 C C . GLY B 1 331 ? 6.383 -26.609 -1.981 1 97.56 331 GLY B C 1
ATOM 5969 O O . GLY B 1 331 ? 6.566 -25.609 -1.281 1 97.56 331 GLY B O 1
ATOM 5970 N N . GLU B 1 332 ? 5.219 -26.891 -2.539 1 97.5 332 GLU B N 1
ATOM 5971 C CA . GLU B 1 332 ? 4.059 -26.016 -2.357 1 97.5 332 GLU B CA 1
ATOM 5972 C C . GLU B 1 332 ? 3.58 -26.031 -0.91 1 97.5 332 GLU B C 1
ATOM 5974 O O . GLU B 1 332 ? 3.098 -25.016 -0.401 1 97.5 332 GLU B O 1
ATOM 5979 N N . ILE B 1 333 ? 3.645 -27.203 -0.286 1 98.38 333 ILE B N 1
ATOM 5980 C CA . ILE B 1 333 ? 3.309 -27.281 1.131 1 98.38 333 ILE B CA 1
ATOM 5981 C C . ILE B 1 333 ? 4.242 -26.375 1.935 1 98.38 333 ILE B C 1
ATOM 5983 O O . ILE B 1 333 ? 3.791 -25.609 2.789 1 98.38 333 ILE B O 1
ATOM 5987 N N . ALA B 1 334 ? 5.539 -26.453 1.638 1 98.12 334 ALA B N 1
ATOM 5988 C CA . ALA B 1 334 ? 6.508 -25.594 2.32 1 98.12 334 ALA B CA 1
ATOM 5989 C C . ALA B 1 334 ? 6.23 -24.109 2.043 1 98.12 334 ALA B C 1
ATOM 5991 O O . ALA B 1 334 ? 6.238 -23.297 2.961 1 98.12 334 ALA B O 1
ATOM 5992 N N . ARG B 1 335 ? 5.988 -23.766 0.785 1 98.31 335 ARG B N 1
ATOM 5993 C CA . ARG B 1 335 ? 5.688 -22.391 0.413 1 98.31 335 ARG B CA 1
ATOM 5994 C C . ARG B 1 335 ? 4.484 -21.859 1.188 1 98.31 335 ARG B C 1
ATOM 5996 O O . ARG B 1 335 ? 4.516 -20.75 1.712 1 98.31 335 ARG B O 1
ATOM 6003 N N . ALA B 1 336 ? 3.424 -22.656 1.221 1 98.31 336 ALA B N 1
ATOM 6004 C CA . ALA B 1 336 ? 2.221 -22.266 1.949 1 98.31 336 ALA B CA 1
ATOM 6005 C C . ALA B 1 336 ? 2.512 -22.094 3.438 1 98.31 336 ALA B C 1
ATOM 6007 O O . ALA B 1 336 ? 1.91 -21.234 4.098 1 98.31 336 ALA B O 1
ATOM 6008 N N . GLY B 1 337 ? 3.432 -22.922 3.932 1 98.44 337 GLY B N 1
ATOM 6009 C CA . GLY B 1 337 ? 3.848 -22.766 5.312 1 98.44 337 GLY B CA 1
ATOM 6010 C C . GLY B 1 337 ? 4.488 -21.406 5.582 1 98.44 337 GLY B C 1
ATOM 6011 O O . GLY B 1 337 ? 4.164 -20.75 6.57 1 98.44 337 GLY B O 1
ATOM 6012 N N . PHE B 1 338 ? 5.348 -21 4.707 1 98.19 338 PHE B N 1
ATOM 6013 C CA . PHE B 1 338 ? 6.004 -19.703 4.859 1 98.19 338 PHE B CA 1
ATOM 6014 C C . PHE B 1 338 ? 5.016 -18.578 4.633 1 98.19 338 PHE B C 1
ATOM 6016 O O . PHE B 1 338 ? 5.145 -17.5 5.227 1 98.19 338 PHE B O 1
ATOM 6023 N N . ALA B 1 339 ? 3.99 -18.844 3.836 1 98.12 339 ALA B N 1
ATOM 6024 C CA . ALA B 1 339 ? 2.938 -17.859 3.631 1 98.12 339 ALA B CA 1
ATOM 6025 C C . ALA B 1 339 ? 2.162 -17.609 4.918 1 98.12 339 ALA B C 1
ATOM 6027 O O . ALA B 1 339 ? 1.709 -16.484 5.172 1 98.12 339 ALA B O 1
ATOM 6028 N N . ILE B 1 340 ? 2.008 -18.656 5.75 1 98.62 340 ILE B N 1
ATOM 6029 C CA . ILE B 1 340 ? 1.378 -18.484 7.055 1 98.62 340 ILE B CA 1
ATOM 6030 C C . ILE B 1 340 ? 2.207 -17.516 7.898 1 98.62 340 ILE B C 1
ATOM 6032 O O . ILE B 1 340 ? 1.667 -16.578 8.492 1 98.62 340 ILE B O 1
ATOM 6036 N N . THR B 1 341 ? 3.527 -17.75 7.883 1 98.44 341 THR B N 1
ATOM 6037 C CA . THR B 1 341 ? 4.418 -16.875 8.641 1 98.44 341 THR B CA 1
ATOM 6038 C C . THR B 1 341 ? 4.336 -15.445 8.133 1 98.44 341 THR B C 1
ATOM 6040 O O . THR B 1 341 ? 4.316 -14.5 8.922 1 98.44 341 THR B O 1
ATOM 6043 N N . GLN B 1 342 ? 4.281 -15.281 6.879 1 97.88 342 GLN B N 1
ATOM 6044 C CA . GLN B 1 342 ? 4.145 -13.961 6.281 1 97.88 342 GLN B CA 1
ATOM 6045 C C . GLN B 1 342 ? 2.869 -13.266 6.754 1 97.88 342 GLN B C 1
ATOM 6047 O O . GLN B 1 342 ? 2.896 -12.102 7.148 1 97.88 342 GLN B O 1
ATOM 6052 N N . ALA B 1 343 ? 1.763 -14 6.711 1 98.31 343 ALA B N 1
ATOM 6053 C CA . ALA B 1 343 ? 0.476 -13.453 7.137 1 98.31 343 ALA B CA 1
ATOM 6054 C C . ALA B 1 343 ? 0.499 -13.086 8.617 1 98.31 343 ALA B C 1
ATOM 6056 O O . ALA B 1 343 ? -0.088 -12.078 9.023 1 98.31 343 ALA B O 1
ATOM 6057 N N . GLN B 1 344 ? 1.166 -13.906 9.398 1 98.56 344 GLN B N 1
ATOM 6058 C CA . GLN B 1 344 ? 1.285 -13.633 10.828 1 98.56 344 GLN B CA 1
ATOM 6059 C C . GLN B 1 344 ? 2.051 -12.336 11.078 1 98.56 344 GLN B C 1
ATOM 6061 O O . GLN B 1 344 ? 1.646 -11.523 11.914 1 98.56 344 GLN B O 1
ATOM 6066 N N . GLU B 1 345 ? 3.145 -12.156 10.367 1 97.75 345 GLU B N 1
ATOM 6067 C CA . GLU B 1 345 ? 3.918 -10.93 10.508 1 97.75 345 GLU B CA 1
ATOM 6068 C C . GLU B 1 345 ? 3.107 -9.719 10.062 1 97.75 345 GLU B C 1
ATOM 6070 O O . GLU B 1 345 ? 3.184 -8.648 10.68 1 97.75 345 GLU B O 1
ATOM 6075 N N . GLN B 1 346 ? 2.316 -9.844 9.055 1 97.38 346 GLN B N 1
ATOM 6076 C CA . GLN B 1 346 ? 1.468 -8.758 8.578 1 97.38 346 GLN B CA 1
ATOM 6077 C C . GLN B 1 346 ? 0.396 -8.398 9.602 1 97.38 346 GLN B C 1
ATOM 6079 O O . GLN B 1 346 ? 0.066 -7.23 9.781 1 97.38 346 GLN B O 1
ATOM 6084 N N . ALA B 1 347 ? -0.146 -9.414 10.25 1 98 347 ALA B N 1
ATOM 6085 C CA . ALA B 1 347 ? -1.136 -9.172 11.297 1 98 347 ALA B CA 1
ATOM 6086 C C . ALA B 1 347 ? -0.518 -8.414 12.477 1 98 347 ALA B C 1
ATOM 6088 O O . ALA B 1 347 ? -1.139 -7.508 13.031 1 98 347 ALA B O 1
ATOM 6089 N N . LYS B 1 348 ? 0.72 -8.766 12.766 1 97 348 LYS B N 1
ATOM 6090 C CA . LYS B 1 348 ? 1.417 -8.062 13.836 1 97 348 LYS B CA 1
ATOM 6091 C C . LYS B 1 348 ? 1.691 -6.605 13.461 1 97 348 LYS B C 1
ATOM 6093 O O . LYS B 1 348 ? 1.545 -5.703 14.281 1 97 348 LYS B O 1
ATOM 6098 N N . PHE B 1 349 ? 2.08 -6.355 12.25 1 97.12 349 PHE B N 1
ATOM 6099 C CA . PHE B 1 349 ? 2.279 -4.996 11.766 1 97.12 349 PHE B CA 1
ATOM 6100 C C . PHE B 1 349 ? 1 -4.18 11.898 1 97.12 349 PHE B C 1
ATOM 6102 O O . PHE B 1 349 ? 1.026 -3.051 12.383 1 97.12 349 PHE B O 1
ATOM 6109 N N . THR B 1 350 ? -0.094 -4.785 11.469 1 97.94 350 THR B N 1
ATOM 6110 C CA . THR B 1 350 ? -1.375 -4.086 11.484 1 97.94 350 THR B CA 1
ATOM 6111 C C . THR B 1 350 ? -1.802 -3.77 12.914 1 97.94 350 THR B C 1
ATOM 6113 O O . THR B 1 350 ? -2.369 -2.707 13.18 1 97.94 350 THR B O 1
ATOM 6116 N N . THR B 1 351 ? -1.506 -4.703 13.797 1 97.19 351 THR B N 1
ATOM 6117 C CA . THR B 1 351 ? -1.819 -4.465 15.203 1 97.19 351 THR B CA 1
ATOM 6118 C C . THR B 1 351 ? -1.091 -3.225 15.719 1 97.19 351 THR B C 1
ATOM 6120 O O . THR B 1 351 ? -1.704 -2.344 16.328 1 97.19 351 THR B O 1
ATOM 6123 N N . GLY B 1 352 ? 0.227 -3.168 15.461 1 95.81 352 GLY B N 1
ATOM 6124 C CA . GLY B 1 352 ? 0.992 -1.993 15.844 1 95.81 352 GLY B CA 1
ATOM 6125 C C . GLY B 1 352 ? 0.504 -0.72 15.18 1 95.81 352 GLY B C 1
ATOM 6126 O O . GLY B 1 352 ? 0.463 0.339 15.805 1 95.81 352 GLY B O 1
ATOM 6127 N N . GLN B 1 353 ? 0.11 -0.835 13.945 1 96.31 353 GLN B N 1
ATOM 6128 C CA . GLN B 1 353 ? -0.373 0.323 13.195 1 96.31 353 GLN B CA 1
ATOM 6129 C C . GLN B 1 353 ? -1.677 0.853 13.789 1 96.31 353 GLN B C 1
ATOM 6131 O O . GLN B 1 353 ? -1.877 2.066 13.875 1 96.31 353 GLN B O 1
ATOM 6136 N N . VAL B 1 354 ? -2.57 -0.063 14.18 1 97.56 354 VAL B N 1
ATOM 6137 C CA . VAL B 1 354 ? -3.836 0.329 14.797 1 97.56 354 VAL B CA 1
ATOM 6138 C C . VAL B 1 354 ? -3.564 1.129 16.062 1 97.56 354 VAL B C 1
ATOM 6140 O O . VAL B 1 354 ? -4.145 2.199 16.266 1 97.56 354 VAL B O 1
ATOM 6143 N N . LEU B 1 355 ? -2.646 0.688 16.875 1 96.38 355 LEU B N 1
ATOM 6144 C CA . LEU B 1 355 ? -2.322 1.358 18.125 1 96.38 355 LEU B CA 1
ATOM 6145 C C . LEU B 1 355 ? -1.686 2.719 17.859 1 96.38 355 LEU B C 1
ATOM 6147 O O . LEU B 1 355 ? -2.02 3.703 18.531 1 96.38 355 LEU B O 1
ATOM 6151 N N . THR B 1 356 ? -0.846 2.781 16.891 1 95.69 356 THR B N 1
ATOM 6152 C CA . THR B 1 356 ? -0.182 4.027 16.516 1 95.69 356 THR B CA 1
ATOM 6153 C C . THR B 1 356 ? -1.187 5.035 15.969 1 95.69 356 THR B C 1
ATOM 6155 O O . THR B 1 356 ? -1.155 6.211 16.328 1 95.69 356 THR B O 1
ATOM 6158 N N . ASP B 1 357 ? -2.07 4.539 15.156 1 96.81 357 ASP B N 1
ATOM 6159 C CA . ASP B 1 357 ? -3.086 5.414 14.578 1 96.81 357 ASP B CA 1
ATOM 6160 C C . ASP B 1 357 ? -3.941 6.059 15.664 1 96.81 357 ASP B C 1
ATOM 6162 O O . ASP B 1 357 ? -4.223 7.258 15.609 1 96.81 357 ASP B O 1
ATOM 6166 N N . VAL B 1 358 ? -4.348 5.277 16.609 1 97.25 358 VAL B N 1
ATOM 6167 C CA . VAL B 1 358 ? -5.211 5.773 17.672 1 97.25 358 VAL B CA 1
ATOM 6168 C C . VAL B 1 358 ? -4.445 6.777 18.531 1 97.25 358 VAL B C 1
ATOM 6170 O O . VAL B 1 358 ? -4.973 7.84 18.875 1 97.25 358 VAL B O 1
ATOM 6173 N N . ARG B 1 359 ? -3.23 6.492 18.859 1 95 359 ARG B N 1
ATOM 6174 C CA . ARG B 1 359 ? -2.426 7.406 19.656 1 95 359 ARG B CA 1
ATOM 6175 C C . ARG B 1 359 ? -2.246 8.742 18.938 1 95 359 ARG B C 1
ATOM 6177 O O . ARG B 1 359 ? -2.439 9.805 19.547 1 95 359 ARG B O 1
ATOM 6184 N N . ASP B 1 360 ? -1.903 8.695 17.672 1 95.19 360 ASP B N 1
ATOM 6185 C CA . ASP B 1 360 ? -1.694 9.914 16.891 1 95.19 360 ASP B CA 1
ATOM 6186 C C . ASP B 1 360 ? -2.977 10.734 16.797 1 95.19 360 ASP B C 1
ATOM 6188 O O . ASP B 1 360 ? -2.955 11.953 17 1 95.19 360 ASP B O 1
ATOM 6192 N N . ALA B 1 361 ? -4.039 10.016 16.547 1 96.94 361 ALA B N 1
ATOM 6193 C CA . ALA B 1 361 ? -5.324 10.711 16.438 1 96.94 361 ALA B CA 1
ATOM 6194 C C . ALA B 1 361 ? -5.727 11.328 17.766 1 96.94 361 ALA B C 1
ATOM 6196 O O . ALA B 1 361 ? -6.227 12.453 17.812 1 96.94 361 ALA B O 1
ATOM 6197 N N . PHE B 1 362 ? -5.473 10.695 18.891 1 96.38 362 PHE B N 1
ATOM 6198 C CA . PHE B 1 362 ? -5.824 11.172 20.219 1 96.38 362 PHE B CA 1
ATOM 6199 C C . PHE B 1 362 ? -5.012 12.406 20.594 1 96.38 362 PHE B C 1
ATOM 6201 O O . PHE B 1 362 ? -5.566 13.398 21.062 1 96.38 362 PHE B O 1
ATOM 6208 N N . GLU B 1 363 ? -3.748 12.289 20.344 1 95 363 GLU B N 1
ATOM 6209 C CA . GLU B 1 363 ? -2.885 13.43 20.656 1 95 363 GLU B CA 1
ATOM 6210 C C . GLU B 1 363 ? -3.217 14.633 19.781 1 95 363 GLU B C 1
ATOM 6212 O O . GLU B 1 363 ? -3.152 15.773 20.234 1 95 363 GLU B O 1
ATOM 6217 N N . ASN B 1 364 ? -3.541 14.383 18.5 1 95.5 364 ASN B N 1
ATOM 6218 C CA . ASN B 1 364 ? -3.975 15.461 17.625 1 95.5 364 ASN B CA 1
ATOM 6219 C C . ASN B 1 364 ? -5.246 16.125 18.125 1 95.5 364 ASN B C 1
ATOM 6221 O O . ASN B 1 364 ? -5.344 17.359 18.141 1 95.5 364 ASN B O 1
ATOM 6225 N N . LEU B 1 365 ? -6.156 15.305 18.594 1 96.06 365 LEU B N 1
ATOM 6226 C CA . LEU B 1 365 ? -7.41 15.82 19.141 1 96.06 365 LEU B CA 1
ATOM 6227 C C . LEU B 1 365 ? -7.152 16.703 20.359 1 96.06 365 LEU B C 1
ATOM 6229 O O . LEU B 1 365 ? -7.68 17.828 20.438 1 96.06 365 LEU B O 1
ATOM 6233 N N . ARG B 1 366 ? -6.336 16.266 21.203 1 94.38 366 ARG B N 1
ATOM 6234 C CA . ARG B 1 366 ? -6.031 17.016 22.422 1 94.38 366 ARG B CA 1
ATOM 6235 C C . ARG B 1 366 ? -5.359 18.344 22.109 1 94.38 366 ARG B C 1
ATOM 6237 O O . ARG B 1 366 ? -5.699 19.375 22.688 1 94.38 366 ARG B O 1
ATOM 6244 N N . THR B 1 367 ? -4.484 18.281 21.188 1 92.94 367 THR B N 1
ATOM 6245 C CA . THR B 1 367 ? -3.762 19.5 20.797 1 92.94 367 THR B CA 1
ATOM 6246 C C . THR B 1 367 ? -4.699 20.5 20.141 1 92.94 367 THR B C 1
ATOM 6248 O O . THR B 1 367 ? -4.688 21.688 20.484 1 92.94 367 THR B O 1
ATOM 6251 N N . ASN B 1 368 ? -5.5 20.031 19.203 1 93.88 368 ASN B N 1
ATOM 6252 C CA . ASN B 1 368 ? -6.43 20.922 18.531 1 93.88 368 ASN B CA 1
ATOM 6253 C C . ASN B 1 368 ? -7.5 21.438 19.484 1 93.88 368 ASN B C 1
ATOM 6255 O O . ASN B 1 368 ? -7.969 22.578 19.344 1 93.88 368 ASN B O 1
ATOM 6259 N N . ASP B 1 369 ? -7.844 20.641 20.5 1 94.94 369 ASP B N 1
ATOM 6260 C CA . ASP B 1 369 ? -8.766 21.078 21.531 1 94.94 369 ASP B CA 1
ATOM 6261 C C . ASP B 1 369 ? -8.203 22.281 22.312 1 94.94 369 ASP B C 1
ATOM 6263 O O . ASP B 1 369 ? -8.914 23.25 22.547 1 94.94 369 ASP B O 1
ATOM 6267 N N . LYS B 1 370 ? -6.969 22.172 22.625 1 91.06 370 LYS B N 1
ATOM 6268 C CA . LYS B 1 370 ? -6.309 23.266 23.328 1 91.06 370 LYS B CA 1
ATOM 6269 C C . LYS B 1 370 ? -6.305 24.547 22.484 1 91.06 370 LYS B C 1
ATOM 6271 O O . LYS B 1 370 ? -6.551 25.641 23 1 91.06 370 LYS B O 1
ATOM 6276 N N . VAL B 1 371 ? -6.121 24.375 21.203 1 88.12 371 VAL B N 1
ATOM 6277 C CA . VAL B 1 371 ? -6.055 25.531 20.297 1 88.12 371 VAL B CA 1
ATOM 6278 C C . VAL B 1 371 ? -7.426 26.203 20.219 1 88.12 371 VAL B C 1
ATOM 6280 O O . VAL B 1 371 ? -7.531 27.422 20.312 1 88.12 371 VAL B O 1
ATOM 6283 N N . VAL B 1 372 ? -8.422 25.438 20.094 1 93.06 372 VAL B N 1
ATOM 6284 C CA . VAL B 1 372 ? -9.773 25.984 20.047 1 93.06 372 VAL B CA 1
ATOM 6285 C C . VAL B 1 372 ? -10.109 26.656 21.391 1 93.06 372 VAL B C 1
ATOM 6287 O O . VAL B 1 372 ? -10.727 27.719 21.422 1 93.06 372 VAL B O 1
ATOM 6290 N N . GLY B 1 373 ? -9.664 26.031 22.453 1 91.88 373 GLY B N 1
ATOM 6291 C CA . GLY B 1 373 ? -9.875 26.594 23.781 1 91.88 373 GLY B CA 1
ATOM 6292 C C . GLY B 1 373 ? -9.234 27.953 23.953 1 91.88 373 GLY B C 1
ATOM 6293 O O . GLY B 1 373 ? -9.812 28.844 24.578 1 91.88 373 GLY B O 1
ATOM 6294 N N . LEU B 1 374 ? -8.117 28.094 23.375 1 84 374 LEU B N 1
ATOM 6295 C CA . LEU B 1 374 ? -7.422 29.359 23.453 1 84 374 LEU B CA 1
ATOM 6296 C C . LEU B 1 374 ? -8.211 30.469 22.75 1 84 374 LEU B C 1
ATOM 6298 O O . LEU B 1 374 ? -8.352 31.562 23.281 1 84 374 LEU B O 1
ATOM 6302 N N . TYR B 1 375 ? -8.797 30.219 21.594 1 87.75 375 TYR B N 1
ATOM 6303 C CA . TYR B 1 375 ? -9.602 31.188 20.875 1 87.75 375 TYR B CA 1
ATOM 6304 C C . TYR B 1 375 ? -10.875 31.531 21.641 1 87.75 375 TYR B C 1
ATOM 6306 O O . TYR B 1 375 ? -11.273 32.688 21.719 1 87.75 375 TYR B O 1
ATOM 6314 N N . ARG B 1 376 ? -11.422 30.562 22.266 1 89.94 376 ARG B N 1
ATOM 6315 C CA . ARG B 1 376 ? -12.711 30.719 22.922 1 89.94 376 ARG B CA 1
ATOM 6316 C C . ARG B 1 376 ? -12.555 31.375 24.297 1 89.94 376 ARG B C 1
ATOM 6318 O O . ARG B 1 376 ? -13.516 31.906 24.844 1 89.94 376 ARG B O 1
ATOM 6325 N N . SER B 1 377 ? -11.359 31.359 24.891 1 85.06 377 SER B N 1
ATOM 6326 C CA . SER B 1 377 ? -11.133 31.875 26.234 1 85.06 377 SER B CA 1
ATOM 6327 C C . SER B 1 377 ? -10.891 33.375 26.203 1 85.06 377 SER B C 1
ATOM 6329 O O . SER B 1 377 ? -10.344 33.938 27.156 1 85.06 377 SER B O 1
ATOM 6331 N N . GLY B 1 378 ? -11.336 34.062 25.156 1 81.69 378 GLY B N 1
ATOM 6332 C CA . GLY B 1 378 ? -11.258 35.5 25.281 1 81.69 378 GLY B CA 1
ATOM 6333 C C . GLY B 1 378 ? -10.695 36.188 24.047 1 81.69 378 GLY B C 1
ATOM 6334 O O . GLY B 1 378 ? -10.977 37.344 23.781 1 81.69 378 GLY B O 1
ATOM 6335 N N . TYR B 1 379 ? -9.992 35.438 23.234 1 79.75 379 TYR B N 1
ATOM 6336 C CA . TYR B 1 379 ? -9.328 36.062 22.109 1 79.75 379 TYR B CA 1
ATOM 6337 C C . TYR B 1 379 ? -10.352 36.562 21.094 1 79.75 379 TYR B C 1
ATOM 6339 O O . TYR B 1 379 ? -10.18 37.656 20.516 1 79.75 379 TYR B O 1
ATOM 6347 N N . LEU B 1 380 ? -11.383 35.844 20.891 1 89.06 380 LEU B N 1
ATOM 6348 C CA . LEU B 1 380 ? -12.422 36.281 19.953 1 89.06 380 LEU B CA 1
ATOM 6349 C C . LEU B 1 380 ? -13.086 37.562 20.422 1 89.06 380 LEU B C 1
ATOM 6351 O O . LEU B 1 380 ? -13.227 38.5 19.656 1 89.06 380 LEU B O 1
ATOM 6355 N N . ASP B 1 381 ? -13.359 37.625 21.672 1 88.88 381 ASP B N 1
ATOM 6356 C CA . ASP B 1 381 ? -14.031 38.812 22.25 1 88.88 381 ASP B CA 1
ATOM 6357 C C . ASP B 1 381 ? -13.102 40 22.281 1 88.88 381 ASP B C 1
ATOM 6359 O O . ASP B 1 381 ? -13.523 41.125 21.984 1 88.88 381 ASP B O 1
ATOM 6363 N N . GLN B 1 382 ? -11.953 39.719 22.578 1 83.12 382 GLN B N 1
ATOM 6364 C CA . GLN B 1 382 ? -10.984 40.812 22.656 1 83.12 382 GLN B CA 1
ATOM 6365 C C . GLN B 1 382 ? -10.742 41.438 21.281 1 83.12 382 GLN B C 1
ATOM 6367 O O . GLN B 1 382 ? -10.641 42.656 21.156 1 83.12 382 GLN B O 1
ATOM 6372 N N . ALA B 1 383 ? -10.641 40.562 20.234 1 86.81 383 ALA B N 1
ATOM 6373 C CA . ALA B 1 383 ? -10.438 41.062 18.891 1 86.81 383 ALA B CA 1
ATOM 6374 C C . ALA B 1 383 ? -11.641 41.875 18.422 1 86.81 383 ALA B C 1
ATOM 6376 O O . ALA B 1 383 ? -11.484 42.906 17.781 1 86.81 383 ALA B O 1
ATOM 6377 N N . LYS B 1 384 ? -12.805 41.438 18.75 1 89.88 384 LYS B N 1
ATOM 6378 C CA . LYS B 1 384 ? -14.023 42.156 18.375 1 89.88 384 LYS B CA 1
ATOM 6379 C C . LYS B 1 384 ? -14.102 43.5 19.094 1 89.88 384 LYS B C 1
ATOM 6381 O O . LYS B 1 384 ? -14.406 44.531 18.484 1 89.88 384 LYS B O 1
ATOM 6386 N N . GLN B 1 385 ? -13.805 43.5 20.375 1 87.75 385 GLN B N 1
ATOM 6387 C CA . GLN B 1 385 ? -13.836 44.75 21.141 1 87.75 385 GLN B CA 1
ATOM 6388 C C . GLN B 1 385 ? -12.812 45.75 20.625 1 87.75 385 GLN B C 1
ATOM 6390 O O . GLN B 1 385 ? -13.109 46.938 20.516 1 87.75 385 GLN B O 1
ATOM 6395 N N . SER B 1 386 ? -11.68 45.219 20.328 1 84.19 386 SER B N 1
ATOM 6396 C CA . SER B 1 386 ? -10.633 46.062 19.812 1 84.19 386 SER B CA 1
ATOM 6397 C C . SER B 1 386 ? -11.055 46.719 18.484 1 84.19 386 SER B C 1
ATOM 6399 O O . SER B 1 386 ? -10.836 47.906 18.266 1 84.19 386 SER B O 1
ATOM 6401 N N . ARG B 1 387 ? -11.648 45.969 17.625 1 88.94 387 ARG B N 1
ATOM 6402 C CA . ARG B 1 387 ? -12.133 46.469 16.344 1 88.94 387 ARG B CA 1
ATOM 6403 C C . ARG B 1 387 ? -13.242 47.5 16.547 1 88.94 387 ARG B C 1
ATOM 6405 O O . ARG B 1 387 ? -13.219 48.562 15.938 1 88.94 387 ARG B O 1
ATOM 6412 N N . ASP B 1 388 ? -14.141 47.281 17.469 1 89.31 388 ASP B N 1
ATOM 6413 C CA . ASP B 1 388 ? -15.258 48.188 17.734 1 89.31 388 ASP B CA 1
ATOM 6414 C C . ASP B 1 388 ? -14.781 49.5 18.328 1 89.31 388 ASP B C 1
ATOM 6416 O O . ASP B 1 388 ? -15.242 50.562 17.922 1 89.31 388 ASP B O 1
ATOM 6420 N N . ILE B 1 389 ? -13.859 49.375 19.172 1 86.69 389 ILE B N 1
ATOM 6421 C CA . ILE B 1 389 ? -13.312 50.562 19.797 1 86.69 389 ILE B CA 1
ATOM 6422 C C . ILE B 1 389 ? -12.555 51.406 18.766 1 86.69 389 ILE B C 1
ATOM 6424 O O . ILE B 1 389 ? -12.711 52.625 18.719 1 86.69 389 ILE B O 1
ATOM 6428 N N . SER B 1 390 ? -11.781 50.719 17.922 1 87.56 390 SER B N 1
ATOM 6429 C CA . SER B 1 390 ? -11.008 51.406 16.906 1 87.56 390 SER B CA 1
ATOM 6430 C C . SER B 1 390 ? -11.922 52.062 15.867 1 87.56 390 SER B C 1
ATOM 6432 O O . SER B 1 390 ? -11.633 53.156 15.383 1 87.56 390 SER B O 1
ATOM 6434 N N . GLU B 1 391 ? -12.945 51.406 15.562 1 88.56 391 GLU B N 1
ATOM 6435 C CA . GLU B 1 391 ? -13.906 51.969 14.625 1 88.56 391 GLU B CA 1
ATOM 6436 C C . GLU B 1 391 ? -14.562 53.219 15.203 1 88.56 391 GLU B C 1
ATOM 6438 O O . GLU B 1 391 ? -14.656 54.25 14.516 1 88.56 391 GLU B O 1
ATOM 6443 N N . TYR B 1 392 ? -14.914 53.125 16.422 1 87.19 392 TYR B N 1
ATOM 6444 C CA . TYR B 1 392 ? -15.531 54.281 17.109 1 87.19 392 TYR B CA 1
ATOM 6445 C C . TYR B 1 392 ? -14.57 55.438 17.203 1 87.19 392 TYR B C 1
ATOM 6447 O O . TYR B 1 392 ? -14.938 56.594 16.922 1 87.19 392 TYR B 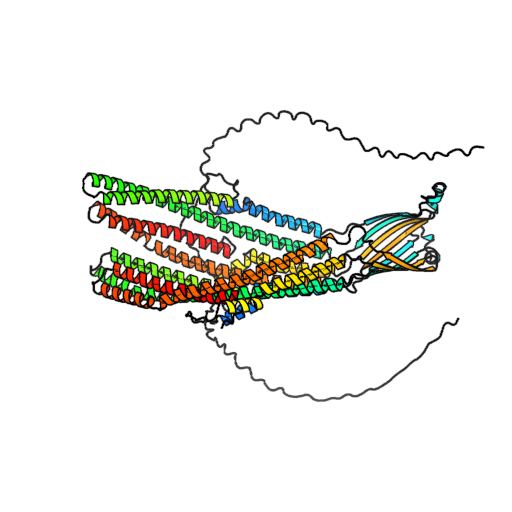O 1
ATOM 6455 N N . ALA B 1 393 ? -13.398 55.156 17.516 1 88.62 393 ALA B N 1
ATOM 6456 C CA . ALA B 1 393 ? -12.383 56.219 17.641 1 88.62 393 ALA B CA 1
ATOM 6457 C C . ALA B 1 393 ? -12.102 56.875 16.297 1 88.62 393 ALA B C 1
ATOM 6459 O O . ALA B 1 393 ? -11.914 58.094 16.234 1 88.62 393 ALA B O 1
ATOM 6460 N N . TYR B 1 394 ? -12.055 56.094 15.273 1 87.5 394 TYR B N 1
ATOM 6461 C CA . TYR B 1 394 ? -11.812 56.656 13.945 1 87.5 394 TYR B CA 1
ATOM 6462 C C . TYR B 1 394 ? -12.977 57.5 13.484 1 87.5 394 TYR B C 1
ATOM 6464 O O . TYR B 1 394 ? -12.773 58.625 12.969 1 87.5 394 TYR B O 1
ATOM 6472 N N . ARG B 1 395 ? -14.125 57.094 13.773 1 84.12 395 ARG B N 1
ATOM 6473 C CA . ARG B 1 395 ? -15.32 57.812 13.359 1 84.12 395 ARG B CA 1
ATOM 6474 C C . ARG B 1 395 ? -15.414 59.156 14.078 1 84.12 395 ARG B C 1
ATOM 6476 O O . ARG B 1 395 ? -15.953 60.125 13.531 1 84.12 395 ARG B O 1
ATOM 6483 N N . HIS B 1 396 ? -14.789 59.25 15.242 1 85.38 396 HIS B N 1
ATOM 6484 C CA . HIS B 1 396 ? -14.867 60.469 16.031 1 85.38 396 HIS B CA 1
ATOM 6485 C C . HIS B 1 396 ? -13.547 61.219 15.977 1 85.38 396 HIS B C 1
ATOM 6487 O O . HIS B 1 396 ? -13.336 62.156 16.766 1 85.38 396 HIS B O 1
ATOM 6493 N N . GLY B 1 397 ? -12.656 60.781 15.086 1 81.75 397 GLY B N 1
ATOM 6494 C CA . GLY B 1 397 ? -11.422 61.5 14.812 1 81.75 397 GLY B CA 1
ATOM 6495 C C . GLY B 1 397 ? -10.344 61.281 15.852 1 81.75 397 GLY B C 1
ATOM 6496 O O . GLY B 1 397 ? -9.336 61.969 15.875 1 81.75 397 GLY B O 1
ATOM 6497 N N . ALA B 1 398 ? -10.531 60.281 16.641 1 83.38 398 ALA B N 1
ATOM 6498 C CA . ALA B 1 398 ? -9.617 60.031 17.75 1 83.38 398 ALA B CA 1
ATOM 6499 C C . ALA B 1 398 ? -8.555 59 17.375 1 83.38 398 ALA B C 1
ATOM 6501 O O . ALA B 1 398 ? -7.641 58.719 18.156 1 83.38 398 ALA B O 1
ATOM 6502 N N . ALA B 1 399 ? -8.742 58.406 16.219 1 83.12 399 ALA B N 1
ATOM 6503 C CA . ALA B 1 399 ? -7.766 57.438 15.75 1 83.12 399 ALA B CA 1
ATOM 6504 C C . ALA B 1 399 ? -7.551 57.531 14.242 1 83.12 399 ALA B C 1
ATOM 6506 O O . ALA B 1 399 ? -8.398 58.094 13.531 1 83.12 399 ALA B O 1
ATOM 6507 N N . SER B 1 400 ? -6.367 57.094 13.805 1 85.69 400 SER B N 1
ATOM 6508 C CA . SER B 1 400 ? -6.07 57.156 12.375 1 85.69 400 SER B CA 1
ATOM 6509 C C . SER B 1 400 ? -6.805 56.031 11.617 1 85.69 400 SER B C 1
ATOM 6511 O O . SER B 1 400 ? -7.23 55.062 12.219 1 85.69 400 SER B O 1
ATOM 6513 N N . LEU B 1 401 ? -6.969 56.281 10.352 1 85.56 401 LEU B N 1
ATOM 6514 C CA . LEU B 1 401 ? -7.543 55.281 9.484 1 85.56 401 LEU B CA 1
ATOM 6515 C C . LEU B 1 401 ? -6.734 53.969 9.547 1 85.56 401 LEU B C 1
ATOM 6517 O O . LEU B 1 401 ? -7.305 52.875 9.555 1 85.56 401 LEU B O 1
ATOM 6521 N N . LEU B 1 402 ? -5.445 54.188 9.625 1 84.19 402 LEU B N 1
ATOM 6522 C CA . LEU B 1 402 ? -4.555 53.031 9.641 1 84.19 402 LEU B CA 1
ATOM 6523 C C . LEU B 1 402 ? -4.781 52.188 10.898 1 84.19 402 LEU B C 1
ATOM 6525 O O . LEU B 1 402 ? -4.723 50.969 10.844 1 84.19 402 LEU B O 1
ATOM 6529 N N . ASP B 1 403 ? -5.109 52.875 11.992 1 83.44 403 ASP B N 1
ATOM 6530 C CA . ASP B 1 403 ? -5.402 52.188 13.234 1 83.44 403 ASP B CA 1
ATOM 6531 C C . ASP B 1 403 ? -6.676 51.344 13.109 1 83.44 403 ASP B C 1
ATOM 6533 O O . ASP B 1 403 ? -6.715 50.188 13.547 1 83.44 403 ASP B O 1
ATOM 6537 N N . PHE B 1 404 ? -7.648 51.812 12.508 1 86.56 404 PHE B N 1
ATOM 6538 C CA . PHE B 1 404 ? -8.914 51.125 12.328 1 86.56 404 PHE B CA 1
ATOM 6539 C C . PHE B 1 404 ? -8.75 49.938 11.383 1 86.56 404 PHE B C 1
ATOM 6541 O O . PHE B 1 404 ? -9.188 48.812 11.695 1 86.56 404 PHE B O 1
ATOM 6548 N N . LEU B 1 405 ? -8.016 50.25 10.297 1 87.25 405 LEU B N 1
ATOM 6549 C CA . LEU B 1 405 ? -7.84 49.188 9.32 1 87.25 405 LEU B CA 1
ATOM 6550 C C . LEU B 1 405 ? -7.016 48.031 9.898 1 87.25 405 LEU B C 1
ATOM 6552 O O . LEU B 1 405 ? -7.254 46.875 9.578 1 87.25 405 LEU B O 1
ATOM 6556 N N . ASP B 1 406 ? -6.113 48.312 10.711 1 85.44 406 ASP B N 1
ATOM 6557 C CA . ASP B 1 406 ? -5.297 47.281 11.375 1 85.44 406 ASP B CA 1
ATOM 6558 C C . ASP B 1 406 ? -6.137 46.469 12.352 1 85.44 406 ASP B C 1
ATOM 6560 O O . ASP B 1 406 ? -6.004 45.25 12.406 1 85.44 406 ASP B O 1
ATOM 6564 N N . ALA B 1 407 ? -6.969 47.188 13.125 1 84.31 407 ALA B N 1
ATOM 6565 C CA . ALA B 1 407 ? -7.867 46.5 14.047 1 84.31 407 ALA B CA 1
ATOM 6566 C C . ALA B 1 407 ? -8.844 45.594 13.289 1 84.31 407 ALA B C 1
ATOM 6568 O O . ALA B 1 407 ? -9.156 44.5 13.727 1 84.31 407 ALA B O 1
ATOM 6569 N N . GLU B 1 408 ? -9.258 46.125 12.156 1 88.12 408 GLU B N 1
ATOM 6570 C CA . GLU B 1 408 ? -10.164 45.375 11.297 1 88.12 408 GLU B CA 1
ATOM 6571 C C . GLU B 1 408 ? -9.484 44.094 10.766 1 88.12 408 GLU B C 1
ATOM 6573 O O . GLU B 1 408 ? -10.07 43.031 10.773 1 88.12 408 GLU B O 1
ATOM 6578 N N . ARG B 1 409 ? -8.352 44.25 10.344 1 86.81 409 ARG B N 1
ATOM 6579 C CA . ARG B 1 409 ? -7.578 43.125 9.844 1 86.81 409 ARG B CA 1
ATOM 6580 C C . ARG B 1 409 ? -7.359 42.062 10.938 1 86.81 409 ARG B C 1
ATOM 6582 O O . ARG B 1 409 ? -7.496 40.875 10.695 1 86.81 409 ARG B O 1
ATOM 6589 N N . SER B 1 410 ? -6.969 42.5 12.078 1 84 410 SER B N 1
ATOM 6590 C CA . SER B 1 410 ? -6.727 41.625 13.211 1 84 410 SER B CA 1
ATOM 6591 C C . SER B 1 410 ? -8 40.875 13.602 1 84 410 SER B C 1
ATOM 6593 O O . SER B 1 410 ? -7.953 39.688 13.922 1 84 410 SER B O 1
ATOM 6595 N N . TYR B 1 411 ? -9.117 41.594 13.617 1 89.06 411 TYR B N 1
ATOM 6596 C CA . TYR B 1 411 ? -10.406 40.969 13.914 1 89.06 411 TYR B CA 1
ATOM 6597 C C . TYR B 1 411 ? -10.727 39.875 12.914 1 89.06 411 TYR B C 1
ATOM 6599 O O . TYR B 1 411 ? -11.062 38.75 13.305 1 89.06 411 TYR B O 1
ATOM 6607 N N . ARG B 1 412 ? -10.531 40.094 11.727 1 90.88 412 ARG B N 1
ATOM 6608 C CA . ARG B 1 412 ? -10.836 39.125 10.68 1 90.88 412 ARG B CA 1
ATOM 6609 C C . ARG B 1 412 ? -9.906 37.938 10.75 1 90.88 412 ARG B C 1
ATOM 6611 O O . ARG B 1 412 ? -10.352 36.781 10.609 1 90.88 412 ARG B O 1
ATOM 6618 N N . ALA B 1 413 ? -8.68 38.188 10.898 1 88.12 413 ALA B N 1
ATOM 6619 C CA . ALA B 1 413 ? -7.695 37.125 11 1 88.12 413 ALA B CA 1
ATOM 6620 C C . ALA B 1 413 ? -8.023 36.188 12.156 1 88.12 413 ALA B C 1
ATOM 6622 O O . ALA B 1 413 ? -7.891 34.969 12.039 1 88.12 413 ALA B O 1
ATOM 6623 N N . THR B 1 414 ? -8.453 36.781 13.266 1 87.69 414 THR B N 1
ATOM 6624 C CA . THR B 1 414 ? -8.797 36 14.445 1 87.69 414 THR B CA 1
ATOM 6625 C C . THR B 1 414 ? -10.039 35.156 14.188 1 87.69 414 THR B C 1
ATOM 6627 O O . THR B 1 414 ? -10.07 33.969 14.539 1 87.69 414 THR B O 1
ATOM 6630 N N . GLN B 1 415 ? -10.992 35.812 13.547 1 93.12 415 GLN B N 1
ATOM 6631 C CA . GLN B 1 415 ? -12.219 35.094 13.227 1 93.12 415 GLN B CA 1
ATOM 6632 C C . GLN B 1 415 ? -11.945 33.938 12.266 1 93.12 415 GLN B C 1
ATOM 6634 O O . GLN B 1 415 ? -12.453 32.812 12.453 1 93.12 415 GLN B O 1
ATOM 6639 N N . LEU B 1 416 ? -11.172 34.156 11.297 1 93.5 416 LEU B N 1
ATOM 6640 C CA . LEU B 1 416 ? -10.812 33.125 10.336 1 93.5 416 LEU B CA 1
ATOM 6641 C C . LEU B 1 416 ? -9.969 32.031 10.992 1 93.5 416 LEU B C 1
ATOM 6643 O O . LEU B 1 416 ? -10.172 30.828 10.727 1 93.5 416 LEU B O 1
ATOM 6647 N N . GLY B 1 417 ? -9.023 32.469 11.82 1 91.69 417 GLY B N 1
ATOM 6648 C CA . GLY B 1 417 ? -8.211 31.516 12.555 1 91.69 417 GLY B CA 1
ATOM 6649 C C . GLY B 1 417 ? -9.023 30.578 13.43 1 91.69 417 GLY B C 1
ATOM 6650 O O . GLY B 1 417 ? -8.766 29.375 13.469 1 91.69 417 GLY B O 1
ATOM 6651 N N . TYR B 1 418 ? -9.984 31.141 14.07 1 92.5 418 TYR B N 1
ATOM 6652 C CA . TYR B 1 418 ? -10.859 30.328 14.914 1 92.5 418 TYR B CA 1
ATOM 6653 C C . TYR B 1 418 ? -11.617 29.297 14.078 1 92.5 418 TYR B C 1
ATOM 6655 O O . TYR B 1 418 ? -11.703 28.125 14.453 1 92.5 418 TYR B O 1
ATOM 6663 N N . ARG B 1 419 ? -12.18 29.75 13 1 95.75 419 ARG B N 1
ATOM 6664 C CA . ARG B 1 419 ? -12.945 28.859 12.141 1 95.75 419 ARG B CA 1
ATOM 6665 C C . ARG B 1 419 ? -12.07 27.719 11.609 1 95.75 419 ARG B C 1
ATOM 6667 O O . ARG B 1 419 ? -12.508 26.562 11.555 1 95.75 419 ARG B O 1
ATOM 6674 N N . GLN B 1 420 ? -10.875 28.047 11.234 1 95.38 420 GLN B N 1
ATOM 6675 C CA . GLN B 1 420 ? -9.922 27.031 10.789 1 95.38 420 GLN B CA 1
ATOM 6676 C C . GLN B 1 420 ? -9.578 26.062 11.914 1 95.38 420 GLN B C 1
ATOM 6678 O O . GLN B 1 420 ? -9.492 24.844 11.703 1 95.38 420 GLN B O 1
ATOM 6683 N N . ALA B 1 421 ? -9.328 26.625 13.07 1 93.19 421 ALA B N 1
ATOM 6684 C CA . ALA B 1 421 ? -9.008 25.797 14.234 1 93.19 421 ALA B CA 1
ATOM 6685 C C . ALA B 1 421 ? -10.164 24.859 14.578 1 93.19 421 ALA B C 1
ATOM 6687 O O . ALA B 1 421 ? -9.953 23.688 14.906 1 93.19 421 ALA B O 1
ATOM 6688 N N . LEU B 1 422 ? -11.352 25.422 14.516 1 95.81 422 LEU B N 1
ATOM 6689 C CA . LEU B 1 422 ? -12.539 24.609 14.812 1 95.81 422 LEU B CA 1
ATOM 6690 C C . LEU B 1 422 ? -12.695 23.484 13.805 1 95.81 422 LEU B C 1
ATOM 6692 O O . LEU B 1 422 ? -12.969 22.344 14.188 1 95.81 422 LEU B O 1
ATOM 6696 N N . ALA B 1 423 ? -12.531 23.75 12.555 1 97.12 423 ALA B N 1
ATOM 6697 C CA . ALA B 1 423 ? -12.594 22.719 11.516 1 97.12 423 ALA B CA 1
ATOM 6698 C C . ALA B 1 423 ? -11.547 21.641 11.766 1 97.12 423 ALA B C 1
ATOM 6700 O O . ALA B 1 423 ? -11.844 20.438 11.648 1 97.12 423 ALA B O 1
ATOM 6701 N N . SER B 1 424 ? -10.344 22.078 12.039 1 96.25 424 SER B N 1
ATOM 6702 C CA . SER B 1 424 ? -9.273 21.125 12.328 1 96.25 424 SER B CA 1
ATOM 6703 C C . SER B 1 424 ? -9.633 20.234 13.516 1 96.25 424 SER B C 1
ATOM 6705 O O . SER B 1 424 ? -9.406 19.031 13.484 1 96.25 424 SER B O 1
ATOM 6707 N N . TYR B 1 425 ? -10.148 20.906 14.523 1 96.25 425 TYR B N 1
ATOM 6708 C CA . TYR B 1 425 ? -10.57 20.172 15.711 1 96.25 425 TYR B CA 1
ATOM 6709 C C . TYR B 1 425 ? -11.641 19.141 15.359 1 96.25 425 TYR B C 1
ATOM 6711 O O . TYR B 1 425 ? -11.523 17.969 15.727 1 96.25 425 TYR B O 1
ATOM 6719 N N . LEU B 1 426 ? -12.641 19.516 14.625 1 96.94 426 LEU B N 1
ATOM 6720 C CA . LEU B 1 426 ? -13.711 18.609 14.227 1 96.94 426 LEU B CA 1
ATOM 6721 C C . LEU B 1 426 ? -13.164 17.469 13.375 1 96.94 426 LEU B C 1
ATOM 6723 O O . LEU B 1 426 ? -13.602 16.328 13.508 1 96.94 426 LEU B O 1
ATOM 6727 N N . LEU B 1 427 ? -12.242 17.766 12.508 1 97.19 427 LEU B N 1
ATOM 6728 C CA . LEU B 1 427 ? -11.602 16.766 11.672 1 97.19 427 LEU B CA 1
ATOM 6729 C C . LEU B 1 427 ? -10.859 15.742 12.523 1 97.19 427 LEU B C 1
ATOM 6731 O O . LEU B 1 427 ? -10.844 14.547 12.203 1 97.19 427 LEU B O 1
ATOM 6735 N N . THR B 1 428 ? -10.203 16.25 13.586 1 96.88 428 THR B N 1
ATOM 6736 C CA . THR B 1 428 ? -9.461 15.336 14.438 1 96.88 428 THR B CA 1
ATOM 6737 C C . THR B 1 428 ? -10.406 14.391 15.18 1 96.88 428 THR B C 1
ATOM 6739 O O . THR B 1 428 ? -10.039 13.25 15.484 1 96.88 428 THR B O 1
ATOM 6742 N N . ILE B 1 429 ? -11.633 14.82 15.461 1 96.31 429 ILE B N 1
ATOM 6743 C CA . ILE B 1 429 ? -12.625 13.93 16.047 1 96.31 429 ILE B CA 1
ATOM 6744 C C . ILE B 1 429 ? -12.938 12.797 15.07 1 96.31 429 ILE B C 1
ATOM 6746 O O . ILE B 1 429 ? -12.953 11.625 15.461 1 96.31 429 ILE B O 1
ATOM 6750 N N . GLU B 1 430 ? -13.164 13.18 13.805 1 96.38 430 GLU B N 1
ATOM 6751 C CA . GLU B 1 430 ? -13.461 12.172 12.789 1 96.38 430 GLU B CA 1
ATOM 6752 C C . GLU B 1 430 ? -12.258 11.258 12.555 1 96.38 430 GLU B C 1
ATOM 6754 O O . GLU B 1 430 ? -12.43 10.07 12.266 1 96.38 430 GLU B O 1
ATOM 6759 N N . GLN B 1 431 ? -11.062 11.828 12.688 1 97.06 431 GLN B N 1
ATOM 6760 C CA . GLN B 1 431 ? -9.859 11.016 12.57 1 97.06 431 GLN B CA 1
ATOM 6761 C C . GLN B 1 431 ? -9.781 9.984 13.695 1 97.06 431 GLN B C 1
ATOM 6763 O O . GLN B 1 431 ? -9.359 8.852 13.477 1 97.06 431 GLN B O 1
ATOM 6768 N N . LEU B 1 432 ? -10.133 10.453 14.875 1 97.06 432 LEU B N 1
ATOM 6769 C CA . LEU B 1 432 ? -10.141 9.531 16 1 97.06 432 LEU B CA 1
ATOM 6770 C C . LEU B 1 432 ? -11.172 8.43 15.797 1 97.06 432 LEU B C 1
ATOM 6772 O O . LEU B 1 432 ? -10.891 7.25 16.047 1 97.06 432 LEU B O 1
ATOM 6776 N N . ARG B 1 433 ? -12.328 8.812 15.297 1 96.44 433 ARG B N 1
ATOM 6777 C CA . ARG B 1 433 ? -13.367 7.824 14.992 1 96.44 433 ARG B CA 1
ATOM 6778 C C . ARG B 1 433 ? -12.867 6.809 13.969 1 96.44 433 ARG B C 1
ATOM 6780 O O . ARG B 1 433 ? -13.086 5.605 14.125 1 96.44 433 ARG B O 1
ATOM 6787 N N . GLN B 1 434 ? -12.211 7.32 12.945 1 96.38 434 GLN B N 1
ATOM 6788 C CA . GLN B 1 434 ? -11.625 6.453 11.922 1 96.38 434 GLN B CA 1
ATOM 6789 C C . GLN B 1 434 ? -10.57 5.527 12.516 1 96.38 434 GLN B C 1
ATOM 6791 O O . GLN B 1 434 ? -10.516 4.344 12.18 1 96.38 434 GLN B O 1
ATOM 6796 N N . ALA B 1 435 ? -9.703 6.055 13.391 1 97.31 435 ALA B N 1
ATOM 6797 C CA . ALA B 1 435 ? -8.617 5.285 13.992 1 97.31 435 ALA B CA 1
ATOM 6798 C C . ALA B 1 435 ? -9.164 4.195 14.914 1 97.31 435 ALA B C 1
ATOM 6800 O O . ALA B 1 435 ? -8.617 3.092 14.977 1 97.31 435 ALA B O 1
ATOM 6801 N N . VAL B 1 436 ? -10.234 4.5 15.617 1 95.81 436 VAL B N 1
ATOM 6802 C CA . VAL B 1 436 ? -10.82 3.547 16.547 1 95.81 436 VAL B CA 1
ATOM 6803 C C . VAL B 1 436 ? -11.68 2.535 15.797 1 95.81 436 VAL B C 1
ATOM 6805 O O . VAL B 1 436 ? -11.828 1.391 16.234 1 95.81 436 VAL B O 1
ATOM 6808 N N . GLY B 1 437 ? -12.242 2.926 14.719 1 93.44 437 GLY B N 1
ATOM 6809 C CA . GLY B 1 437 ? -13.039 2.035 13.883 1 93.44 437 GLY B CA 1
ATOM 6810 C C . GLY B 1 437 ? -14.516 2.055 14.234 1 93.44 437 GLY B C 1
ATOM 6811 O O . GLY B 1 437 ? -15.234 1.101 13.945 1 93.44 437 GLY B O 1
ATOM 6812 N N . THR B 1 438 ? -14.906 3.102 14.938 1 88.38 438 THR B N 1
ATOM 6813 C CA . THR B 1 438 ? -16.312 3.264 15.289 1 88.38 438 THR B CA 1
ATOM 6814 C C . THR B 1 438 ? -16.688 4.742 15.391 1 88.38 438 THR B C 1
ATOM 6816 O O . THR B 1 438 ? -15.836 5.574 15.727 1 88.38 438 THR B O 1
ATOM 6819 N N . ARG B 1 439 ? -17.922 4.992 15.055 1 87.5 439 ARG B N 1
ATOM 6820 C CA . ARG B 1 439 ? -18.375 6.379 15.125 1 87.5 439 ARG B CA 1
ATOM 6821 C C . ARG B 1 439 ? -18.922 6.707 16.5 1 87.5 439 ARG B C 1
ATOM 6823 O O . ARG B 1 439 ? -19.125 7.875 16.844 1 87.5 439 ARG B O 1
ATOM 6830 N N . SER B 1 440 ? -19.109 5.68 17.297 1 83.5 440 SER B N 1
ATOM 6831 C CA . SER B 1 440 ? -19.625 5.891 18.641 1 83.5 440 SER B CA 1
ATOM 6832 C C . SER B 1 440 ? -18.484 6.035 19.641 1 83.5 440 SER B C 1
ATOM 6834 O O . SER B 1 440 ? -17.922 5.039 20.109 1 83.5 440 SER B O 1
ATOM 6836 N N . LEU B 1 441 ? -18.062 7.211 19.844 1 81.44 441 LEU B N 1
ATOM 6837 C CA . LEU B 1 441 ? -17.078 7.492 20.859 1 81.44 441 LEU B CA 1
ATOM 6838 C C . LEU B 1 441 ? -17.75 7.945 22.156 1 81.44 441 LEU B C 1
ATOM 6840 O O . LEU B 1 441 ? -18.859 8.461 22.141 1 81.44 441 LEU B O 1
ATOM 6844 N N . PRO B 1 442 ? -17.328 7.664 23.375 1 69.81 442 PRO B N 1
ATOM 6845 C CA . PRO B 1 442 ? -17.969 8.156 24.594 1 69.81 442 PRO B CA 1
ATOM 6846 C C . PRO B 1 442 ? -17.969 9.68 24.688 1 69.81 442 PRO B C 1
ATOM 6848 O O . PRO B 1 442 ? -17.109 10.336 24.094 1 69.81 442 PRO B O 1
#

Foldseek 3Di:
DDDDDDDDDDDDDDDDDDDDDDDDDDDDPDDPPDPPDPPPPPVPPPAAAAELVRLLVLLCVAQVVLVVLVVVLVVLVVQLVVLQDFDDKDKDKDKPDDPPVCVVCPDPLCCQAAIKIKIKIKGWFAPLCLSVLSNQLSVLVSVLSVLVSLLVSLVLSLVLLLLLLQLVLLVLQLVLLVVLLVVLVVVLVVLVVCVVVVNDDPVLSVVSVVVSVVSVVSNVVSVVSNLVSLCVSCNSSHVPSDDSSHHYDDDLDDDDADDDLVVLLVLLCVQRSNLVSLVSQLVSLVSQLSSLQSVLDKIKMKMKMWMRHRNDTDIDIDIDIDDNDPPSSVVVSVVSVVSSVVSVVVSVVVSVVLSVQLVVLVVQLVVLVVVLVVLVVCVLVVLVVLLVVQVVCVSVVNDDSVSNVVSSVSNSVSSSSNSVSSSSNSSSLSSNCSSSNHPDGD/DDDDPPPPPPPPVCPPPPDDPPPPPPPDPPPPPDPPPPPPPPPVPPAAAAELVRLLVLLCVAQVVLVVLVVVLVVLVVQLVVLQDFDDKDKDKDKPDPPPVCVVQPDPLCCQAAIKIKIKIKGWFADLCLSVLSNQLSVLVSQLSVLVSLLVSLVLSLVLLLLLLQLVLLVLQLVVLVVLLVVLVVVLVLLVVCVVVVNDDPVLNVVSVVVSVVSVVSNVVSVVSNLVSLCVSCNSSHVPSDDSSHHYDDDLDDDDFDDDLVVLLVLLCPQRSNLVSLVSQLVSLVSVLSSLQSVLDKMKMKMKMWMRHRNDTDIDIDIDIDDNDPCSSVVVSVVSVVSSVVSVVVSVVVSVVLSVQLVVLVVQLVVLVVVLVVLVVCVLVVLVVLLVVQVVCVSVVNHDSVSNVVSSVSNSVSSSSNSVSSSSNSSSLSSNCSSSNHNDGD